Protein AF-A0A9D1AQ22-F1 (afdb_monomer)

InterPro domains:
  IPR000719 Protein kinase domain [PF00069] (16-286)
  IPR000719 Protein kinase domain [PS50011] (14-298)
  IPR000719 Protein kinase domain [SM00220] (14-298)
  IPR003961 Fibronectin type III [PF00041] (685-756)
  IPR003961 Fibronectin type III [PS50853] (679-773)
  IPR003961 Fibronectin type III [SM00060] (599-675)
  IPR003961 Fibronectin type III [SM00060] (682-760)
  IPR003961 Fibronectin type III [cd00063] (519-579)
  IPR003961 Fibronectin type III [cd00063] (680-751)
  IPR008271 Serine/threonine-protein kinase, active site [PS00108] (158-170)
  IPR011009 Protein kinase-like domain superfamily [SSF56112] (13-304)
  IPR013783 Immunoglobulin-like fold [G3DSA:2.60.40.10] (507-587)
  IPR013783 Immunoglobulin-like fold [G3DSA:2.60.40.10] (678-772)
  IPR036116 Fibronectin type III superfamily [SSF49265] (611-751)

Organism: NCBI:txid2840706

Radius of gyration: 54.69 Å; Cα contacts (8 Å, |Δi|>4): 1671; chains: 1; bounding box: 129×77×183 Å

Secondary structure (DSSP, 8-state):
--------GGGTTEEEEEEEEEETTEEEEEEEETTT--EEEEEEEEESSSHHHHHHHHHTTSSSSHHHHHHHHHHHHHHHHHHHHHHHHTTT-TTEE--SEEEEEE-SSSSSEEEEEEEE--EEHHHHHTTSPPBHHHHHHHHHHHHHHHHHHHHTTEE-S---GGGEEE-TTS-EEEESS--EEGGGGGGPPPPGGG--TTS-GGGG-TTPPP-TTHHHHHHHHHHHHHTTTTPPTT-BTTB-HHHHHHHHTTTPPPPPPTT--HHHHHHHHHHT-SSGGGS-SSHHHHHHHHHHHHHHS---SSBSSPP---------TTSS---PPP-PPPPTT-S-GGGSSS----TTHHHHHHHHHTTSSSS-------------------------------S-HHHHHHHHHHHHHHHHHHIIIII---EEEEEEEEEEEE-SS-EEEEEEESS-GGGEEEEEE-TT--EEEEE--SS-EEE-SPPTT-EEEEEEEETTSPEEEE--EEEEEPPEEEEEEEEEEEEE-SSEEEEEEEEEEPPPSSEEEEEEETTSPPEEEEESSSEEEEESPPTT-EEEEEEEPPTTEEEEE--EEEEEPPPPBEEEEEEEE--TT-EEEEEEEESSPPS-EEEEEEETTS-EEEEEESSSEEEE-SPPTT--EEEEEE-TTBSS-EEEEE---S-EEEEEEEEE-TTS-EEEEEEESS--TT--EEEEEEETT-S-EEEEEESSSEEEE-SPPTT-EEEEEEEETT----EE--EEEEEPPPPPBP-GGG---EEEEEEEPPSSTT--GGG--S--SEE-TT--EEEEEEESS-PPP---EEEEEEEEE-TTS-EEEEEEEEEEHHHH-BTTEEEEE-SS--SSSEEEEEEEEETTEE--BSS-EEEEE--

Sequence (899 aa):
MAEFELNTALLTNMEVQECLGRRGGTSVYSVKSTRSEQLYVLKHISVPESQKQVEALIFTGAASDQEAAQAYYQQVVADYQAELEQMESLSNSPNLDCFRSYEIRPKEDGVGFDVFLLAEFRTTLEQYLLKTDITHTSAVNLAMDLCNALADLREAGLIHRDVKPSNIYLSPQGHFMLGDMGLAKIEDLKYCSMPEGMLSPFSAPELFELMANVNETIDLYAVGLILYRIYNGNHAPLEDEKTSAKSADKLRITGQALPAPMFADYEMAEIIGKACAFKPEDRYQTPAELKEAISSYMMRNQVGDDPITPPIVADDVSVDQEAAEEAVEPVQFANTEEMDETFKENFTPDNEMLNALIESVHRDIDQDYDAGRSLEPPEDDVPLEGSGEKPRKRKKFAKWAPTILAVLVVLGLAGAAVWFFFIRTDTLTIDSIEALERTVDSITVSITTQESPDKLEVVCTDAYGNVTRQPYTGEPNVFSDLAAGTQYTISVEGFERETIAGVSSFITSTKSTTNIVSFTVNRETVSEIELSFVVDGSEPEEWTVAYGPTGGETETKVFTGHTVTLTGLDPDTEYTVTLMDPDDLQLTGATTATGKTIPSVTITDIRAFIPGSTATLTWEFTGDKPESWTLNITGTDGYSDTQTVTESTATLENLKAGETYTILITSDSMARAVSTEITPDDLTITDLTATPNETGGLTVSWNCEVSSDDTQWLVVYGVKGQETNAVEQASETTVTLNGLIPNSTYTIEIQEATGKAVAGETTLDYTMPQAESFKDYGFTTAYVSTWLRPSNDDWTYRNLGTTRTSFGPGEILAFACETLGNIQSSDDTVTTLLVVRDSDGNVVDHYSGEAVWSDMWSNDMYVGELSRMPETAGSYTLEIYFNGKLVETGKAITFTVTG

Nearest PDB structures (foldseek):
  7uir-assembly2_B  TM=7.692E-01  e=2.579E-13  Homo sapiens
  4wbo-assembly1_A  TM=6.864E-01  e=5.847E-12  Bos taurus
  3c50-assembly1_B  TM=6.321E-01  e=1.226E-11  Bos taurus
  3c4w-assembly1_A  TM=6.533E-01  e=6.664E-11  Bos taurus
  8psr-assembly1_A  TM=5.979E-01  e=2.931E-10  Homo sapiens

Mean predicted aligned error: 23.1 Å

pLDDT: mean 78.33, std 16.43, range [26.62, 98.0]

Foldseek 3Di:
DDDPPPVDPVCVQKDWDDWPDDDQQKTKTWIARNVPRFIKIKIKGWVPSDVVVVVVCCVVVVAVDQVSLLVVQVVVVVVVVVLLVLLVVLVPQPQAFHFPDKDWAADPDGHHIMIMTMGGDFQFQVNCLVPDQAALVLLLQQLLSLLSQLQSQVVSQKAQQQDDRRQWGADPVGHIHGYDDRIDGQVCQQVDQDDPVSDDLLFALQNVDPPRGRHRLRSLLSSLQVSLCSLQVNAGFPDDPVADSVRSSVVLSVQPQTDFRPLDDPLSSVLSNQSNHNDSVSHDRGSVSSSVSSVVVVVVDVRDRDRSDPPPPPPPPVDPPPPPPPDDDDPPDDDPPDDDPVVPPDDDDPPPVVVVVVVVVVPPPDDDDDDDDDDDDDDDDDDDDDDDDYDDDDDDDDDDPPPVVVVVVVVVVVVVVCCVPPVPFAEFEWADKDFPDAAQFKTWIDTDGPDDQQFKKKWKAFPVGDIDIDRGPNGIDMDGRDHGFTKIKIAMDTPPRHHYDDDGIDIDHHFHEKEFADKDFPDAFQFKTKIFIDIDTDDDQKWKKWKDFDPDDIDIDIDGDGMDMGGRHHGQTKMKMFTDADPRYDYHYDRIDIDGHHAAKDWDDKDWDAFAFKIKIATDIDIDQAQKKKKWKAKPVGDTDIDIDRHRMDMDGRHHAQIKIKIWIDGRRHPDIDIDIDHHHQWEWADWDWDADPQQKIKIATDTPGDDLAWKKWKWKDFPPDPDIDIDIDSHRIDIGPPDAAQTKMKIFMATPVGGDHHYCRIDIDGHHHFAADCPQNADAWAKFKAWDAPDPPDDPVRGDDTAQEEEPPTWIKMKIATPDDGHADQDKKKKKKFKAFPVRGTPDMDIDIDGPNVQDDPRIGMDIDPDDRPDWGKMFIWMDISSHTRHYPDTRIHTYDD

Solvent-accessible surface area (backbone atoms only — not comparable to full-atom values): 51869 Å² total; per-residue (Å²): 136,83,81,75,77,78,85,51,81,88,45,70,65,44,43,81,74,49,76,78,46,74,58,90,36,34,38,32,30,37,29,33,30,76,84,76,69,48,56,25,32,39,39,37,39,36,42,60,63,44,72,64,59,57,52,47,38,40,73,74,60,81,14,91,43,70,66,50,43,30,54,51,41,50,51,56,49,49,52,53,47,55,53,50,54,53,48,59,72,46,52,82,43,89,19,41,51,52,67,78,49,72,50,78,44,70,41,94,79,68,72,29,33,38,37,38,38,35,29,75,60,62,54,28,42,48,62,44,63,76,73,40,82,59,20,47,42,55,54,52,49,41,52,46,27,50,25,50,32,49,40,57,32,46,75,72,45,31,43,52,81,56,54,46,46,81,32,25,30,47,44,100,86,75,46,40,20,48,32,79,93,39,72,41,50,60,89,49,28,82,76,52,78,75,58,76,88,69,62,53,91,41,54,37,49,55,69,77,40,96,86,49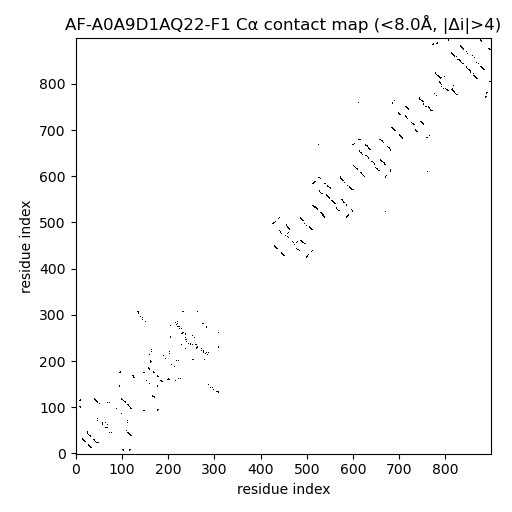,74,53,63,86,36,43,49,46,22,13,52,18,47,52,49,36,19,59,30,31,76,70,37,46,64,71,43,52,100,89,30,53,53,76,53,11,50,57,46,54,55,70,62,55,83,71,72,74,34,79,57,41,55,74,69,57,29,50,55,31,46,33,26,51,36,76,52,68,86,65,25,50,81,44,41,66,56,49,37,50,53,54,50,50,48,56,72,75,40,89,68,44,84,50,52,52,61,76,78,84,75,77,72,86,71,80,71,73,85,80,79,79,81,74,89,71,76,81,83,70,76,76,71,94,82,79,74,64,77,84,73,74,71,82,83,69,84,69,74,60,63,61,52,52,53,57,58,56,69,72,62,80,83,82,88,88,86,84,83,87,82,89,82,86,88,87,84,91,82,86,91,84,89,89,82,89,81,90,86,88,86,90,85,83,90,82,91,68,70,74,64,56,52,54,52,50,50,52,51,50,49,50,49,48,46,47,42,63,76,75,61,61,57,59,68,50,59,35,76,45,76,48,77,78,47,64,38,47,35,31,44,29,38,39,74,46,59,91,63,70,38,94,45,39,30,40,35,44,28,46,86,87,69,53,74,50,76,45,76,38,77,79,61,66,49,73,48,70,88,46,61,54,55,38,59,35,42,40,32,60,46,42,76,83,77,37,45,78,47,69,68,50,63,52,76,51,59,29,19,31,60,24,35,26,77,39,45,46,74,78,45,66,27,24,33,35,42,31,35,37,48,43,77,52,69,72,82,71,87,63,46,42,36,39,37,24,46,77,92,59,74,68,48,76,50,77,47,59,82,54,59,49,75,47,72,84,48,64,55,63,37,50,32,39,35,35,62,55,67,53,98,63,36,44,72,40,76,42,48,59,38,74,51,55,26,35,60,54,32,45,76,77,47,79,47,77,47,58,66,43,39,32,34,41,37,39,48,45,70,50,66,73,86,59,82,47,37,39,36,42,35,39,34,79,85,72,48,72,51,77,48,80,36,66,57,65,50,51,77,48,72,84,48,56,50,76,41,48,32,42,34,37,43,40,38,81,34,37,81,65,72,48,74,50,75,48,62,26,50,54,37,34,33,79,45,68,48,75,45,78,44,100,86,62,25,38,37,37,38,49,41,59,83,48,72,63,94,84,54,45,33,32,42,36,36,24,50,68,92,53,92,65,65,49,77,47,81,28,74,55,64,51,47,76,48,70,89,59,64,61,57,37,47,30,39,36,36,60,43,43,66,90,67,60,79,69,42,68,60,42,64,47,81,48,68,41,63,76,52,55,70,40,54,66,58,59,41,69,51,28,50,67,51,38,26,66,52,57,93,50,93,87,64,53,82,88,60,60,76,71,77,44,50,68,44,53,84,92,51,41,50,21,40,38,39,34,51,84,58,76,68,56,82,43,87,51,76,36,43,37,38,40,38,34,21,42,84,86,60,48,80,76,48,74,49,78,50,78,44,41,51,48,77,51,50,56,94,60,26,36,68,50,66,50,96,68,61,78,88,64,59,45,52,32,36,56,45,49,25,48,71,77,16,31,58,44,48,91,59,85,43,61,36,31,36,48,118

Structure (mmCIF, N/CA/C/O backbone):
data_AF-A0A9D1AQ22-F1
#
_entry.id   AF-A0A9D1AQ22-F1
#
loop_
_atom_site.group_PDB
_atom_site.id
_atom_site.type_symbol
_atom_site.label_atom_id
_atom_site.label_alt_id
_atom_site.label_comp_id
_atom_site.label_asym_id
_atom_site.label_entity_id
_atom_site.label_seq_id
_atom_site.pdbx_PDB_ins_code
_atom_site.Cartn_x
_atom_site.Cartn_y
_atom_site.Cartn_z
_atom_site.occupancy
_atom_site.B_iso_or_equiv
_atom_site.auth_seq_id
_atom_site.auth_comp_id
_atom_site.auth_asym_id
_atom_site.auth_atom_id
_atom_site.pdbx_PDB_model_num
ATOM 1 N N . MET A 1 1 ? 53.917 11.923 -5.245 1.00 32.16 1 MET A N 1
ATOM 2 C CA . MET A 1 1 ? 52.619 12.612 -5.337 1.00 32.16 1 MET A CA 1
ATOM 3 C C . MET A 1 1 ? 52.908 13.978 -5.919 1.00 32.16 1 MET A C 1
ATOM 5 O O . MET A 1 1 ? 53.530 14.769 -5.229 1.00 32.16 1 MET A O 1
ATOM 9 N N . ALA A 1 2 ? 52.642 14.186 -7.208 1.00 29.44 2 ALA A N 1
ATOM 10 C CA . ALA A 1 2 ? 52.745 15.518 -7.794 1.00 29.44 2 ALA A CA 1
ATOM 11 C C . ALA A 1 2 ? 51.481 16.279 -7.378 1.00 29.44 2 ALA A C 1
ATOM 13 O O . ALA A 1 2 ? 50.379 15.826 -7.687 1.00 29.44 2 ALA A O 1
ATOM 14 N N . GLU A 1 3 ? 51.655 17.348 -6.603 1.00 38.06 3 GLU A N 1
ATOM 15 C CA . GLU A 1 3 ? 50.612 18.326 -6.304 1.00 38.06 3 GLU A CA 1
ATOM 16 C C . GLU A 1 3 ? 50.085 18.866 -7.636 1.00 38.06 3 GLU A C 1
ATOM 18 O O . GLU A 1 3 ? 50.788 19.570 -8.356 1.00 38.06 3 GLU A O 1
ATOM 23 N N . PHE A 1 4 ? 48.857 18.499 -7.998 1.00 48.47 4 PHE A N 1
ATOM 24 C CA . PHE A 1 4 ? 48.077 19.353 -8.881 1.00 48.47 4 PHE A CA 1
ATOM 25 C C . PHE A 1 4 ? 47.773 20.597 -8.045 1.00 48.47 4 PHE A C 1
ATOM 27 O O . PHE A 1 4 ? 46.946 20.532 -7.135 1.00 48.47 4 PHE A O 1
ATOM 34 N N . GLU A 1 5 ? 48.475 21.703 -8.292 1.00 56.34 5 GLU A N 1
ATOM 35 C CA . GLU A 1 5 ? 48.033 23.004 -7.800 1.00 56.34 5 GLU A CA 1
ATOM 36 C C . GLU A 1 5 ? 46.687 23.289 -8.479 1.00 56.34 5 GLU A C 1
ATOM 38 O O . GLU A 1 5 ? 46.622 23.727 -9.626 1.00 56.34 5 GLU A O 1
ATOM 43 N N . LEU A 1 6 ? 45.587 22.965 -7.793 1.00 66.19 6 LEU A N 1
ATOM 44 C CA . LEU A 1 6 ? 44.240 23.410 -8.144 1.00 66.19 6 LEU A CA 1
ATOM 45 C C . LEU A 1 6 ? 44.224 24.940 -8.007 1.00 66.19 6 LEU A C 1
ATOM 47 O O . LEU A 1 6 ? 43.841 25.489 -6.981 1.00 66.19 6 LEU A O 1
ATOM 51 N N . ASN A 1 7 ? 44.732 25.637 -9.020 1.00 67.25 7 ASN A N 1
ATOM 52 C CA . ASN A 1 7 ? 44.944 27.080 -9.005 1.00 67.25 7 ASN A CA 1
ATOM 53 C C . ASN A 1 7 ? 43.637 27.828 -9.318 1.00 67.25 7 ASN A C 1
ATOM 55 O O . ASN A 1 7 ? 43.548 28.508 -10.331 1.00 67.25 7 ASN A O 1
ATOM 59 N N . THR A 1 8 ? 42.590 27.637 -8.512 1.00 72.12 8 THR A N 1
ATOM 60 C CA . THR A 1 8 ? 41.263 28.270 -8.673 1.00 72.12 8 THR A CA 1
ATOM 61 C C . THR A 1 8 ? 41.070 29.400 -7.662 1.00 72.12 8 THR A C 1
ATOM 63 O O . THR A 1 8 ? 41.479 29.298 -6.501 1.00 72.12 8 THR A O 1
ATOM 66 N N . ALA A 1 9 ? 40.393 30.474 -8.079 1.00 75.19 9 ALA A N 1
ATOM 67 C CA . ALA A 1 9 ? 40.060 31.593 -7.199 1.00 75.19 9 ALA A CA 1
ATOM 68 C C . ALA A 1 9 ? 39.111 31.174 -6.058 1.00 75.19 9 ALA A C 1
ATOM 70 O O . ALA A 1 9 ? 39.114 31.799 -4.991 1.00 75.19 9 ALA A O 1
ATOM 71 N N . LEU A 1 10 ? 38.352 30.086 -6.242 1.00 79.44 10 LEU A N 1
ATOM 72 C CA . LEU A 1 10 ? 37.444 29.525 -5.237 1.00 79.44 10 LEU A CA 1
ATOM 73 C C . LEU A 1 10 ? 38.171 29.022 -3.982 1.00 79.44 10 LEU A C 1
ATOM 75 O O . LEU A 1 10 ? 37.600 29.037 -2.894 1.00 79.44 10 LEU A O 1
ATOM 79 N N . LEU A 1 11 ? 39.442 28.629 -4.106 1.00 80.25 11 LEU A N 1
ATOM 80 C CA . LEU A 1 11 ? 40.250 28.112 -2.996 1.00 80.25 11 LEU A CA 1
ATOM 81 C C . LEU A 1 11 ? 40.974 29.209 -2.200 1.00 80.25 11 LEU A C 1
ATOM 83 O O . LEU A 1 11 ? 41.831 28.924 -1.361 1.00 80.25 11 LEU A O 1
ATOM 87 N N . THR A 1 12 ? 40.628 30.482 -2.406 1.00 78.94 12 THR A N 1
ATOM 88 C CA . THR A 1 12 ? 41.238 31.589 -1.660 1.00 78.94 12 THR A CA 1
ATOM 89 C C . THR A 1 12 ? 40.962 31.448 -0.153 1.00 78.94 12 THR A C 1
ATOM 91 O O . THR A 1 12 ? 39.832 31.609 0.308 1.00 78.94 12 THR A O 1
ATOM 94 N N . ASN A 1 13 ? 42.011 31.227 0.650 1.00 80.94 13 ASN A N 1
ATOM 95 C CA . ASN A 1 13 ? 41.934 30.874 2.082 1.00 80.94 13 ASN A CA 1
ATOM 96 C C . ASN A 1 13 ? 41.316 29.489 2.367 1.00 80.94 13 ASN A C 1
ATOM 98 O O . ASN A 1 13 ? 40.640 29.301 3.386 1.00 80.94 13 ASN A O 1
ATOM 102 N N . MET A 1 14 ? 41.539 28.522 1.483 1.00 85.19 14 MET A N 1
ATOM 103 C CA . MET A 1 14 ? 41.167 27.128 1.692 1.00 85.19 14 MET A CA 1
ATOM 104 C C . MET A 1 14 ? 42.353 26.199 1.412 1.00 85.19 14 MET A C 1
ATOM 106 O O . MET A 1 14 ? 43.228 26.520 0.614 1.00 85.19 14 MET A O 1
ATOM 110 N N . GLU A 1 15 ? 42.391 25.062 2.097 1.00 85.50 15 GLU A N 1
ATOM 111 C CA . GLU A 1 15 ? 43.426 24.037 1.974 1.00 85.50 15 GLU A CA 1
ATOM 112 C C . GLU A 1 15 ? 42.777 22.729 1.516 1.00 85.50 15 GLU A C 1
ATOM 114 O O . GLU A 1 15 ? 41.840 22.239 2.151 1.00 85.50 15 GLU A O 1
ATOM 119 N N . VAL A 1 16 ? 43.252 22.172 0.401 1.00 85.50 16 VAL A N 1
ATOM 120 C CA . VAL A 1 16 ? 42.785 20.873 -0.103 1.00 85.50 16 VAL A CA 1
ATOM 121 C C . VAL A 1 16 ? 43.332 19.778 0.809 1.00 85.50 16 VAL A C 1
ATOM 123 O O . VAL A 1 16 ? 44.540 19.691 1.004 1.00 85.50 16 VAL A O 1
ATOM 126 N N . GLN A 1 17 ? 42.451 18.951 1.372 1.00 85.50 17 GLN A N 1
ATOM 127 C CA . GLN A 1 17 ? 42.834 17.886 2.298 1.00 85.50 17 GLN A CA 1
ATOM 128 C C . GLN A 1 17 ? 43.073 16.561 1.577 1.00 85.50 17 GLN A C 1
ATOM 130 O O . GLN A 1 17 ? 44.187 16.045 1.565 1.00 85.50 17 GLN A O 1
ATOM 135 N N . GLU A 1 18 ? 42.026 16.007 0.969 1.00 85.38 18 GLU A N 1
ATOM 136 C CA . GLU A 1 18 ? 42.070 14.690 0.334 1.00 85.38 18 GLU A CA 1
ATOM 137 C C . GLU A 1 18 ? 41.176 14.627 -0.906 1.00 85.38 18 GLU A C 1
ATOM 139 O O . GLU A 1 18 ? 40.231 15.403 -1.059 1.00 85.38 18 GLU A O 1
ATOM 144 N N . CYS A 1 19 ? 41.477 13.693 -1.810 1.00 84.75 19 CYS A N 1
ATOM 145 C CA . CYS A 1 19 ? 40.621 13.388 -2.951 1.00 84.75 19 CYS A CA 1
ATOM 146 C C . CYS A 1 19 ? 39.620 12.304 -2.538 1.00 84.75 19 CYS A C 1
ATOM 148 O O . CYS A 1 19 ? 40.023 11.180 -2.248 1.00 84.75 19 CYS A O 1
ATOM 150 N N . LEU A 1 20 ? 38.332 12.653 -2.519 1.00 80.25 20 LEU A N 1
ATOM 151 C CA . LEU A 1 20 ? 37.240 11.756 -2.131 1.00 80.25 20 LEU A CA 1
ATOM 152 C C . LEU A 1 20 ? 36.911 10.747 -3.241 1.00 80.25 20 LEU A C 1
ATOM 154 O O . LEU A 1 20 ? 36.477 9.635 -2.959 1.00 80.25 20 LEU A O 1
ATOM 158 N N . GLY A 1 21 ? 37.140 11.114 -4.507 1.00 77.81 21 GLY A N 1
ATOM 159 C CA . GLY A 1 21 ? 36.925 10.217 -5.638 1.00 77.81 21 GLY A CA 1
ATOM 160 C C . GLY A 1 21 ? 37.287 10.828 -6.990 1.00 77.81 21 GLY A C 1
ATOM 161 O O . GLY A 1 21 ? 37.277 12.048 -7.165 1.00 77.81 21 GLY A O 1
ATOM 162 N N . ARG A 1 22 ? 37.597 9.961 -7.962 1.00 79.69 22 ARG A N 1
ATOM 163 C CA . ARG A 1 22 ? 37.779 10.313 -9.380 1.00 79.69 22 ARG A CA 1
ATOM 164 C C . ARG A 1 22 ? 37.000 9.342 -10.255 1.00 79.69 22 ARG A C 1
ATOM 166 O O . ARG A 1 22 ? 37.183 8.132 -10.130 1.00 79.69 22 ARG A O 1
ATOM 173 N N . ARG A 1 23 ? 36.167 9.864 -11.153 1.00 72.19 23 ARG A N 1
ATOM 174 C CA . ARG A 1 23 ? 35.416 9.072 -12.134 1.00 72.19 23 ARG A CA 1
ATOM 175 C C . ARG A 1 23 ? 35.297 9.866 -13.433 1.00 72.19 23 ARG A C 1
ATOM 177 O O . ARG A 1 23 ? 34.777 10.979 -13.426 1.00 72.19 23 ARG A O 1
ATOM 184 N N . GLY A 1 24 ? 35.792 9.297 -14.533 1.00 74.38 24 GLY A N 1
ATOM 185 C CA . GLY A 1 24 ? 35.837 9.982 -15.832 1.00 74.38 24 GLY A CA 1
ATOM 186 C C . GLY A 1 24 ? 36.612 11.302 -15.760 1.00 74.38 24 GLY A C 1
ATOM 187 O O . GLY A 1 24 ? 37.660 11.373 -15.114 1.00 74.38 24 GLY A O 1
ATOM 188 N N . GLY A 1 25 ? 36.068 12.351 -16.376 1.00 76.81 25 GLY A N 1
ATOM 189 C CA . GLY A 1 25 ? 36.593 13.719 -16.299 1.00 76.81 25 GLY A CA 1
ATOM 190 C C . GLY A 1 25 ? 36.327 14.450 -14.977 1.00 76.81 25 GLY A C 1
ATOM 191 O O . GLY A 1 25 ? 36.673 15.623 -14.870 1.00 76.81 25 GLY A O 1
ATOM 192 N N . THR A 1 26 ? 35.720 13.801 -13.974 1.00 83.19 26 THR A N 1
ATOM 193 C CA . THR A 1 26 ? 35.314 14.434 -12.708 1.00 83.19 26 THR A CA 1
ATOM 194 C C . THR A 1 26 ? 36.170 13.973 -11.526 1.00 83.19 26 THR A C 1
ATOM 196 O O . THR A 1 26 ? 36.372 12.777 -11.302 1.00 83.19 26 THR A O 1
ATOM 199 N N . SER A 1 27 ? 36.644 14.925 -10.724 1.00 86.31 27 SER A N 1
ATOM 200 C CA . SER A 1 27 ? 37.396 14.708 -9.485 1.00 86.31 27 SER A CA 1
ATOM 201 C C . SER A 1 27 ? 36.765 15.479 -8.329 1.00 86.31 27 SER A C 1
ATOM 203 O O . SER A 1 27 ? 36.463 16.658 -8.467 1.00 86.31 27 SER A O 1
ATOM 205 N N . VAL A 1 28 ? 36.600 14.837 -7.175 1.00 86.81 28 VAL A N 1
ATOM 206 C CA . VAL A 1 28 ? 36.006 15.448 -5.978 1.00 86.81 28 VAL A CA 1
ATOM 207 C C . VAL A 1 28 ? 37.048 15.515 -4.867 1.00 86.81 28 VAL A C 1
ATOM 209 O O . VAL A 1 28 ? 37.730 14.528 -4.578 1.00 86.81 28 VAL A O 1
ATOM 212 N N . TYR A 1 29 ? 37.173 16.681 -4.241 1.00 88.19 29 TYR A N 1
ATOM 213 C CA . TYR A 1 29 ? 38.156 16.973 -3.203 1.00 88.19 29 TYR A CA 1
ATOM 214 C C . TYR A 1 29 ? 37.475 17.496 -1.939 1.00 88.19 29 TYR A C 1
ATOM 216 O O . TYR A 1 29 ? 36.564 18.315 -2.013 1.00 88.19 29 TYR A O 1
ATOM 224 N N . SER A 1 30 ? 37.949 17.056 -0.776 1.00 88.25 30 SER A N 1
ATOM 225 C CA . SER A 1 30 ? 37.631 17.677 0.509 1.00 88.25 30 SER A CA 1
ATOM 226 C C . SER A 1 30 ? 38.548 18.875 0.721 1.00 88.25 30 SER A C 1
ATOM 228 O O . SER A 1 30 ? 39.762 18.787 0.513 1.00 88.25 30 SER A O 1
ATOM 230 N N . VAL A 1 31 ? 37.977 20.004 1.124 1.00 90.00 31 VAL A N 1
ATOM 231 C CA . VAL A 1 31 ? 38.691 21.267 1.287 1.00 90.00 31 VAL A CA 1
ATOM 232 C C . VAL A 1 31 ? 38.324 21.888 2.629 1.00 90.00 31 VAL A C 1
ATOM 234 O O . VAL A 1 31 ? 37.155 21.983 2.983 1.00 90.00 31 VAL A O 1
ATOM 237 N N . LYS A 1 32 ? 39.314 22.349 3.391 1.00 89.00 32 LYS A N 1
ATOM 238 C CA . LYS A 1 32 ? 39.107 23.000 4.686 1.00 89.00 32 LYS A CA 1
ATOM 239 C C . LYS A 1 32 ? 39.366 24.498 4.579 1.00 89.00 32 LYS A C 1
ATOM 241 O O . LYS A 1 32 ? 40.407 24.927 4.091 1.00 89.00 32 LYS A O 1
ATOM 246 N N . SER A 1 33 ? 38.448 25.322 5.078 1.00 87.12 33 SER A N 1
ATOM 247 C CA . SER A 1 33 ? 38.681 26.765 5.184 1.00 87.12 33 SER A CA 1
ATOM 248 C C . SER A 1 33 ? 39.746 27.059 6.241 1.00 87.12 33 SER A C 1
ATOM 250 O O . SER A 1 33 ? 39.582 26.703 7.408 1.00 87.12 33 SER A O 1
ATOM 252 N N . THR A 1 34 ? 40.795 27.799 5.880 1.00 85.88 34 THR A N 1
ATOM 253 C CA . THR A 1 34 ? 41.871 28.172 6.817 1.00 85.88 34 THR A CA 1
ATOM 254 C C . THR A 1 34 ? 41.441 29.240 7.828 1.00 85.88 34 THR A C 1
ATOM 256 O O . THR A 1 34 ? 42.131 29.475 8.817 1.00 85.88 34 THR A O 1
ATOM 259 N N . ARG A 1 35 ? 40.289 29.894 7.604 1.00 84.06 35 ARG A N 1
ATOM 260 C CA . ARG A 1 35 ? 39.731 30.924 8.500 1.00 84.06 35 ARG A CA 1
ATOM 261 C C . ARG A 1 35 ? 38.696 30.393 9.483 1.00 84.06 35 ARG A C 1
ATOM 263 O O . ARG A 1 35 ? 38.656 30.864 10.613 1.00 84.06 35 ARG A O 1
ATOM 270 N N . SER A 1 36 ? 37.815 29.508 9.023 1.00 83.81 36 SER A N 1
ATOM 271 C CA . SER A 1 36 ? 36.663 29.027 9.802 1.00 83.81 36 SER A CA 1
ATOM 272 C C . SER A 1 36 ? 36.804 27.581 10.263 1.00 83.81 36 SER A C 1
ATOM 274 O O . SER A 1 36 ? 35.981 27.121 11.043 1.00 83.81 36 SER A O 1
ATOM 276 N N . GLU A 1 37 ? 37.811 26.862 9.761 1.00 85.25 37 GLU A N 1
ATOM 277 C CA . GLU A 1 37 ? 37.966 25.413 9.909 1.00 85.25 37 GLU A CA 1
ATOM 278 C C . GLU A 1 37 ? 36.804 24.562 9.368 1.00 85.25 37 GLU A C 1
ATOM 280 O O . GLU A 1 37 ? 36.845 23.339 9.478 1.00 85.25 37 GLU A O 1
ATOM 285 N N . GLN A 1 38 ? 35.805 25.177 8.730 1.00 85.44 38 GLN A N 1
ATOM 286 C CA . GLN A 1 38 ? 34.691 24.474 8.106 1.00 85.44 38 GLN A CA 1
ATOM 287 C C . GLN A 1 38 ? 35.161 23.688 6.874 1.00 85.44 38 GLN A C 1
ATOM 289 O O . GLN A 1 38 ? 36.020 24.155 6.116 1.00 85.44 38 GLN A O 1
ATOM 294 N N . LEU A 1 39 ? 34.579 22.503 6.695 1.00 88.06 39 LEU A N 1
ATOM 295 C CA . LEU A 1 39 ? 34.826 21.616 5.563 1.00 88.06 39 LEU A CA 1
ATOM 296 C C . LEU A 1 39 ? 33.880 21.933 4.398 1.00 88.06 39 LEU A C 1
ATOM 298 O O . LEU A 1 39 ? 32.697 22.215 4.587 1.00 88.06 39 LEU A O 1
ATOM 302 N N . TYR A 1 40 ? 34.429 21.850 3.195 1.00 88.81 40 TYR A N 1
ATOM 303 C CA . TYR A 1 40 ? 33.784 22.065 1.908 1.00 88.81 40 TYR A CA 1
ATOM 304 C C . TYR A 1 40 ? 34.158 20.926 0.961 1.00 88.81 40 TYR A C 1
ATOM 306 O O . TYR A 1 40 ? 35.158 20.232 1.158 1.00 88.81 40 TYR A O 1
ATOM 314 N N . VAL A 1 41 ? 33.367 20.759 -0.089 1.00 88.56 41 VAL A N 1
ATOM 315 C CA . VAL A 1 41 ? 33.645 19.848 -1.195 1.00 88.56 41 VAL A CA 1
ATOM 316 C C . VAL A 1 41 ? 33.910 20.676 -2.443 1.00 88.56 41 VAL A C 1
ATOM 318 O O . VAL A 1 41 ? 33.117 21.547 -2.792 1.00 88.56 41 VAL A O 1
ATOM 321 N N . LEU A 1 42 ? 35.025 20.405 -3.117 1.00 89.00 42 LEU A N 1
ATOM 322 C CA . LEU A 1 42 ? 35.344 20.959 -4.426 1.00 89.00 42 LEU A CA 1
ATOM 323 C C . LEU A 1 42 ? 35.218 19.859 -5.480 1.00 89.00 42 LEU A C 1
ATOM 325 O O . LEU A 1 42 ? 36.016 18.920 -5.502 1.00 89.00 42 LEU A O 1
ATOM 329 N N . LYS A 1 43 ? 34.239 19.991 -6.370 1.00 88.00 43 LYS A N 1
ATOM 330 C CA . LYS A 1 43 ? 34.073 19.135 -7.547 1.00 88.00 43 LYS A CA 1
ATOM 331 C C . LYS A 1 43 ? 34.715 19.826 -8.750 1.00 88.00 43 LYS A C 1
ATOM 333 O O . LYS A 1 43 ? 34.382 20.959 -9.076 1.00 88.00 43 LYS A O 1
ATOM 338 N N . HIS A 1 44 ? 35.669 19.154 -9.379 1.00 89.06 44 HIS A N 1
ATOM 339 C CA . HIS A 1 44 ? 36.370 19.581 -10.589 1.00 89.06 44 HIS A CA 1
ATOM 340 C C . HIS A 1 44 ? 35.923 18.697 -11.748 1.00 89.06 44 HIS A C 1
ATOM 342 O O . HIS A 1 44 ? 36.056 17.479 -11.671 1.00 89.06 44 HIS A O 1
ATOM 348 N N . ILE A 1 45 ? 35.398 19.304 -12.805 1.00 88.50 45 ILE A N 1
ATOM 349 C CA . ILE A 1 45 ? 34.953 18.635 -14.024 1.00 88.50 45 ILE A CA 1
ATOM 350 C C . ILE A 1 45 ? 35.804 19.158 -15.177 1.00 88.50 45 ILE A C 1
ATOM 352 O O . ILE A 1 45 ? 35.899 20.365 -15.393 1.00 88.50 45 ILE A O 1
ATOM 356 N N . SER A 1 46 ? 36.432 18.252 -15.917 1.00 88.94 46 SER A N 1
ATOM 357 C CA . SER A 1 46 ? 37.263 18.580 -17.071 1.00 88.94 46 SER A CA 1
ATOM 358 C C . SER A 1 46 ? 36.508 18.263 -18.363 1.00 88.94 46 SER A C 1
ATOM 360 O O . SER A 1 46 ? 36.114 17.119 -18.584 1.00 88.94 46 SER A O 1
ATOM 362 N N . VAL A 1 47 ? 36.319 19.269 -19.220 1.00 88.81 47 VAL A N 1
ATOM 363 C CA . VAL A 1 47 ? 35.559 19.171 -20.477 1.00 88.81 47 VAL A CA 1
ATOM 364 C C . VAL A 1 47 ? 36.477 19.550 -21.640 1.00 88.81 47 VAL A C 1
ATOM 366 O O . VAL A 1 47 ? 36.909 20.696 -21.693 1.00 88.81 47 VAL A O 1
ATOM 369 N N . PRO A 1 48 ? 36.826 18.655 -22.579 1.00 86.25 48 PRO A N 1
ATOM 370 C CA . PRO A 1 48 ? 36.559 17.216 -22.597 1.00 86.25 48 PRO A CA 1
ATOM 371 C C . PRO A 1 48 ? 37.321 16.457 -21.510 1.00 86.25 48 PRO A C 1
ATOM 373 O O . PRO A 1 48 ? 38.309 16.951 -20.966 1.00 86.25 48 PRO A O 1
ATOM 376 N N . GLU A 1 49 ? 36.913 15.218 -21.250 1.00 83.75 49 GLU A N 1
ATOM 377 C CA . GLU A 1 49 ? 37.503 14.386 -20.195 1.00 83.75 49 GLU A CA 1
ATOM 378 C C . GLU A 1 49 ? 38.952 13.988 -20.495 1.00 83.75 49 GLU A C 1
ATOM 380 O O . GLU A 1 49 ? 39.750 13.750 -19.589 1.00 83.75 49 GLU A O 1
ATOM 385 N N . SER A 1 50 ? 39.304 13.879 -21.779 1.00 84.50 50 SER A N 1
ATOM 386 C CA . SER A 1 50 ? 40.642 13.473 -22.198 1.00 84.50 50 SER A CA 1
ATOM 387 C C . SER A 1 50 ? 41.036 14.058 -23.548 1.00 84.50 50 SER A C 1
ATOM 389 O O . SER A 1 50 ? 40.196 14.327 -24.406 1.00 84.50 50 SER A O 1
ATOM 391 N N . GLN A 1 51 ? 42.346 14.162 -23.777 1.00 84.12 51 GLN A N 1
ATOM 392 C CA . GLN A 1 51 ? 42.898 14.605 -25.059 1.00 84.12 51 GLN A CA 1
ATOM 393 C C . GLN A 1 51 ? 42.466 13.708 -26.233 1.00 84.12 51 GLN A C 1
ATOM 395 O O . GLN A 1 51 ? 42.300 14.191 -27.348 1.00 84.12 51 GLN A O 1
ATOM 400 N N . LYS A 1 52 ? 42.185 12.423 -25.976 1.00 84.62 52 LYS A N 1
ATOM 401 C CA . LYS A 1 52 ? 41.674 11.488 -26.988 1.00 84.62 52 LYS A CA 1
ATOM 402 C C . LYS A 1 52 ? 40.330 11.926 -27.572 1.00 84.62 52 LYS A C 1
ATOM 404 O O . LYS A 1 52 ? 40.087 11.689 -28.748 1.00 84.62 52 LYS A O 1
ATOM 409 N N . GLN A 1 53 ? 39.466 12.571 -26.782 1.00 84.44 53 GLN A N 1
ATOM 410 C CA . GLN A 1 53 ? 38.188 13.098 -27.279 1.00 84.44 53 GLN A CA 1
ATOM 411 C C . GLN A 1 53 ? 38.408 14.287 -28.222 1.00 84.44 53 GLN A C 1
ATOM 413 O O . GLN A 1 53 ? 37.710 14.407 -29.223 1.00 84.44 53 GLN A O 1
ATOM 418 N N . VAL A 1 54 ? 39.413 15.126 -27.954 1.00 84.62 54 VAL A N 1
ATOM 419 C CA . VAL A 1 54 ? 39.821 16.211 -28.863 1.00 84.62 54 VAL A CA 1
ATOM 420 C C . VAL A 1 54 ? 40.355 15.632 -30.174 1.00 84.62 54 VAL A C 1
ATOM 422 O O . VAL A 1 54 ? 39.933 16.045 -31.250 1.00 84.62 54 VAL A O 1
ATOM 425 N N . GLU A 1 55 ? 41.252 14.647 -30.091 1.00 85.25 55 GLU A N 1
ATOM 426 C CA . GLU A 1 55 ? 41.834 13.982 -31.263 1.00 85.25 55 GLU A CA 1
ATOM 427 C C . GLU A 1 55 ? 40.772 13.262 -32.100 1.00 85.25 55 GLU A C 1
ATOM 429 O O . GLU A 1 55 ? 40.795 13.362 -33.323 1.00 85.25 55 GLU A O 1
ATOM 434 N N . ALA A 1 56 ? 39.802 12.601 -31.463 1.00 85.19 56 ALA A N 1
ATOM 435 C CA . ALA A 1 56 ? 38.684 11.953 -32.143 1.00 85.19 56 ALA A CA 1
ATOM 436 C C . ALA A 1 56 ? 37.761 12.959 -32.852 1.00 85.19 56 ALA A C 1
ATOM 438 O O . ALA A 1 56 ? 37.338 12.710 -33.982 1.00 85.19 56 ALA A O 1
ATOM 439 N N . LEU A 1 57 ? 37.478 14.109 -32.227 1.00 84.12 57 LEU A N 1
ATOM 440 C CA . LEU A 1 57 ? 36.663 15.174 -32.825 1.00 84.12 57 LEU A CA 1
ATOM 441 C C . LEU A 1 57 ? 37.306 15.718 -34.112 1.00 84.12 57 LEU A C 1
ATOM 443 O O . LEU A 1 57 ? 36.623 15.966 -35.103 1.00 84.12 57 LEU A O 1
ATOM 447 N N . ILE A 1 58 ? 38.635 15.852 -34.104 1.00 85.31 58 ILE A N 1
ATOM 448 C CA . ILE A 1 58 ? 39.408 16.296 -35.268 1.00 85.31 58 ILE A CA 1
ATOM 449 C C . ILE A 1 58 ? 39.500 15.176 -36.318 1.00 85.31 58 ILE A C 1
ATOM 451 O O . ILE A 1 58 ? 39.284 15.411 -37.503 1.00 85.31 58 ILE A O 1
ATOM 455 N N . PHE A 1 59 ? 39.769 13.938 -35.897 1.00 84.38 59 PHE A N 1
ATOM 456 C CA . PHE A 1 59 ? 39.920 12.784 -36.790 1.00 84.38 59 PHE A CA 1
ATOM 457 C C . PHE A 1 59 ? 38.634 12.445 -37.557 1.00 84.38 59 PHE A C 1
ATOM 459 O O . PHE A 1 59 ? 38.685 12.104 -38.735 1.00 84.38 59 PHE A O 1
ATOM 466 N N . THR A 1 60 ? 37.478 12.563 -36.903 1.00 84.12 60 THR A N 1
ATOM 467 C CA . THR A 1 60 ? 36.155 12.322 -37.510 1.00 84.12 60 THR A CA 1
ATOM 468 C C . THR A 1 60 ? 35.718 13.435 -38.468 1.00 84.12 60 THR A C 1
ATOM 470 O O . THR A 1 60 ? 34.716 13.281 -39.161 1.00 84.12 60 THR A O 1
ATOM 473 N N . GLY A 1 61 ? 36.454 14.552 -38.522 1.00 79.75 61 GLY A N 1
ATOM 474 C CA . GLY A 1 61 ? 36.119 15.722 -39.333 1.00 79.75 61 GLY A CA 1
ATOM 475 C C . GLY A 1 61 ? 35.019 16.609 -38.739 1.00 79.75 61 GLY A C 1
ATOM 476 O O . GLY A 1 61 ? 34.614 17.570 -39.390 1.00 79.75 61 GLY A O 1
ATOM 477 N N . ALA A 1 62 ? 34.548 16.326 -37.517 1.00 79.38 62 ALA A N 1
ATOM 478 C CA . ALA A 1 62 ? 33.582 17.166 -36.804 1.00 79.38 62 ALA A CA 1
ATOM 479 C C . ALA A 1 62 ? 34.178 18.530 -36.398 1.00 79.38 62 ALA A C 1
ATOM 481 O O . ALA A 1 62 ? 33.454 19.519 -36.311 1.00 79.38 62 ALA A O 1
ATOM 482 N N . ALA A 1 63 ? 35.500 18.598 -36.207 1.00 83.94 63 ALA A N 1
ATOM 483 C CA . ALA A 1 63 ? 36.265 19.837 -36.098 1.00 83.94 63 ALA A CA 1
ATOM 484 C C . ALA A 1 63 ? 37.440 19.832 -37.088 1.00 83.94 63 ALA A C 1
ATOM 486 O O . ALA A 1 63 ? 38.130 18.828 -37.238 1.00 83.94 63 ALA A O 1
ATOM 487 N N . SER A 1 64 ? 37.689 20.960 -37.756 1.00 80.88 64 SER A N 1
ATOM 488 C CA . SER A 1 64 ? 38.766 21.087 -38.749 1.00 80.88 64 SER A CA 1
ATOM 489 C C . SER A 1 64 ? 40.164 21.166 -38.132 1.00 80.88 64 SER A C 1
ATOM 491 O O . SER A 1 64 ? 41.138 20.727 -38.739 1.00 80.88 64 SER A O 1
ATOM 493 N N . ASP A 1 65 ? 40.275 21.748 -36.941 1.00 87.50 65 ASP A N 1
ATOM 494 C CA . ASP A 1 65 ? 41.523 22.010 -36.229 1.00 87.50 65 ASP A CA 1
ATOM 495 C C . ASP A 1 65 ? 41.272 22.173 -34.715 1.00 87.50 65 ASP A C 1
ATOM 497 O O . ASP A 1 65 ? 40.147 22.044 -34.223 1.00 87.50 65 ASP A O 1
ATOM 501 N N . GLN A 1 66 ? 42.339 22.434 -33.951 1.00 84.94 66 GLN A N 1
ATOM 502 C CA . GLN A 1 66 ? 42.243 22.654 -32.503 1.00 84.94 66 GLN A CA 1
ATOM 503 C C . GLN A 1 66 ? 41.425 23.904 -32.139 1.00 84.94 66 GLN A C 1
ATOM 505 O O . GLN A 1 66 ? 40.804 23.919 -31.079 1.00 84.94 66 GLN A O 1
ATOM 510 N N . GLU A 1 67 ? 41.385 24.926 -33.000 1.00 86.81 67 GLU A N 1
ATOM 511 C CA . GLU A 1 67 ? 40.594 26.143 -32.773 1.00 86.81 67 GLU A CA 1
ATOM 512 C C . GLU A 1 67 ? 39.092 25.859 -32.918 1.00 86.81 67 GLU A C 1
ATOM 514 O O . GLU A 1 67 ? 38.302 26.239 -32.053 1.00 86.81 67 GLU A O 1
ATOM 519 N N . ALA A 1 68 ? 38.697 25.106 -33.948 1.00 86.12 68 ALA A N 1
ATOM 520 C CA . ALA A 1 68 ? 37.331 24.626 -34.125 1.00 86.12 68 ALA A CA 1
ATOM 521 C C . ALA A 1 68 ? 36.905 23.686 -32.986 1.00 86.12 68 ALA A C 1
ATOM 523 O O . ALA A 1 68 ? 35.782 23.786 -32.492 1.00 86.12 68 ALA A O 1
ATOM 524 N N . ALA A 1 69 ? 37.806 22.818 -32.511 1.00 86.25 69 ALA A N 1
ATOM 525 C CA . ALA A 1 69 ? 37.541 21.972 -31.350 1.00 86.25 69 ALA A CA 1
ATOM 526 C C . ALA A 1 69 ? 37.358 22.803 -30.063 1.00 86.25 69 ALA A C 1
ATOM 528 O O . ALA A 1 69 ? 36.456 22.519 -29.276 1.00 86.25 69 ALA A O 1
ATOM 529 N N . GLN A 1 70 ? 38.146 23.866 -29.859 1.00 89.75 70 GLN A N 1
ATOM 530 C CA . GLN A 1 70 ? 37.969 24.788 -28.729 1.00 89.75 70 GLN A CA 1
ATOM 531 C C . GLN A 1 70 ? 36.612 25.498 -28.789 1.00 89.75 70 GLN A C 1
ATOM 533 O O . GLN A 1 70 ? 35.935 25.592 -27.766 1.00 89.75 70 GLN A O 1
ATOM 538 N N . ALA A 1 71 ? 36.195 25.959 -29.972 1.00 87.12 71 ALA A N 1
ATOM 539 C CA . ALA A 1 71 ? 34.892 26.591 -30.172 1.00 87.12 71 ALA A CA 1
ATOM 540 C C . ALA A 1 71 ? 33.727 25.621 -29.905 1.00 87.12 71 ALA A C 1
ATOM 542 O O . ALA A 1 71 ? 32.735 26.007 -29.290 1.00 87.12 71 ALA A O 1
ATOM 543 N N . TYR A 1 72 ? 33.868 24.350 -30.296 1.00 87.56 72 TYR A N 1
ATOM 544 C CA . TYR A 1 72 ? 32.897 23.304 -29.969 1.00 87.56 72 TYR A CA 1
ATOM 545 C C . TYR A 1 72 ? 32.738 23.136 -28.452 1.00 87.56 72 TYR A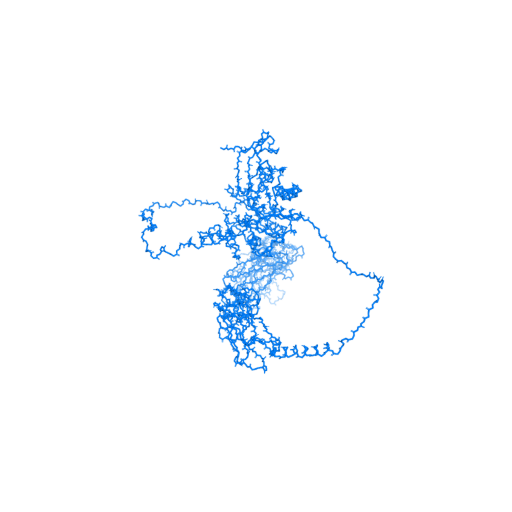 C 1
ATOM 547 O O . TYR A 1 72 ? 31.631 23.241 -27.928 1.00 87.56 72 TYR A O 1
ATOM 555 N N . TYR A 1 73 ? 33.840 22.954 -27.715 1.00 89.19 73 TYR A N 1
ATOM 556 C CA . TYR A 1 73 ? 33.770 22.802 -26.257 1.00 89.19 73 TYR A CA 1
ATOM 557 C C . TYR A 1 73 ? 33.364 24.089 -25.533 1.00 89.19 73 TYR A C 1
ATOM 559 O O . TYR A 1 73 ? 32.826 24.014 -24.433 1.00 89.19 73 TYR A O 1
ATOM 567 N N . GLN A 1 74 ? 33.562 25.259 -26.145 1.00 89.69 74 GLN A N 1
ATOM 568 C CA . GLN A 1 74 ? 33.025 26.516 -25.629 1.00 89.69 74 GLN A CA 1
ATOM 569 C C . GLN A 1 74 ? 31.495 26.521 -25.652 1.00 89.69 74 GLN A C 1
ATOM 571 O O . GLN A 1 74 ? 30.889 26.997 -24.696 1.00 89.69 74 GLN A O 1
ATOM 576 N N . GLN A 1 75 ? 30.875 25.960 -26.695 1.00 84.94 75 GLN A N 1
ATOM 577 C CA . GLN A 1 75 ? 29.423 25.795 -26.740 1.00 84.94 75 GLN A CA 1
ATOM 578 C C . GLN A 1 75 ? 28.946 24.791 -25.683 1.00 84.94 75 GLN A C 1
ATOM 580 O O . GLN A 1 75 ? 28.045 25.110 -24.918 1.00 84.94 75 GLN A O 1
ATOM 585 N N . VAL A 1 76 ? 29.613 23.636 -25.567 1.00 86.06 76 VAL A N 1
ATOM 586 C CA . VAL A 1 76 ? 29.289 22.617 -24.547 1.00 86.06 76 VAL A CA 1
ATOM 587 C C . VAL A 1 76 ? 29.321 23.215 -23.138 1.00 86.06 76 VAL A C 1
ATOM 589 O O . VAL A 1 76 ? 28.441 22.975 -22.320 1.00 86.06 76 VAL A O 1
ATOM 592 N N . VAL A 1 77 ? 30.336 24.022 -22.840 1.00 88.06 77 VAL A N 1
ATOM 593 C CA . VAL A 1 77 ? 30.507 24.637 -21.520 1.00 88.06 77 VAL A CA 1
ATOM 594 C C . VAL A 1 77 ? 29.532 25.791 -21.288 1.00 88.06 77 VAL A C 1
ATOM 596 O O . VAL A 1 77 ? 29.156 26.035 -20.145 1.00 88.06 77 VAL A O 1
ATOM 599 N N . ALA A 1 78 ? 29.082 26.471 -22.345 1.00 86.44 78 ALA A N 1
ATOM 600 C CA . ALA A 1 78 ? 27.993 27.437 -22.244 1.00 86.44 78 ALA A CA 1
ATOM 601 C C . ALA A 1 78 ? 26.674 26.755 -21.845 1.00 86.44 78 ALA A C 1
ATOM 603 O O . ALA A 1 78 ? 25.941 27.298 -21.020 1.00 86.44 78 ALA A O 1
ATOM 604 N N . ASP A 1 79 ? 26.412 25.549 -22.357 1.00 81.56 79 ASP A N 1
ATOM 605 C CA . ASP A 1 79 ? 25.249 24.754 -21.956 1.00 81.56 79 ASP A CA 1
ATOM 606 C C . ASP A 1 79 ? 25.367 24.328 -20.476 1.00 81.56 79 ASP A C 1
ATOM 608 O O . ASP A 1 79 ? 24.438 24.548 -19.699 1.00 81.56 79 ASP A O 1
ATOM 612 N N . TYR A 1 80 ? 26.549 23.865 -20.039 1.00 82.38 80 TYR A N 1
ATOM 613 C CA . TYR A 1 80 ? 26.834 23.612 -18.613 1.00 82.38 80 TYR A CA 1
ATOM 614 C C . TYR A 1 80 ? 26.634 24.856 -17.735 1.00 82.38 80 TYR A C 1
ATOM 616 O O . TYR A 1 80 ? 26.103 24.761 -16.629 1.00 82.38 80 TYR A O 1
ATOM 624 N N . GLN A 1 81 ? 27.065 26.032 -18.197 1.00 86.56 81 GLN A N 1
ATOM 625 C CA . GLN A 1 81 ? 26.874 27.278 -17.459 1.00 86.56 81 GLN A CA 1
ATOM 626 C C . GLN A 1 81 ? 25.384 27.614 -17.315 1.00 86.56 81 GLN A C 1
ATOM 628 O O . GLN A 1 81 ? 24.952 27.998 -16.230 1.00 86.56 81 GLN A O 1
ATOM 633 N N . ALA A 1 82 ? 24.590 27.428 -18.372 1.00 82.56 82 ALA A N 1
ATOM 634 C CA . ALA A 1 82 ? 23.149 27.657 -18.326 1.00 82.56 82 ALA A CA 1
ATOM 635 C C . ALA A 1 82 ? 22.436 26.715 -17.335 1.00 82.56 82 ALA A C 1
ATOM 637 O O . ALA A 1 82 ? 21.477 27.130 -16.682 1.00 82.56 82 ALA A O 1
ATOM 638 N N . GLU A 1 83 ? 22.902 25.471 -17.190 1.00 79.25 83 GLU A N 1
ATOM 639 C CA . GLU A 1 83 ? 22.415 24.542 -16.160 1.00 79.25 83 GLU A CA 1
ATOM 640 C C . GLU A 1 83 ? 22.794 25.001 -14.743 1.00 79.25 83 GLU A C 1
ATOM 642 O O . GLU A 1 83 ? 21.955 24.983 -13.840 1.00 79.25 83 GLU A O 1
ATOM 647 N N . LEU A 1 84 ? 24.031 25.470 -14.541 1.00 83.44 84 LEU A N 1
ATOM 648 C CA . LEU A 1 84 ? 24.482 26.006 -13.251 1.00 83.44 84 LEU A CA 1
ATOM 649 C C . LEU A 1 84 ? 23.682 27.246 -12.833 1.00 83.44 84 LEU A C 1
ATOM 651 O O . LEU A 1 84 ? 23.273 27.348 -11.680 1.00 83.44 84 LEU A O 1
ATOM 655 N N . GLU A 1 85 ? 23.412 28.164 -13.760 1.00 84.88 85 GLU A N 1
ATOM 656 C CA . GLU A 1 85 ? 22.600 29.361 -13.502 1.00 84.88 85 GLU A CA 1
ATOM 657 C C . GLU A 1 85 ? 21.150 29.004 -13.122 1.00 84.88 85 GLU A C 1
ATOM 659 O O . GLU A 1 85 ? 20.564 29.622 -12.228 1.00 84.88 85 GLU A O 1
ATOM 664 N N . GLN A 1 86 ? 20.571 27.968 -13.739 1.00 80.88 86 GLN A N 1
ATOM 665 C CA . GLN A 1 86 ? 19.254 27.455 -13.342 1.00 80.88 86 GLN A CA 1
ATOM 666 C C . GLN A 1 86 ? 19.281 26.868 -11.930 1.00 80.88 86 GLN A C 1
ATOM 668 O O . GLN A 1 86 ? 18.404 27.162 -11.120 1.00 80.88 86 GLN A O 1
ATOM 673 N N . MET A 1 87 ? 20.311 26.096 -11.601 1.00 78.50 87 MET A N 1
ATOM 674 C CA . MET A 1 87 ? 20.487 25.526 -10.268 1.00 78.50 87 MET A CA 1
ATOM 675 C C . MET A 1 87 ? 20.701 26.613 -9.197 1.00 78.50 87 MET A C 1
ATOM 677 O O . MET A 1 87 ? 20.194 26.502 -8.081 1.00 78.50 87 MET A O 1
ATOM 681 N N . GLU A 1 88 ? 21.374 27.715 -9.540 1.00 82.88 88 GLU A N 1
ATOM 682 C CA . GLU A 1 88 ? 21.495 28.890 -8.669 1.00 82.88 88 GLU A CA 1
ATOM 683 C C . GLU A 1 88 ? 20.132 29.559 -8.423 1.00 82.88 88 GLU A C 1
ATOM 685 O O . GLU A 1 88 ? 19.840 29.961 -7.295 1.00 82.88 88 GLU A O 1
ATOM 690 N N . SER A 1 89 ? 19.249 29.613 -9.427 1.00 83.12 89 SER A N 1
ATOM 691 C CA . SER A 1 89 ? 17.884 30.139 -9.254 1.00 83.12 89 SER A CA 1
ATOM 692 C C . SER A 1 89 ? 17.039 29.319 -8.266 1.00 83.12 89 SER A C 1
ATOM 694 O O . SER A 1 89 ? 16.173 29.869 -7.582 1.00 83.12 89 SER A O 1
ATOM 696 N N . LEU A 1 90 ? 17.355 28.028 -8.130 1.00 84.06 90 LEU A N 1
ATOM 697 C CA . LEU A 1 90 ? 16.713 27.077 -7.223 1.00 84.06 90 LEU A CA 1
ATOM 698 C C . LEU A 1 90 ? 17.323 27.050 -5.815 1.00 84.06 90 LEU A C 1
ATOM 700 O O . LEU A 1 90 ? 16.804 26.366 -4.938 1.00 84.06 90 LEU A O 1
ATOM 704 N N . SER A 1 91 ? 18.374 27.836 -5.559 1.00 81.00 91 SER A N 1
ATOM 705 C CA . SER A 1 91 ? 19.085 27.874 -4.267 1.00 81.00 91 SER A CA 1
ATOM 706 C C . SER A 1 91 ? 18.231 28.288 -3.061 1.00 81.00 91 SER A C 1
ATOM 708 O O . SER A 1 91 ? 18.654 28.105 -1.921 1.00 81.00 91 SER A O 1
ATOM 710 N N . ASN A 1 92 ? 17.035 28.844 -3.288 1.00 81.06 92 ASN A N 1
ATOM 711 C CA . ASN A 1 92 ? 16.080 29.165 -2.225 1.00 81.06 92 ASN A CA 1
ATOM 712 C C . ASN A 1 92 ? 15.275 27.947 -1.738 1.00 81.06 92 ASN A C 1
ATOM 714 O O . ASN A 1 92 ? 14.605 28.056 -0.709 1.00 81.06 92 ASN A O 1
ATOM 718 N N . SER A 1 93 ? 15.301 26.821 -2.461 1.00 85.12 93 SER A N 1
ATOM 719 C CA . SER A 1 93 ? 14.615 25.601 -2.034 1.00 85.12 93 SER A CA 1
ATOM 720 C C . SER A 1 93 ? 15.311 25.003 -0.804 1.00 85.12 93 SER A C 1
ATOM 722 O O . SER A 1 93 ? 16.527 24.807 -0.821 1.00 85.12 93 SER A O 1
ATOM 724 N N . PRO A 1 94 ? 14.571 24.677 0.271 1.00 84.75 94 PRO A N 1
ATOM 725 C CA . PRO A 1 94 ? 15.145 24.053 1.461 1.00 84.75 94 PRO A CA 1
ATOM 726 C C . PRO A 1 94 ? 15.550 22.587 1.243 1.00 84.75 94 PRO A C 1
ATOM 728 O O . PRO A 1 94 ? 16.311 22.052 2.047 1.00 84.75 94 PRO A O 1
ATOM 731 N N . ASN A 1 95 ? 15.047 21.938 0.187 1.00 88.88 95 ASN A N 1
ATOM 732 C CA . ASN A 1 95 ? 15.254 20.515 -0.087 1.00 88.88 95 ASN A CA 1
ATOM 733 C C . ASN A 1 95 ? 16.207 20.256 -1.269 1.00 88.88 95 ASN A C 1
ATOM 735 O O . ASN A 1 95 ? 16.406 19.099 -1.634 1.00 88.88 95 ASN A O 1
ATOM 739 N N . LEU A 1 96 ? 16.829 21.293 -1.842 1.00 89.19 96 LEU A N 1
ATOM 740 C CA . LEU A 1 96 ? 17.859 21.165 -2.876 1.00 89.19 96 LEU A CA 1
ATOM 741 C C . LEU A 1 96 ? 19.229 21.598 -2.335 1.00 89.19 96 LEU A C 1
ATOM 743 O O . LEU A 1 96 ? 19.370 22.681 -1.769 1.00 89.19 96 LEU A O 1
ATOM 747 N N . ASP A 1 97 ? 20.252 20.756 -2.506 1.00 84.44 97 ASP A N 1
ATOM 748 C CA . ASP A 1 97 ? 21.636 21.091 -2.151 1.00 84.44 97 ASP A CA 1
ATOM 749 C C . ASP A 1 97 ? 22.345 21.726 -3.349 1.00 84.44 97 ASP A C 1
ATOM 751 O O . ASP A 1 97 ? 22.807 21.050 -4.274 1.00 84.44 97 ASP A O 1
ATOM 755 N N . CYS A 1 98 ? 22.413 23.057 -3.339 1.00 79.19 98 CYS A N 1
ATOM 756 C CA . CYS A 1 98 ? 23.085 23.828 -4.377 1.00 79.19 98 CYS A CA 1
ATOM 757 C C . CYS A 1 98 ? 24.558 24.095 -4.035 1.00 79.19 98 CYS A C 1
ATOM 759 O O . CYS A 1 98 ? 24.953 24.225 -2.872 1.00 79.19 98 CYS A O 1
ATOM 761 N N . PHE A 1 99 ? 25.390 24.245 -5.070 1.00 83.31 99 PHE A N 1
ATOM 762 C CA . PHE A 1 99 ? 26.753 24.738 -4.890 1.00 83.31 99 PHE A CA 1
ATOM 763 C C . PHE A 1 99 ? 26.722 26.164 -4.323 1.00 83.31 99 PHE A C 1
ATOM 765 O O . PHE A 1 99 ? 25.815 26.955 -4.572 1.00 83.31 99 PHE A O 1
ATOM 772 N N . ARG A 1 100 ? 27.764 26.520 -3.577 1.00 82.19 100 ARG A N 1
ATOM 773 C CA . ARG A 1 100 ? 27.951 27.866 -3.034 1.00 82.19 100 ARG A CA 1
ATOM 774 C C . ARG A 1 100 ? 28.482 28.837 -4.080 1.00 82.19 100 ARG A C 1
ATOM 776 O O . ARG A 1 100 ? 28.144 30.015 -4.073 1.00 82.19 100 ARG A O 1
ATOM 783 N N . SER A 1 101 ? 29.403 28.360 -4.905 1.00 84.81 101 SER A N 1
ATOM 784 C CA . SER A 1 101 ? 30.044 29.146 -5.954 1.00 84.81 101 SER A CA 1
ATOM 785 C C . SER A 1 101 ? 30.663 28.219 -6.983 1.00 84.81 101 SER A C 1
ATOM 787 O O . SER A 1 101 ? 31.125 27.131 -6.627 1.00 84.81 101 SER A O 1
ATOM 789 N N . TYR A 1 102 ? 30.744 28.681 -8.224 1.00 89.44 102 TYR A N 1
ATOM 790 C CA . TYR A 1 102 ? 31.403 27.961 -9.301 1.00 89.44 102 TYR A CA 1
ATOM 791 C C . TYR A 1 102 ? 32.386 28.853 -10.061 1.00 89.44 102 TYR A C 1
ATOM 793 O O . TYR A 1 102 ? 32.311 30.080 -10.007 1.00 89.44 102 TYR A O 1
ATOM 801 N N . GLU A 1 103 ? 33.328 28.225 -10.756 1.00 89.56 103 GLU A N 1
ATOM 802 C CA . GLU A 1 103 ? 34.283 28.880 -11.645 1.00 89.56 103 GLU A CA 1
ATOM 803 C C . GLU A 1 103 ? 34.440 28.022 -12.898 1.00 89.56 103 GLU A C 1
ATOM 805 O O . GLU A 1 103 ? 34.739 26.834 -12.811 1.00 89.56 103 GLU A O 1
ATOM 810 N N . ILE A 1 104 ? 34.257 28.634 -14.065 1.00 89.88 104 ILE A N 1
ATOM 811 C CA . ILE A 1 104 ? 34.518 28.014 -15.362 1.00 89.88 104 ILE A CA 1
ATOM 812 C C . ILE A 1 104 ? 35.700 28.739 -15.982 1.00 89.88 104 ILE A C 1
ATOM 814 O O . ILE A 1 104 ? 35.694 29.968 -16.083 1.00 89.88 104 ILE A O 1
ATOM 818 N N . ARG A 1 105 ? 36.704 27.991 -16.436 1.00 89.19 105 ARG A N 1
ATOM 819 C CA . ARG A 1 105 ? 37.875 28.568 -17.100 1.00 89.19 105 ARG A CA 1
ATOM 820 C C . ARG A 1 105 ? 38.389 27.692 -18.239 1.00 89.19 105 ARG A C 1
ATOM 822 O O . ARG A 1 105 ? 38.223 26.478 -18.179 1.00 89.19 105 ARG A O 1
ATOM 829 N N . PRO A 1 106 ? 39.043 28.265 -19.260 1.00 89.25 106 PRO A N 1
ATOM 830 C CA . PRO A 1 106 ? 39.769 27.481 -20.254 1.00 89.25 106 PRO A CA 1
ATOM 831 C C . PRO A 1 106 ? 40.886 26.667 -19.592 1.00 89.25 106 PRO A C 1
ATOM 833 O O . PRO A 1 106 ? 41.482 27.122 -18.612 1.00 89.25 106 PRO A O 1
ATOM 836 N N . LYS A 1 107 ? 41.195 25.487 -20.137 1.00 87.69 107 LYS A N 1
ATOM 837 C CA . LYS A 1 107 ? 42.347 24.700 -19.678 1.00 87.69 107 LYS A CA 1
ATOM 838 C C . LYS A 1 107 ? 43.647 25.450 -19.967 1.00 87.69 107 LYS A C 1
ATOM 840 O O . LYS A 1 107 ? 43.791 26.054 -21.028 1.00 87.69 107 LYS A O 1
ATOM 845 N N . GLU A 1 108 ? 44.592 25.400 -19.029 1.00 79.38 108 GLU A N 1
ATOM 846 C CA . GLU A 1 108 ? 45.924 25.994 -19.228 1.00 79.38 108 GLU A CA 1
ATOM 847 C C . GLU A 1 108 ? 46.719 25.223 -20.293 1.00 79.38 108 GLU A C 1
ATOM 849 O O . GLU A 1 108 ? 47.370 25.838 -21.136 1.00 79.38 108 GLU A O 1
ATOM 854 N N . ASP A 1 109 ? 46.585 23.892 -20.299 1.00 76.38 109 ASP A N 1
ATOM 855 C CA . ASP A 1 109 ? 47.231 22.987 -21.247 1.00 76.38 109 ASP A CA 1
ATOM 856 C C . ASP A 1 109 ? 46.180 22.165 -22.019 1.00 76.38 109 ASP A C 1
ATOM 858 O O . ASP A 1 109 ? 45.568 21.239 -21.481 1.00 76.38 109 ASP A O 1
ATOM 862 N N . GLY A 1 110 ? 45.997 22.475 -23.306 1.00 81.56 110 GLY A N 1
ATOM 863 C CA . GLY A 1 110 ? 45.144 21.716 -24.229 1.00 81.56 110 GLY A CA 1
ATOM 864 C C . GLY A 1 110 ? 43.816 22.392 -24.585 1.00 81.56 110 GLY A C 1
ATOM 865 O O . GLY A 1 110 ? 43.570 23.545 -24.249 1.00 81.56 110 GLY A O 1
ATOM 866 N N . VAL A 1 111 ? 42.972 21.665 -25.320 1.00 85.19 111 VAL A N 1
ATOM 867 C CA . VAL A 1 111 ? 41.656 22.140 -25.777 1.00 85.19 111 VAL A CA 1
ATOM 868 C C . VAL A 1 111 ? 40.599 21.801 -24.724 1.00 85.19 111 VAL A C 1
ATOM 870 O O . VAL A 1 111 ? 40.554 20.669 -24.239 1.00 85.19 111 VAL A O 1
ATOM 873 N N . GLY A 1 112 ? 39.739 22.764 -24.392 1.00 89.12 112 GLY A N 1
ATOM 874 C CA . GLY A 1 112 ? 38.616 22.606 -23.471 1.00 89.12 112 GLY A CA 1
ATOM 875 C C . GLY A 1 112 ? 38.577 23.613 -22.321 1.00 89.12 112 GLY A C 1
ATOM 876 O O . GLY A 1 112 ? 39.226 24.662 -22.350 1.00 89.12 112 GLY A O 1
ATOM 877 N N . PHE A 1 113 ? 37.799 23.266 -21.299 1.00 90.75 113 PHE A N 1
ATOM 878 C CA . PHE A 1 113 ? 37.548 24.039 -20.088 1.00 90.75 113 PHE A CA 1
ATOM 879 C C . PHE A 1 113 ? 37.600 23.146 -18.840 1.00 90.75 113 PHE A C 1
ATOM 881 O O . PHE A 1 113 ? 37.341 21.942 -18.898 1.00 90.75 113 PHE A O 1
ATOM 888 N N . ASP A 1 114 ? 37.920 23.758 -17.707 1.00 89.56 114 ASP A N 1
ATOM 889 C CA . ASP A 1 114 ? 37.756 23.192 -16.376 1.00 89.56 114 ASP A CA 1
ATOM 890 C C . ASP A 1 114 ? 36.636 23.938 -15.645 1.00 89.56 114 ASP A C 1
ATOM 892 O O . ASP A 1 114 ? 36.611 25.171 -15.602 1.00 89.56 114 ASP A O 1
ATOM 896 N N . VAL A 1 115 ? 35.725 23.169 -15.056 1.00 89.06 115 VAL A N 1
ATOM 897 C CA . VAL A 1 115 ? 34.611 23.649 -14.239 1.00 89.06 115 VAL A CA 1
ATOM 898 C C . VAL A 1 115 ? 34.869 23.245 -12.793 1.00 89.06 115 VAL A C 1
ATOM 900 O O . VAL A 1 115 ? 35.099 22.073 -12.495 1.00 89.06 115 VAL A O 1
ATOM 903 N N . PHE A 1 116 ? 34.833 24.209 -11.883 1.00 89.38 116 PHE A N 1
ATOM 904 C CA . PHE A 1 116 ? 35.003 24.011 -10.449 1.00 89.38 116 PHE A CA 1
ATOM 905 C C . PHE A 1 116 ? 33.721 24.394 -9.722 1.00 89.38 116 PHE A C 1
ATOM 907 O O . PHE A 1 116 ? 33.196 25.483 -9.931 1.00 89.38 116 PHE A O 1
ATOM 914 N N . LEU A 1 117 ? 33.245 23.516 -8.846 1.00 88.75 117 LEU A N 1
ATOM 915 C CA . LEU A 1 117 ? 32.041 23.692 -8.040 1.00 88.75 117 LEU A CA 1
ATOM 916 C C . LEU A 1 117 ? 32.418 23.541 -6.572 1.00 88.75 117 LEU A C 1
ATOM 918 O O . LEU A 1 117 ? 32.957 22.508 -6.175 1.00 88.75 117 LEU A O 1
ATOM 922 N N . LEU A 1 118 ? 32.143 24.562 -5.768 1.00 88.00 118 LEU A N 1
ATOM 923 C CA . LEU A 1 118 ? 32.393 24.551 -4.332 1.00 88.00 118 LEU A CA 1
ATOM 924 C C . LEU A 1 118 ? 31.064 24.414 -3.586 1.00 88.00 118 LEU A C 1
ATOM 926 O O . LEU A 1 118 ? 30.211 25.290 -3.703 1.00 88.00 118 LEU A O 1
ATOM 930 N N . ALA A 1 119 ? 30.907 23.361 -2.791 1.00 86.69 119 ALA A N 1
ATOM 931 C CA . ALA A 1 119 ? 29.725 23.085 -1.973 1.00 86.69 119 ALA A CA 1
ATOM 932 C C . ALA A 1 119 ? 30.105 22.857 -0.501 1.00 86.69 119 ALA A C 1
ATOM 934 O O . ALA A 1 119 ? 31.278 22.661 -0.170 1.00 86.69 119 ALA A O 1
ATOM 935 N N . GLU A 1 120 ? 29.132 22.917 0.408 1.00 86.06 120 GLU A N 1
ATOM 936 C CA . GLU A 1 120 ? 29.366 22.567 1.814 1.00 86.06 120 GLU A CA 1
ATOM 937 C C . GLU A 1 120 ? 29.585 21.056 1.964 1.00 86.06 120 GLU A C 1
ATOM 939 O O . GLU A 1 120 ? 28.982 20.256 1.256 1.00 86.06 120 GLU A O 1
ATOM 944 N N . PHE A 1 121 ? 30.454 20.643 2.889 1.00 86.06 121 PHE A N 1
ATOM 945 C CA . PHE A 1 121 ? 30.633 19.219 3.165 1.00 86.06 121 PHE A CA 1
ATOM 946 C C . PHE A 1 121 ? 29.445 18.680 3.973 1.00 86.06 121 PHE A C 1
ATOM 948 O O . PHE A 1 121 ? 29.239 19.086 5.120 1.00 86.06 121 PHE A O 1
ATOM 955 N N . ARG A 1 122 ? 28.687 17.745 3.387 1.00 87.44 122 ARG A N 1
ATOM 956 C CA . ARG A 1 122 ? 27.531 17.078 4.007 1.00 87.44 122 ARG A CA 1
ATOM 957 C C . ARG A 1 122 ? 27.686 15.557 3.965 1.00 87.44 122 ARG A C 1
ATOM 959 O O . ARG A 1 122 ? 28.386 15.018 3.112 1.00 87.44 122 ARG A O 1
ATOM 966 N N . THR A 1 123 ? 27.026 14.868 4.896 1.00 88.88 123 THR A N 1
ATOM 967 C CA . THR A 1 123 ? 26.967 13.395 4.901 1.00 88.88 123 THR A CA 1
ATOM 968 C C . THR A 1 123 ? 25.908 12.941 3.902 1.00 88.88 123 THR A C 1
ATOM 970 O O . THR A 1 123 ? 24.800 13.477 3.921 1.00 88.88 123 THR A O 1
ATOM 973 N N . THR A 1 124 ? 26.237 11.979 3.038 1.00 91.88 124 THR A N 1
ATOM 974 C CA . THR A 1 124 ? 25.267 11.410 2.087 1.00 91.88 124 THR A CA 1
ATOM 975 C C . THR A 1 124 ? 24.319 10.430 2.780 1.00 91.88 124 THR A C 1
ATOM 977 O O . THR A 1 124 ? 24.673 9.845 3.807 1.00 91.88 124 THR A O 1
ATOM 980 N N . LEU A 1 125 ? 23.136 10.191 2.209 1.00 94.38 125 LEU A N 1
ATOM 981 C CA . LEU A 1 125 ? 22.201 9.168 2.684 1.00 94.38 125 LEU A CA 1
ATOM 982 C C . LEU A 1 125 ? 22.867 7.787 2.673 1.00 94.38 125 LEU A C 1
ATOM 984 O O . LEU A 1 125 ? 22.734 7.038 3.632 1.00 94.38 125 LEU A O 1
ATOM 988 N N . GLU A 1 126 ? 23.661 7.483 1.645 1.00 92.31 126 GLU A N 1
ATOM 989 C CA . GLU A 1 126 ? 24.468 6.257 1.583 1.00 92.31 126 GLU A CA 1
ATOM 990 C C . GLU A 1 126 ? 25.386 6.099 2.812 1.00 92.31 126 GLU A C 1
ATOM 992 O O . GLU A 1 126 ? 25.400 5.054 3.459 1.00 92.31 126 GLU A O 1
ATOM 997 N N . GLN A 1 127 ? 26.121 7.149 3.189 1.00 90.81 127 GLN A N 1
ATOM 998 C CA . GLN A 1 127 ? 26.989 7.127 4.372 1.00 90.81 127 GLN A CA 1
ATOM 999 C C . GLN A 1 127 ? 26.205 7.081 5.687 1.00 90.81 127 GLN A C 1
ATOM 1001 O O . GLN A 1 127 ? 26.707 6.539 6.674 1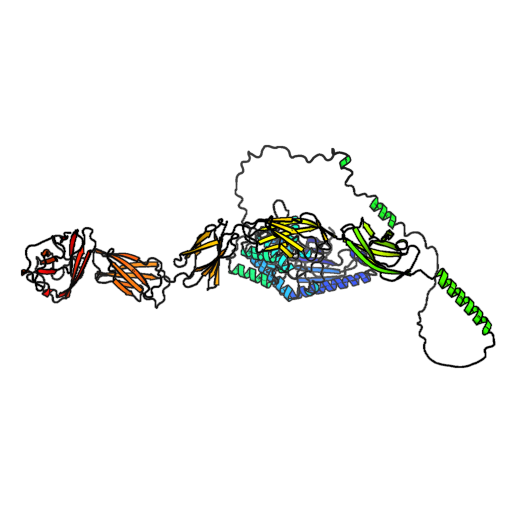.00 90.81 127 GLN A O 1
ATOM 1006 N N . TYR A 1 128 ? 25.015 7.681 5.713 1.00 91.38 128 TYR A N 1
ATOM 1007 C CA . TYR A 1 128 ? 24.128 7.687 6.869 1.00 91.38 128 TYR A CA 1
ATOM 1008 C C . TYR A 1 128 ? 23.562 6.288 7.144 1.00 91.38 128 TYR A C 1
ATOM 1010 O O . TYR A 1 128 ? 23.720 5.797 8.262 1.00 91.38 128 TYR A O 1
ATOM 1018 N N . LEU A 1 129 ? 23.026 5.618 6.117 1.00 91.50 129 LEU A N 1
ATOM 1019 C CA . LEU A 1 129 ? 22.467 4.261 6.196 1.00 91.50 129 LEU A CA 1
ATOM 1020 C C . LEU A 1 129 ? 23.517 3.198 6.564 1.00 91.50 129 LEU A C 1
ATOM 1022 O O . LEU A 1 129 ? 23.182 2.178 7.149 1.00 91.50 129 LEU A O 1
ATOM 1026 N N . LEU A 1 130 ? 24.801 3.435 6.268 1.00 88.81 130 LEU A N 1
ATOM 1027 C CA . LEU A 1 130 ? 25.894 2.546 6.689 1.00 88.81 130 LEU A CA 1
ATOM 1028 C C . LEU A 1 130 ? 26.240 2.642 8.183 1.00 88.81 130 LEU A C 1
ATOM 1030 O O . LEU A 1 130 ? 26.928 1.768 8.707 1.00 88.81 130 LEU A O 1
ATOM 1034 N N . LYS A 1 131 ? 25.866 3.738 8.850 1.00 86.75 131 LYS A N 1
ATOM 1035 C CA . LYS A 1 131 ? 26.293 4.047 10.227 1.00 86.75 131 LYS A CA 1
ATOM 1036 C C . LYS A 1 131 ? 25.145 4.098 11.225 1.00 86.75 131 LYS A C 1
ATOM 1038 O O . LYS A 1 131 ? 25.408 4.044 12.424 1.00 86.75 131 LYS A O 1
ATOM 1043 N N . THR A 1 132 ? 23.922 4.275 10.741 1.00 85.75 132 THR A N 1
ATOM 1044 C CA . THR A 1 132 ? 22.742 4.540 11.558 1.00 85.75 132 THR A CA 1
ATOM 1045 C C . THR A 1 132 ? 21.592 3.685 11.061 1.00 85.75 132 THR A C 1
ATOM 1047 O O . THR A 1 132 ? 21.301 3.695 9.866 1.00 85.75 132 THR A O 1
ATOM 1050 N N . ASP A 1 133 ? 20.912 3.013 11.985 1.00 87.19 133 ASP A N 1
ATOM 1051 C CA . ASP A 1 133 ? 19.642 2.362 11.690 1.00 87.19 133 ASP A CA 1
ATOM 1052 C C . ASP A 1 133 ? 18.571 3.442 11.524 1.00 87.19 133 ASP A C 1
ATOM 1054 O O . ASP A 1 133 ? 18.295 4.220 12.441 1.00 87.19 133 ASP A O 1
ATOM 1058 N N . ILE A 1 134 ? 18.011 3.532 10.322 1.00 91.88 134 ILE A N 1
ATOM 1059 C CA . ILE A 1 134 ? 16.997 4.530 9.998 1.00 91.88 134 ILE A CA 1
ATOM 1060 C C . ILE A 1 134 ? 15.652 4.154 10.636 1.00 91.88 134 ILE A C 1
ATOM 1062 O O . ILE A 1 134 ? 15.242 2.991 10.629 1.00 91.88 134 ILE A O 1
ATOM 1066 N N . THR A 1 135 ? 14.971 5.147 11.208 1.00 92.75 135 THR A N 1
ATOM 1067 C CA . THR A 1 135 ? 13.664 4.979 11.857 1.00 92.75 135 THR A CA 1
ATOM 1068 C C . THR A 1 135 ? 12.523 5.173 10.866 1.00 92.75 135 THR A C 1
ATOM 1070 O O . THR A 1 135 ? 12.700 5.817 9.825 1.00 92.75 135 THR A O 1
ATOM 1073 N N . HIS A 1 136 ? 11.331 4.667 11.195 1.00 92.12 136 HIS A N 1
ATOM 1074 C CA . HIS A 1 136 ? 10.138 4.875 10.366 1.00 92.12 136 HIS A CA 1
ATOM 1075 C C . HIS A 1 136 ? 9.869 6.369 10.124 1.00 92.12 136 HIS A C 1
ATOM 1077 O O . HIS A 1 136 ? 9.672 6.795 8.984 1.00 92.12 136 HIS A O 1
ATOM 1083 N N . THR A 1 137 ? 9.958 7.186 11.179 1.00 93.00 137 THR A N 1
ATOM 1084 C CA . THR A 1 137 ? 9.815 8.648 11.085 1.00 93.00 137 THR A CA 1
ATOM 1085 C C . THR A 1 137 ? 10.854 9.267 10.146 1.00 93.00 137 THR A C 1
ATOM 1087 O O . THR A 1 137 ? 10.517 10.110 9.312 1.00 93.00 137 THR A O 1
ATOM 1090 N N . SER A 1 138 ? 12.120 8.847 10.237 1.00 93.38 138 SER A N 1
ATOM 1091 C CA . SER A 1 138 ? 13.185 9.367 9.373 1.00 93.38 138 SER A CA 1
ATOM 1092 C C . SER A 1 138 ? 12.979 8.990 7.901 1.00 93.38 138 SER A C 1
ATOM 1094 O O . SER A 1 138 ? 13.149 9.843 7.032 1.00 93.38 138 SER A O 1
ATOM 1096 N N . ALA A 1 139 ? 12.536 7.762 7.610 1.00 95.00 139 ALA A N 1
ATOM 1097 C CA . ALA A 1 139 ? 12.243 7.318 6.246 1.00 95.00 139 ALA A CA 1
ATOM 1098 C C . ALA A 1 139 ? 11.040 8.052 5.624 1.00 95.00 139 ALA A C 1
ATOM 1100 O O . ALA A 1 139 ? 11.085 8.434 4.454 1.00 95.00 139 ALA A O 1
ATOM 1101 N N . VAL A 1 140 ? 9.986 8.308 6.407 1.00 94.94 140 VAL A N 1
ATOM 1102 C CA . VAL A 1 140 ? 8.838 9.119 5.966 1.00 94.94 140 VAL A CA 1
ATOM 1103 C C . VAL A 1 140 ? 9.271 10.560 5.683 1.00 94.94 140 VAL A C 1
ATOM 1105 O O . VAL A 1 140 ? 8.943 11.104 4.628 1.00 94.94 140 VAL A O 1
ATOM 1108 N N . ASN A 1 141 ? 10.065 11.166 6.571 1.00 94.00 141 ASN A N 1
ATOM 1109 C CA . ASN A 1 141 ? 10.594 12.518 6.367 1.00 94.00 141 ASN A CA 1
ATOM 1110 C C . ASN A 1 141 ? 11.509 12.604 5.138 1.00 94.00 141 ASN A C 1
ATOM 1112 O O . ASN A 1 141 ? 11.376 13.543 4.358 1.00 94.00 141 ASN A O 1
ATOM 1116 N N . LEU A 1 142 ? 12.371 11.603 4.918 1.00 96.12 142 LEU A N 1
ATOM 1117 C CA . LEU A 1 142 ? 13.169 11.470 3.698 1.00 96.12 142 LEU A CA 1
ATOM 1118 C C . LEU A 1 142 ? 12.277 11.520 2.459 1.00 96.12 142 LEU A C 1
ATOM 1120 O O . LEU A 1 142 ? 12.530 12.308 1.553 1.00 96.12 142 LEU A O 1
ATOM 1124 N N . ALA A 1 143 ? 11.218 10.714 2.420 1.00 96.88 143 ALA A N 1
ATOM 1125 C CA . ALA A 1 143 ? 10.330 10.684 1.268 1.00 96.88 143 ALA A CA 1
ATOM 1126 C C . ALA A 1 143 ? 9.620 12.026 1.033 1.00 96.88 143 ALA A C 1
ATOM 1128 O O . ALA A 1 143 ? 9.539 12.490 -0.105 1.00 96.88 143 ALA A O 1
ATOM 1129 N N . MET A 1 144 ? 9.144 12.667 2.104 1.00 95.94 144 MET A N 1
ATOM 1130 C CA . MET A 1 144 ? 8.494 13.979 2.048 1.00 95.94 144 MET A CA 1
ATOM 1131 C C . MET A 1 144 ? 9.446 15.063 1.526 1.00 95.94 144 MET A C 1
ATOM 1133 O O . MET A 1 144 ? 9.061 15.849 0.659 1.00 95.94 144 MET A O 1
ATOM 1137 N N . ASP A 1 145 ? 10.685 15.079 2.018 1.00 96.06 145 ASP A N 1
ATOM 1138 C CA . ASP A 1 145 ? 11.730 16.015 1.605 1.00 96.06 145 ASP A CA 1
ATOM 1139 C C . ASP A 1 145 ? 12.115 15.822 0.130 1.00 96.06 145 ASP A C 1
ATOM 1141 O O . ASP A 1 145 ? 12.195 16.795 -0.622 1.00 96.06 145 ASP A O 1
ATOM 1145 N N . LEU A 1 146 ? 12.272 14.572 -0.321 1.00 96.94 146 LEU A N 1
ATOM 1146 C CA . LEU A 1 146 ? 12.538 14.272 -1.731 1.00 96.94 146 LEU A CA 1
ATOM 1147 C C . LEU A 1 146 ? 11.360 14.662 -2.629 1.00 96.94 146 LEU A C 1
ATOM 1149 O O . LEU A 1 146 ? 11.574 15.234 -3.695 1.00 96.94 146 LEU A O 1
ATOM 1153 N N . CYS A 1 147 ? 10.116 14.423 -2.205 1.00 97.12 147 CYS A N 1
ATOM 1154 C CA . CYS A 1 147 ? 8.946 14.851 -2.973 1.00 97.12 147 CYS A CA 1
ATOM 1155 C C . CYS A 1 147 ? 8.868 16.379 -3.104 1.00 97.12 147 CYS A C 1
ATOM 1157 O O . CYS A 1 147 ? 8.482 16.868 -4.164 1.00 97.12 147 CYS A O 1
ATOM 1159 N N . ASN A 1 148 ? 9.254 17.136 -2.068 1.00 95.25 148 ASN A N 1
ATOM 1160 C CA . ASN A 1 148 ? 9.350 18.597 -2.150 1.00 95.25 148 ASN A CA 1
ATOM 1161 C C . ASN A 1 148 ? 10.435 19.031 -3.141 1.00 95.25 148 ASN A C 1
ATOM 1163 O O . ASN A 1 148 ? 10.158 19.843 -4.017 1.00 95.25 148 ASN A O 1
ATOM 1167 N N . ALA A 1 149 ? 11.632 18.440 -3.060 1.00 94.06 149 ALA A N 1
ATOM 1168 C CA . ALA A 1 149 ? 12.719 18.733 -3.992 1.00 94.06 149 ALA A CA 1
ATOM 1169 C C . ALA A 1 149 ? 12.303 18.482 -5.451 1.00 94.06 149 ALA A C 1
ATOM 1171 O O . ALA A 1 149 ? 12.508 19.326 -6.319 1.00 94.06 149 ALA A O 1
ATOM 1172 N N . LEU A 1 150 ? 11.670 17.336 -5.721 1.00 95.06 150 LEU A N 1
ATOM 1173 C CA . LEU A 1 150 ? 11.193 16.990 -7.060 1.00 95.06 150 LEU A CA 1
ATOM 1174 C C . LEU A 1 150 ? 10.033 17.882 -7.524 1.00 95.06 150 LEU A C 1
ATOM 1176 O O . LEU A 1 150 ? 9.920 18.151 -8.719 1.00 95.06 150 LEU A O 1
ATOM 1180 N N . ALA A 1 151 ? 9.177 18.351 -6.611 1.00 94.94 151 ALA A N 1
ATOM 1181 C CA . ALA A 1 151 ? 8.126 19.315 -6.931 1.00 94.94 151 ALA A CA 1
ATOM 1182 C C . ALA A 1 151 ? 8.715 20.673 -7.345 1.00 94.94 151 ALA A C 1
ATOM 1184 O O . ALA A 1 151 ? 8.301 21.212 -8.370 1.00 94.94 151 ALA A O 1
ATOM 1185 N N . ASP A 1 152 ? 9.719 21.169 -6.615 1.00 92.12 152 ASP A N 1
ATOM 1186 C CA . ASP A 1 152 ? 10.417 22.419 -6.939 1.00 92.12 152 ASP A CA 1
ATOM 1187 C C . ASP A 1 152 ? 11.122 22.327 -8.305 1.00 92.12 152 ASP A C 1
ATOM 1189 O O . ASP A 1 152 ? 11.060 23.258 -9.112 1.00 92.12 152 ASP A O 1
ATOM 1193 N N . LEU A 1 153 ? 11.740 21.177 -8.613 1.00 91.69 153 LEU A N 1
ATOM 1194 C CA . LEU A 1 153 ? 12.322 20.920 -9.934 1.00 91.69 153 LEU A CA 1
ATOM 1195 C C . LEU A 1 153 ? 11.256 20.915 -11.035 1.00 91.69 153 LEU A C 1
ATOM 1197 O O . LEU A 1 153 ? 11.427 21.592 -12.050 1.00 91.69 153 LEU A O 1
ATOM 1201 N N . ARG A 1 154 ? 10.135 20.210 -10.827 1.00 92.06 154 ARG A N 1
ATOM 1202 C CA . ARG A 1 154 ? 9.024 20.161 -11.792 1.00 92.06 154 ARG A CA 1
ATOM 1203 C C . ARG A 1 154 ? 8.430 21.547 -12.049 1.00 92.06 154 ARG A C 1
ATOM 1205 O O . ARG A 1 154 ? 8.143 21.862 -13.201 1.00 92.06 154 ARG A O 1
ATOM 1212 N N . GLU A 1 155 ? 8.283 22.388 -11.022 1.00 91.38 155 GLU A N 1
ATOM 1213 C CA . GLU A 1 155 ? 7.799 23.772 -11.168 1.00 91.38 155 GLU A CA 1
ATOM 1214 C C . GLU A 1 155 ? 8.755 24.628 -12.015 1.00 91.38 155 GLU A C 1
ATOM 1216 O O . GLU A 1 155 ? 8.312 25.446 -12.823 1.00 91.38 155 GLU A O 1
ATOM 1221 N N . ALA A 1 156 ? 10.062 24.379 -11.910 1.00 88.19 156 ALA A N 1
ATOM 1222 C CA . ALA A 1 156 ? 11.076 24.999 -12.758 1.00 88.19 156 ALA A CA 1
ATOM 1223 C C . ALA A 1 156 ? 11.193 24.375 -14.166 1.00 88.19 156 ALA A C 1
ATOM 1225 O O . ALA A 1 156 ? 12.020 24.820 -14.963 1.00 88.19 156 ALA A O 1
ATOM 1226 N N . GLY A 1 157 ? 10.370 23.374 -14.501 1.00 89.56 157 GLY A N 1
ATOM 1227 C CA . GLY A 1 157 ? 10.409 22.674 -15.788 1.00 89.56 157 GLY A CA 1
ATOM 1228 C C . GLY A 1 157 ? 11.558 21.670 -15.911 1.00 89.56 157 GLY A C 1
ATOM 1229 O O . GLY A 1 157 ? 11.972 21.351 -17.030 1.00 89.56 157 GLY A O 1
ATOM 1230 N N . LEU A 1 158 ? 12.081 21.191 -14.779 1.00 88.62 158 LEU A N 1
ATOM 1231 C CA . LEU A 1 158 ? 13.260 20.339 -14.676 1.00 88.62 158 LEU A CA 1
ATOM 1232 C C . LEU A 1 158 ? 12.956 18.965 -14.065 1.00 88.62 158 LEU A C 1
ATOM 1234 O O . LEU A 1 158 ? 11.986 18.774 -13.334 1.00 88.62 158 LEU A O 1
ATOM 1238 N N . ILE A 1 159 ? 13.837 18.009 -14.350 1.00 90.50 159 ILE A N 1
ATOM 1239 C CA . ILE A 1 159 ? 13.862 16.655 -13.788 1.00 90.50 159 ILE A CA 1
ATOM 1240 C C . ILE A 1 159 ? 15.297 16.267 -13.423 1.00 90.50 159 ILE A C 1
ATOM 1242 O O . ILE A 1 159 ? 16.231 16.695 -14.098 1.00 90.50 159 ILE A O 1
ATOM 1246 N N . HIS A 1 160 ? 15.492 15.470 -12.373 1.00 89.44 160 HIS A N 1
ATOM 1247 C CA . HIS A 1 160 ? 16.813 15.169 -11.823 1.00 89.44 160 HIS A CA 1
ATOM 1248 C C . HIS A 1 160 ? 17.533 14.011 -12.527 1.00 89.44 160 HIS A C 1
ATOM 1250 O O . HIS A 1 160 ? 18.751 14.057 -12.651 1.00 89.44 160 HIS A O 1
ATOM 1256 N N . ARG A 1 161 ? 16.837 12.950 -12.961 1.00 87.69 161 ARG A N 1
ATOM 1257 C CA . ARG A 1 161 ? 17.356 11.764 -13.695 1.00 87.69 161 ARG A CA 1
ATOM 1258 C C . ARG A 1 161 ? 18.383 10.872 -12.980 1.00 87.69 161 ARG A C 1
ATOM 1260 O O . ARG A 1 161 ? 18.610 9.747 -13.414 1.00 87.69 161 ARG A O 1
ATOM 1267 N N . ASP A 1 162 ? 19.016 11.360 -11.919 1.00 88.12 162 ASP A N 1
ATOM 1268 C CA . ASP A 1 162 ? 20.056 10.658 -11.149 1.00 88.12 162 ASP A CA 1
ATOM 1269 C C . ASP A 1 162 ? 19.771 10.679 -9.635 1.00 88.12 162 ASP A C 1
ATOM 1271 O O . ASP A 1 162 ? 20.64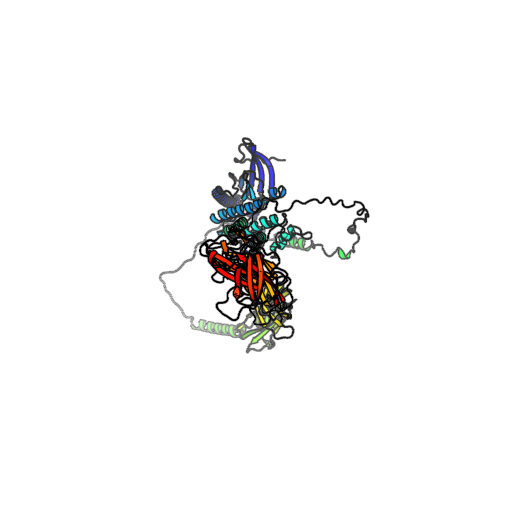3 10.972 -8.814 1.00 88.12 162 ASP A O 1
ATOM 1275 N N . VAL A 1 163 ? 18.515 10.437 -9.252 1.00 93.38 163 VAL A N 1
ATOM 1276 C CA . VAL A 1 163 ? 18.117 10.321 -7.840 1.00 93.38 163 VAL A CA 1
ATOM 1277 C C . VAL A 1 163 ? 18.656 9.004 -7.272 1.00 93.38 163 VAL A C 1
ATOM 1279 O O . VAL A 1 163 ? 18.295 7.921 -7.727 1.00 93.38 163 VAL A O 1
ATOM 1282 N N . LYS A 1 164 ? 19.544 9.090 -6.277 1.00 92.75 164 LYS A N 1
ATOM 1283 C CA . LYS A 1 164 ? 20.154 7.933 -5.598 1.00 92.75 164 LYS A CA 1
ATOM 1284 C C . LYS A 1 164 ? 20.737 8.325 -4.234 1.00 92.75 164 LYS A C 1
ATOM 1286 O O . LYS A 1 164 ? 21.043 9.500 -4.030 1.00 92.75 164 LYS A O 1
ATOM 1291 N N . PRO A 1 165 ? 20.994 7.371 -3.318 1.00 93.81 165 PRO A N 1
ATOM 1292 C CA . PRO A 1 165 ? 21.489 7.676 -1.971 1.00 93.81 165 PRO A CA 1
ATOM 1293 C C . PRO A 1 165 ? 22.817 8.448 -1.897 1.00 93.81 165 PRO A C 1
ATOM 1295 O O . PRO A 1 165 ? 23.049 9.158 -0.921 1.00 93.81 165 PRO A O 1
ATOM 1298 N N . SER A 1 166 ? 23.692 8.353 -2.903 1.00 89.94 166 SER A N 1
ATOM 1299 C CA . SER A 1 166 ? 24.947 9.126 -2.938 1.00 89.94 166 SER A CA 1
ATOM 1300 C C . SER A 1 166 ? 24.744 10.613 -3.261 1.00 89.94 166 SER A C 1
ATOM 1302 O O . SER A 1 166 ? 25.645 11.408 -3.013 1.00 89.94 166 SER A O 1
ATOM 1304 N N . ASN A 1 167 ? 23.579 10.966 -3.814 1.00 91.50 167 ASN A N 1
ATOM 1305 C CA . ASN A 1 167 ? 23.200 12.314 -4.250 1.00 91.50 167 ASN A CA 1
ATOM 1306 C C . ASN A 1 167 ? 22.179 12.962 -3.295 1.00 91.50 167 ASN A C 1
ATOM 1308 O O . ASN A 1 167 ? 21.673 14.047 -3.556 1.00 91.50 167 ASN A O 1
ATOM 1312 N N . ILE A 1 168 ? 21.848 12.292 -2.190 1.00 94.75 168 ILE A N 1
ATOM 1313 C CA . ILE A 1 168 ? 20.961 12.811 -1.150 1.00 94.75 168 ILE A CA 1
ATOM 1314 C C . ILE A 1 168 ? 21.821 13.118 0.066 1.00 94.75 168 ILE A C 1
ATOM 1316 O O . ILE A 1 168 ? 22.606 12.273 0.494 1.00 94.75 168 ILE A O 1
ATOM 1320 N N . TYR A 1 169 ? 21.672 14.307 0.631 1.00 92.25 169 TYR A N 1
ATOM 1321 C CA . TYR A 1 169 ? 22.501 14.819 1.712 1.00 92.25 169 TYR A CA 1
ATOM 1322 C C . TYR A 1 169 ? 21.668 15.125 2.948 1.00 92.25 169 TYR A C 1
ATOM 1324 O O . TYR A 1 169 ? 20.539 15.597 2.851 1.00 92.25 169 TYR A O 1
ATOM 1332 N N . LEU A 1 170 ? 22.249 14.893 4.122 1.00 91.06 170 LEU A N 1
ATOM 1333 C CA . LEU A 1 170 ? 21.640 15.263 5.392 1.00 91.06 170 LEU A CA 1
ATOM 1334 C C . LEU A 1 170 ? 22.084 16.674 5.797 1.00 91.06 170 LEU A C 1
ATOM 1336 O O . LEU A 1 170 ? 23.282 16.969 5.897 1.00 91.06 170 LEU A O 1
ATOM 1340 N N . SER A 1 171 ? 21.118 17.553 6.047 1.00 86.62 171 SER A N 1
ATOM 1341 C CA . SER A 1 171 ? 21.368 18.886 6.584 1.00 86.62 171 SER A CA 1
ATOM 1342 C C . SER A 1 171 ? 21.702 18.823 8.083 1.00 86.62 171 SER A C 1
ATOM 1344 O O . SER A 1 171 ? 21.285 17.895 8.781 1.00 86.62 171 SER A O 1
ATOM 1346 N N . PRO A 1 172 ? 22.412 19.824 8.639 1.00 79.25 172 PRO A N 1
ATOM 1347 C CA . PRO A 1 172 ? 22.650 19.918 10.081 1.00 79.25 172 PRO A CA 1
ATOM 1348 C C . PRO A 1 172 ? 21.370 19.947 10.930 1.00 79.25 172 PRO A C 1
ATOM 1350 O O . PRO A 1 172 ? 21.424 19.678 12.126 1.00 79.25 172 PRO A O 1
ATOM 1353 N N . GLN A 1 173 ? 20.237 20.311 10.326 1.00 81.06 173 GLN A N 1
ATOM 1354 C CA . GLN A 1 173 ? 18.920 20.377 10.955 1.00 81.06 173 GLN A CA 1
ATOM 1355 C C . GLN A 1 173 ? 18.161 19.041 10.891 1.00 81.06 173 GLN A C 1
ATOM 1357 O O . GLN A 1 173 ? 17.079 18.949 11.460 1.00 81.06 173 GLN A O 1
ATOM 1362 N N . GLY A 1 174 ? 18.720 18.015 10.238 1.00 83.50 174 GLY A N 1
ATOM 1363 C CA . GLY A 1 174 ? 18.105 16.691 10.111 1.00 83.50 174 GLY A CA 1
ATOM 1364 C C . GLY A 1 174 ? 17.151 16.536 8.923 1.00 83.50 174 GLY A C 1
ATOM 1365 O O . GLY A 1 174 ? 16.432 15.546 8.871 1.00 83.50 174 GLY A O 1
ATOM 1366 N N . HIS A 1 175 ? 17.147 17.484 7.981 1.00 90.25 175 HIS A N 1
ATOM 1367 C CA . HIS A 1 175 ? 16.382 17.393 6.728 1.00 90.25 175 HIS A CA 1
ATOM 1368 C C . HIS A 1 175 ? 17.206 16.762 5.614 1.00 90.25 175 HIS A C 1
ATOM 1370 O O . HIS A 1 175 ? 18.427 16.943 5.571 1.00 90.25 175 HIS A O 1
ATOM 1376 N N . PHE A 1 176 ? 16.537 16.097 4.682 1.00 94.19 176 PHE A N 1
ATOM 1377 C CA . PHE A 1 176 ? 17.174 15.553 3.494 1.00 94.19 176 PHE A CA 1
ATOM 1378 C C . PHE A 1 176 ? 17.120 16.554 2.338 1.00 94.19 176 PHE A C 1
ATOM 1380 O O . PHE A 1 176 ? 16.119 17.235 2.106 1.00 94.19 176 PHE A O 1
ATOM 1387 N N . MET A 1 177 ? 18.235 16.659 1.624 1.00 92.50 177 MET A N 1
ATOM 1388 C CA . MET A 1 177 ? 18.419 17.572 0.503 1.00 92.50 177 MET A CA 1
ATOM 1389 C C . MET A 1 177 ? 18.897 16.780 -0.710 1.00 92.50 177 MET A C 1
ATOM 1391 O O . MET A 1 177 ? 19.862 16.024 -0.613 1.00 92.50 177 MET A O 1
ATOM 1395 N N . LEU A 1 178 ? 18.231 16.941 -1.847 1.00 92.88 178 LEU A N 1
ATOM 1396 C CA . LEU A 1 178 ? 18.633 16.335 -3.111 1.00 92.88 178 LEU A CA 1
ATOM 1397 C C . LEU A 1 178 ? 19.671 17.231 -3.794 1.00 92.88 178 LEU A C 1
ATOM 1399 O O . LEU A 1 178 ? 19.450 18.431 -3.935 1.00 92.88 178 LEU A O 1
ATOM 1403 N N . GLY A 1 179 ? 20.804 16.668 -4.199 1.00 86.88 179 GLY A N 1
ATOM 1404 C CA . GLY A 1 179 ? 21.883 17.412 -4.839 1.00 86.88 179 GLY A CA 1
ATOM 1405 C C . GLY A 1 179 ? 22.538 16.664 -5.997 1.00 86.88 179 GLY A C 1
ATOM 1406 O O . GLY A 1 179 ? 22.164 15.553 -6.352 1.00 86.88 179 GLY A O 1
ATOM 1407 N N . ASP A 1 180 ? 23.590 17.285 -6.523 1.00 76.12 180 ASP A N 1
ATOM 1408 C CA . ASP A 1 180 ? 24.343 16.890 -7.720 1.00 76.12 180 ASP A CA 1
ATOM 1409 C C . ASP A 1 180 ? 23.628 17.112 -9.076 1.00 76.12 180 ASP A C 1
ATOM 1411 O O . ASP A 1 180 ? 22.421 17.301 -9.180 1.00 76.12 180 ASP A O 1
ATOM 1415 N N . MET A 1 181 ? 24.424 17.184 -10.145 1.00 62.88 181 MET A N 1
ATOM 1416 C CA . MET A 1 181 ? 24.014 17.622 -11.477 1.00 62.88 181 MET A CA 1
ATOM 1417 C C . MET A 1 181 ? 23.524 16.444 -12.325 1.00 62.88 181 MET A C 1
ATOM 1419 O O . MET A 1 181 ? 24.315 15.752 -12.966 1.00 62.88 181 MET A O 1
ATOM 1423 N N . GLY A 1 182 ? 22.208 16.235 -12.337 1.00 68.44 182 GLY A N 1
ATOM 1424 C CA . GLY A 1 182 ? 21.514 15.387 -13.316 1.00 68.44 182 GLY A CA 1
ATOM 1425 C C . GLY A 1 182 ? 20.384 16.105 -14.062 1.00 68.44 182 GLY A C 1
ATOM 1426 O O . GLY A 1 182 ? 19.671 15.486 -14.856 1.00 68.44 182 GLY A O 1
ATOM 1427 N N . LEU A 1 183 ? 20.238 17.414 -13.837 1.00 79.69 183 LEU A N 1
ATOM 1428 C CA . LEU A 1 183 ? 19.110 18.211 -14.308 1.00 79.69 183 LEU A CA 1
ATOM 1429 C C . LEU A 1 183 ? 18.925 18.101 -15.828 1.00 79.69 183 LEU A C 1
ATOM 1431 O O . LEU A 1 183 ? 19.881 18.131 -16.597 1.00 79.69 183 LEU A O 1
ATOM 1435 N N . ALA A 1 184 ? 17.683 17.942 -16.261 1.00 81.25 184 ALA A N 1
ATOM 1436 C CA . ALA A 1 184 ? 17.265 18.115 -17.646 1.00 81.25 184 ALA A CA 1
ATOM 1437 C C . ALA A 1 184 ? 15.960 18.880 -17.693 1.00 81.25 184 ALA A C 1
ATOM 1439 O O . ALA A 1 184 ? 15.156 18.807 -16.767 1.00 81.25 184 ALA A O 1
ATOM 1440 N N . LYS A 1 185 ? 15.720 19.546 -18.818 1.00 83.88 185 LYS A N 1
ATOM 1441 C CA . LYS A 1 185 ? 14.418 20.128 -19.099 1.00 83.88 185 LYS A CA 1
ATOM 1442 C C . LYS A 1 185 ? 13.427 19.050 -19.499 1.00 83.88 185 LYS A C 1
ATOM 1444 O O . LYS A 1 185 ? 13.732 18.172 -20.305 1.00 83.88 185 LYS A O 1
ATOM 1449 N N . ILE A 1 186 ? 12.210 19.175 -18.987 1.00 85.06 186 ILE A N 1
ATOM 1450 C CA . ILE A 1 186 ? 11.107 18.259 -19.292 1.00 85.06 186 ILE A CA 1
ATOM 1451 C C . ILE A 1 186 ? 10.799 18.249 -20.801 1.00 85.06 186 ILE A C 1
ATOM 1453 O O . ILE A 1 186 ? 10.550 17.195 -21.381 1.00 85.06 186 ILE A O 1
ATOM 1457 N N . GLU A 1 187 ? 10.887 19.402 -21.472 1.00 83.62 187 GLU A N 1
ATOM 1458 C CA . GLU A 1 187 ? 10.629 19.526 -22.917 1.00 83.62 187 GLU A CA 1
ATOM 1459 C C . GLU A 1 187 ? 11.614 18.744 -23.805 1.00 83.62 187 GLU A C 1
ATOM 1461 O O . GLU A 1 187 ? 11.255 18.346 -24.922 1.00 83.62 187 GLU A O 1
ATOM 1466 N N . ASP A 1 188 ? 12.815 18.478 -23.286 1.00 80.38 188 ASP A N 1
ATOM 1467 C CA . ASP A 1 188 ? 13.903 17.804 -23.993 1.00 80.38 188 ASP A CA 1
ATOM 1468 C C . ASP A 1 188 ? 13.911 16.285 -23.753 1.00 80.38 188 ASP A C 1
ATOM 1470 O O . ASP A 1 188 ? 14.630 15.559 -24.441 1.00 80.38 188 ASP A O 1
ATOM 1474 N N . LEU A 1 189 ? 13.075 15.771 -22.838 1.00 77.50 189 LEU A N 1
ATOM 1475 C CA . LEU A 1 189 ? 13.030 14.350 -22.463 1.00 77.50 189 LEU A CA 1
ATOM 1476 C C . LEU A 1 189 ? 12.784 13.414 -23.654 1.00 77.50 189 LEU A C 1
ATOM 1478 O O . LEU A 1 189 ? 13.446 12.389 -23.783 1.00 77.50 189 LEU A O 1
ATOM 1482 N N . LYS A 1 190 ? 11.902 13.810 -24.577 1.00 69.81 190 LYS A N 1
ATOM 1483 C CA . LYS A 1 190 ? 11.582 13.070 -25.816 1.00 69.81 190 LYS A CA 1
ATOM 1484 C C . LYS A 1 190 ? 12.748 12.933 -26.802 1.00 69.81 190 LYS A C 1
ATOM 1486 O O . LYS A 1 190 ? 12.650 12.167 -27.754 1.00 69.81 190 LYS A O 1
ATOM 1491 N N . TYR A 1 191 ? 13.812 13.713 -26.623 1.00 67.88 191 TYR A N 1
ATOM 1492 C CA . TYR A 1 191 ? 15.008 13.682 -27.466 1.00 67.88 191 TYR A CA 1
ATOM 1493 C C . TYR A 1 191 ? 16.251 13.244 -26.682 1.00 67.88 191 TYR A C 1
ATOM 1495 O O . TYR A 1 191 ? 17.350 13.214 -27.235 1.00 67.88 191 TYR A O 1
ATOM 1503 N N . CYS A 1 192 ? 16.089 12.915 -25.400 1.00 64.62 192 CYS A N 1
ATOM 1504 C CA . CYS A 1 192 ? 17.169 12.504 -24.522 1.00 64.62 192 CYS A CA 1
ATOM 1505 C C . CYS A 1 192 ? 17.321 10.979 -24.535 1.00 64.62 192 CYS A C 1
ATOM 1507 O O . CYS A 1 192 ? 16.418 10.255 -24.132 1.00 64.62 192 CYS A O 1
ATOM 1509 N N . SER A 1 193 ? 18.501 10.495 -24.917 1.00 65.06 193 SER A N 1
ATOM 1510 C CA . SER A 1 193 ? 18.954 9.126 -24.644 1.00 65.06 193 SER A CA 1
ATOM 1511 C C . SER A 1 193 ? 19.872 9.134 -23.423 1.00 65.06 193 SER A C 1
ATOM 1513 O O . SER A 1 193 ? 20.782 9.968 -23.368 1.00 65.06 193 SER A O 1
ATOM 1515 N N . MET A 1 194 ? 19.686 8.216 -22.468 1.00 69.38 194 MET A N 1
ATOM 1516 C CA . MET A 1 194 ? 20.589 8.121 -21.317 1.00 69.38 194 MET A CA 1
ATOM 1517 C C . MET A 1 194 ? 21.855 7.323 -21.654 1.00 69.38 194 MET A C 1
ATOM 1519 O O . MET A 1 194 ? 21.748 6.166 -22.059 1.00 69.38 194 MET A O 1
ATOM 1523 N N . PRO A 1 195 ? 23.066 7.881 -21.465 1.00 66.62 195 PRO A N 1
ATOM 1524 C CA . PRO A 1 195 ? 24.291 7.101 -21.575 1.00 66.62 195 PRO A CA 1
ATOM 1525 C C . PRO A 1 195 ? 24.343 6.016 -20.494 1.00 66.62 195 PRO A C 1
ATOM 1527 O O . PRO A 1 195 ? 24.076 6.289 -19.324 1.00 66.62 195 PRO A O 1
ATOM 1530 N N . GLU A 1 196 ? 24.798 4.814 -20.853 1.00 69.25 196 GLU A N 1
ATOM 1531 C CA . GLU A 1 196 ? 24.897 3.662 -19.938 1.00 69.25 196 GLU A CA 1
ATOM 1532 C C . GLU A 1 196 ? 25.696 3.980 -18.655 1.00 69.25 196 GLU A C 1
ATOM 1534 O O . GLU A 1 196 ? 25.403 3.472 -17.576 1.00 69.25 196 GLU A O 1
ATOM 1539 N N . GLY A 1 197 ? 26.672 4.894 -18.736 1.00 65.31 197 GLY A N 1
ATOM 1540 C CA . GLY A 1 197 ? 27.479 5.334 -17.593 1.00 65.31 197 GLY A CA 1
ATOM 1541 C C . GLY A 1 197 ? 26.735 6.155 -16.528 1.00 65.31 197 GLY A C 1
ATOM 1542 O O . GLY A 1 197 ? 27.247 6.268 -15.408 1.00 65.31 197 GLY A O 1
ATOM 1543 N N . MET A 1 198 ? 25.564 6.711 -16.862 1.00 69.12 198 MET A N 1
ATOM 1544 C CA . MET A 1 198 ? 24.706 7.492 -15.960 1.00 69.12 198 MET A CA 1
ATOM 1545 C C . MET A 1 198 ? 23.603 6.638 -15.316 1.00 69.12 198 MET A C 1
ATOM 1547 O O . MET A 1 198 ? 22.982 7.066 -14.347 1.00 69.12 198 MET A O 1
ATOM 1551 N N . LEU A 1 199 ? 23.407 5.406 -15.795 1.00 84.56 199 LEU A N 1
ATOM 1552 C CA . LEU A 1 199 ? 22.484 4.455 -15.189 1.00 84.56 199 LEU A CA 1
ATOM 1553 C C . LEU A 1 199 ? 23.030 3.962 -13.847 1.00 84.56 199 LEU A C 1
ATOM 1555 O O . LEU A 1 199 ? 24.223 3.692 -13.675 1.00 84.56 199 LEU A O 1
ATOM 1559 N N . SER A 1 200 ? 22.132 3.839 -12.878 1.00 87.44 200 SER A N 1
ATOM 1560 C CA . SER A 1 200 ? 22.433 3.369 -11.532 1.00 87.44 200 SER A CA 1
ATOM 1561 C C . SER A 1 200 ? 21.503 2.216 -11.145 1.00 87.44 200 SER A C 1
ATOM 1563 O O . SER A 1 200 ? 20.472 2.006 -11.788 1.00 87.44 200 SER A O 1
ATOM 1565 N N . PRO A 1 201 ? 21.804 1.490 -10.055 1.00 91.25 201 PRO A N 1
ATOM 1566 C CA . PRO A 1 201 ? 20.877 0.521 -9.469 1.00 91.25 201 PRO A CA 1
ATOM 1567 C C . PRO A 1 201 ? 19.479 1.076 -9.162 1.00 91.25 201 PRO A C 1
ATOM 1569 O O . PRO A 1 201 ? 18.527 0.304 -9.083 1.00 91.25 201 PRO A O 1
ATOM 1572 N N . PHE A 1 202 ? 19.353 2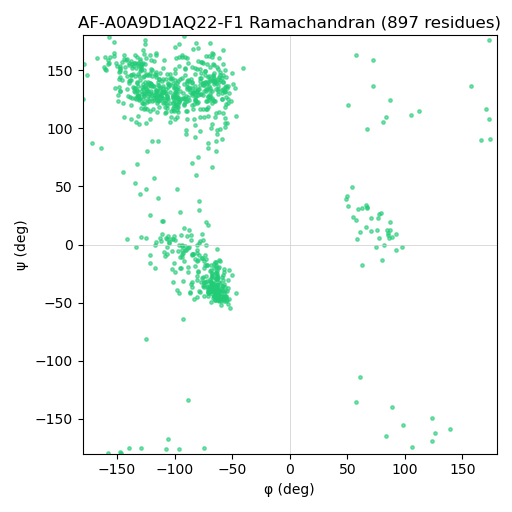.399 -9.017 1.00 93.81 202 PHE A N 1
ATOM 1573 C CA . PHE A 1 202 ? 18.107 3.096 -8.699 1.00 93.81 202 PHE A CA 1
ATOM 1574 C C . PHE A 1 202 ? 17.337 3.580 -9.937 1.00 93.81 202 PHE A C 1
ATOM 1576 O O . PHE A 1 202 ? 16.211 4.051 -9.815 1.00 93.81 202 PHE A O 1
ATOM 1583 N N . SER A 1 203 ? 17.926 3.452 -11.131 1.00 92.69 203 SER A N 1
ATOM 1584 C CA . SER A 1 203 ? 17.327 3.913 -12.383 1.00 92.69 203 SER A CA 1
ATOM 1585 C C . SER A 1 203 ? 16.086 3.095 -12.760 1.00 92.69 203 SER A C 1
ATOM 1587 O O . SER A 1 203 ? 16.040 1.869 -12.576 1.00 92.69 203 SER A O 1
ATOM 1589 N N . ALA A 1 204 ? 15.087 3.793 -13.303 1.00 93.25 204 ALA A N 1
ATOM 1590 C CA . ALA A 1 204 ? 13.835 3.207 -13.768 1.00 93.25 204 ALA A CA 1
ATOM 1591 C C . ALA A 1 204 ? 14.056 2.265 -14.974 1.00 93.25 204 ALA A C 1
ATOM 1593 O O . ALA A 1 204 ? 14.987 2.509 -15.749 1.00 93.25 204 ALA A O 1
ATOM 1594 N N . PRO A 1 205 ? 13.256 1.191 -15.135 1.00 91.94 205 PRO A N 1
ATOM 1595 C CA . PRO A 1 205 ? 13.450 0.184 -16.184 1.00 91.94 205 PRO A CA 1
ATOM 1596 C C . PRO A 1 205 ? 13.519 0.752 -17.606 1.00 91.94 205 PRO A C 1
ATOM 1598 O O . PRO A 1 205 ? 14.397 0.368 -18.374 1.00 91.94 205 PRO A O 1
ATOM 1601 N N . GLU A 1 206 ? 12.680 1.736 -17.925 1.00 90.00 206 GLU A N 1
ATOM 1602 C CA . GLU A 1 206 ? 12.627 2.370 -19.245 1.00 90.00 206 GLU A CA 1
ATOM 1603 C C . GLU A 1 206 ? 13.931 3.085 -19.634 1.00 90.00 206 GLU A C 1
ATOM 1605 O O . GLU A 1 206 ? 14.190 3.299 -20.811 1.00 90.00 206 GLU A O 1
ATOM 1610 N N . LEU A 1 207 ? 14.796 3.432 -18.674 1.00 88.56 207 LEU A N 1
ATOM 1611 C CA . LEU A 1 207 ? 16.093 4.048 -18.973 1.00 88.56 207 LEU A CA 1
ATOM 1612 C C . LEU A 1 207 ? 17.113 3.046 -19.539 1.00 88.56 207 LEU A C 1
ATOM 1614 O O . LEU A 1 207 ? 18.147 3.463 -20.057 1.00 88.56 207 LEU A O 1
ATOM 1618 N N . PHE A 1 208 ? 16.842 1.742 -19.428 1.00 87.00 208 PHE A N 1
ATOM 1619 C CA . PHE A 1 208 ? 17.684 0.670 -19.965 1.00 87.00 208 PHE A CA 1
ATOM 1620 C C . PHE A 1 208 ? 17.250 0.227 -21.371 1.00 87.00 208 PHE A C 1
ATOM 1622 O O . PHE A 1 208 ? 17.981 -0.508 -22.036 1.00 87.00 208 PHE A O 1
ATOM 1629 N N . GLU A 1 209 ? 16.087 0.680 -21.843 1.00 82.44 209 GLU A N 1
ATOM 1630 C CA . GLU A 1 209 ? 15.556 0.353 -23.162 1.00 82.44 209 GLU A CA 1
ATOM 1631 C C . GLU A 1 209 ? 15.958 1.409 -24.202 1.00 82.44 209 GLU A C 1
ATOM 1633 O O . GLU A 1 209 ? 15.676 2.596 -24.062 1.00 82.44 209 GLU A O 1
ATOM 1638 N N . LEU A 1 210 ? 16.576 0.970 -25.303 1.00 70.19 210 LEU A N 1
ATOM 1639 C CA . LEU A 1 210 ? 17.060 1.854 -26.377 1.00 70.19 210 LEU A CA 1
ATOM 1640 C C . LEU A 1 210 ? 15.953 2.656 -27.080 1.00 70.19 210 LEU A C 1
ATOM 1642 O O . LEU A 1 210 ? 16.236 3.721 -27.625 1.00 70.19 210 LEU A O 1
ATOM 1646 N N . MET A 1 211 ? 14.725 2.129 -27.122 1.00 68.38 211 MET A N 1
ATOM 1647 C CA . MET A 1 211 ? 13.586 2.744 -27.821 1.00 68.38 211 MET A CA 1
ATOM 1648 C C . MET A 1 211 ? 12.544 3.361 -26.880 1.00 68.38 211 MET A C 1
ATOM 1650 O O . MET A 1 211 ? 11.560 3.922 -27.364 1.00 68.38 211 MET A O 1
ATOM 1654 N N . ALA A 1 212 ? 12.723 3.261 -25.561 1.00 71.88 212 ALA A N 1
ATOM 1655 C CA . ALA A 1 212 ? 11.748 3.790 -24.620 1.00 71.88 212 ALA A CA 1
ATOM 1656 C C . ALA A 1 212 ? 11.866 5.312 -24.488 1.00 71.88 212 ALA A C 1
ATOM 1658 O O . ALA A 1 212 ? 12.953 5.893 -24.501 1.00 71.88 212 ALA A O 1
ATOM 1659 N N . ASN A 1 213 ? 10.717 5.970 -24.332 1.00 76.94 213 ASN A N 1
ATOM 1660 C CA . ASN A 1 213 ? 10.675 7.406 -24.097 1.00 76.94 213 ASN A CA 1
ATOM 1661 C C . ASN A 1 213 ? 10.944 7.696 -22.619 1.00 76.94 213 ASN A C 1
ATOM 1663 O O . ASN A 1 213 ? 10.203 7.243 -21.741 1.00 76.94 213 ASN A O 1
ATOM 1667 N N . VAL A 1 214 ? 11.966 8.509 -22.350 1.00 81.94 214 VAL A N 1
ATOM 1668 C CA . VAL A 1 214 ? 12.205 9.037 -21.006 1.00 81.94 214 VAL A CA 1
ATOM 1669 C C . VAL A 1 214 ? 11.010 9.897 -20.597 1.00 81.94 214 VAL A C 1
ATOM 1671 O O . VAL A 1 214 ? 10.566 10.765 -21.349 1.00 81.94 214 VAL A O 1
ATOM 1674 N N . ASN A 1 215 ? 10.474 9.643 -19.407 1.00 88.56 215 ASN A N 1
ATOM 1675 C CA . ASN A 1 215 ? 9.278 10.300 -18.894 1.00 88.56 215 ASN A CA 1
ATOM 1676 C C . ASN A 1 215 ? 9.541 10.932 -17.520 1.00 88.56 215 ASN A C 1
ATOM 1678 O O . ASN A 1 215 ? 10.590 10.738 -16.910 1.00 88.56 215 ASN A O 1
ATOM 1682 N N . GLU A 1 216 ? 8.572 11.694 -17.020 1.00 90.81 216 GLU A N 1
ATOM 1683 C CA . GLU A 1 216 ? 8.743 12.460 -15.788 1.00 90.81 216 GLU A CA 1
ATOM 1684 C C . GLU A 1 216 ? 8.662 11.619 -14.496 1.00 90.81 216 GLU A C 1
ATOM 1686 O O . GLU A 1 216 ? 8.990 12.113 -13.414 1.00 90.81 216 GLU A O 1
ATOM 1691 N N . THR A 1 217 ? 8.213 10.361 -14.573 1.00 95.25 217 THR A N 1
ATOM 1692 C CA . THR A 1 217 ? 8.020 9.470 -13.411 1.00 95.25 217 THR A CA 1
ATOM 1693 C C . THR A 1 217 ? 9.298 8.744 -12.980 1.00 95.25 217 THR A C 1
ATOM 1695 O O . THR A 1 217 ? 9.311 8.128 -11.915 1.00 95.25 217 THR A O 1
ATOM 1698 N N . ILE A 1 218 ? 10.392 8.841 -13.748 1.00 94.06 218 ILE A N 1
ATOM 1699 C CA . ILE A 1 218 ? 11.659 8.144 -13.454 1.00 94.06 218 ILE A CA 1
ATOM 1700 C C . ILE A 1 218 ? 12.251 8.520 -12.087 1.00 94.06 218 ILE A C 1
ATOM 1702 O O . ILE A 1 218 ? 12.800 7.664 -11.396 1.00 94.06 218 ILE A O 1
ATOM 1706 N N . ASP A 1 219 ? 12.102 9.780 -11.666 1.00 94.94 219 ASP A N 1
ATOM 1707 C CA . ASP A 1 219 ? 12.595 10.241 -10.365 1.00 94.94 219 ASP A CA 1
ATOM 1708 C C . ASP A 1 219 ? 11.726 9.697 -9.223 1.00 94.94 219 ASP A C 1
ATOM 1710 O O . ASP A 1 219 ? 12.235 9.385 -8.149 1.00 94.94 219 ASP A O 1
ATOM 1714 N N . LEU A 1 220 ? 10.421 9.519 -9.462 1.00 97.69 220 LEU A N 1
ATOM 1715 C CA . LEU A 1 220 ? 9.487 8.940 -8.491 1.00 97.69 220 LEU A CA 1
ATOM 1716 C C . LEU A 1 220 ? 9.748 7.446 -8.303 1.00 97.69 220 LEU A C 1
ATOM 1718 O O . LEU A 1 220 ? 9.725 6.959 -7.174 1.00 97.69 220 LEU A O 1
ATOM 1722 N N . TYR A 1 221 ? 10.081 6.746 -9.390 1.00 97.31 221 TYR A N 1
ATOM 1723 C CA . TYR A 1 221 ? 10.556 5.368 -9.328 1.00 97.31 221 TYR A CA 1
ATOM 1724 C C . TYR A 1 221 ? 11.809 5.251 -8.454 1.00 97.31 221 TYR A C 1
ATOM 1726 O O . TYR A 1 221 ? 11.884 4.393 -7.575 1.00 97.31 221 TYR A O 1
ATOM 1734 N N . ALA A 1 222 ? 12.785 6.140 -8.653 1.00 96.62 222 ALA A N 1
ATOM 1735 C CA . ALA A 1 222 ? 14.013 6.139 -7.869 1.00 96.62 222 ALA A CA 1
ATOM 1736 C C . ALA A 1 222 ? 13.755 6.411 -6.374 1.00 96.62 222 ALA A C 1
ATOM 1738 O O . ALA A 1 222 ? 14.324 5.719 -5.529 1.00 96.62 222 ALA A O 1
ATOM 1739 N N . VAL A 1 223 ? 12.857 7.348 -6.035 1.00 97.88 223 VAL A N 1
ATOM 1740 C CA . VAL A 1 223 ? 12.406 7.569 -4.645 1.00 97.88 223 VAL A CA 1
ATOM 1741 C C . VAL A 1 223 ? 11.758 6.308 -4.073 1.00 97.88 223 VAL A C 1
ATOM 1743 O O . VAL A 1 223 ? 12.134 5.871 -2.985 1.00 97.88 223 VAL A O 1
ATOM 1746 N N . GLY A 1 224 ? 10.836 5.687 -4.814 1.00 97.81 224 GLY A N 1
ATOM 1747 C CA . GLY A 1 224 ? 10.190 4.437 -4.416 1.00 97.81 224 GLY A CA 1
ATOM 1748 C C . GLY A 1 224 ? 11.202 3.332 -4.130 1.00 97.81 224 GLY A C 1
ATOM 1749 O O . GLY A 1 224 ? 11.118 2.666 -3.104 1.00 97.81 224 GLY A O 1
ATOM 1750 N N . LEU A 1 225 ? 12.215 3.184 -4.983 1.00 97.38 225 LEU A N 1
ATOM 1751 C CA . LEU A 1 225 ? 13.228 2.144 -4.843 1.00 97.38 225 LEU A CA 1
ATOM 1752 C C . LEU A 1 225 ? 14.193 2.408 -3.676 1.00 97.38 225 LEU A C 1
ATOM 1754 O O . LEU A 1 225 ? 14.659 1.463 -3.039 1.00 97.38 225 LEU A O 1
ATOM 1758 N N . ILE A 1 226 ? 14.477 3.674 -3.355 1.00 97.50 226 ILE A N 1
ATOM 1759 C CA . ILE A 1 226 ? 15.211 4.045 -2.135 1.00 97.50 226 ILE A CA 1
ATOM 1760 C C . ILE A 1 226 ? 14.414 3.626 -0.897 1.00 97.50 226 ILE A C 1
ATOM 1762 O O . ILE A 1 226 ? 14.972 2.984 -0.007 1.00 97.50 226 ILE A O 1
ATOM 1766 N N . LEU A 1 227 ? 13.113 3.931 -0.862 1.00 97.75 227 LEU A N 1
ATOM 1767 C CA . LEU A 1 227 ? 12.233 3.518 0.233 1.00 97.75 227 LEU A CA 1
ATOM 1768 C C . LEU A 1 227 ? 12.119 2.001 0.320 1.00 97.75 227 LEU A C 1
ATOM 1770 O O . LEU A 1 227 ? 12.250 1.457 1.410 1.00 97.75 227 LEU A O 1
ATOM 1774 N N . TYR A 1 228 ? 11.973 1.314 -0.814 1.00 97.25 228 TYR A N 1
ATOM 1775 C CA . TYR A 1 228 ? 11.968 -0.142 -0.867 1.00 97.25 228 TYR A CA 1
ATOM 1776 C C . TYR A 1 228 ? 13.189 -0.706 -0.150 1.00 97.25 228 TYR A C 1
ATOM 1778 O O . TYR A 1 228 ? 13.046 -1.521 0.754 1.00 97.25 228 TYR A O 1
ATOM 1786 N N . ARG A 1 229 ? 14.397 -0.267 -0.531 1.00 95.25 229 ARG A N 1
ATOM 1787 C CA . ARG A 1 229 ? 15.629 -0.792 0.068 1.00 95.25 229 ARG A CA 1
ATOM 1788 C C . ARG A 1 229 ? 15.690 -0.487 1.559 1.00 95.25 229 ARG A C 1
ATOM 1790 O O . ARG A 1 229 ? 16.035 -1.378 2.323 1.00 95.25 229 ARG A O 1
ATOM 1797 N N . ILE A 1 230 ? 15.300 0.713 1.990 1.00 95.62 230 ILE A N 1
ATOM 1798 C CA . ILE A 1 230 ? 15.217 1.068 3.416 1.00 95.62 230 ILE A CA 1
ATOM 1799 C C . ILE A 1 230 ? 14.293 0.100 4.176 1.00 95.62 230 ILE A C 1
ATOM 1801 O O . ILE A 1 230 ? 14.707 -0.478 5.178 1.00 95.62 230 ILE A O 1
ATOM 1805 N N . TYR A 1 231 ? 13.091 -0.152 3.655 1.00 95.94 231 TYR A N 1
ATOM 1806 C CA . TYR A 1 231 ? 12.108 -1.079 4.228 1.00 95.94 231 TYR A CA 1
ATOM 1807 C C . TYR A 1 231 ? 12.401 -2.563 3.960 1.00 95.94 231 TYR A C 1
ATOM 1809 O O . TYR A 1 231 ? 11.638 -3.436 4.366 1.00 95.94 231 TYR A O 1
ATOM 1817 N N . ASN A 1 232 ? 13.518 -2.871 3.306 1.00 93.88 232 ASN A N 1
ATOM 1818 C CA . ASN A 1 232 ? 13.967 -4.227 3.015 1.00 93.88 232 ASN A CA 1
ATOM 1819 C C . ASN A 1 232 ? 15.359 -4.503 3.610 1.00 93.88 232 ASN A C 1
ATOM 1821 O O . ASN A 1 232 ? 16.114 -5.316 3.084 1.00 93.88 232 ASN A O 1
ATOM 1825 N N . GLY A 1 233 ? 15.743 -3.786 4.674 1.00 90.56 233 GLY A N 1
ATOM 1826 C CA . GLY A 1 233 ? 17.029 -3.987 5.353 1.00 90.56 233 GLY A CA 1
ATOM 1827 C C . GLY A 1 233 ? 18.245 -3.608 4.500 1.00 90.56 233 GLY A C 1
ATOM 1828 O O . GLY A 1 233 ? 19.298 -4.224 4.607 1.00 90.56 233 GLY A O 1
ATOM 1829 N N . ASN A 1 234 ? 18.095 -2.608 3.629 1.00 90.44 234 ASN A N 1
ATOM 1830 C CA . ASN A 1 234 ? 19.069 -2.150 2.635 1.00 90.44 234 ASN A CA 1
ATOM 1831 C C . ASN A 1 234 ? 19.386 -3.158 1.504 1.00 90.44 234 ASN A C 1
ATOM 1833 O O . ASN A 1 234 ? 20.345 -2.956 0.755 1.00 90.44 234 ASN A O 1
ATOM 1837 N N . HIS A 1 235 ? 18.562 -4.198 1.331 1.00 91.06 235 HIS A N 1
ATOM 1838 C CA . HIS A 1 235 ? 18.664 -5.162 0.230 1.00 91.06 235 HIS A CA 1
ATOM 1839 C C . HIS A 1 235 ? 17.821 -4.753 -0.985 1.00 91.06 235 HIS A C 1
ATOM 1841 O O . HIS A 1 235 ? 16.736 -4.176 -0.849 1.00 91.06 235 HIS A O 1
ATOM 1847 N N . ALA A 1 236 ? 18.305 -5.066 -2.190 1.00 91.81 236 ALA A N 1
ATOM 1848 C CA . ALA A 1 236 ? 17.586 -4.811 -3.436 1.00 91.81 236 ALA A CA 1
ATOM 1849 C C . ALA A 1 236 ? 16.295 -5.656 -3.534 1.00 91.81 236 ALA A C 1
ATOM 1851 O O . ALA A 1 236 ? 16.216 -6.739 -2.947 1.00 91.81 236 ALA A O 1
ATOM 1852 N N . PRO A 1 237 ? 15.277 -5.208 -4.296 1.00 90.00 237 PRO A N 1
ATOM 1853 C CA . PRO A 1 237 ? 14.151 -6.075 -4.634 1.00 90.00 237 PRO A CA 1
ATOM 1854 C C . PRO A 1 237 ? 14.660 -7.339 -5.328 1.00 90.00 237 PRO A C 1
ATOM 1856 O O . PRO A 1 237 ? 15.487 -7.220 -6.227 1.00 90.00 237 PRO A O 1
ATOM 1859 N N . LEU A 1 238 ? 14.141 -8.514 -4.950 1.00 91.62 238 LEU A N 1
ATOM 1860 C CA . LEU A 1 238 ? 14.548 -9.832 -5.477 1.00 91.62 238 LEU A CA 1
ATOM 1861 C C . LEU A 1 238 ? 15.952 -10.308 -5.051 1.00 91.62 238 LEU A C 1
ATOM 1863 O O . LEU A 1 238 ? 16.471 -11.270 -5.615 1.00 91.62 238 LEU A O 1
ATOM 1867 N N . GLU A 1 239 ? 16.583 -9.651 -4.077 1.00 90.94 239 GLU A N 1
ATOM 1868 C CA . GLU A 1 239 ? 17.823 -10.140 -3.470 1.00 90.94 239 GLU A CA 1
ATOM 1869 C C . GLU A 1 239 ? 17.526 -11.270 -2.472 1.00 90.94 239 GLU A C 1
ATOM 1871 O O . GLU A 1 239 ? 16.670 -11.130 -1.599 1.00 90.94 239 GLU A O 1
ATOM 1876 N N . ASP A 1 240 ? 18.236 -12.392 -2.603 1.00 88.44 240 ASP A N 1
ATOM 1877 C CA . ASP A 1 240 ? 18.143 -13.548 -1.707 1.00 88.44 240 ASP A CA 1
ATOM 1878 C C . ASP A 1 240 ? 19.507 -14.259 -1.586 1.00 88.44 240 ASP A C 1
ATOM 1880 O O . ASP A 1 240 ? 20.499 -13.842 -2.187 1.00 88.44 240 ASP A O 1
ATOM 1884 N N . GLU A 1 241 ? 19.588 -15.356 -0.824 1.00 85.50 241 GLU A N 1
ATOM 1885 C CA . GLU A 1 241 ? 20.844 -16.108 -0.640 1.00 85.50 241 GLU A CA 1
ATOM 1886 C C . GLU A 1 241 ? 21.473 -16.609 -1.955 1.00 85.50 241 GLU A C 1
ATOM 1888 O O . GLU A 1 241 ? 22.679 -16.863 -2.014 1.00 85.50 241 GLU A O 1
ATOM 1893 N N . LYS A 1 242 ? 20.673 -16.776 -3.015 1.00 83.94 242 LYS A N 1
ATOM 1894 C CA . LYS A 1 242 ? 21.104 -17.295 -4.322 1.00 83.94 242 LYS A CA 1
ATOM 1895 C C . LYS A 1 242 ? 21.314 -16.182 -5.351 1.00 83.94 242 LYS A C 1
ATOM 1897 O O . LYS A 1 242 ? 21.974 -16.414 -6.366 1.00 83.94 242 LYS A O 1
ATOM 1902 N N . THR A 1 243 ? 20.803 -14.985 -5.083 1.00 87.56 243 THR A N 1
ATOM 1903 C CA . THR A 1 243 ? 20.715 -13.869 -6.020 1.00 87.56 243 THR A CA 1
ATOM 1904 C C . THR A 1 243 ? 21.398 -12.649 -5.425 1.00 87.56 243 THR A C 1
ATOM 1906 O O . THR A 1 243 ? 20.862 -11.963 -4.563 1.00 87.56 243 THR A O 1
ATOM 1909 N N . SER A 1 244 ? 22.598 -12.338 -5.922 1.00 91.00 244 SER A N 1
ATOM 1910 C CA . SER A 1 244 ? 23.327 -11.140 -5.491 1.00 91.00 244 SER A CA 1
ATOM 1911 C C . SER A 1 244 ? 22.572 -9.853 -5.840 1.00 91.00 244 SER A C 1
ATOM 1913 O O . SER A 1 244 ? 21.904 -9.803 -6.872 1.00 91.00 244 SER A O 1
ATOM 1915 N N . ALA A 1 245 ? 22.784 -8.777 -5.072 1.00 85.81 245 ALA A N 1
ATOM 1916 C CA . ALA A 1 245 ? 22.187 -7.456 -5.318 1.00 85.81 245 ALA A CA 1
ATOM 1917 C C . ALA A 1 245 ? 22.290 -6.996 -6.788 1.00 85.81 245 ALA A C 1
ATOM 1919 O O . ALA A 1 245 ? 21.326 -6.525 -7.381 1.00 85.81 245 ALA A O 1
ATOM 1920 N N . LYS A 1 246 ? 23.446 -7.218 -7.433 1.00 87.88 246 LYS A N 1
ATOM 1921 C CA . LYS A 1 246 ? 23.659 -6.867 -8.850 1.00 87.88 246 LYS A CA 1
ATOM 1922 C C . LYS A 1 246 ? 22.797 -7.693 -9.813 1.00 87.88 246 LYS A C 1
ATOM 1924 O O . LYS A 1 246 ? 22.454 -7.211 -10.889 1.00 87.88 246 LYS A O 1
ATOM 1929 N N . SER A 1 247 ? 22.518 -8.948 -9.474 1.00 89.00 247 SER A N 1
ATOM 1930 C CA . SER A 1 247 ? 21.653 -9.825 -10.273 1.00 89.00 247 SER A CA 1
ATOM 1931 C C . SER A 1 247 ? 20.186 -9.476 -10.041 1.00 89.00 247 SER A C 1
ATOM 1933 O O . SER A 1 247 ? 19.438 -9.369 -11.004 1.00 89.00 247 SER A O 1
ATOM 1935 N N . ALA A 1 248 ? 19.816 -9.196 -8.793 1.00 88.94 248 ALA A N 1
ATOM 1936 C CA . ALA A 1 248 ? 18.497 -8.717 -8.406 1.00 88.94 248 ALA A CA 1
ATOM 1937 C C . ALA A 1 248 ? 18.130 -7.407 -9.135 1.00 88.94 248 ALA A C 1
ATOM 1939 O O . ALA A 1 248 ? 17.076 -7.310 -9.759 1.00 88.94 248 ALA A O 1
ATOM 1940 N N . ASP A 1 249 ? 19.065 -6.452 -9.205 1.00 89.00 249 ASP A N 1
ATOM 1941 C CA . ASP A 1 249 ? 18.893 -5.206 -9.964 1.00 89.00 249 ASP A CA 1
ATOM 1942 C C . ASP A 1 249 ? 18.681 -5.432 -11.470 1.00 89.00 249 ASP A C 1
ATOM 1944 O O . ASP A 1 249 ? 17.951 -4.678 -12.110 1.00 89.00 249 ASP A O 1
ATOM 1948 N N . LYS A 1 250 ? 19.280 -6.486 -12.041 1.00 88.75 250 LYS A N 1
ATOM 1949 C CA . LYS A 1 250 ? 19.034 -6.882 -13.435 1.00 88.75 250 LYS A CA 1
ATOM 1950 C C . LYS A 1 250 ? 17.688 -7.573 -13.620 1.00 88.75 250 LYS A C 1
ATOM 1952 O O . LYS A 1 250 ? 17.072 -7.393 -14.658 1.00 88.75 250 LYS A O 1
ATOM 1957 N N . LEU A 1 251 ? 17.235 -8.367 -12.653 1.00 90.31 251 LEU A N 1
ATOM 1958 C CA . LEU A 1 251 ? 15.927 -9.021 -12.719 1.00 90.31 251 LEU A CA 1
ATOM 1959 C C . LEU A 1 251 ? 14.796 -7.997 -12.620 1.00 90.31 251 LEU A C 1
ATOM 1961 O O . LEU A 1 251 ? 13.835 -8.065 -13.381 1.00 90.31 251 LEU A O 1
ATOM 1965 N N . ARG A 1 252 ? 14.955 -6.983 -11.768 1.00 92.06 252 ARG A N 1
ATOM 1966 C CA . ARG A 1 252 ? 14.003 -5.877 -11.610 1.00 92.06 252 ARG A CA 1
ATOM 1967 C C . ARG A 1 252 ? 13.660 -5.176 -12.929 1.00 92.06 252 ARG A C 1
ATOM 1969 O O . ARG A 1 252 ? 12.517 -4.782 -13.132 1.00 92.06 252 ARG A O 1
ATOM 1976 N N . ILE A 1 253 ? 14.630 -5.022 -13.832 1.00 90.25 253 ILE A N 1
ATOM 1977 C CA . ILE A 1 253 ? 14.413 -4.362 -15.131 1.00 90.25 253 ILE A CA 1
ATOM 1978 C C . ILE A 1 253 ? 13.773 -5.279 -16.189 1.00 90.25 253 ILE A C 1
ATOM 1980 O O . ILE A 1 253 ? 13.514 -4.819 -17.291 1.00 90.25 253 ILE A O 1
ATOM 1984 N N . THR A 1 254 ? 13.490 -6.549 -15.875 1.00 88.62 254 THR A N 1
ATOM 1985 C CA . THR A 1 254 ? 12.827 -7.495 -16.802 1.00 88.62 254 THR A CA 1
ATOM 1986 C C . THR A 1 254 ? 11.299 -7.494 -16.713 1.00 88.62 254 THR A C 1
ATOM 1988 O O . THR A 1 254 ? 10.646 -8.205 -17.469 1.00 88.62 254 THR A O 1
ATOM 1991 N N . GLY A 1 255 ? 10.719 -6.736 -15.776 1.00 85.88 255 GLY A N 1
ATOM 1992 C CA . GLY A 1 255 ? 9.276 -6.753 -15.510 1.00 85.88 255 GLY A CA 1
ATOM 1993 C C . GLY A 1 255 ? 8.827 -7.837 -14.531 1.00 85.88 255 GLY A C 1
ATOM 1994 O O . GLY A 1 255 ? 7.630 -7.981 -14.292 1.00 85.88 255 GLY A O 1
ATOM 1995 N N . GLN A 1 256 ? 9.762 -8.575 -13.924 1.00 89.75 256 GLN A N 1
ATOM 1996 C CA . GLN A 1 256 ? 9.454 -9.480 -12.820 1.00 89.75 256 GLN A CA 1
ATOM 1997 C C . GLN A 1 256 ? 8.790 -8.712 -11.664 1.00 89.75 256 GLN A C 1
ATOM 1999 O O . GLN A 1 256 ? 9.280 -7.662 -11.242 1.00 89.75 256 GLN A O 1
ATOM 2004 N N . ALA A 1 257 ? 7.686 -9.253 -11.141 1.00 88.62 257 ALA A N 1
ATOM 2005 C CA . ALA A 1 257 ? 6.957 -8.649 -10.031 1.00 88.62 257 ALA A CA 1
ATOM 2006 C C . ALA A 1 257 ? 7.857 -8.503 -8.794 1.00 88.62 257 ALA A C 1
ATOM 2008 O O . ALA A 1 257 ? 8.525 -9.455 -8.381 1.00 88.62 257 ALA A O 1
ATOM 2009 N N . LEU A 1 258 ? 7.869 -7.304 -8.208 1.00 92.56 258 LEU A N 1
ATOM 2010 C CA . LEU A 1 258 ? 8.658 -7.019 -7.013 1.00 92.56 258 LEU A CA 1
ATOM 2011 C C . LEU A 1 258 ? 7.909 -7.533 -5.775 1.00 92.56 258 LEU A C 1
ATOM 2013 O O . LEU A 1 258 ? 6.717 -7.251 -5.641 1.00 92.56 258 LEU A O 1
ATOM 2017 N N . PRO A 1 259 ? 8.569 -8.281 -4.874 1.00 93.94 259 PRO A N 1
ATOM 2018 C CA . PRO A 1 259 ? 7.948 -8.703 -3.626 1.00 93.94 259 PRO A CA 1
ATOM 2019 C C . PRO A 1 259 ? 7.682 -7.493 -2.720 1.00 93.94 259 PRO A C 1
ATOM 2021 O O . PRO A 1 259 ? 8.232 -6.415 -2.927 1.00 93.94 259 PRO A O 1
ATOM 2024 N N . ALA A 1 260 ? 6.837 -7.655 -1.703 1.00 94.00 260 ALA A N 1
ATOM 2025 C CA . ALA A 1 260 ? 6.671 -6.610 -0.695 1.00 94.00 260 ALA A CA 1
ATOM 2026 C C . ALA A 1 260 ? 7.980 -6.435 0.111 1.00 94.00 260 ALA A C 1
ATOM 2028 O O . ALA A 1 260 ? 8.628 -7.442 0.422 1.00 94.00 260 ALA A O 1
ATOM 2029 N N . PRO A 1 261 ? 8.385 -5.199 0.468 1.00 95.06 261 PRO A N 1
ATOM 2030 C CA . PRO A 1 261 ? 9.524 -4.977 1.357 1.00 95.06 261 PRO A CA 1
ATOM 2031 C C . PRO A 1 261 ? 9.310 -5.672 2.707 1.00 95.06 261 PRO A C 1
ATOM 2033 O O . PRO A 1 261 ? 8.242 -5.549 3.301 1.00 95.06 261 PRO A O 1
ATOM 2036 N N . MET A 1 262 ? 10.328 -6.377 3.205 1.00 94.38 262 MET A N 1
ATOM 2037 C CA . MET A 1 262 ? 10.207 -7.260 4.376 1.00 94.38 262 MET A CA 1
ATOM 2038 C C . MET A 1 262 ? 9.705 -6.568 5.655 1.00 94.38 262 MET A C 1
ATOM 2040 O O . MET A 1 262 ? 9.020 -7.199 6.457 1.00 94.38 262 MET A O 1
ATOM 2044 N N . PHE A 1 263 ? 10.058 -5.298 5.858 1.00 93.88 263 PHE A N 1
ATOM 2045 C CA . PHE A 1 263 ? 9.764 -4.533 7.075 1.00 93.88 263 PHE A CA 1
ATOM 2046 C C . PHE A 1 263 ? 8.738 -3.413 6.848 1.00 93.88 263 PHE A C 1
ATOM 2048 O O . PHE A 1 263 ? 8.546 -2.569 7.723 1.00 93.88 263 PHE A O 1
ATOM 2055 N N . ALA A 1 264 ? 8.102 -3.360 5.674 1.00 92.81 264 ALA A N 1
ATOM 2056 C CA . ALA A 1 264 ? 6.997 -2.439 5.427 1.00 92.81 264 ALA A CA 1
ATOM 2057 C C . ALA A 1 264 ? 5.680 -3.048 5.921 1.00 92.81 264 ALA A C 1
ATOM 2059 O O . ALA A 1 264 ? 5.413 -4.230 5.701 1.00 92.81 264 ALA A O 1
ATOM 2060 N N . ASP A 1 265 ? 4.833 -2.230 6.548 1.00 91.31 265 ASP A N 1
ATOM 2061 C CA . ASP A 1 265 ? 3.427 -2.593 6.707 1.00 91.31 265 ASP A CA 1
ATOM 2062 C C . ASP A 1 265 ? 2.700 -2.571 5.351 1.00 91.31 265 ASP A C 1
ATOM 2064 O O . ASP A 1 265 ? 3.259 -2.178 4.323 1.00 91.31 265 ASP A O 1
ATOM 2068 N N . TYR A 1 266 ? 1.446 -3.022 5.339 1.00 90.88 266 TYR A N 1
ATOM 2069 C CA . TYR A 1 266 ? 0.681 -3.169 4.104 1.00 90.88 266 TYR A CA 1
ATOM 2070 C C . TYR A 1 266 ? 0.518 -1.843 3.334 1.00 90.88 266 TYR A C 1
ATOM 2072 O O . TYR A 1 266 ? 0.726 -1.817 2.122 1.00 90.88 266 TYR A O 1
ATOM 2080 N N . GLU A 1 267 ? 0.198 -0.738 4.018 1.00 93.12 267 GLU A N 1
ATOM 2081 C CA . GLU A 1 267 ? -0.050 0.559 3.368 1.00 93.12 267 GLU A CA 1
ATOM 2082 C C . GLU A 1 267 ? 1.258 1.166 2.830 1.00 93.12 267 GLU A C 1
ATOM 2084 O O . GLU A 1 267 ? 1.304 1.640 1.694 1.00 93.12 267 GLU A O 1
ATOM 2089 N N . MET A 1 268 ? 2.362 1.086 3.584 1.00 94.94 268 MET A N 1
ATOM 2090 C CA . MET A 1 268 ? 3.684 1.502 3.108 1.00 94.94 268 MET A CA 1
ATOM 2091 C C . MET A 1 268 ? 4.165 0.631 1.939 1.00 94.94 268 MET A C 1
ATOM 2093 O O . MET A 1 268 ? 4.722 1.156 0.972 1.00 94.94 268 MET A O 1
ATOM 2097 N N . ALA A 1 269 ? 3.933 -0.684 1.985 1.00 96.25 269 ALA A N 1
ATOM 2098 C CA . ALA A 1 269 ? 4.273 -1.596 0.896 1.00 96.25 269 ALA A CA 1
ATOM 2099 C C . ALA A 1 269 ? 3.483 -1.279 -0.384 1.00 96.25 269 ALA A C 1
ATOM 2101 O O . ALA A 1 269 ? 4.061 -1.312 -1.469 1.00 96.25 269 ALA A O 1
ATOM 2102 N N . GLU A 1 270 ? 2.204 -0.909 -0.274 1.00 96.62 270 GLU A N 1
ATOM 2103 C CA . GLU A 1 270 ? 1.382 -0.473 -1.408 1.00 96.62 270 GLU A CA 1
ATOM 2104 C C . GLU A 1 270 ? 1.901 0.843 -2.009 1.00 96.62 270 GLU A C 1
ATOM 2106 O O . GLU A 1 270 ? 2.052 0.957 -3.229 1.00 96.62 270 GLU A O 1
ATOM 2111 N N . ILE A 1 271 ? 2.261 1.820 -1.166 1.00 97.50 271 ILE A N 1
ATOM 2112 C CA . ILE A 1 271 ? 2.844 3.091 -1.619 1.00 97.50 271 ILE A CA 1
ATOM 2113 C C . ILE A 1 271 ? 4.169 2.848 -2.351 1.00 97.50 271 ILE A C 1
ATOM 2115 O O . ILE A 1 271 ? 4.367 3.356 -3.458 1.00 97.50 271 ILE A O 1
ATOM 2119 N N . ILE A 1 272 ? 5.068 2.055 -1.763 1.00 98.00 272 ILE A N 1
ATOM 2120 C CA . ILE A 1 272 ? 6.357 1.702 -2.369 1.00 98.00 272 ILE A CA 1
ATOM 2121 C C . ILE A 1 272 ? 6.140 0.921 -3.671 1.00 98.00 272 ILE A C 1
ATOM 2123 O O . ILE A 1 272 ? 6.783 1.223 -4.678 1.00 98.00 272 ILE A O 1
ATOM 2127 N N . GLY A 1 273 ? 5.222 -0.047 -3.668 1.00 97.06 273 GLY A N 1
ATOM 2128 C CA . GLY A 1 273 ? 4.882 -0.878 -4.819 1.00 97.06 273 GLY A CA 1
ATOM 2129 C C . GLY A 1 273 ? 4.365 -0.053 -5.994 1.00 97.06 273 GLY A C 1
ATOM 2130 O O . GLY A 1 273 ? 4.874 -0.196 -7.104 1.00 97.06 273 GLY A O 1
ATOM 2131 N N . LYS A 1 274 ? 3.440 0.885 -5.744 1.00 97.75 274 LYS A N 1
ATOM 2132 C CA . LYS A 1 274 ? 2.939 1.813 -6.768 1.00 97.75 274 LYS A CA 1
ATOM 2133 C C . LYS A 1 274 ? 4.046 2.730 -7.294 1.00 97.75 274 LYS A C 1
ATOM 2135 O O . LYS A 1 274 ? 4.150 2.931 -8.499 1.00 97.75 274 LYS A O 1
ATOM 2140 N N . ALA A 1 275 ? 4.923 3.259 -6.437 1.00 97.56 275 ALA A N 1
ATOM 2141 C CA . ALA A 1 275 ? 6.060 4.066 -6.892 1.00 97.56 275 ALA A CA 1
ATOM 2142 C C . ALA A 1 275 ? 7.049 3.261 -7.762 1.00 97.56 275 ALA A C 1
ATOM 2144 O O . ALA A 1 275 ? 7.582 3.793 -8.736 1.00 97.56 275 ALA A O 1
ATOM 2145 N N . CYS A 1 276 ? 7.251 1.978 -7.447 1.00 96.88 276 CYS A N 1
ATOM 2146 C CA . CYS A 1 276 ? 8.154 1.066 -8.156 1.00 96.88 276 CYS A CA 1
ATOM 2147 C C . CYS A 1 276 ? 7.481 0.259 -9.279 1.00 96.88 276 CYS A C 1
ATOM 2149 O O . CYS A 1 276 ? 8.066 -0.725 -9.741 1.00 96.88 276 CYS A O 1
ATOM 2151 N N . ALA A 1 277 ? 6.271 0.622 -9.719 1.00 96.69 277 ALA A N 1
ATOM 2152 C CA . ALA A 1 277 ? 5.582 -0.119 -10.771 1.00 96.69 277 ALA A CA 1
ATOM 2153 C C . ALA A 1 277 ? 6.431 -0.163 -12.055 1.00 96.69 277 ALA A C 1
ATOM 2155 O O . ALA A 1 277 ? 7.087 0.817 -12.417 1.00 96.69 277 ALA A O 1
ATOM 2156 N N . PHE A 1 278 ? 6.447 -1.307 -12.747 1.00 94.00 278 PHE A N 1
ATOM 2157 C CA . PHE A 1 278 ? 7.290 -1.481 -13.934 1.00 94.00 278 PHE A CA 1
ATOM 2158 C C . PHE A 1 278 ? 6.905 -0.489 -15.039 1.00 94.00 278 PHE A C 1
ATOM 2160 O O . PHE A 1 278 ? 7.769 0.221 -15.554 1.00 94.00 278 PHE A O 1
ATOM 2167 N N . LYS A 1 279 ? 5.604 -0.376 -15.331 1.00 92.94 279 LYS A N 1
ATOM 2168 C CA . LYS A 1 279 ? 5.067 0.557 -16.323 1.00 92.94 279 LYS A CA 1
ATOM 2169 C C . LYS A 1 279 ? 4.956 1.980 -15.756 1.00 92.94 279 LYS A C 1
ATOM 2171 O O . LYS A 1 279 ? 4.443 2.135 -14.646 1.00 92.94 279 LYS A O 1
ATOM 2176 N N . PRO A 1 280 ? 5.387 3.024 -16.488 1.00 94.00 280 PRO A N 1
ATOM 2177 C CA . PRO A 1 280 ? 5.299 4.413 -16.028 1.00 94.00 280 PRO A CA 1
ATOM 2178 C C . PRO A 1 280 ? 3.877 4.886 -15.688 1.00 94.00 280 PRO A C 1
ATOM 2180 O O . PRO A 1 280 ? 3.693 5.660 -14.750 1.00 94.00 280 PRO A O 1
ATOM 2183 N N . GLU A 1 281 ? 2.866 4.425 -16.426 1.00 94.88 281 GLU A N 1
ATOM 2184 C CA . GLU A 1 281 ? 1.456 4.787 -16.233 1.00 94.88 281 GLU A CA 1
ATOM 2185 C C . GLU A 1 281 ? 0.849 4.263 -14.923 1.00 94.88 281 GLU A C 1
ATOM 2187 O O . GLU A 1 281 ? -0.070 4.883 -14.390 1.00 94.88 281 GLU A O 1
ATOM 2192 N N . ASP A 1 282 ? 1.397 3.178 -14.372 1.00 95.62 282 ASP A N 1
ATOM 2193 C CA . ASP A 1 282 ? 0.927 2.574 -13.120 1.00 95.62 282 ASP A CA 1
ATOM 2194 C C . ASP A 1 282 ? 1.531 3.265 -11.881 1.00 95.62 282 ASP A C 1
ATOM 2196 O O . ASP A 1 282 ? 1.130 2.998 -10.746 1.00 95.62 282 ASP A O 1
ATOM 2200 N N . ARG A 1 283 ? 2.494 4.178 -12.082 1.00 97.00 283 ARG A N 1
ATOM 2201 C CA . ARG A 1 283 ? 3.160 4.927 -11.009 1.00 97.00 283 ARG A CA 1
ATOM 2202 C C . ARG A 1 283 ? 2.367 6.161 -10.592 1.00 97.00 283 ARG A C 1
ATOM 2204 O O . ARG A 1 283 ? 1.461 6.627 -11.283 1.00 97.00 283 ARG A O 1
ATOM 2211 N N . TYR A 1 284 ? 2.775 6.754 -9.472 1.00 97.69 284 TYR A N 1
ATOM 2212 C CA . TYR A 1 284 ? 2.431 8.143 -9.170 1.00 97.69 284 TYR A CA 1
ATOM 2213 C C . TYR A 1 284 ? 2.908 9.050 -10.309 1.00 97.69 284 TYR A C 1
ATOM 2215 O O . TYR A 1 284 ? 4.061 8.964 -10.733 1.00 97.69 284 TYR A O 1
ATOM 2223 N N . GLN A 1 285 ? 2.037 9.928 -10.799 1.00 96.06 285 GLN A N 1
ATOM 2224 C CA . GLN A 1 285 ? 2.340 10.758 -11.971 1.00 96.06 285 GLN A CA 1
ATOM 2225 C C . GLN A 1 285 ? 3.033 12.071 -11.592 1.00 96.06 285 GLN A C 1
ATOM 2227 O O . GLN A 1 285 ? 3.765 12.670 -12.392 1.00 96.06 285 GLN A O 1
ATOM 2232 N N . THR A 1 286 ? 2.842 12.518 -10.348 1.00 97.31 286 THR A N 1
ATOM 2233 C CA . THR A 1 286 ? 3.425 13.758 -9.827 1.00 97.31 286 THR A CA 1
ATOM 2234 C C . THR A 1 286 ? 4.046 13.556 -8.441 1.00 97.31 286 THR A C 1
ATOM 2236 O O . THR A 1 286 ? 3.558 12.727 -7.670 1.00 97.31 286 THR A O 1
ATOM 2239 N N . PRO A 1 287 ? 5.075 14.347 -8.071 1.00 96.88 287 PRO A N 1
ATOM 2240 C CA . PRO A 1 287 ? 5.618 14.331 -6.710 1.00 96.88 287 PRO A CA 1
ATOM 2241 C C . PRO A 1 287 ? 4.568 14.655 -5.639 1.00 96.88 287 PRO A C 1
ATOM 2243 O O . PRO A 1 287 ? 4.640 14.138 -4.529 1.00 96.88 287 PRO A O 1
ATOM 2246 N N . ALA A 1 288 ? 3.569 15.480 -5.974 1.00 97.06 288 ALA A N 1
ATOM 2247 C CA . ALA A 1 288 ? 2.476 15.825 -5.070 1.00 97.06 288 ALA A CA 1
ATOM 2248 C C . ALA A 1 288 ? 1.585 14.617 -4.737 1.00 97.06 288 ALA A C 1
ATOM 2250 O O . ALA A 1 288 ? 1.208 14.457 -3.581 1.00 97.06 288 ALA A O 1
ATOM 2251 N N . GLU A 1 289 ? 1.303 13.752 -5.717 1.00 97.62 289 GLU A N 1
ATOM 2252 C CA . GLU A 1 289 ? 0.493 12.539 -5.524 1.00 97.62 289 GLU A CA 1
ATOM 2253 C C . GLU A 1 289 ? 1.194 11.546 -4.581 1.00 97.62 289 GLU A C 1
ATOM 2255 O O . GLU A 1 289 ? 0.585 11.049 -3.635 1.00 97.62 289 GLU A O 1
ATOM 2260 N N . LEU A 1 290 ? 2.500 11.316 -4.784 1.00 98.00 290 LEU A N 1
ATOM 2261 C CA . LEU A 1 290 ? 3.300 10.472 -3.890 1.00 98.00 290 LEU A CA 1
ATOM 2262 C C . LEU A 1 290 ? 3.374 11.075 -2.478 1.00 98.00 290 LEU A C 1
ATOM 2264 O O . LEU A 1 290 ? 3.193 10.373 -1.485 1.00 98.00 290 LEU A O 1
ATOM 2268 N N . LYS A 1 291 ? 3.583 12.392 -2.378 1.00 97.31 291 LYS A N 1
ATOM 2269 C CA . LYS A 1 291 ? 3.608 13.109 -1.099 1.00 97.31 291 LYS A CA 1
ATOM 2270 C C . LYS A 1 291 ? 2.285 12.996 -0.341 1.00 97.31 291 LYS A C 1
ATOM 2272 O O . LYS A 1 291 ? 2.294 12.828 0.874 1.00 97.31 291 LYS A O 1
ATOM 2277 N N . GLU A 1 292 ? 1.151 13.103 -1.029 1.00 97.12 292 GLU A N 1
ATOM 2278 C CA . GLU A 1 292 ? -0.177 12.987 -0.420 1.00 97.12 292 GLU A CA 1
ATOM 2279 C C . GLU A 1 292 ? -0.430 11.579 0.127 1.00 97.12 292 GLU A C 1
ATOM 2281 O O . GLU A 1 292 ? -0.938 11.443 1.243 1.00 97.12 292 GLU A O 1
ATOM 2286 N N . ALA A 1 293 ? -0.009 10.540 -0.601 1.00 96.94 293 ALA A N 1
ATOM 2287 C CA . ALA A 1 293 ? -0.090 9.159 -0.133 1.00 96.94 293 ALA A CA 1
ATOM 2288 C C . ALA A 1 293 ? 0.730 8.951 1.154 1.00 96.94 293 ALA A C 1
ATOM 2290 O O . ALA A 1 293 ? 0.215 8.447 2.151 1.00 96.94 293 ALA A O 1
ATOM 2291 N N . ILE A 1 294 ? 1.972 9.443 1.178 1.00 95.38 294 ILE A N 1
ATOM 2292 C CA . ILE A 1 294 ? 2.865 9.348 2.344 1.00 95.38 294 ILE A CA 1
ATOM 2293 C C . ILE A 1 294 ? 2.351 10.184 3.523 1.00 95.38 294 ILE A C 1
ATOM 2295 O O . ILE A 1 294 ? 2.401 9.749 4.674 1.00 95.38 294 ILE A O 1
ATOM 2299 N N . SER A 1 295 ? 1.809 11.373 3.258 1.00 93.62 295 SER A N 1
ATOM 2300 C CA . SER A 1 295 ? 1.199 12.212 4.290 1.00 93.62 295 SER A CA 1
ATOM 2301 C C . SER A 1 295 ? -0.055 11.563 4.880 1.00 93.62 295 SER A C 1
ATOM 2303 O O . SER A 1 295 ? -0.274 11.662 6.085 1.00 93.62 295 SER A O 1
ATOM 2305 N N . SER A 1 296 ? -0.873 10.904 4.056 1.00 93.12 296 SER A N 1
ATOM 2306 C CA . SER A 1 296 ? -2.070 10.184 4.508 1.00 93.12 296 SER A CA 1
ATOM 2307 C C . SER A 1 296 ? -1.695 8.999 5.394 1.00 93.12 296 SER A C 1
ATOM 2309 O O . SER A 1 296 ? -2.266 8.848 6.474 1.00 93.12 296 SER A O 1
ATOM 2311 N N . TYR A 1 297 ? -0.675 8.238 4.988 1.00 92.88 297 TYR A N 1
ATOM 2312 C CA . TYR A 1 297 ? -0.075 7.177 5.794 1.00 92.88 297 TYR A CA 1
ATOM 2313 C C . TYR A 1 297 ? 0.384 7.701 7.165 1.00 92.88 297 TYR A C 1
ATOM 2315 O O . TYR A 1 297 ? 0.003 7.159 8.200 1.00 92.88 297 TYR A O 1
ATOM 2323 N N . MET A 1 298 ? 1.117 8.822 7.199 1.00 89.56 298 MET A N 1
ATOM 2324 C CA . MET A 1 298 ? 1.609 9.425 8.447 1.00 89.56 298 MET A CA 1
ATOM 2325 C C . MET A 1 298 ? 0.485 9.914 9.380 1.00 89.56 298 MET A C 1
ATOM 2327 O O . MET A 1 298 ? 0.667 9.963 10.592 1.00 89.56 298 MET A O 1
ATOM 2331 N N . MET A 1 299 ? -0.670 10.318 8.838 1.00 86.75 299 MET A N 1
ATOM 2332 C CA . MET A 1 299 ? -1.809 10.778 9.644 1.00 86.75 299 MET A CA 1
ATOM 2333 C C . MET A 1 299 ? -2.635 9.628 10.229 1.00 86.75 299 MET A C 1
ATOM 2335 O O . MET A 1 299 ? -3.236 9.802 11.290 1.00 86.75 299 MET A O 1
ATOM 2339 N N . ARG A 1 300 ? -2.702 8.486 9.536 1.00 84.81 300 ARG A N 1
ATOM 2340 C CA . ARG A 1 300 ? -3.476 7.308 9.960 1.00 84.81 300 ARG A CA 1
ATOM 2341 C C . ARG A 1 300 ? -2.682 6.406 10.895 1.00 84.81 300 ARG A C 1
ATOM 2343 O O . ARG A 1 300 ? -3.228 5.934 11.890 1.00 84.81 300 ARG A O 1
ATOM 2350 N N . ASN A 1 301 ? -1.399 6.219 10.602 1.00 81.88 301 ASN A N 1
ATOM 2351 C CA . ASN A 1 301 ? -0.517 5.343 11.356 1.00 81.88 301 ASN A CA 1
ATOM 2352 C C . ASN A 1 301 ? 0.315 6.181 12.330 1.00 81.88 301 ASN A C 1
ATOM 2354 O O . ASN A 1 301 ? 0.893 7.200 11.956 1.00 81.88 301 ASN A O 1
ATOM 2358 N N . GLN A 1 302 ? 0.384 5.775 13.602 1.00 72.88 302 GLN A N 1
ATOM 2359 C CA . GLN A 1 302 ? 1.295 6.398 14.568 1.00 72.88 302 GLN A CA 1
ATOM 2360 C C . GLN A 1 302 ? 2.733 5.997 14.215 1.00 72.88 302 GLN A C 1
ATOM 2362 O O . GLN A 1 302 ? 3.260 5.033 14.762 1.00 72.88 302 GLN A O 1
ATOM 2367 N N . VAL A 1 303 ? 3.351 6.713 13.272 1.00 77.19 303 VAL A N 1
ATOM 2368 C CA . VAL A 1 303 ? 4.730 6.464 12.837 1.00 77.19 303 VAL A CA 1
ATOM 2369 C C . VAL A 1 303 ? 5.672 6.751 14.007 1.00 77.19 303 VAL A C 1
ATOM 2371 O O . VAL A 1 303 ? 5.825 7.899 14.427 1.00 77.19 303 VAL A O 1
ATOM 2374 N N . GLY A 1 304 ? 6.260 5.696 14.568 1.00 75.44 304 GLY A N 1
ATOM 2375 C CA . GLY A 1 304 ? 7.196 5.788 15.680 1.00 75.44 304 GLY A CA 1
ATOM 2376 C C . GLY A 1 304 ? 8.605 6.192 15.240 1.00 75.44 304 GLY A C 1
ATOM 2377 O O . GLY A 1 304 ? 8.942 6.245 14.051 1.00 75.44 304 GLY A O 1
ATOM 2378 N N . ASP A 1 305 ? 9.443 6.519 16.223 1.00 86.31 305 ASP A N 1
ATOM 2379 C CA . ASP A 1 305 ? 10.881 6.755 16.028 1.00 86.31 305 ASP A CA 1
ATOM 2380 C C . ASP A 1 305 ? 11.700 5.488 16.334 1.00 86.31 305 ASP A C 1
ATOM 2382 O O . ASP A 1 305 ? 12.842 5.538 16.786 1.00 86.31 305 ASP A O 1
ATOM 2386 N N . ASP A 1 306 ? 11.081 4.326 16.147 1.00 87.56 306 ASP A N 1
ATOM 2387 C CA . ASP A 1 306 ? 11.708 3.020 16.244 1.00 87.56 306 ASP A CA 1
ATOM 2388 C C . ASP A 1 306 ? 12.440 2.650 14.936 1.00 87.56 306 ASP A C 1
ATOM 2390 O O . ASP A 1 306 ? 12.024 3.066 13.845 1.00 87.56 306 ASP A O 1
ATOM 2394 N N . PRO A 1 307 ? 13.568 1.914 15.024 1.00 89.38 307 PRO A N 1
ATOM 2395 C CA . PRO A 1 307 ? 14.308 1.450 13.853 1.00 89.38 307 PRO A CA 1
ATOM 2396 C C . PRO A 1 307 ? 13.461 0.511 12.990 1.00 89.38 307 PRO A C 1
ATOM 2398 O O . PRO A 1 307 ? 12.841 -0.407 13.520 1.00 89.38 307 PRO A O 1
ATOM 2401 N N . ILE A 1 308 ? 13.503 0.698 11.668 1.00 89.12 308 ILE A N 1
ATOM 2402 C CA . ILE A 1 308 ? 12.743 -0.128 10.709 1.00 89.12 308 ILE A CA 1
ATOM 2403 C C . ILE A 1 308 ? 13.205 -1.587 10.749 1.00 89.12 308 ILE A C 1
ATOM 2405 O O . ILE A 1 308 ? 12.406 -2.520 10.737 1.00 89.12 308 ILE A O 1
ATOM 2409 N N . THR A 1 309 ? 14.518 -1.794 10.807 1.00 85.31 309 THR A N 1
ATOM 2410 C CA . THR A 1 309 ? 15.102 -3.121 10.985 1.00 85.31 309 THR A CA 1
ATOM 2411 C C . THR A 1 309 ? 15.249 -3.404 12.478 1.00 85.31 309 THR A C 1
ATOM 2413 O O . THR A 1 309 ? 15.937 -2.639 13.163 1.00 85.31 309 THR A O 1
ATOM 2416 N N . PRO A 1 310 ? 14.665 -4.494 13.010 1.00 71.19 310 PRO A N 1
ATOM 2417 C CA . PRO A 1 310 ? 14.866 -4.851 14.404 1.00 71.19 310 PRO A CA 1
ATOM 2418 C C . PRO A 1 310 ? 16.358 -5.119 14.657 1.00 71.19 310 PRO A C 1
ATOM 2420 O O . PRO A 1 310 ? 17.022 -5.745 13.823 1.00 71.19 310 PRO A O 1
ATOM 2423 N N . PRO A 1 311 ? 16.910 -4.675 15.800 1.00 61.06 311 PRO A N 1
ATOM 2424 C CA . PRO A 1 311 ? 18.292 -4.967 16.143 1.00 61.06 311 PRO A CA 1
ATOM 2425 C C . PRO A 1 311 ? 18.476 -6.482 16.194 1.00 61.06 311 PRO A C 1
ATOM 2427 O O . PRO A 1 311 ? 17.673 -7.186 16.809 1.00 61.06 311 PRO A O 1
ATOM 2430 N N . ILE A 1 312 ? 19.538 -6.983 15.559 1.00 53.22 312 ILE A N 1
ATOM 2431 C CA . ILE A 1 312 ? 19.906 -8.399 15.623 1.00 53.22 312 ILE A CA 1
ATOM 2432 C C . ILE A 1 312 ? 20.178 -8.723 17.096 1.00 53.22 312 ILE A C 1
ATOM 2434 O O . ILE A 1 312 ? 21.245 -8.414 17.631 1.00 53.22 312 ILE A O 1
ATOM 2438 N N . VAL A 1 313 ? 19.194 -9.320 17.771 1.00 39.59 313 VAL A N 1
ATOM 2439 C CA . VAL A 1 313 ? 19.394 -9.936 19.077 1.00 39.59 313 VAL A CA 1
ATOM 2440 C C . VAL A 1 313 ? 20.270 -11.143 18.798 1.00 39.59 313 VAL A C 1
ATOM 2442 O O . VAL A 1 313 ? 19.814 -12.156 18.276 1.00 39.59 313 VAL A O 1
ATOM 2445 N N . ALA A 1 314 ? 21.565 -11.001 19.067 1.00 38.12 314 ALA A N 1
ATOM 2446 C CA . ALA A 1 314 ? 22.445 -12.145 19.166 1.00 38.12 314 ALA A CA 1
ATOM 2447 C C . ALA A 1 314 ? 21.958 -12.967 20.362 1.00 38.12 314 ALA A C 1
ATOM 2449 O O . ALA A 1 314 ? 22.372 -12.729 21.497 1.00 38.12 314 ALA A O 1
ATOM 2450 N N . ASP A 1 315 ? 21.028 -13.888 20.120 1.00 35.28 315 ASP A N 1
ATOM 2451 C CA . ASP A 1 315 ? 20.782 -14.970 21.053 1.00 35.28 315 ASP A CA 1
ATOM 2452 C C . ASP A 1 315 ? 22.112 -15.705 21.204 1.00 35.28 315 ASP A C 1
ATOM 2454 O O . ASP A 1 315 ? 22.645 -16.288 20.256 1.00 35.28 315 ASP A O 1
ATOM 2458 N N . ASP A 1 316 ? 22.673 -15.615 22.407 1.00 38.84 316 ASP A N 1
ATOM 2459 C CA . ASP A 1 316 ? 23.826 -16.375 22.871 1.00 38.84 316 ASP A CA 1
ATOM 2460 C C . ASP A 1 316 ? 23.401 -17.848 22.985 1.00 38.84 316 ASP A C 1
ATOM 2462 O O . ASP A 1 316 ? 23.234 -18.413 24.066 1.00 38.84 316 ASP A O 1
ATOM 2466 N N . VAL A 1 317 ? 23.111 -18.470 21.842 1.00 35.81 317 VAL A N 1
ATOM 2467 C CA . VAL A 1 317 ? 22.980 -19.912 21.738 1.00 35.81 317 VAL A CA 1
ATOM 2468 C C . VAL A 1 317 ? 24.410 -20.410 21.713 1.00 35.81 317 VAL A C 1
ATOM 2470 O O . VAL A 1 317 ? 25.079 -20.392 20.680 1.00 35.81 317 VAL A O 1
ATOM 2473 N N . SER A 1 318 ? 24.896 -20.829 22.878 1.00 40.53 318 SER A N 1
ATOM 2474 C CA . SER A 1 318 ? 26.126 -21.598 22.996 1.00 40.53 318 SER A CA 1
ATOM 2475 C C . SER A 1 318 ? 25.962 -22.881 22.180 1.00 40.53 318 SER A C 1
ATOM 2477 O O . SER A 1 318 ? 25.437 -23.883 22.669 1.00 40.53 318 SER A O 1
ATOM 2479 N N . VAL A 1 319 ? 26.348 -22.833 20.908 1.00 37.25 319 VAL A N 1
ATOM 2480 C CA . VAL A 1 319 ? 26.490 -24.015 20.067 1.00 37.25 319 VAL A CA 1
ATOM 2481 C C . VAL A 1 319 ? 27.613 -24.845 20.680 1.00 37.25 319 VAL A C 1
ATOM 2483 O O . VAL A 1 319 ? 28.765 -24.409 20.713 1.00 37.25 319 VAL A O 1
ATOM 2486 N N . ASP A 1 320 ? 27.252 -26.016 21.207 1.00 36.56 320 ASP A N 1
ATOM 2487 C CA . ASP A 1 320 ? 28.178 -27.034 21.700 1.00 36.56 320 ASP A CA 1
ATOM 2488 C C . ASP A 1 320 ? 29.299 -27.256 20.672 1.00 36.56 320 ASP A C 1
ATOM 2490 O O . ASP A 1 320 ? 29.094 -27.796 19.582 1.00 36.56 320 ASP A O 1
ATOM 2494 N N . GLN A 1 321 ? 30.509 -26.829 21.038 1.00 39.59 321 GLN A N 1
ATOM 2495 C CA . GLN A 1 321 ? 31.734 -26.883 20.234 1.00 39.59 321 GLN A CA 1
ATOM 2496 C C . GLN A 1 321 ? 32.293 -28.308 20.039 1.00 39.59 321 GLN A C 1
ATOM 2498 O O . GLN A 1 321 ? 33.439 -28.463 19.633 1.00 39.59 321 GLN A O 1
ATOM 2503 N N . GLU A 1 322 ? 31.506 -29.358 20.281 1.00 37.41 322 GLU A N 1
ATOM 2504 C CA . GLU A 1 322 ? 31.958 -30.757 20.206 1.00 37.41 322 GLU A CA 1
ATOM 2505 C C . GLU A 1 322 ? 31.337 -31.572 19.054 1.00 37.41 322 GLU A C 1
ATOM 2507 O O . GLU A 1 322 ? 31.662 -32.746 18.899 1.00 37.41 322 GLU A O 1
ATOM 2512 N N . ALA A 1 323 ? 30.510 -30.973 18.186 1.00 38.72 323 ALA A N 1
ATOM 2513 C CA . ALA A 1 323 ? 29.994 -31.644 16.978 1.00 38.72 323 ALA A CA 1
ATOM 2514 C C . ALA A 1 323 ? 30.653 -31.184 15.657 1.00 38.72 323 ALA A C 1
ATOM 2516 O O . ALA A 1 323 ? 30.289 -31.673 14.590 1.00 38.72 323 ALA A O 1
ATOM 2517 N N . ALA A 1 324 ? 31.624 -30.263 15.713 1.00 36.78 324 ALA A N 1
ATOM 2518 C CA . ALA A 1 324 ? 32.278 -29.667 14.539 1.00 36.78 324 ALA A CA 1
ATOM 2519 C C . ALA A 1 324 ? 33.749 -30.100 14.343 1.00 36.78 324 ALA A C 1
ATOM 2521 O O . ALA A 1 324 ? 34.499 -29.437 13.630 1.00 36.78 324 ALA A O 1
ATOM 2522 N N . GLU A 1 325 ? 34.163 -31.221 14.938 1.00 35.53 325 GLU A N 1
ATOM 2523 C CA . GLU A 1 325 ? 35.479 -31.838 14.710 1.00 35.53 325 GLU A CA 1
ATOM 2524 C C . GLU A 1 325 ? 35.349 -33.251 14.114 1.00 35.53 325 GLU A C 1
ATOM 2526 O O . GLU A 1 325 ? 35.889 -34.225 14.626 1.00 35.53 325 GLU A O 1
ATOM 2531 N N . GLU A 1 326 ? 34.679 -33.369 12.967 1.00 34.97 326 GLU A N 1
ATOM 2532 C CA . GLU A 1 326 ? 35.096 -34.346 11.954 1.00 34.97 326 GLU A CA 1
ATOM 2533 C C . GLU A 1 326 ? 35.564 -33.577 10.719 1.00 34.97 326 GLU A C 1
ATOM 2535 O O . GLU A 1 326 ? 34.809 -33.245 9.808 1.00 34.97 326 GLU A O 1
ATOM 2540 N N . ALA A 1 327 ? 36.857 -33.252 10.727 1.00 34.22 327 ALA A N 1
ATOM 2541 C CA . ALA A 1 327 ? 37.571 -32.744 9.572 1.00 34.22 327 ALA A CA 1
ATOM 2542 C C . ALA A 1 327 ? 37.589 -33.819 8.472 1.00 34.22 327 ALA A C 1
ATOM 2544 O O . ALA A 1 327 ? 38.423 -34.725 8.484 1.00 34.22 327 ALA A O 1
ATOM 2545 N N . VAL A 1 328 ? 36.675 -33.700 7.509 1.00 33.75 328 VAL A N 1
ATOM 2546 C CA . VAL A 1 328 ? 36.825 -34.291 6.178 1.00 33.75 328 VAL A CA 1
ATOM 2547 C C . VAL A 1 328 ? 37.272 -33.175 5.240 1.00 33.75 328 VAL A C 1
ATOM 2549 O O . VAL A 1 328 ? 36.667 -32.107 5.175 1.00 33.75 328 VAL A O 1
ATOM 2552 N N . GLU A 1 329 ? 38.405 -33.423 4.596 1.00 31.20 329 GLU A N 1
ATOM 2553 C CA . GLU A 1 329 ? 39.187 -32.495 3.787 1.00 31.20 329 GLU A CA 1
ATOM 2554 C C . GLU A 1 329 ? 38.367 -31.732 2.727 1.00 31.20 329 GLU A C 1
ATOM 2556 O O . GLU A 1 329 ? 37.432 -32.289 2.145 1.00 31.20 329 GLU A O 1
ATOM 2561 N N . PRO A 1 330 ? 38.740 -30.474 2.414 1.00 32.81 330 PRO A N 1
ATOM 2562 C CA . PRO A 1 330 ? 38.138 -29.738 1.313 1.00 32.81 330 PRO A CA 1
ATOM 2563 C C . PRO A 1 330 ? 38.353 -30.505 0.007 1.00 32.81 330 PRO A C 1
ATOM 2565 O O . PRO A 1 330 ? 39.486 -30.820 -0.362 1.00 32.81 330 PRO A O 1
ATOM 2568 N N . VAL A 1 331 ? 37.256 -30.776 -0.702 1.00 31.36 331 VAL A N 1
ATOM 2569 C CA . VAL A 1 331 ? 37.282 -31.293 -2.070 1.00 31.36 331 VAL A CA 1
ATOM 2570 C C . VAL A 1 331 ? 38.096 -30.315 -2.912 1.00 31.36 331 VAL A C 1
ATOM 2572 O O . VAL A 1 331 ? 37.656 -29.212 -3.232 1.00 31.36 331 VAL A O 1
ATOM 2575 N N . GLN A 1 332 ? 39.323 -30.724 -3.222 1.00 32.41 332 GLN A N 1
ATOM 2576 C CA . GLN A 1 332 ? 40.165 -30.099 -4.223 1.00 32.41 332 GLN A CA 1
ATOM 2577 C C . GLN A 1 332 ? 39.385 -30.080 -5.537 1.00 32.41 332 GLN A C 1
ATOM 2579 O O . GLN A 1 332 ? 39.002 -31.132 -6.054 1.00 32.41 332 GLN A O 1
ATOM 2584 N N . PHE A 1 333 ? 39.161 -28.888 -6.088 1.00 32.16 333 PHE A N 1
ATOM 2585 C CA . PHE A 1 333 ? 38.849 -28.767 -7.505 1.00 32.16 333 PHE A CA 1
ATOM 2586 C C . PHE A 1 333 ? 39.940 -29.500 -8.285 1.00 32.16 333 PHE A C 1
ATOM 2588 O O . PHE A 1 333 ? 41.130 -29.339 -8.006 1.00 32.16 333 PHE A O 1
ATOM 2595 N N . ALA A 1 334 ? 39.502 -30.362 -9.199 1.00 32.47 334 ALA A N 1
ATOM 2596 C CA . ALA A 1 334 ? 40.358 -31.222 -9.986 1.00 32.47 334 ALA A CA 1
ATOM 2597 C C . ALA A 1 334 ? 41.537 -30.446 -10.594 1.00 32.47 334 ALA A C 1
ATOM 2599 O O . ALA A 1 334 ? 41.390 -29.356 -11.144 1.00 32.47 334 ALA A O 1
ATOM 2600 N N . ASN A 1 335 ? 42.706 -31.061 -10.469 1.00 34.28 335 ASN A N 1
ATOM 2601 C CA . ASN A 1 335 ? 43.970 -30.657 -11.055 1.00 34.28 335 ASN A CA 1
ATOM 2602 C C . ASN A 1 335 ? 43.811 -30.476 -12.580 1.00 34.28 335 ASN A C 1
ATOM 2604 O O . ASN A 1 335 ? 43.441 -31.416 -13.282 1.00 34.28 335 ASN A O 1
ATOM 2608 N N . THR A 1 336 ? 44.100 -29.284 -13.103 1.00 42.12 336 THR A N 1
ATOM 2609 C CA . THR A 1 336 ? 43.866 -28.874 -14.505 1.00 42.12 336 THR A CA 1
ATOM 2610 C C . THR A 1 336 ? 44.826 -29.513 -15.531 1.00 42.12 336 THR A C 1
ATOM 2612 O O . THR A 1 336 ? 44.979 -29.010 -16.646 1.00 42.12 336 THR A O 1
ATOM 2615 N N . GLU A 1 337 ? 45.487 -30.623 -15.192 1.00 45.69 337 GLU A N 1
ATOM 2616 C CA . GLU A 1 337 ? 46.520 -31.251 -16.033 1.00 45.69 337 GLU A CA 1
ATOM 2617 C C . GLU A 1 337 ? 46.196 -32.673 -16.526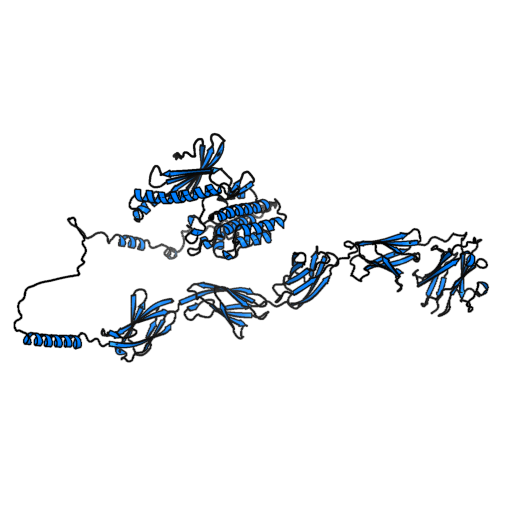 1.00 45.69 337 GLU A C 1
ATOM 2619 O O . GLU A 1 337 ? 46.953 -33.202 -17.333 1.00 45.69 337 GLU A O 1
ATOM 2624 N N . GLU A 1 338 ? 45.042 -33.260 -16.186 1.00 53.22 338 GLU A N 1
ATOM 2625 C CA . GLU A 1 338 ? 44.611 -34.562 -16.738 1.00 53.22 338 GLU A CA 1
ATOM 2626 C C . GLU A 1 338 ? 43.145 -34.542 -17.215 1.00 53.22 338 GLU A C 1
ATOM 2628 O O . GLU A 1 338 ? 42.262 -35.175 -16.641 1.00 53.22 338 GLU A O 1
ATOM 2633 N N . MET A 1 339 ? 42.880 -33.816 -18.304 1.00 43.06 339 MET A N 1
ATOM 2634 C CA . MET A 1 339 ? 41.668 -33.978 -19.121 1.00 43.06 339 MET A CA 1
ATOM 2635 C C . MET A 1 339 ? 42.053 -34.171 -20.592 1.00 43.06 339 MET A C 1
ATOM 2637 O O . MET A 1 339 ? 43.031 -33.586 -21.060 1.00 43.06 339 MET A O 1
ATOM 2641 N N . ASP A 1 340 ? 41.271 -35.018 -21.264 1.00 52.94 340 ASP A N 1
ATOM 2642 C CA . ASP A 1 340 ? 41.461 -35.575 -22.610 1.00 52.94 340 ASP A CA 1
ATOM 2643 C C . ASP A 1 340 ? 41.793 -34.520 -23.683 1.00 52.94 340 ASP A C 1
ATOM 2645 O O . ASP A 1 340 ? 41.186 -33.444 -23.718 1.00 52.94 340 ASP A O 1
ATOM 2649 N N . GLU A 1 341 ? 42.739 -34.827 -24.579 1.00 48.25 341 GLU A N 1
ATOM 2650 C CA . GLU A 1 341 ? 43.237 -33.871 -25.586 1.00 48.25 341 GLU A CA 1
ATOM 2651 C C . GLU A 1 341 ? 42.152 -33.437 -26.585 1.00 48.25 341 GLU A C 1
ATOM 2653 O O . GLU A 1 341 ? 42.238 -32.348 -27.144 1.00 48.25 341 GLU A O 1
ATOM 2658 N N . THR A 1 342 ? 41.061 -34.194 -26.726 1.00 45.06 342 THR A N 1
ATOM 2659 C CA . THR A 1 342 ? 39.903 -33.815 -27.555 1.00 45.06 342 THR A CA 1
ATOM 2660 C C . THR A 1 342 ? 38.985 -32.752 -26.943 1.00 45.06 342 THR A C 1
ATOM 2662 O O . THR A 1 342 ? 38.136 -32.215 -27.647 1.00 45.06 342 THR A O 1
ATOM 2665 N N . PHE A 1 343 ? 39.127 -32.409 -25.657 1.00 40.12 343 PHE A N 1
ATOM 2666 C CA . PHE A 1 343 ? 38.324 -31.352 -25.019 1.00 40.12 343 PHE A CA 1
ATOM 2667 C C . PHE A 1 343 ? 39.046 -29.989 -24.969 1.00 40.12 343 PHE A C 1
ATOM 2669 O O . PHE A 1 343 ? 38.444 -28.982 -24.603 1.00 40.12 343 PHE A O 1
ATOM 2676 N N . LYS A 1 344 ? 40.323 -29.925 -25.378 1.00 42.22 344 LYS A N 1
ATOM 2677 C CA . LYS A 1 344 ? 41.124 -28.686 -25.429 1.00 42.22 344 LYS A CA 1
ATOM 2678 C C . LYS A 1 344 ? 41.121 -27.970 -26.793 1.00 42.22 344 LYS A C 1
ATOM 2680 O O . LYS A 1 344 ? 41.707 -26.898 -26.883 1.00 42.22 344 LYS A O 1
ATOM 2685 N N . GLU A 1 345 ? 40.435 -28.491 -27.815 1.00 43.25 345 GLU A N 1
ATOM 2686 C CA . GLU A 1 345 ? 40.413 -27.899 -29.172 1.00 43.25 345 GLU A CA 1
ATOM 2687 C C . GLU A 1 345 ? 39.145 -27.101 -29.545 1.00 43.25 345 GLU A C 1
ATOM 2689 O O . GLU A 1 345 ? 39.138 -26.457 -30.586 1.00 43.25 345 GLU A O 1
ATOM 2694 N N . ASN A 1 346 ? 38.090 -27.048 -28.718 1.00 40.88 346 ASN A N 1
ATOM 2695 C CA . ASN A 1 346 ? 36.809 -26.445 -29.146 1.00 40.88 346 ASN A CA 1
ATOM 2696 C C . ASN A 1 346 ? 36.503 -25.021 -28.648 1.00 40.88 346 ASN A C 1
ATOM 2698 O O . ASN A 1 346 ? 35.421 -24.516 -28.930 1.00 40.88 346 ASN A O 1
ATOM 2702 N N . PHE A 1 347 ? 37.418 -24.344 -27.949 1.00 39.06 347 PHE A N 1
ATOM 2703 C CA . PHE A 1 347 ? 37.219 -22.938 -27.552 1.00 39.06 347 PHE A CA 1
ATOM 2704 C C . PHE A 1 347 ? 38.521 -22.129 -27.577 1.00 39.06 347 PHE A C 1
ATOM 2706 O O . PHE A 1 347 ? 38.968 -21.572 -26.575 1.00 39.06 347 PHE A O 1
ATOM 2713 N N . THR A 1 348 ? 39.112 -22.016 -28.762 1.00 35.59 348 THR A N 1
ATOM 2714 C CA . THR A 1 348 ? 40.036 -20.928 -29.104 1.00 35.59 348 THR A CA 1
ATOM 2715 C C . THR A 1 348 ? 39.400 -20.089 -30.210 1.00 35.59 348 THR A C 1
ATOM 2717 O O . THR A 1 348 ? 39.013 -20.660 -31.226 1.00 35.59 348 THR A O 1
ATOM 2720 N N . PRO A 1 349 ? 39.272 -18.757 -30.069 1.00 40.06 349 PRO A N 1
ATOM 2721 C CA . PRO A 1 349 ? 38.926 -17.913 -31.202 1.00 40.06 349 PRO A CA 1
ATOM 2722 C C . PRO A 1 349 ? 40.091 -17.949 -32.197 1.00 40.06 349 PRO A C 1
ATOM 2724 O O . PRO A 1 349 ? 41.230 -17.654 -31.825 1.00 40.06 349 PRO A O 1
ATOM 2727 N N . ASP A 1 350 ? 39.806 -18.317 -33.444 1.00 41.50 350 ASP A N 1
ATOM 2728 C CA . ASP A 1 350 ? 40.754 -18.300 -34.556 1.00 41.50 350 ASP A CA 1
ATOM 2729 C C . ASP A 1 350 ? 41.360 -16.902 -34.745 1.00 41.50 350 ASP A C 1
ATOM 2731 O O . ASP A 1 350 ? 40.784 -16.004 -35.363 1.00 41.50 350 ASP A O 1
ATOM 2735 N N . ASN A 1 351 ? 42.584 -16.732 -34.251 1.00 50.75 351 ASN A N 1
ATOM 2736 C CA . ASN A 1 351 ? 43.392 -15.526 -34.434 1.00 50.75 351 ASN A CA 1
ATOM 2737 C C . ASN A 1 351 ? 44.023 -15.427 -35.843 1.00 50.75 351 ASN A C 1
ATOM 2739 O O . ASN A 1 351 ? 44.847 -14.545 -36.090 1.00 50.75 351 ASN A O 1
ATOM 2743 N N . GLU A 1 352 ? 43.648 -16.298 -36.786 1.00 45.16 352 GLU A N 1
ATOM 2744 C CA . GLU A 1 352 ? 44.056 -16.202 -38.197 1.00 45.16 352 GLU A CA 1
ATOM 2745 C C . GLU A 1 352 ? 43.042 -15.435 -39.057 1.00 45.16 352 GLU A C 1
ATOM 2747 O O . GLU A 1 352 ? 43.450 -14.705 -39.960 1.00 45.16 352 GLU A O 1
ATOM 2752 N N . MET A 1 353 ? 41.739 -15.485 -38.749 1.00 43.84 353 MET A N 1
ATOM 2753 C CA . MET A 1 353 ? 40.724 -14.782 -39.550 1.00 43.84 353 MET A CA 1
ATOM 2754 C C . MET A 1 353 ? 40.749 -13.263 -39.309 1.00 43.84 353 MET A C 1
ATOM 2756 O O . MET A 1 353 ? 40.585 -12.478 -40.242 1.00 43.84 353 MET A O 1
ATOM 2760 N N . LEU A 1 354 ? 41.046 -12.842 -38.074 1.00 41.31 354 LEU A N 1
ATOM 2761 C CA . LEU A 1 354 ? 41.177 -11.428 -37.709 1.00 41.31 354 LEU A CA 1
ATOM 2762 C C . LEU A 1 354 ? 42.463 -10.800 -38.280 1.00 41.31 354 LEU A C 1
ATOM 2764 O O . LEU A 1 354 ? 42.443 -9.663 -38.745 1.00 41.31 354 LEU A O 1
ATOM 2768 N N . ASN A 1 355 ? 43.565 -11.557 -38.327 1.00 45.91 355 ASN A N 1
ATOM 2769 C CA . ASN A 1 355 ? 44.814 -11.100 -38.944 1.00 45.91 355 ASN A CA 1
ATOM 2770 C C . ASN A 1 355 ? 44.735 -11.093 -40.483 1.00 45.91 355 ASN A C 1
ATOM 2772 O O . ASN A 1 355 ? 45.284 -10.188 -41.108 1.00 45.91 355 ASN A O 1
ATOM 2776 N N . ALA A 1 356 ? 43.978 -12.010 -41.100 1.00 47.47 356 ALA A N 1
ATOM 2777 C CA . ALA A 1 356 ? 43.706 -11.993 -42.541 1.00 47.47 356 ALA A CA 1
ATOM 2778 C C . ALA A 1 356 ? 42.815 -10.809 -42.969 1.00 47.47 356 ALA A C 1
ATOM 2780 O O . ALA A 1 356 ? 43.011 -10.248 -44.049 1.00 47.47 356 ALA A O 1
ATOM 2781 N N . LEU A 1 357 ? 41.878 -10.377 -42.114 1.00 46.28 357 LEU A N 1
ATOM 2782 C CA . LEU A 1 357 ? 41.034 -9.208 -42.384 1.00 46.28 357 LEU A CA 1
ATOM 2783 C C . LEU A 1 357 ? 41.837 -7.897 -42.291 1.00 46.28 357 LEU A C 1
ATOM 2785 O O . LEU A 1 357 ? 41.706 -7.034 -43.160 1.00 46.28 357 LEU A O 1
ATOM 2789 N N . ILE A 1 358 ? 42.743 -7.785 -41.312 1.00 46.94 358 ILE A N 1
ATOM 2790 C CA . ILE A 1 358 ? 43.636 -6.624 -41.137 1.00 46.94 358 ILE A CA 1
ATOM 2791 C C . ILE A 1 358 ? 44.649 -6.510 -42.293 1.00 46.94 358 ILE A C 1
ATOM 2793 O O . ILE A 1 358 ? 44.924 -5.404 -42.765 1.00 46.94 358 ILE A O 1
ATOM 2797 N N . GLU A 1 359 ? 45.142 -7.636 -42.817 1.00 42.16 359 GLU A N 1
ATOM 2798 C CA . GLU A 1 359 ? 46.099 -7.677 -43.935 1.00 42.16 359 GLU A CA 1
ATOM 2799 C C . GLU A 1 359 ? 45.439 -7.513 -45.325 1.00 42.16 359 GLU A C 1
ATOM 2801 O O . GLU A 1 359 ? 46.132 -7.242 -46.311 1.00 42.16 359 GLU A O 1
ATOM 2806 N N . SER A 1 360 ? 44.106 -7.644 -45.414 1.00 45.25 360 SER A N 1
ATOM 2807 C CA . SER A 1 360 ? 43.323 -7.394 -46.638 1.00 45.25 360 SER A CA 1
ATOM 2808 C C . SER A 1 360 ? 42.946 -5.920 -46.824 1.00 45.25 360 SER A C 1
ATOM 2810 O O . SER A 1 360 ? 42.948 -5.429 -47.947 1.00 45.25 360 SER A O 1
ATOM 2812 N N . VAL A 1 361 ? 42.737 -5.177 -45.731 1.00 44.06 361 VAL A N 1
ATOM 2813 C CA . VAL A 1 361 ? 42.466 -3.727 -45.775 1.00 44.06 361 VAL A CA 1
ATOM 2814 C C . VAL A 1 361 ? 43.757 -2.913 -45.961 1.00 44.06 361 VAL A C 1
ATOM 2816 O O . VAL A 1 361 ? 43.730 -1.816 -46.509 1.00 44.06 361 VAL A O 1
ATOM 2819 N N . HIS A 1 362 ? 44.915 -3.472 -45.594 1.00 44.50 362 HIS A N 1
ATOM 2820 C CA . HIS A 1 362 ? 46.230 -2.848 -45.801 1.00 44.50 362 HIS A CA 1
ATOM 2821 C C . HIS A 1 362 ? 46.856 -3.125 -47.183 1.00 44.50 362 HIS A C 1
ATOM 2823 O O . HIS A 1 362 ? 48.018 -2.783 -47.396 1.00 44.50 362 HIS A O 1
ATOM 2829 N N . ARG A 1 363 ? 46.124 -3.734 -48.131 1.00 39.12 363 ARG A N 1
ATOM 2830 C CA . ARG A 1 363 ? 46.652 -4.072 -49.469 1.00 39.12 363 ARG A CA 1
ATOM 2831 C C . ARG A 1 363 ? 46.099 -3.232 -50.627 1.00 39.12 363 ARG A C 1
ATOM 2833 O O . ARG A 1 363 ? 46.653 -3.325 -51.716 1.00 39.12 363 ARG A O 1
ATOM 2840 N N . ASP A 1 364 ? 45.115 -2.364 -50.383 1.00 41.72 364 ASP A N 1
ATOM 2841 C CA . ASP A 1 364 ? 44.464 -1.550 -51.429 1.00 41.72 364 ASP A CA 1
ATOM 2842 C C . ASP A 1 364 ? 44.766 -0.037 -51.355 1.00 41.72 364 ASP A C 1
ATOM 2844 O O . ASP A 1 364 ? 44.054 0.773 -51.946 1.00 41.72 364 ASP A O 1
ATOM 2848 N N . ILE A 1 365 ? 45.851 0.380 -50.688 1.00 41.38 365 ILE A N 1
ATOM 2849 C CA . ILE A 1 365 ? 46.348 1.772 -50.762 1.00 41.38 365 ILE A CA 1
ATOM 2850 C C . ILE A 1 365 ? 47.869 1.804 -50.961 1.00 41.38 365 ILE A C 1
ATOM 2852 O O . ILE A 1 365 ? 48.579 2.450 -50.208 1.00 41.38 365 ILE A O 1
ATOM 2856 N N . ASP A 1 366 ? 48.382 1.098 -51.972 1.00 37.88 366 ASP A N 1
ATOM 2857 C CA . ASP A 1 366 ? 49.707 1.393 -52.543 1.00 37.88 366 ASP A CA 1
ATOM 2858 C C . ASP A 1 366 ? 49.877 0.724 -53.922 1.00 37.88 366 ASP A C 1
ATOM 2860 O O . ASP A 1 366 ? 50.433 -0.366 -54.027 1.00 37.88 366 ASP A O 1
ATOM 2864 N N . GLN A 1 367 ? 49.377 1.374 -54.985 1.00 31.36 367 GLN A N 1
ATOM 2865 C CA . GLN A 1 367 ? 50.029 1.529 -56.307 1.00 31.36 367 GLN A CA 1
ATOM 2866 C C . GLN A 1 367 ? 49.035 2.026 -57.366 1.00 31.36 367 GLN A C 1
ATOM 2868 O O . GLN A 1 367 ? 48.377 1.250 -58.046 1.00 31.36 367 GLN A O 1
ATOM 2873 N N . ASP A 1 368 ? 48.932 3.345 -57.493 1.00 33.19 368 ASP A N 1
ATOM 2874 C CA . ASP A 1 368 ? 49.261 4.063 -58.732 1.00 33.19 368 ASP A CA 1
ATOM 2875 C C . ASP A 1 368 ? 48.856 5.522 -58.539 1.00 33.19 368 ASP A C 1
ATOM 2877 O O . ASP A 1 368 ? 47.675 5.822 -58.496 1.00 33.19 368 ASP A O 1
ATOM 2881 N N . TYR A 1 369 ? 49.833 6.419 -58.391 1.00 31.00 369 TYR A N 1
ATOM 2882 C CA . TYR A 1 369 ? 49.854 7.737 -59.040 1.00 31.00 369 TYR A CA 1
ATOM 2883 C C . TYR A 1 369 ? 51.222 8.378 -58.782 1.00 31.00 369 TYR A C 1
ATOM 2885 O O . TYR A 1 369 ? 51.433 9.129 -57.831 1.00 31.00 369 TYR A O 1
ATOM 2893 N N . ASP A 1 370 ? 52.168 8.059 -59.666 1.00 29.83 370 ASP A N 1
ATOM 2894 C CA . ASP A 1 370 ? 53.361 8.870 -59.882 1.00 29.83 370 ASP A CA 1
ATOM 2895 C C . ASP A 1 370 ? 53.057 9.979 -60.910 1.00 29.83 370 ASP A C 1
ATOM 2897 O O . ASP A 1 370 ? 52.368 9.772 -61.908 1.00 29.83 370 ASP A O 1
ATOM 2901 N N . ALA A 1 371 ? 53.650 11.141 -60.643 1.00 31.41 371 ALA A N 1
ATOM 2902 C CA . ALA A 1 371 ? 53.949 12.250 -61.542 1.00 31.41 371 ALA A CA 1
ATOM 2903 C C . ALA A 1 371 ? 52.805 13.089 -62.169 1.00 31.41 371 ALA A C 1
ATOM 2905 O O . ALA A 1 371 ? 52.391 12.896 -63.306 1.00 31.41 371 ALA A O 1
ATOM 2906 N N . GLY A 1 372 ? 52.568 14.256 -61.554 1.00 28.66 372 GLY A N 1
ATOM 2907 C CA . GLY A 1 372 ? 53.189 15.470 -62.104 1.00 28.66 372 GLY A CA 1
ATOM 2908 C C . GLY A 1 372 ? 52.302 16.556 -62.738 1.00 28.66 372 GLY A C 1
ATOM 2909 O O . GLY A 1 372 ? 51.866 16.443 -63.875 1.00 28.66 372 GLY A O 1
ATOM 2910 N N . ARG A 1 373 ? 52.324 17.714 -62.057 1.00 28.91 373 ARG A N 1
ATOM 2911 C CA . ARG A 1 373 ? 52.275 19.112 -62.554 1.00 28.91 373 ARG A CA 1
ATOM 2912 C C . ARG A 1 373 ? 50.930 19.751 -62.942 1.00 28.91 373 ARG A C 1
ATOM 2914 O O . ARG A 1 373 ? 50.451 19.615 -64.055 1.00 28.91 373 ARG A O 1
ATOM 2921 N N . SER A 1 374 ? 50.511 20.636 -62.030 1.00 30.83 374 SER A N 1
ATOM 2922 C CA . SER A 1 374 ? 50.286 22.085 -62.217 1.00 30.83 374 SER A CA 1
ATOM 2923 C C . SER A 1 374 ? 49.422 22.555 -63.394 1.00 30.83 374 SER A C 1
ATOM 2925 O O . SER A 1 374 ? 49.858 22.479 -64.538 1.00 30.83 374 SER A O 1
ATOM 2927 N N . LEU A 1 375 ? 48.323 23.257 -63.088 1.00 29.39 375 LEU A N 1
ATOM 2928 C CA . LEU A 1 375 ? 48.178 24.712 -63.288 1.00 29.39 375 LEU A CA 1
ATOM 2929 C C . LEU A 1 375 ? 46.819 25.208 -62.749 1.00 29.39 375 LEU A C 1
ATOM 2931 O O . LEU A 1 375 ? 45.826 24.491 -62.766 1.00 29.39 375 LEU A O 1
ATOM 2935 N N . GLU A 1 376 ? 46.854 26.436 -62.237 1.00 29.34 376 GLU A N 1
ATOM 2936 C CA . GLU A 1 376 ? 45.784 27.260 -61.656 1.00 29.34 376 GLU A CA 1
ATOM 2937 C C . GLU A 1 376 ? 44.582 27.549 -62.595 1.00 29.34 376 GLU A C 1
ATOM 2939 O O . GLU A 1 376 ? 44.680 27.313 -63.802 1.00 29.34 376 GLU A O 1
ATOM 2944 N N . PRO A 1 377 ? 43.455 28.068 -62.050 1.00 43.66 377 PRO A N 1
ATOM 2945 C CA . PRO A 1 377 ? 42.142 28.150 -62.705 1.00 43.66 377 PRO A CA 1
ATOM 2946 C C . PRO A 1 377 ? 41.978 29.514 -63.439 1.00 43.66 377 PRO A C 1
ATOM 2948 O O . PRO A 1 377 ? 42.932 30.301 -63.403 1.00 43.66 377 PRO A O 1
ATOM 2951 N N . PRO A 1 378 ? 40.855 29.846 -64.130 1.00 42.62 378 PRO A N 1
ATOM 2952 C CA . PRO A 1 378 ? 39.605 30.215 -63.436 1.00 42.62 378 PRO A CA 1
ATOM 2953 C C . PRO A 1 378 ? 38.270 30.049 -64.221 1.00 42.62 378 PRO A C 1
ATOM 2955 O O . PRO A 1 378 ? 38.243 29.741 -65.410 1.00 42.62 378 PRO A O 1
ATOM 2958 N N . GLU A 1 379 ? 37.194 30.373 -63.491 1.00 31.31 379 GLU A N 1
ATOM 2959 C CA . GLU A 1 379 ? 35.945 31.047 -63.906 1.00 31.31 379 GLU A CA 1
ATOM 2960 C C . GLU A 1 379 ? 34.787 30.255 -64.550 1.00 31.31 379 GLU A C 1
ATOM 2962 O O . GLU A 1 379 ? 34.806 29.858 -65.715 1.00 31.31 379 GLU A O 1
ATOM 2967 N N . ASP A 1 380 ? 33.718 30.154 -63.749 1.00 32.03 380 ASP A N 1
ATOM 2968 C CA . ASP A 1 380 ? 32.326 29.954 -64.144 1.00 32.03 380 ASP A CA 1
ATOM 2969 C C . ASP A 1 380 ? 31.767 31.209 -64.828 1.00 32.03 380 ASP A C 1
ATOM 2971 O O . ASP A 1 380 ? 31.901 32.311 -64.299 1.00 32.03 380 ASP A O 1
ATOM 2975 N N . ASP A 1 381 ? 31.040 31.029 -65.935 1.00 31.77 381 ASP A N 1
ATOM 2976 C CA . ASP A 1 381 ? 29.880 31.875 -66.212 1.00 31.77 381 ASP A CA 1
ATOM 2977 C C . ASP A 1 381 ? 28.812 31.164 -67.070 1.00 31.77 381 ASP A C 1
ATOM 2979 O O . ASP A 1 381 ? 29.066 30.482 -68.065 1.00 31.77 381 ASP A O 1
ATOM 2983 N N . VAL A 1 382 ? 27.591 31.365 -66.590 1.00 34.66 382 VAL A N 1
ATOM 2984 C CA . VAL A 1 382 ? 26.231 30.962 -66.982 1.00 34.66 382 VAL A CA 1
ATOM 2985 C C . VAL A 1 382 ? 25.913 30.997 -68.493 1.00 34.66 382 VAL A C 1
ATOM 2987 O O . VAL A 1 382 ? 26.356 31.913 -69.184 1.00 34.66 382 VAL A O 1
ATOM 2990 N N . PRO A 1 383 ? 24.983 30.159 -69.008 1.00 37.22 383 PRO A N 1
ATOM 2991 C CA . PRO A 1 383 ? 24.306 30.447 -70.267 1.00 37.22 383 PRO A CA 1
ATOM 2992 C C . PRO A 1 383 ? 22.822 30.795 -70.065 1.00 37.22 383 PRO A C 1
ATOM 2994 O O . PRO A 1 383 ? 22.015 29.987 -69.607 1.00 37.22 383 PRO A O 1
ATOM 2997 N N . LEU A 1 384 ? 22.441 31.987 -70.519 1.00 33.41 384 LEU A N 1
ATOM 2998 C CA . LEU A 1 384 ? 21.074 32.336 -70.899 1.00 33.41 384 LEU A CA 1
ATOM 2999 C C . LEU A 1 384 ? 21.118 32.897 -72.318 1.00 33.41 384 LEU A C 1
ATOM 3001 O O . LEU A 1 384 ? 21.872 33.829 -72.584 1.00 33.41 384 LEU A O 1
ATOM 3005 N N . GLU A 1 385 ? 20.259 32.407 -73.212 1.00 29.48 385 GLU A N 1
ATOM 3006 C CA . GLU A 1 385 ? 19.903 33.177 -74.404 1.00 29.48 385 GLU A CA 1
ATOM 3007 C C . GLU A 1 385 ? 18.424 33.033 -74.768 1.00 29.48 385 GLU A C 1
ATOM 3009 O O . GLU A 1 385 ? 17.867 31.937 -74.832 1.00 29.48 385 GLU A O 1
ATOM 3014 N N . GLY A 1 386 ? 17.810 34.183 -75.064 1.00 27.23 386 GLY A N 1
ATOM 3015 C CA . GLY A 1 386 ? 16.496 34.286 -75.683 1.00 27.23 386 GLY A CA 1
ATOM 3016 C C . GLY A 1 386 ? 15.976 35.725 -75.770 1.00 27.23 386 GLY A C 1
ATOM 3017 O O . GLY A 1 386 ? 15.277 36.174 -74.870 1.00 27.23 386 GLY A O 1
ATOM 3018 N N . SER A 1 387 ? 16.260 36.438 -76.872 1.00 27.88 387 SER A N 1
ATOM 3019 C CA . SER A 1 387 ? 15.247 37.064 -77.761 1.00 27.88 387 SER A CA 1
ATOM 3020 C C . SER A 1 387 ? 15.765 38.248 -78.607 1.00 27.88 387 SER A C 1
ATOM 3022 O O . SER A 1 387 ? 16.420 39.150 -78.104 1.00 27.88 387 SER A O 1
ATOM 3024 N N . GLY A 1 388 ? 15.357 38.242 -79.891 1.00 28.88 388 GLY A N 1
ATOM 3025 C CA . GLY A 1 388 ? 15.222 39.388 -80.818 1.00 28.88 388 GLY A CA 1
ATOM 3026 C C . GLY A 1 388 ? 16.511 40.036 -81.352 1.00 28.88 388 GLY A C 1
ATOM 3027 O O . GLY A 1 388 ? 17.409 40.345 -80.598 1.00 28.88 388 GLY A O 1
ATOM 3028 N N . GLU A 1 389 ? 16.716 40.400 -82.620 1.00 28.58 389 GLU A N 1
ATOM 3029 C CA . GLU A 1 389 ? 15.976 40.352 -83.886 1.00 28.58 389 GLU A CA 1
ATOM 3030 C C . GLU A 1 389 ? 16.909 40.982 -84.973 1.00 28.58 389 GLU A C 1
ATOM 3032 O O . GLU A 1 389 ? 17.278 42.137 -84.827 1.00 28.58 389 GLU A O 1
ATOM 3037 N N . LYS A 1 390 ? 17.205 40.274 -86.091 1.00 28.09 390 LYS A N 1
ATOM 3038 C CA . LYS A 1 390 ? 17.281 40.748 -87.519 1.00 28.09 390 LYS A CA 1
ATOM 3039 C C . LYS A 1 390 ? 18.234 41.909 -87.978 1.00 28.09 390 LYS A C 1
ATOM 3041 O O . LYS A 1 390 ? 18.547 42.802 -87.211 1.00 28.09 390 LYS A O 1
ATOM 3046 N N . PRO A 1 391 ? 18.525 42.080 -89.308 1.00 41.28 391 PRO A N 1
ATOM 3047 C CA . PRO A 1 391 ? 18.455 41.135 -90.449 1.00 41.28 391 PRO A CA 1
ATOM 3048 C C . PRO A 1 391 ? 19.523 41.291 -91.597 1.00 41.28 391 PRO A C 1
ATOM 3050 O O . PRO A 1 391 ? 20.267 42.261 -91.680 1.00 41.28 391 PRO A O 1
ATOM 3053 N N . ARG A 1 392 ? 19.382 40.405 -92.616 1.00 26.62 392 ARG A N 1
ATOM 3054 C CA . ARG A 1 392 ? 19.776 40.468 -94.066 1.00 26.62 392 ARG A CA 1
ATOM 3055 C C . ARG A 1 392 ? 21.207 40.004 -94.428 1.00 26.62 392 ARG A C 1
ATOM 3057 O O . ARG A 1 392 ? 22.178 40.598 -94.002 1.00 26.62 392 ARG A O 1
ATOM 3064 N N . LYS A 1 393 ? 21.411 39.035 -95.345 1.00 28.98 393 LYS A N 1
ATOM 3065 C CA . LYS A 1 393 ? 21.059 39.067 -96.791 1.00 28.98 393 LYS A CA 1
ATOM 3066 C C . LYS A 1 393 ? 20.990 37.669 -97.467 1.00 28.98 393 LYS A C 1
ATOM 3068 O O . LYS A 1 393 ? 21.697 36.740 -97.115 1.00 28.98 393 LYS A O 1
ATOM 3073 N N . ARG A 1 394 ? 20.155 37.613 -98.519 1.00 29.47 394 ARG A N 1
ATOM 3074 C CA . ARG A 1 394 ? 19.846 36.542 -99.506 1.00 29.47 394 ARG A CA 1
ATOM 3075 C C . ARG A 1 394 ? 21.036 35.962 -100.306 1.00 29.47 394 ARG A C 1
ATOM 3077 O O . ARG A 1 394 ? 21.829 36.755 -100.807 1.00 29.47 394 ARG A O 1
ATOM 3084 N N . LYS A 1 395 ? 20.941 34.674 -100.707 1.00 33.56 395 LYS A N 1
ATOM 3085 C CA . LYS A 1 395 ? 20.665 34.140 -102.089 1.00 33.56 395 LYS A CA 1
ATOM 3086 C C . LYS A 1 395 ? 20.883 32.601 -102.123 1.00 33.56 395 LYS A C 1
ATOM 3088 O O . LYS A 1 395 ? 21.946 32.151 -101.747 1.00 33.56 395 LYS A O 1
ATOM 3093 N N . LYS A 1 396 ? 19.855 31.778 -102.393 1.00 31.77 396 LYS A N 1
ATOM 3094 C CA . LYS A 1 396 ? 19.378 31.180 -103.677 1.00 31.77 396 LYS A CA 1
ATOM 3095 C C . LYS A 1 396 ? 19.725 29.679 -103.801 1.00 31.77 396 LYS A C 1
ATOM 3097 O O . LYS A 1 396 ? 20.874 29.320 -104.007 1.00 31.77 396 LYS A O 1
ATOM 3102 N N . PHE A 1 397 ? 18.682 28.849 -103.755 1.00 30.73 397 PHE A N 1
ATOM 3103 C CA . PHE A 1 397 ? 18.670 27.418 -104.075 1.00 30.73 397 PHE A CA 1
ATOM 3104 C C . PHE A 1 397 ? 18.932 27.140 -105.564 1.00 30.73 397 PHE A C 1
ATOM 3106 O O . PHE A 1 397 ? 18.425 27.862 -106.428 1.00 30.73 397 PHE A O 1
ATOM 3113 N N . ALA A 1 398 ? 19.607 26.022 -105.857 1.00 38.84 398 ALA A N 1
ATOM 3114 C CA . ALA A 1 398 ? 19.550 25.362 -107.158 1.00 38.84 398 ALA A CA 1
ATOM 3115 C C . ALA A 1 398 ? 19.597 23.819 -107.041 1.00 38.84 398 ALA A C 1
ATOM 3117 O O . ALA A 1 398 ? 20.636 23.232 -106.785 1.00 38.84 398 ALA A O 1
ATOM 3118 N N . LYS A 1 399 ? 18.448 23.200 -107.349 1.00 47.88 399 LYS A N 1
ATOM 3119 C CA . LYS A 1 399 ? 18.277 22.125 -108.349 1.00 47.88 399 LYS A CA 1
ATOM 3120 C C . LYS A 1 399 ? 18.683 20.653 -108.094 1.00 47.88 399 LYS A C 1
ATOM 3122 O O . LYS A 1 399 ? 18.815 19.971 -109.096 1.00 47.88 399 LYS A O 1
ATOM 3127 N N . TRP A 1 400 ? 18.743 20.070 -106.890 1.00 47.78 400 TRP A N 1
ATOM 3128 C CA . TRP A 1 400 ? 18.899 18.588 -106.754 1.00 47.78 400 TRP A CA 1
ATOM 3129 C C . TRP A 1 400 ? 17.805 17.914 -105.895 1.00 47.78 400 TRP A C 1
ATOM 3131 O O . TRP A 1 400 ? 18.093 17.147 -104.985 1.00 47.78 400 TRP A O 1
ATOM 3141 N N . ALA A 1 401 ? 16.528 18.220 -106.145 1.00 48.69 401 ALA A N 1
ATOM 3142 C CA . ALA A 1 401 ? 15.415 17.717 -105.324 1.00 48.69 401 ALA A CA 1
ATOM 3143 C C . ALA A 1 401 ? 14.918 16.272 -105.610 1.00 48.69 401 ALA A C 1
ATOM 3145 O O . ALA A 1 401 ? 14.423 15.657 -104.672 1.00 48.69 401 ALA A O 1
ATOM 3146 N N . PRO A 1 402 ? 15.029 15.673 -106.816 1.00 54.09 402 PRO A N 1
ATOM 3147 C CA . PRO A 1 402 ? 14.467 14.330 -107.029 1.00 54.09 402 PRO A CA 1
ATOM 3148 C C . PRO A 1 402 ? 15.417 13.167 -106.682 1.00 54.09 402 PRO A C 1
ATOM 3150 O O . PRO A 1 402 ? 14.948 12.059 -106.448 1.00 54.09 402 PRO A O 1
ATOM 3153 N N . THR A 1 403 ? 16.736 13.382 -106.604 1.00 56.88 403 THR A N 1
ATOM 3154 C CA . THR A 1 403 ? 17.713 12.314 -106.298 1.00 56.88 403 THR A CA 1
ATOM 3155 C C . THR A 1 403 ? 17.909 12.085 -104.800 1.00 56.88 403 THR A C 1
ATOM 3157 O O . THR A 1 403 ? 18.072 10.945 -104.376 1.00 56.88 403 THR A O 1
ATOM 3160 N N . ILE A 1 404 ? 17.820 13.137 -103.982 1.00 58.09 404 ILE A N 1
ATOM 3161 C CA . ILE A 1 404 ? 17.919 13.031 -102.517 1.00 58.09 404 ILE A CA 1
ATOM 3162 C C . ILE A 1 404 ? 16.672 12.346 -101.937 1.00 58.09 404 ILE A C 1
ATOM 3164 O O . ILE A 1 404 ? 16.787 11.536 -101.022 1.00 58.09 404 ILE A O 1
ATOM 3168 N N . LEU A 1 405 ? 15.491 12.589 -102.516 1.00 59.53 405 LEU A N 1
ATOM 3169 C CA . LEU A 1 405 ? 14.248 11.960 -102.065 1.00 59.53 405 LEU A CA 1
ATOM 3170 C C . LEU A 1 405 ? 14.229 10.446 -102.336 1.00 59.53 405 LEU A C 1
ATOM 3172 O O . LEU A 1 405 ? 13.776 9.684 -101.491 1.00 59.53 405 LEU A O 1
ATOM 3176 N N . ALA A 1 406 ? 14.777 9.990 -103.468 1.00 62.56 406 ALA A N 1
ATOM 3177 C CA . ALA A 1 406 ? 14.864 8.562 -103.776 1.00 62.56 406 ALA A CA 1
ATOM 3178 C C . ALA A 1 406 ? 15.836 7.820 -102.839 1.00 62.56 406 ALA A C 1
ATOM 3180 O O . ALA A 1 406 ? 15.527 6.725 -102.377 1.00 62.56 406 ALA A O 1
ATOM 3181 N N . VAL A 1 407 ? 16.976 8.434 -102.501 1.00 69.69 407 VAL A N 1
ATOM 3182 C CA . VAL A 1 407 ? 17.936 7.861 -101.541 1.00 69.69 407 VAL A CA 1
ATOM 3183 C C . VAL A 1 407 ? 17.370 7.860 -100.118 1.00 69.69 407 VAL A C 1
ATOM 3185 O O . VAL A 1 407 ? 17.551 6.878 -99.408 1.00 69.69 407 VAL A O 1
ATOM 3188 N N . LEU A 1 408 ? 16.620 8.893 -99.714 1.00 68.69 408 LEU A N 1
ATOM 3189 C CA . LEU A 1 408 ? 15.939 8.922 -98.414 1.00 68.69 408 LEU A CA 1
ATOM 3190 C C . LEU A 1 408 ? 14.807 7.895 -98.310 1.00 68.69 408 LEU A C 1
ATOM 3192 O O . LEU A 1 408 ? 14.620 7.324 -97.244 1.00 68.69 408 LEU A O 1
ATOM 3196 N N . VAL A 1 409 ? 14.085 7.610 -99.396 1.00 74.56 409 VAL A N 1
ATOM 3197 C CA . VAL A 1 409 ? 13.070 6.543 -99.406 1.00 74.56 409 VAL A CA 1
ATOM 3198 C C . VAL A 1 409 ? 13.727 5.166 -99.330 1.00 74.56 409 VAL A C 1
ATOM 3200 O O . VAL A 1 409 ? 13.253 4.317 -98.587 1.00 74.56 409 VAL A O 1
ATOM 3203 N N . VAL A 1 410 ? 14.847 4.941 -100.022 1.00 76.56 410 VAL A N 1
ATOM 3204 C CA . VAL A 1 410 ? 15.587 3.670 -99.927 1.00 76.56 410 VAL A CA 1
ATOM 3205 C C . VAL A 1 410 ? 16.234 3.496 -98.550 1.00 76.56 410 VAL A C 1
ATOM 3207 O O . VAL A 1 410 ? 16.157 2.407 -97.994 1.00 76.56 410 VAL A O 1
ATOM 3210 N N . LEU A 1 411 ? 16.800 4.550 -97.955 1.00 75.12 411 LEU A N 1
ATOM 3211 C CA . LEU A 1 411 ? 17.306 4.523 -96.576 1.00 75.12 411 LEU A CA 1
ATOM 3212 C C . LEU A 1 411 ? 16.181 4.383 -95.546 1.00 75.12 411 LEU A C 1
ATOM 3214 O O . LEU A 1 411 ? 16.362 3.692 -94.554 1.00 75.12 411 LEU A O 1
ATOM 3218 N N . GLY A 1 412 ? 15.015 4.981 -95.790 1.00 74.69 412 GLY A N 1
ATOM 3219 C CA . GLY A 1 412 ? 13.827 4.817 -94.956 1.00 74.69 412 GLY A CA 1
ATOM 3220 C C . GLY A 1 412 ? 13.254 3.402 -95.031 1.00 74.69 412 GLY A C 1
ATOM 3221 O O . GLY A 1 412 ? 12.873 2.852 -94.008 1.00 74.69 412 GLY A O 1
ATOM 3222 N N . LEU A 1 413 ? 13.257 2.774 -96.211 1.00 74.38 413 LEU A N 1
ATOM 3223 C CA . LEU A 1 413 ? 12.833 1.382 -96.395 1.00 74.38 413 LEU A CA 1
ATOM 3224 C C . LEU A 1 413 ? 13.868 0.384 -95.867 1.00 74.38 413 LEU A C 1
ATOM 3226 O O . LEU A 1 413 ? 13.482 -0.625 -95.290 1.00 74.38 413 LEU A O 1
ATOM 3230 N N . ALA A 1 414 ? 15.165 0.664 -96.010 1.00 72.00 414 ALA A N 1
ATOM 3231 C CA . ALA A 1 414 ? 16.229 -0.130 -95.399 1.00 72.00 414 ALA A CA 1
ATOM 3232 C C . ALA A 1 414 ? 16.222 0.016 -93.871 1.00 72.00 414 ALA A C 1
ATOM 3234 O O . ALA A 1 414 ? 16.360 -0.976 -93.169 1.00 72.00 414 ALA A O 1
ATOM 3235 N N . GLY A 1 415 ? 15.982 1.223 -93.355 1.00 68.25 415 GLY A N 1
ATOM 3236 C CA . GLY A 1 415 ? 15.777 1.483 -91.933 1.00 68.25 415 GLY A CA 1
ATOM 3237 C C . GLY A 1 415 ? 14.520 0.799 -91.399 1.00 68.25 415 GLY A C 1
ATOM 3238 O O . GLY A 1 415 ? 14.575 0.186 -90.343 1.00 68.25 415 GLY A O 1
ATOM 3239 N N . ALA A 1 416 ? 13.420 0.807 -92.156 1.00 66.38 416 ALA A N 1
ATOM 3240 C CA . ALA A 1 416 ? 12.206 0.067 -91.818 1.00 66.38 416 ALA A CA 1
ATOM 3241 C C . ALA A 1 416 ? 12.413 -1.452 -91.894 1.00 66.38 416 ALA A C 1
ATOM 3243 O O . ALA A 1 416 ? 11.857 -2.169 -91.077 1.00 66.38 416 ALA A O 1
ATOM 3244 N N . ALA A 1 417 ? 13.229 -1.951 -92.826 1.00 63.38 417 ALA A N 1
ATOM 3245 C CA . ALA A 1 417 ? 13.573 -3.366 -92.922 1.00 63.38 417 ALA A CA 1
ATOM 3246 C C . ALA A 1 417 ? 14.502 -3.804 -91.782 1.00 63.38 417 ALA A C 1
ATOM 3248 O O . ALA A 1 417 ? 14.276 -4.859 -91.211 1.00 63.38 417 ALA A O 1
ATOM 3249 N N . VAL A 1 418 ? 15.491 -2.990 -91.396 1.00 67.19 418 VAL A N 1
ATOM 3250 C CA . VAL A 1 418 ? 16.314 -3.224 -90.197 1.00 67.19 418 VAL A CA 1
ATOM 3251 C C . VAL A 1 418 ? 15.450 -3.148 -88.938 1.00 67.19 418 VAL A C 1
ATOM 3253 O O . VAL A 1 418 ? 15.559 -4.007 -88.075 1.00 67.19 418 VAL A O 1
ATOM 3256 N N . TRP A 1 419 ? 14.520 -2.199 -88.851 1.00 59.81 419 TRP A N 1
ATOM 3257 C CA . TRP A 1 419 ? 13.578 -2.128 -87.737 1.00 59.81 419 TRP A CA 1
ATOM 3258 C C . TRP A 1 419 ? 12.649 -3.354 -87.686 1.00 59.81 419 TRP A C 1
ATOM 3260 O O . TRP A 1 419 ? 12.458 -3.936 -86.628 1.00 59.81 419 TRP A O 1
ATOM 3270 N N . PHE A 1 420 ? 12.144 -3.812 -88.834 1.00 60.31 420 PHE A N 1
ATOM 3271 C CA . PHE A 1 420 ? 11.217 -4.943 -88.937 1.00 60.31 420 PHE A CA 1
ATOM 3272 C C . PHE A 1 420 ? 11.887 -6.320 -88.784 1.00 60.31 420 PHE A C 1
ATOM 3274 O O . PHE A 1 420 ? 11.240 -7.228 -88.278 1.00 60.31 420 PHE A O 1
ATOM 3281 N N . PHE A 1 421 ? 13.145 -6.491 -89.217 1.00 55.44 421 PHE A N 1
ATOM 3282 C CA . PHE A 1 421 ? 13.875 -7.771 -89.160 1.00 55.44 421 PHE A CA 1
ATOM 3283 C C . PHE A 1 421 ? 14.902 -7.876 -88.023 1.00 55.44 421 PHE A C 1
ATOM 3285 O O . PHE A 1 421 ? 15.275 -8.992 -87.686 1.00 55.44 421 PHE A O 1
ATOM 3292 N N . PHE A 1 422 ? 15.380 -6.762 -87.453 1.00 54.19 422 PHE A N 1
ATOM 3293 C CA . PHE A 1 422 ? 16.397 -6.769 -86.387 1.00 54.19 422 PHE A CA 1
ATOM 3294 C C . PHE A 1 422 ? 15.961 -6.092 -85.074 1.00 54.19 422 PHE A C 1
ATOM 3296 O O . PHE A 1 422 ? 16.627 -6.309 -84.068 1.00 54.19 422 PHE A O 1
ATOM 3303 N N . ILE A 1 423 ? 14.892 -5.279 -85.049 1.00 54.97 423 ILE A N 1
ATOM 3304 C CA . ILE A 1 423 ? 14.439 -4.549 -83.835 1.00 54.97 423 ILE A CA 1
ATOM 3305 C C . ILE A 1 423 ? 12.995 -4.903 -83.439 1.00 54.97 423 ILE A C 1
ATOM 3307 O O . ILE A 1 423 ? 12.543 -4.532 -82.360 1.00 54.97 423 ILE A O 1
ATOM 3311 N N . ARG A 1 424 ? 12.254 -5.644 -84.270 1.00 45.34 424 ARG A N 1
ATOM 3312 C CA . ARG A 1 424 ? 10.933 -6.156 -83.906 1.00 45.34 424 ARG A CA 1
ATOM 3313 C C . ARG A 1 424 ? 11.115 -7.266 -82.871 1.00 45.34 424 ARG A C 1
ATOM 3315 O O . ARG A 1 424 ? 11.260 -8.425 -83.235 1.00 45.34 424 ARG A O 1
ATOM 3322 N N . THR A 1 425 ? 11.163 -6.888 -81.601 1.00 54.41 425 THR A N 1
ATOM 3323 C CA . THR A 1 425 ? 11.037 -7.818 -80.486 1.00 54.41 425 THR A CA 1
ATOM 3324 C C . THR A 1 425 ? 9.608 -8.342 -80.494 1.00 54.41 425 THR A C 1
ATOM 3326 O O . THR A 1 425 ? 8.647 -7.564 -80.469 1.00 54.41 425 THR A O 1
ATOM 3329 N N . ASP A 1 426 ? 9.457 -9.661 -80.599 1.00 57.09 426 ASP A N 1
ATOM 3330 C CA . ASP A 1 426 ? 8.178 -10.291 -80.301 1.00 57.09 426 ASP A CA 1
ATOM 3331 C C . ASP A 1 426 ? 7.799 -9.872 -78.874 1.00 57.09 426 ASP A C 1
ATOM 3333 O O . ASP A 1 426 ? 8.629 -9.856 -77.961 1.00 57.09 426 ASP A O 1
ATOM 3337 N N . THR A 1 427 ? 6.587 -9.340 -78.731 1.00 58.09 427 THR A N 1
ATOM 3338 C CA . THR A 1 427 ? 6.113 -8.781 -77.468 1.00 58.09 427 THR A CA 1
ATOM 3339 C C . THR A 1 427 ? 5.172 -9.793 -76.842 1.00 58.09 427 THR A C 1
ATOM 3341 O O . THR A 1 427 ? 4.090 -10.007 -77.382 1.00 58.09 427 THR A O 1
ATOM 3344 N N . LEU A 1 428 ? 5.594 -10.422 -75.746 1.00 66.06 428 LEU A N 1
ATOM 3345 C CA . LEU A 1 428 ? 4.788 -11.404 -75.020 1.00 66.06 428 LEU A CA 1
ATOM 3346 C C . LEU A 1 428 ? 3.851 -10.681 -74.049 1.00 66.06 428 LEU A C 1
ATOM 3348 O O . LEU A 1 428 ? 4.294 -9.808 -73.297 1.00 66.06 428 LEU A O 1
ATOM 3352 N N . THR A 1 429 ? 2.566 -11.038 -74.054 1.00 68.94 429 THR A N 1
ATOM 3353 C CA . THR A 1 429 ? 1.571 -10.460 -73.138 1.00 68.94 429 THR A CA 1
ATOM 3354 C C . THR A 1 429 ? 1.304 -11.371 -71.942 1.00 68.94 429 THR A C 1
ATOM 3356 O O . THR A 1 429 ? 0.959 -12.543 -72.113 1.00 68.94 429 THR A O 1
ATOM 3359 N N . ILE A 1 430 ? 1.430 -10.820 -70.732 1.00 75.75 430 ILE A N 1
ATOM 3360 C CA . ILE A 1 430 ? 1.110 -11.501 -69.466 1.00 75.75 430 ILE A CA 1
ATOM 3361 C C . ILE A 1 430 ? -0.099 -10.809 -68.834 1.00 75.75 430 ILE A C 1
ATOM 3363 O O . ILE A 1 430 ? -0.063 -9.595 -68.614 1.00 75.75 430 ILE A O 1
ATOM 3367 N N . ASP A 1 431 ? -1.151 -11.582 -68.547 1.00 73.94 431 ASP A N 1
ATOM 3368 C CA . ASP A 1 431 ? -2.418 -11.062 -68.022 1.00 73.94 431 ASP A CA 1
ATOM 3369 C C . ASP A 1 431 ? -2.353 -10.873 -66.493 1.00 73.94 431 ASP A C 1
ATOM 3371 O O . ASP A 1 431 ? -2.720 -9.809 -65.992 1.00 73.94 431 ASP A O 1
ATOM 3375 N N . SER A 1 432 ? -1.844 -11.863 -65.746 1.00 74.56 432 SER A N 1
ATOM 3376 C CA . SER A 1 432 ? -1.595 -11.751 -64.298 1.00 74.56 432 SER A CA 1
ATOM 3377 C C . SER A 1 432 ? -0.532 -12.734 -63.795 1.00 74.56 432 SER A C 1
ATOM 3379 O O . SER A 1 432 ? -0.293 -13.781 -64.403 1.00 74.56 432 SER A O 1
ATOM 3381 N N . ILE A 1 433 ? 0.094 -12.385 -62.668 1.00 79.25 433 ILE A N 1
ATOM 3382 C CA . ILE A 1 433 ? 1.007 -13.241 -61.904 1.00 79.25 433 ILE A CA 1
ATOM 3383 C C . ILE A 1 433 ? 0.554 -13.183 -60.439 1.00 79.25 433 ILE A C 1
ATOM 3385 O O . ILE A 1 433 ? 0.433 -12.086 -59.894 1.00 79.25 433 ILE A O 1
ATOM 3389 N N . GLU A 1 434 ? 0.291 -14.334 -59.815 1.00 80.12 434 GLU A N 1
ATOM 3390 C CA . GLU A 1 434 ? -0.206 -14.429 -58.433 1.00 80.12 434 GLU A CA 1
ATOM 3391 C C . GLU A 1 434 ? 0.502 -15.556 -57.662 1.00 80.12 434 GLU A C 1
ATOM 3393 O O . GLU A 1 434 ? 0.844 -16.596 -58.230 1.00 80.12 434 GLU A O 1
ATOM 3398 N N . ALA A 1 435 ? 0.713 -15.365 -56.357 1.00 79.38 435 ALA A N 1
ATOM 3399 C CA . ALA A 1 435 ? 1.173 -16.428 -55.463 1.00 79.38 435 ALA A CA 1
ATOM 3400 C C . ALA A 1 435 ? -0.034 -17.254 -54.986 1.00 79.38 435 ALA A C 1
ATOM 3402 O O . ALA A 1 435 ? -0.915 -16.724 -54.313 1.00 79.38 435 ALA A O 1
ATOM 3403 N N . LEU A 1 436 ? -0.074 -18.540 -55.344 1.00 78.62 436 LEU A N 1
ATOM 3404 C CA . LEU A 1 436 ? -1.179 -19.455 -55.037 1.00 78.62 436 LEU A CA 1
ATOM 3405 C C . LEU A 1 436 ? -1.089 -19.997 -53.603 1.00 78.62 436 LEU A C 1
ATOM 3407 O O . LEU A 1 436 ? -2.079 -20.014 -52.880 1.00 78.62 436 LEU A O 1
ATOM 3411 N N . GLU A 1 437 ? 0.110 -20.415 -53.193 1.00 75.12 437 GLU A N 1
ATOM 3412 C CA . GLU A 1 437 ? 0.404 -20.930 -51.854 1.00 75.12 437 GLU A CA 1
ATOM 3413 C C . GLU A 1 437 ? 1.757 -20.392 -51.378 1.00 75.12 437 GLU A C 1
ATOM 3415 O O . GLU A 1 437 ? 2.718 -20.312 -52.151 1.00 75.12 437 GLU A O 1
ATOM 3420 N N . ARG A 1 438 ? 1.816 -20.010 -50.099 1.00 80.31 438 ARG A N 1
ATOM 3421 C CA . ARG A 1 438 ? 3.005 -19.480 -49.421 1.00 80.31 438 ARG A CA 1
ATOM 3422 C C . ARG A 1 438 ? 3.247 -20.314 -48.165 1.00 80.31 438 ARG A C 1
ATOM 3424 O O . ARG A 1 438 ? 2.399 -20.321 -47.272 1.00 80.31 438 ARG A O 1
ATOM 3431 N N . THR A 1 439 ? 4.373 -21.016 -48.100 1.00 76.19 439 THR A N 1
ATOM 3432 C CA . THR A 1 439 ? 4.829 -21.729 -46.896 1.00 76.19 439 THR A CA 1
ATOM 3433 C C . THR A 1 439 ? 6.020 -20.988 -46.285 1.00 76.19 439 THR A C 1
ATOM 3435 O O . THR A 1 439 ? 6.391 -19.896 -46.727 1.00 76.19 439 THR A O 1
ATOM 3438 N N . VAL A 1 440 ? 6.598 -21.553 -45.227 1.00 75.69 440 VAL A N 1
ATOM 3439 C CA . VAL A 1 440 ? 7.812 -21.034 -44.575 1.00 75.69 440 VAL A CA 1
ATOM 3440 C C . VAL A 1 440 ? 9.063 -21.164 -45.450 1.00 75.69 440 VAL A C 1
ATOM 3442 O O . VAL A 1 440 ? 10.022 -20.430 -45.254 1.00 75.69 440 VAL A O 1
ATOM 3445 N N . ASP A 1 441 ? 9.044 -22.070 -46.426 1.00 82.38 441 ASP A N 1
ATOM 3446 C CA . ASP A 1 441 ? 10.198 -22.484 -47.230 1.00 82.38 441 ASP A CA 1
ATOM 3447 C C . ASP A 1 441 ? 9.920 -22.543 -48.742 1.00 82.38 441 ASP A C 1
ATOM 3449 O O . ASP A 1 441 ? 10.823 -22.840 -49.530 1.00 82.38 441 ASP A O 1
ATOM 3453 N N . SER A 1 442 ? 8.683 -22.271 -49.172 1.00 82.12 442 SER A N 1
ATOM 3454 C CA . SER A 1 442 ? 8.302 -22.338 -50.578 1.00 82.12 442 SER A CA 1
ATOM 3455 C C . SER A 1 442 ? 7.238 -21.321 -50.984 1.00 82.12 442 SER A C 1
ATOM 3457 O O . SER A 1 442 ? 6.370 -20.926 -50.200 1.00 82.12 442 SER A O 1
ATOM 3459 N N . ILE A 1 443 ? 7.307 -20.894 -52.245 1.00 83.44 443 ILE A N 1
ATOM 3460 C CA . ILE A 1 443 ? 6.306 -20.039 -52.887 1.00 83.44 443 ILE A CA 1
ATOM 3461 C C . ILE A 1 443 ? 5.868 -20.711 -54.187 1.00 83.44 443 ILE A C 1
ATOM 3463 O O . ILE A 1 443 ? 6.690 -21.002 -55.059 1.00 83.44 443 ILE A O 1
ATOM 3467 N N . THR A 1 444 ? 4.559 -20.915 -54.328 1.00 84.62 444 THR A N 1
ATOM 3468 C CA . THR A 1 444 ? 3.939 -21.428 -55.555 1.00 84.62 444 THR A CA 1
ATOM 3469 C C . THR A 1 444 ? 3.367 -20.271 -56.362 1.00 84.62 444 THR A C 1
ATOM 3471 O O . THR A 1 444 ? 2.484 -19.556 -55.890 1.00 84.62 444 THR A O 1
ATOM 3474 N N . VAL A 1 445 ? 3.850 -20.086 -57.589 1.00 84.56 445 VAL A N 1
ATOM 3475 C CA . VAL A 1 445 ? 3.489 -18.969 -58.469 1.00 84.56 445 VAL A CA 1
ATOM 3476 C C . VAL A 1 445 ? 2.644 -19.471 -59.633 1.00 84.56 445 VAL A C 1
ATOM 3478 O O . VAL A 1 445 ? 3.062 -20.358 -60.374 1.00 84.56 445 VAL A O 1
ATOM 3481 N N . SER A 1 446 ? 1.478 -18.861 -59.830 1.00 81.62 446 SER A N 1
ATOM 3482 C CA . SER A 1 446 ? 0.603 -19.099 -60.977 1.00 81.62 446 SER A CA 1
ATOM 3483 C C . SER A 1 446 ? 0.669 -17.925 -61.955 1.00 81.62 446 SER A C 1
ATOM 3485 O O . SER A 1 446 ? 0.664 -16.761 -61.548 1.00 81.62 446 SER A O 1
ATOM 3487 N N . ILE A 1 447 ? 0.717 -18.226 -63.255 1.00 81.12 447 ILE A N 1
ATOM 3488 C CA . ILE A 1 447 ? 0.805 -17.234 -64.333 1.00 81.12 447 ILE A CA 1
ATOM 3489 C C . ILE A 1 447 ? -0.371 -17.424 -65.288 1.00 81.12 447 ILE A C 1
ATOM 3491 O O . ILE A 1 447 ? -0.585 -18.513 -65.818 1.00 81.12 447 ILE A O 1
ATOM 3495 N N . THR A 1 448 ? -1.100 -16.344 -65.569 1.00 77.62 448 THR A N 1
ATOM 3496 C CA . THR A 1 448 ? -2.157 -16.336 -66.588 1.00 77.62 448 THR A CA 1
ATOM 3497 C C . THR A 1 448 ? -1.629 -15.671 -67.857 1.00 77.62 448 THR A C 1
ATOM 3499 O O . THR A 1 448 ? -1.295 -14.485 -67.859 1.00 77.62 448 THR A O 1
ATOM 3502 N N . THR A 1 449 ? -1.534 -16.428 -68.951 1.00 75.94 449 THR A N 1
ATOM 3503 C CA . THR A 1 449 ? -1.086 -15.920 -70.257 1.00 75.94 449 THR A CA 1
ATOM 3504 C C . THR A 1 449 ? -1.776 -16.651 -71.412 1.00 75.94 449 THR A C 1
ATOM 3506 O O . THR A 1 449 ? -2.175 -17.809 -71.284 1.00 75.94 449 THR A O 1
ATOM 3509 N N . GLN A 1 450 ? -1.923 -15.960 -72.545 1.00 65.88 450 GLN A N 1
ATOM 3510 C CA . GLN A 1 450 ? -2.430 -16.508 -73.811 1.00 65.88 450 GLN A CA 1
ATOM 3511 C C . GLN A 1 450 ? -1.298 -16.992 -74.742 1.00 65.88 450 GLN A C 1
ATOM 3513 O O . GLN A 1 450 ? -1.575 -17.492 -75.834 1.00 65.88 450 GLN A O 1
ATOM 3518 N N . GLU A 1 451 ? -0.039 -16.844 -74.319 1.00 68.38 451 GLU A N 1
ATOM 3519 C CA . GLU A 1 451 ? 1.165 -17.188 -75.082 1.00 68.38 451 GLU A CA 1
ATOM 3520 C C . GLU A 1 451 ? 1.637 -18.632 -74.825 1.00 68.38 451 GLU A C 1
ATOM 3522 O O . GLU A 1 451 ? 1.255 -19.281 -73.850 1.00 68.38 451 GLU A O 1
ATOM 3527 N N . SER A 1 452 ? 2.470 -19.173 -75.721 1.00 66.94 452 SER A N 1
ATOM 3528 C CA . SER A 1 452 ? 2.978 -20.550 -75.608 1.00 66.94 452 SER A CA 1
ATOM 3529 C C . SER A 1 452 ? 3.935 -20.722 -74.410 1.00 66.94 452 SER A C 1
ATOM 3531 O O . SER A 1 452 ? 4.892 -19.945 -74.331 1.00 66.94 452 SER A O 1
ATOM 3533 N N . PRO A 1 453 ? 3.773 -21.758 -73.553 1.00 66.62 453 PRO A N 1
ATOM 3534 C CA . PRO A 1 453 ? 4.586 -21.957 -72.343 1.00 66.62 453 PRO A CA 1
ATOM 3535 C C . PRO A 1 453 ? 6.096 -22.017 -72.601 1.00 66.62 453 PRO A C 1
ATOM 3537 O O . PRO A 1 453 ? 6.873 -21.433 -71.856 1.00 66.62 453 PRO A O 1
ATOM 3540 N N . ASP A 1 454 ? 6.497 -22.615 -73.728 1.00 66.19 454 ASP A N 1
ATOM 3541 C CA . ASP A 1 454 ? 7.897 -22.857 -74.113 1.00 66.19 454 ASP A CA 1
ATOM 3542 C C . ASP A 1 454 ? 8.749 -21.584 -74.323 1.00 66.19 454 ASP A C 1
ATOM 3544 O O . ASP A 1 454 ? 9.939 -21.681 -74.622 1.00 66.19 454 ASP A O 1
ATOM 3548 N N . LYS A 1 455 ? 8.154 -20.387 -74.216 1.00 68.56 455 LYS A N 1
ATOM 3549 C CA . LYS A 1 455 ? 8.825 -19.092 -74.422 1.00 68.56 455 LYS A CA 1
ATOM 3550 C C . LYS A 1 455 ? 9.088 -18.298 -73.140 1.00 68.56 455 LYS A C 1
ATOM 3552 O O . LYS A 1 455 ? 9.762 -17.268 -73.207 1.00 68.56 455 LYS A O 1
ATOM 3557 N N . LEU A 1 456 ? 8.564 -18.746 -71.998 1.00 77.50 456 LEU A N 1
ATOM 3558 C CA . LEU A 1 456 ? 8.566 -18.000 -70.739 1.00 77.50 456 LEU A CA 1
ATOM 3559 C C . LEU A 1 456 ? 9.433 -18.690 -69.677 1.00 77.50 456 LEU A C 1
ATOM 3561 O O . LEU A 1 456 ? 9.411 -19.910 -69.520 1.00 77.50 456 LEU A O 1
ATOM 3565 N N . GLU A 1 457 ? 10.169 -17.891 -68.912 1.00 82.81 457 GLU A N 1
ATOM 3566 C CA . GLU A 1 457 ? 10.925 -18.319 -67.736 1.00 82.81 457 GLU A CA 1
ATOM 3567 C C . GLU A 1 457 ? 10.479 -17.501 -66.520 1.00 82.81 457 GLU A C 1
ATOM 3569 O O . GLU A 1 457 ? 10.300 -16.286 -66.606 1.00 82.81 457 GLU A O 1
ATOM 3574 N N . VAL A 1 458 ? 10.283 -18.167 -65.383 1.00 84.00 458 VAL A N 1
ATOM 3575 C CA . VAL A 1 458 ? 9.930 -17.538 -64.108 1.00 84.00 458 VAL A CA 1
ATOM 3576 C C . VAL A 1 458 ? 11.188 -17.415 -63.267 1.00 84.00 458 VAL A C 1
ATOM 3578 O O . VAL A 1 458 ? 11.952 -18.368 -63.099 1.00 84.00 458 VAL A O 1
ATOM 3581 N N . VAL A 1 459 ? 11.406 -16.223 -62.738 1.00 84.44 459 VAL A N 1
ATOM 3582 C CA . VAL A 1 459 ? 12.638 -15.814 -62.085 1.00 84.44 459 VAL A CA 1
ATOM 3583 C C . VAL A 1 459 ? 12.303 -15.345 -60.674 1.00 84.44 459 VAL A C 1
ATOM 3585 O O . VAL A 1 459 ? 11.589 -14.364 -60.495 1.00 84.44 459 VAL A O 1
ATOM 3588 N N . CYS A 1 460 ? 12.818 -16.047 -59.669 1.00 83.69 460 CYS A N 1
ATOM 3589 C CA . CYS A 1 460 ? 12.713 -15.672 -58.264 1.00 83.69 460 CYS A CA 1
ATOM 3590 C C . CYS A 1 460 ? 14.026 -15.028 -57.818 1.00 83.69 460 CYS A C 1
ATOM 3592 O O . CYS A 1 460 ? 15.079 -15.664 -57.881 1.00 83.69 460 CYS A O 1
ATOM 3594 N N . THR A 1 461 ? 13.963 -13.774 -57.378 1.00 83.25 461 THR A N 1
ATOM 3595 C CA . THR A 1 461 ? 15.125 -12.998 -56.929 1.00 83.25 461 THR A CA 1
ATOM 3596 C C . THR A 1 461 ? 15.010 -12.708 -55.437 1.00 83.25 461 THR A C 1
ATOM 3598 O O . THR A 1 461 ? 13.971 -12.216 -54.988 1.00 83.25 461 THR A O 1
ATOM 3601 N N . ASP A 1 462 ? 16.057 -13.022 -54.675 1.00 80.50 462 ASP A N 1
ATOM 3602 C CA . ASP A 1 462 ? 16.146 -12.698 -53.247 1.00 80.50 462 ASP A CA 1
ATOM 3603 C C . ASP A 1 462 ? 16.584 -11.236 -53.005 1.00 80.50 462 ASP A C 1
ATOM 3605 O O . ASP A 1 462 ? 16.945 -10.507 -53.933 1.00 80.50 462 ASP A O 1
ATOM 3609 N N . ALA A 1 463 ? 16.570 -10.790 -51.745 1.00 69.38 463 ALA A N 1
ATOM 3610 C CA . ALA A 1 463 ? 16.969 -9.430 -51.363 1.00 69.38 463 ALA A CA 1
ATOM 3611 C C . ALA A 1 463 ? 18.466 -9.115 -51.596 1.00 69.38 463 ALA A C 1
ATOM 3613 O O . ALA A 1 463 ? 18.849 -7.945 -51.633 1.00 69.38 463 ALA A O 1
ATOM 3614 N N . TYR A 1 464 ? 19.308 -10.138 -51.769 1.00 70.75 464 TYR A N 1
ATOM 3615 C CA . TYR A 1 464 ? 20.750 -10.018 -52.006 1.00 70.75 464 TYR A CA 1
ATOM 3616 C C . TYR A 1 464 ? 21.112 -10.078 -53.500 1.00 70.75 464 TYR A C 1
ATOM 3618 O O . TYR A 1 464 ? 22.282 -9.937 -53.859 1.00 70.75 464 TYR A O 1
ATOM 3626 N N . GLY A 1 465 ? 20.116 -10.243 -54.376 1.00 67.69 465 GLY A N 1
ATOM 3627 C CA . GLY A 1 465 ? 20.283 -10.308 -55.824 1.00 67.69 465 GLY A CA 1
ATOM 3628 C C . GLY A 1 465 ? 20.639 -11.696 -56.361 1.00 67.69 465 GLY A C 1
ATOM 3629 O O . GLY A 1 465 ? 21.012 -11.799 -57.531 1.00 67.69 465 GLY A O 1
ATOM 3630 N N . ASN A 1 466 ? 20.526 -12.762 -55.561 1.00 77.88 466 ASN A N 1
ATOM 3631 C CA . ASN A 1 466 ? 20.630 -14.127 -56.070 1.00 77.88 466 ASN A CA 1
ATOM 3632 C C . ASN A 1 466 ? 19.346 -14.498 -56.805 1.00 77.88 466 ASN A C 1
ATOM 3634 O O . ASN A 1 466 ? 18.234 -14.213 -56.358 1.00 77.88 466 ASN A O 1
ATOM 3638 N N . VAL A 1 467 ? 19.515 -15.157 -57.947 1.00 83.00 467 VAL A N 1
ATOM 3639 C CA . VAL A 1 467 ? 18.435 -15.406 -58.894 1.00 83.00 467 VAL A CA 1
ATOM 3640 C C . VAL A 1 467 ? 18.281 -16.902 -59.127 1.00 83.00 467 VAL A C 1
ATOM 3642 O O . VAL A 1 467 ? 19.215 -17.559 -59.588 1.00 83.00 467 VAL A O 1
ATOM 3645 N N . THR A 1 468 ? 17.080 -17.422 -58.883 1.00 82.00 468 THR A N 1
ATOM 3646 C CA . THR A 1 468 ? 16.685 -18.795 -59.218 1.00 82.00 468 THR A CA 1
ATOM 3647 C C . THR A 1 468 ? 15.715 -18.768 -60.392 1.00 82.00 468 THR A C 1
ATOM 3649 O O . THR A 1 468 ? 14.687 -18.095 -60.341 1.00 82.00 468 THR A O 1
ATOM 3652 N N . ARG A 1 469 ? 16.043 -19.492 -61.464 1.00 83.88 469 ARG A N 1
ATOM 3653 C CA . ARG A 1 469 ? 15.285 -19.500 -62.722 1.00 83.88 469 ARG A CA 1
ATOM 3654 C C . ARG A 1 469 ? 14.626 -20.857 -62.952 1.00 83.88 469 ARG A C 1
ATOM 3656 O O . ARG A 1 469 ? 15.284 -21.884 -62.786 1.00 83.88 469 ARG A O 1
ATOM 3663 N N . GLN A 1 470 ? 13.356 -20.869 -63.351 1.00 83.25 470 GLN A N 1
ATOM 3664 C CA . GLN A 1 470 ? 12.634 -22.080 -63.741 1.00 83.25 470 GLN A CA 1
ATOM 3665 C C . GLN A 1 470 ? 11.836 -21.854 -65.036 1.00 83.25 470 GLN A C 1
ATOM 3667 O O . GLN A 1 470 ? 11.131 -20.850 -65.145 1.00 83.25 470 GLN A O 1
ATOM 3672 N N . PRO A 1 471 ? 11.883 -22.779 -66.013 1.00 80.69 471 PRO A N 1
ATOM 3673 C CA . PRO A 1 471 ? 11.066 -22.672 -67.220 1.00 80.69 471 PRO A CA 1
ATOM 3674 C C . PRO A 1 471 ? 9.573 -22.798 -66.880 1.00 80.69 471 PRO A C 1
ATOM 3676 O O . PRO A 1 471 ? 9.187 -23.621 -66.042 1.00 80.69 471 PRO A O 1
ATOM 3679 N N . TYR A 1 472 ? 8.725 -22.006 -67.541 1.00 80.94 472 TYR A N 1
ATOM 3680 C CA . TYR A 1 472 ? 7.276 -22.112 -67.387 1.00 80.94 472 TYR A CA 1
ATOM 3681 C C . TYR A 1 472 ? 6.748 -23.270 -68.238 1.00 80.94 472 TYR A C 1
ATOM 3683 O O . TYR A 1 472 ? 6.924 -23.303 -69.452 1.00 80.94 472 TYR A O 1
ATOM 3691 N N . THR A 1 473 ? 6.091 -24.240 -67.606 1.00 75.00 473 THR A N 1
ATOM 3692 C CA . THR A 1 473 ? 5.592 -25.449 -68.293 1.00 75.00 473 THR A CA 1
ATOM 3693 C C . THR A 1 473 ? 4.077 -25.436 -68.516 1.00 75.00 473 THR A C 1
ATOM 3695 O O . THR A 1 473 ? 3.532 -26.380 -69.085 1.00 75.00 473 THR A O 1
ATOM 3698 N N . GLY A 1 474 ? 3.392 -24.356 -68.118 1.00 68.88 474 GLY A N 1
ATOM 3699 C CA . GLY A 1 474 ? 1.928 -24.248 -68.138 1.00 68.88 474 GLY A CA 1
ATOM 3700 C C . GLY A 1 474 ? 1.247 -24.670 -66.829 1.00 68.88 474 GLY A C 1
ATOM 3701 O O . GLY A 1 474 ? 0.036 -24.508 -66.707 1.00 68.88 474 GLY A O 1
ATOM 3702 N N . GLU A 1 475 ? 2.010 -25.181 -65.858 1.00 77.69 475 GLU A N 1
ATOM 3703 C CA . GLU A 1 475 ? 1.584 -25.429 -64.475 1.00 77.69 475 GLU A CA 1
ATOM 3704 C C . GLU A 1 475 ? 2.267 -24.430 -63.517 1.00 77.69 475 GLU A C 1
ATOM 3706 O O . GLU A 1 475 ? 3.300 -23.860 -63.886 1.00 77.69 475 GLU A O 1
ATOM 3711 N N . PRO A 1 476 ? 1.716 -24.187 -62.308 1.00 81.75 476 PRO A N 1
ATOM 3712 C CA . PRO A 1 476 ? 2.328 -23.289 -61.331 1.00 81.75 476 PRO A CA 1
ATOM 3713 C C . PRO A 1 476 ? 3.772 -23.689 -60.991 1.00 81.75 476 PRO A C 1
ATOM 3715 O O . PRO A 1 476 ? 4.054 -24.851 -60.701 1.00 81.75 476 PRO A O 1
ATOM 3718 N N . ASN A 1 477 ? 4.688 -22.721 -61.003 1.00 84.06 477 ASN A N 1
ATOM 3719 C CA . ASN A 1 477 ? 6.084 -22.941 -60.632 1.00 84.06 477 ASN A CA 1
ATOM 3720 C C . ASN A 1 477 ? 6.233 -22.921 -59.110 1.00 84.06 477 ASN A C 1
ATOM 3722 O O . ASN A 1 477 ? 5.763 -21.991 -58.454 1.00 84.06 477 ASN A O 1
ATOM 3726 N N . VAL A 1 478 ? 6.919 -23.923 -58.559 1.00 85.44 478 VAL A N 1
ATOM 3727 C CA . VAL A 1 478 ? 7.202 -24.026 -57.123 1.00 85.44 478 VAL A CA 1
ATOM 3728 C C . VAL A 1 478 ? 8.672 -23.702 -56.887 1.00 85.44 478 VAL A C 1
ATOM 3730 O O . VAL A 1 478 ? 9.562 -24.409 -57.368 1.00 85.44 478 VAL A O 1
ATOM 3733 N N . PHE A 1 479 ? 8.926 -22.638 -56.133 1.00 83.31 479 PHE A N 1
ATOM 3734 C CA . PHE A 1 479 ? 10.259 -22.290 -55.652 1.00 83.31 479 PHE A CA 1
ATOM 3735 C C . PHE A 1 479 ? 10.398 -22.802 -54.220 1.00 83.31 479 PHE A C 1
ATOM 3737 O O . PHE A 1 479 ? 9.717 -22.290 -53.338 1.00 83.31 479 PHE A O 1
ATOM 3744 N N . SER A 1 480 ? 11.225 -23.829 -54.014 1.00 78.69 480 SER A N 1
ATOM 3745 C CA . SER A 1 480 ? 11.566 -24.420 -52.710 1.00 78.69 480 SER A CA 1
ATOM 3746 C C . SER A 1 480 ? 12.918 -23.906 -52.197 1.00 78.69 480 SER A C 1
ATOM 3748 O O . SER A 1 480 ? 13.659 -23.282 -52.956 1.00 78.69 480 SER A O 1
ATOM 3750 N N . ASP A 1 481 ? 13.249 -24.203 -50.936 1.00 75.69 481 ASP A N 1
ATOM 3751 C CA . ASP A 1 481 ? 14.499 -23.804 -50.259 1.00 75.69 481 ASP A CA 1
ATOM 3752 C C . ASP A 1 481 ? 14.628 -22.285 -50.023 1.00 75.69 481 ASP A C 1
ATOM 3754 O O . ASP A 1 481 ? 15.723 -21.718 -50.026 1.00 75.69 481 ASP A O 1
ATOM 3758 N N . LEU A 1 482 ? 13.493 -21.612 -49.819 1.00 81.88 482 LEU A N 1
ATOM 3759 C CA . LEU A 1 482 ? 13.432 -20.190 -49.486 1.00 81.88 482 LEU A CA 1
ATOM 3760 C C . LEU A 1 482 ? 13.589 -19.970 -47.971 1.00 81.88 482 LEU A C 1
ATOM 3762 O O . LEU A 1 482 ? 13.268 -20.836 -47.160 1.00 81.88 482 LEU A O 1
ATOM 3766 N N . ALA A 1 483 ? 14.093 -18.802 -47.580 1.00 75.31 483 ALA A N 1
ATOM 3767 C CA . ALA A 1 483 ? 14.273 -18.419 -46.185 1.00 75.31 483 ALA A CA 1
ATOM 3768 C C . ALA A 1 483 ? 12.971 -17.843 -45.610 1.00 75.31 483 ALA A C 1
ATOM 3770 O O . ALA A 1 483 ? 12.398 -16.923 -46.194 1.00 75.31 483 ALA A O 1
ATOM 3771 N N . ALA A 1 484 ? 12.541 -18.339 -44.445 1.00 74.94 484 ALA A N 1
ATOM 3772 C CA . ALA A 1 484 ? 11.317 -17.902 -43.771 1.00 74.94 484 ALA A CA 1
ATOM 3773 C C . ALA A 1 484 ? 11.290 -16.383 -43.523 1.00 74.94 484 ALA A C 1
ATOM 3775 O O . ALA A 1 484 ? 12.320 -15.759 -43.266 1.00 74.94 484 ALA A O 1
ATOM 3776 N N . GLY A 1 485 ? 10.101 -15.780 -43.626 1.00 73.25 485 GLY A N 1
ATOM 3777 C CA . GLY A 1 485 ? 9.901 -14.332 -43.464 1.00 73.25 485 GLY A CA 1
ATOM 3778 C C . GLY A 1 485 ? 10.647 -13.427 -44.463 1.00 73.25 485 GLY A C 1
ATOM 3779 O O . GLY A 1 485 ? 10.685 -12.215 -44.258 1.00 73.25 485 GLY A O 1
ATOM 3780 N N . THR A 1 486 ? 11.242 -13.968 -45.534 1.00 79.06 486 THR A N 1
ATOM 3781 C CA . THR A 1 486 ? 12.038 -13.185 -46.492 1.00 79.06 486 THR A CA 1
ATOM 3782 C C . THR A 1 486 ? 11.192 -12.722 -47.679 1.00 79.06 486 THR A C 1
ATOM 3784 O O . THR A 1 486 ? 10.303 -13.428 -48.160 1.00 79.06 486 THR A O 1
ATOM 3787 N N . GLN A 1 487 ? 11.463 -11.505 -48.158 1.00 81.69 487 GLN A N 1
ATOM 3788 C CA . GLN A 1 487 ? 10.810 -10.929 -49.331 1.00 81.69 487 GLN A CA 1
ATOM 3789 C C . GLN A 1 487 ? 11.515 -11.369 -50.621 1.00 81.69 487 GLN A C 1
ATOM 3791 O O . GLN A 1 487 ? 12.730 -11.231 -50.759 1.00 81.69 487 GLN A O 1
ATOM 3796 N N . TYR A 1 488 ? 10.730 -11.844 -51.585 1.00 84.38 488 TYR A N 1
ATOM 3797 C CA . TYR A 1 488 ? 11.179 -12.298 -52.895 1.00 84.38 488 TYR A CA 1
ATOM 3798 C C . TYR A 1 488 ? 10.494 -11.505 -54.007 1.00 84.38 488 TYR A C 1
ATOM 3800 O O . TYR A 1 488 ? 9.292 -11.227 -53.963 1.00 84.38 488 TYR A O 1
ATOM 3808 N N . THR A 1 489 ? 11.266 -11.152 -55.033 1.00 84.38 489 THR A N 1
ATOM 3809 C CA . THR A 1 489 ? 10.734 -10.561 -56.264 1.00 84.38 489 THR A CA 1
ATOM 3810 C C . THR A 1 489 ? 10.588 -11.657 -57.304 1.00 84.38 489 THR A C 1
ATOM 3812 O O . THR A 1 489 ? 11.582 -12.242 -57.735 1.00 84.38 489 THR A O 1
ATOM 3815 N N . ILE A 1 490 ? 9.353 -11.926 -57.717 1.00 85.88 490 ILE A N 1
ATOM 3816 C CA . ILE A 1 490 ? 9.061 -12.867 -58.792 1.00 85.88 490 ILE A CA 1
ATOM 3817 C C . ILE A 1 490 ? 8.870 -12.070 -60.075 1.00 85.88 490 ILE A C 1
ATOM 3819 O O . ILE A 1 490 ? 7.953 -11.254 -60.174 1.00 85.88 490 ILE A O 1
ATOM 3823 N N . SER A 1 491 ? 9.722 -12.312 -61.062 1.00 81.69 491 SER A N 1
ATOM 3824 C CA . SER A 1 491 ? 9.624 -11.737 -62.401 1.00 81.69 491 SER A CA 1
ATOM 3825 C C . SER A 1 491 ? 9.475 -12.824 -63.452 1.00 81.69 491 SER A C 1
ATOM 3827 O O . SER A 1 491 ? 9.974 -13.933 -63.292 1.00 81.69 491 SER A O 1
ATOM 3829 N N . VAL A 1 492 ? 8.803 -12.507 -64.549 1.00 82.56 492 VAL A N 1
ATOM 3830 C CA . VAL A 1 492 ? 8.751 -13.380 -65.725 1.00 82.56 492 VAL A CA 1
ATOM 3831 C C . VAL A 1 492 ? 9.660 -12.775 -66.789 1.00 82.56 492 VAL A C 1
ATOM 3833 O O . VAL A 1 492 ? 9.667 -11.559 -66.962 1.00 82.56 492 VAL A O 1
ATOM 3836 N N . GLU A 1 493 ? 10.446 -13.601 -67.475 1.00 78.69 493 GLU A N 1
ATOM 3837 C CA . GLU A 1 493 ? 11.359 -13.215 -68.557 1.00 78.69 493 GLU A CA 1
ATOM 3838 C C . GLU A 1 493 ? 11.082 -14.053 -69.821 1.00 78.69 493 GLU A C 1
ATOM 3840 O O . GLU A 1 493 ? 10.634 -15.197 -69.746 1.00 78.69 493 GLU A O 1
ATOM 3845 N N . GLY A 1 494 ? 11.341 -13.485 -71.006 1.00 72.44 494 GLY A N 1
ATOM 3846 C CA . GLY A 1 494 ? 11.263 -14.205 -72.283 1.00 72.44 494 GLY A CA 1
ATOM 3847 C C . GLY A 1 494 ? 12.594 -14.876 -72.644 1.00 72.44 494 GLY A C 1
ATOM 3848 O O . GLY A 1 494 ? 13.649 -14.244 -72.560 1.00 72.44 494 GLY A O 1
ATOM 3849 N N . PHE A 1 495 ? 12.552 -16.129 -73.104 1.00 64.50 495 PHE A N 1
ATOM 3850 C CA . PHE A 1 495 ? 13.745 -16.970 -73.308 1.00 64.50 495 PHE A CA 1
ATOM 3851 C C . PHE A 1 495 ? 14.734 -16.425 -74.370 1.00 64.50 495 PHE A C 1
ATOM 3853 O O . PHE A 1 495 ? 15.944 -16.609 -74.250 1.00 64.50 495 PHE A O 1
ATOM 3860 N N . GLU A 1 496 ? 14.253 -15.700 -75.394 1.00 58.78 496 GLU A N 1
ATOM 3861 C CA . GLU A 1 496 ? 15.070 -15.157 -76.502 1.00 58.78 496 GLU A CA 1
ATOM 3862 C C . GLU A 1 496 ? 15.130 -13.610 -76.546 1.00 58.78 496 GLU A C 1
ATOM 3864 O O . GLU A 1 496 ? 15.121 -13.007 -77.619 1.00 58.78 496 GLU A O 1
ATOM 3869 N N . ARG A 1 497 ? 15.235 -12.932 -75.387 1.00 54.91 497 ARG A N 1
ATOM 3870 C CA . ARG A 1 497 ? 15.274 -11.445 -75.283 1.00 54.91 497 ARG A CA 1
ATOM 3871 C C . ARG A 1 497 ? 14.027 -10.748 -75.854 1.00 54.91 497 ARG A C 1
ATOM 3873 O O . ARG A 1 497 ? 14.099 -9.618 -76.347 1.00 54.91 497 ARG A O 1
ATOM 3880 N N . GLU A 1 498 ? 12.889 -11.425 -75.782 1.00 64.69 498 GLU A N 1
ATOM 3881 C CA . GLU A 1 498 ? 11.576 -10.878 -76.119 1.00 64.69 498 GLU A CA 1
ATOM 3882 C C . GLU A 1 498 ? 11.138 -9.857 -75.046 1.00 64.69 498 GLU A C 1
ATOM 3884 O O . GLU A 1 498 ? 11.464 -9.988 -73.865 1.00 64.69 498 GLU A O 1
ATOM 3889 N N . THR A 1 499 ? 10.442 -8.790 -75.448 1.00 59.41 499 THR A N 1
ATOM 3890 C CA . THR A 1 499 ? 10.015 -7.712 -74.535 1.00 59.41 499 THR A CA 1
ATOM 3891 C C . THR A 1 499 ? 8.640 -8.026 -73.953 1.00 59.41 499 THR A C 1
ATOM 3893 O O . THR A 1 499 ? 7.709 -8.260 -74.715 1.00 59.41 499 THR A O 1
ATOM 3896 N N . ILE A 1 500 ? 8.473 -7.992 -72.630 1.00 69.38 500 ILE A N 1
ATOM 3897 C CA . ILE A 1 500 ? 7.183 -8.288 -71.984 1.00 69.38 500 ILE A CA 1
ATOM 3898 C C . ILE A 1 500 ? 6.300 -7.038 -71.942 1.00 69.38 500 ILE A C 1
ATOM 3900 O O . ILE A 1 500 ? 6.759 -5.956 -71.574 1.00 69.38 500 ILE A O 1
ATOM 3904 N N . ALA A 1 501 ? 5.024 -7.191 -72.296 1.00 54.78 501 ALA A N 1
ATOM 3905 C CA . ALA A 1 501 ? 3.990 -6.178 -72.109 1.00 54.78 501 ALA A CA 1
ATOM 3906 C C . ALA A 1 501 ? 2.943 -6.672 -71.098 1.00 54.78 501 ALA A C 1
ATOM 3908 O O . ALA A 1 501 ? 2.335 -7.720 -71.299 1.00 54.78 501 ALA A O 1
ATOM 3909 N N . GLY A 1 502 ? 2.714 -5.912 -70.023 1.00 64.38 502 GLY A N 1
ATOM 3910 C CA . GLY A 1 502 ? 1.794 -6.282 -68.938 1.00 64.38 502 GLY A CA 1
ATOM 3911 C C . GLY A 1 502 ? 2.485 -6.295 -67.575 1.00 64.38 502 GLY A C 1
ATOM 3912 O O . GLY A 1 502 ? 3.414 -5.519 -67.348 1.00 64.38 502 GLY A O 1
ATOM 3913 N N . VAL A 1 503 ? 2.028 -7.161 -66.666 1.00 67.06 503 VAL A N 1
ATOM 3914 C CA . VAL A 1 503 ? 2.654 -7.348 -65.346 1.00 67.06 503 VAL A CA 1
ATOM 3915 C C . VAL A 1 503 ? 3.910 -8.203 -65.518 1.00 67.06 503 VAL A C 1
ATOM 3917 O O . VAL A 1 503 ? 3.816 -9.385 -65.827 1.00 67.06 503 VAL A O 1
ATOM 3920 N N . SER A 1 504 ? 5.090 -7.600 -65.356 1.00 72.62 504 SER A N 1
ATOM 3921 C CA . SER A 1 504 ? 6.382 -8.287 -65.523 1.00 72.62 504 SER A CA 1
ATOM 3922 C C . SER A 1 504 ? 6.967 -8.826 -64.217 1.00 72.62 504 SER A C 1
ATOM 3924 O O . SER A 1 504 ? 7.835 -9.694 -64.253 1.00 72.62 504 SER A O 1
ATOM 3926 N N . SER A 1 505 ? 6.526 -8.305 -63.068 1.00 80.12 505 SER A N 1
ATOM 3927 C CA . SER A 1 505 ? 7.021 -8.709 -61.752 1.00 80.12 505 SER A CA 1
ATOM 3928 C C . SER A 1 505 ? 6.048 -8.357 -60.630 1.00 80.12 505 SER A C 1
ATOM 3930 O O . SER A 1 505 ? 5.377 -7.327 -60.706 1.00 80.12 505 SER A O 1
ATOM 3932 N N . PHE A 1 506 ? 6.042 -9.152 -59.563 1.00 82.62 506 PHE A N 1
ATOM 3933 C CA . PHE A 1 506 ? 5.384 -8.833 -58.297 1.00 82.62 506 PHE A CA 1
ATOM 3934 C C . PHE A 1 506 ? 6.273 -9.242 -57.117 1.00 82.62 506 PHE A C 1
ATOM 3936 O O . PHE A 1 506 ? 7.178 -10.066 -57.258 1.00 82.62 506 PHE A O 1
ATOM 3943 N N . ILE A 1 507 ? 6.035 -8.631 -55.960 1.00 81.69 507 ILE A N 1
ATOM 3944 C CA . ILE A 1 507 ? 6.800 -8.890 -54.741 1.00 81.69 507 ILE A CA 1
ATOM 3945 C C . ILE A 1 507 ? 5.917 -9.686 -53.782 1.00 81.69 507 ILE A C 1
ATOM 3947 O O . ILE A 1 507 ? 4.754 -9.339 -53.583 1.00 81.69 507 ILE A O 1
ATOM 3951 N N . THR A 1 508 ? 6.465 -10.743 -53.193 1.00 79.06 508 THR A N 1
ATOM 3952 C CA . THR A 1 508 ? 5.776 -11.605 -52.224 1.00 79.06 508 THR A CA 1
ATOM 3953 C C . THR A 1 508 ? 6.752 -12.071 -51.148 1.00 79.06 508 THR A C 1
ATOM 3955 O O . THR A 1 508 ? 7.961 -12.032 -51.350 1.00 79.06 508 THR A O 1
ATOM 3958 N N . SER A 1 509 ? 6.251 -12.503 -49.997 1.00 81.44 509 SER A N 1
ATOM 3959 C CA . SER A 1 509 ? 7.055 -13.039 -48.893 1.00 81.44 509 SER A CA 1
ATOM 3960 C C . SER A 1 509 ? 6.649 -14.472 -48.551 1.00 81.44 509 SER A C 1
ATOM 3962 O O . SER A 1 509 ? 5.496 -14.865 -48.748 1.00 81.44 509 SER A O 1
ATOM 3964 N N . THR A 1 510 ? 7.600 -15.259 -48.051 1.00 81.62 510 THR A N 1
ATOM 3965 C CA . THR A 1 510 ? 7.332 -16.528 -47.349 1.00 81.62 510 THR A CA 1
ATOM 3966 C C . THR A 1 510 ? 6.735 -16.248 -45.971 1.00 81.62 510 THR A C 1
ATOM 3968 O O . THR A 1 510 ? 7.015 -15.193 -45.395 1.00 81.62 510 THR A O 1
ATOM 3971 N N . LYS A 1 511 ? 5.977 -17.195 -45.401 1.00 79.38 511 LYS A N 1
ATOM 3972 C CA . LYS A 1 511 ? 5.478 -17.053 -44.022 1.00 79.38 511 L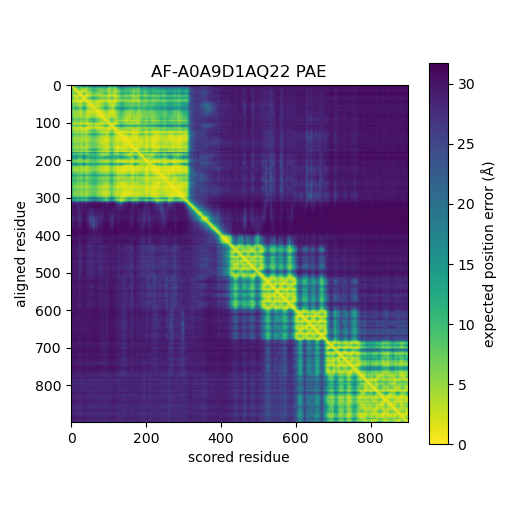YS A CA 1
ATOM 3973 C C . LYS A 1 511 ? 6.647 -16.951 -43.040 1.00 79.38 511 LYS A C 1
ATOM 3975 O O . LYS A 1 511 ? 7.668 -17.620 -43.220 1.00 79.38 511 LYS A O 1
ATOM 3980 N N . SER A 1 512 ? 6.526 -16.107 -42.022 1.00 77.44 512 SER A N 1
ATOM 3981 C CA . SER A 1 512 ? 7.461 -16.103 -40.892 1.00 77.44 512 SER A CA 1
ATOM 3982 C C . SER A 1 512 ? 7.110 -17.229 -39.915 1.00 77.44 512 SER A C 1
ATOM 3984 O O . SER A 1 512 ? 5.992 -17.749 -39.906 1.00 77.44 512 SER A O 1
ATOM 3986 N N . THR A 1 513 ? 8.082 -17.639 -39.107 1.00 79.69 513 THR A N 1
ATOM 3987 C CA . THR A 1 513 ? 7.900 -18.645 -38.054 1.00 79.69 513 THR A CA 1
ATOM 3988 C C . THR A 1 513 ? 8.068 -18.002 -36.693 1.00 79.69 513 THR A C 1
ATOM 3990 O O . THR A 1 513 ? 9.043 -17.274 -36.490 1.00 79.69 513 THR A O 1
ATOM 3993 N N . THR A 1 514 ? 7.184 -18.343 -35.759 1.00 83.25 514 THR A N 1
ATOM 3994 C CA . THR A 1 514 ? 7.295 -17.910 -34.361 1.00 83.25 514 THR A CA 1
ATOM 3995 C C . THR A 1 514 ? 7.196 -19.097 -33.433 1.00 83.25 514 THR A C 1
ATOM 3997 O O . THR A 1 514 ? 6.309 -19.943 -33.557 1.00 83.25 514 THR A O 1
ATOM 4000 N N . ASN A 1 515 ? 8.153 -19.186 -32.519 1.00 85.75 515 ASN A N 1
ATOM 4001 C CA . ASN A 1 515 ? 8.241 -20.261 -31.552 1.00 85.75 515 ASN A CA 1
ATOM 4002 C C . ASN A 1 515 ? 7.616 -19.814 -30.228 1.00 85.75 515 ASN A C 1
ATOM 4004 O O . ASN A 1 515 ? 8.062 -18.846 -29.620 1.00 85.75 515 ASN A O 1
ATOM 4008 N N . ILE A 1 516 ? 6.591 -20.529 -29.773 1.00 88.00 516 ILE A N 1
ATOM 4009 C CA . ILE A 1 516 ? 6.004 -20.357 -28.447 1.00 88.00 516 ILE A CA 1
ATOM 4010 C C . ILE A 1 516 ? 6.867 -21.141 -27.458 1.00 88.00 516 ILE A C 1
ATOM 4012 O O . ILE A 1 516 ? 6.811 -22.373 -27.392 1.00 88.00 516 ILE A O 1
ATOM 4016 N N . VAL A 1 517 ? 7.695 -20.413 -26.712 1.00 86.19 517 VAL A N 1
ATOM 4017 C CA . VAL A 1 517 ? 8.670 -20.956 -25.757 1.00 86.19 517 VAL A CA 1
ATOM 4018 C C . VAL A 1 517 ? 7.964 -21.555 -24.543 1.00 86.19 517 VAL A C 1
ATOM 4020 O O . VAL A 1 517 ? 8.339 -22.627 -24.067 1.00 86.19 517 VAL A O 1
ATOM 4023 N N . SER A 1 518 ? 6.928 -20.882 -24.050 1.00 84.19 518 SER A N 1
ATOM 4024 C CA . SER A 1 518 ? 6.103 -21.351 -22.939 1.00 84.19 518 SER A CA 1
ATOM 4025 C C . SER A 1 518 ? 4.670 -20.870 -23.107 1.00 84.19 518 SER A C 1
ATOM 4027 O O . SER A 1 518 ? 4.441 -19.791 -23.643 1.00 84.19 518 SER A O 1
ATOM 4029 N N . PHE A 1 519 ? 3.712 -21.665 -22.631 1.00 89.00 519 PHE A N 1
ATOM 4030 C CA . PHE A 1 519 ? 2.307 -21.284 -22.534 1.00 89.00 519 PHE A CA 1
ATOM 4031 C C . PHE A 1 519 ? 1.780 -21.781 -21.189 1.00 89.00 519 PHE A C 1
ATOM 4033 O O . PHE A 1 519 ? 1.685 -22.986 -20.958 1.00 89.00 519 PHE A O 1
ATOM 4040 N N . THR A 1 520 ? 1.541 -20.846 -20.273 1.00 85.31 520 THR A N 1
ATOM 4041 C CA . THR A 1 520 ? 1.343 -21.120 -18.846 1.00 85.31 520 THR A CA 1
ATOM 4042 C C . THR A 1 520 ? 0.040 -20.501 -18.360 1.00 85.31 520 THR A C 1
ATOM 4044 O O . THR A 1 520 ? -0.350 -19.419 -18.794 1.00 85.31 520 THR A O 1
ATOM 4047 N N . VAL A 1 521 ? -0.626 -21.188 -17.435 1.00 87.19 521 VAL A N 1
ATOM 4048 C CA . VAL A 1 521 ? -1.773 -20.649 -16.702 1.00 87.19 521 VAL A CA 1
ATOM 4049 C C . VAL A 1 521 ? -1.248 -19.848 -15.511 1.00 87.19 521 VAL A C 1
ATOM 4051 O O . VAL A 1 521 ? -0.538 -20.389 -14.666 1.00 87.19 521 VAL A O 1
ATOM 4054 N N . ASN A 1 522 ? -1.576 -18.560 -15.462 1.00 83.44 522 ASN A N 1
ATOM 4055 C CA . ASN A 1 522 ? -1.149 -17.650 -14.398 1.00 83.44 522 ASN A CA 1
ATOM 4056 C C . ASN A 1 522 ? -2.110 -17.680 -13.213 1.00 83.44 522 ASN A C 1
ATOM 4058 O O . ASN A 1 522 ? -1.692 -17.618 -12.058 1.00 83.44 522 ASN A O 1
ATOM 4062 N N . ARG A 1 523 ? -3.412 -17.718 -13.514 1.00 78.88 523 ARG A N 1
ATOM 4063 C CA . ARG A 1 523 ? -4.478 -17.594 -12.525 1.00 78.88 523 ARG A CA 1
ATOM 4064 C C . ARG A 1 523 ? -5.684 -18.412 -12.947 1.00 78.88 523 ARG A C 1
ATOM 4066 O O . ARG A 1 523 ? -6.168 -18.285 -14.068 1.00 78.88 523 ARG A O 1
ATOM 4073 N N . GLU A 1 524 ? -6.198 -19.189 -12.010 1.00 81.50 524 GLU A N 1
ATOM 4074 C CA . GLU A 1 524 ? -7.440 -19.938 -12.146 1.00 81.50 524 GLU A CA 1
ATOM 4075 C C . GLU A 1 524 ? -8.429 -19.395 -11.120 1.00 81.50 524 GLU A C 1
ATOM 4077 O O . GLU A 1 524 ? -8.084 -19.169 -9.963 1.00 81.50 524 GLU A O 1
ATOM 4082 N N . THR A 1 525 ? -9.656 -19.135 -11.548 1.00 76.31 525 THR A N 1
ATOM 4083 C CA . THR A 1 525 ? -10.753 -18.733 -10.666 1.00 76.31 525 THR A CA 1
ATOM 4084 C C . THR A 1 525 ? -11.965 -19.620 -10.938 1.00 76.31 525 THR A C 1
ATOM 4086 O O . THR A 1 525 ? -11.908 -20.569 -11.722 1.00 76.31 525 THR A O 1
ATOM 4089 N N . VAL A 1 526 ? -13.088 -19.324 -10.291 1.00 72.44 526 VAL A N 1
ATOM 4090 C CA . VAL A 1 526 ? -14.345 -20.063 -10.468 1.00 72.44 526 VAL A CA 1
ATOM 4091 C C . VAL A 1 526 ? -14.901 -19.954 -11.896 1.00 72.44 526 VAL A C 1
ATOM 4093 O O . VAL A 1 526 ? -15.575 -20.870 -12.355 1.00 72.44 526 VAL A O 1
ATOM 4096 N N . SER A 1 527 ? -14.630 -18.855 -12.606 1.00 77.38 527 SER A N 1
ATOM 4097 C CA . SER A 1 527 ? -15.214 -18.578 -13.931 1.00 77.38 527 SER A CA 1
ATOM 4098 C C . SER A 1 527 ? -14.257 -17.923 -14.924 1.00 77.38 527 SER A C 1
ATOM 4100 O O . SER A 1 527 ? -14.670 -17.528 -16.017 1.00 77.38 527 SER A O 1
ATOM 4102 N N . GLU A 1 528 ? -12.994 -17.760 -14.545 1.00 84.81 528 GLU A N 1
ATOM 4103 C CA . GLU A 1 528 ? -11.975 -17.120 -15.367 1.00 84.81 528 GLU A CA 1
ATOM 4104 C C . GLU A 1 528 ? -10.655 -17.881 -15.285 1.00 84.81 528 GLU A C 1
ATOM 4106 O O . GLU A 1 528 ? -10.272 -18.352 -14.211 1.00 84.81 528 GLU A O 1
ATOM 4111 N N . ILE A 1 529 ? -9.955 -17.968 -16.412 1.00 86.50 529 ILE A N 1
ATOM 4112 C CA . ILE A 1 529 ? -8.598 -18.510 -16.499 1.00 86.50 529 ILE A CA 1
ATOM 4113 C C . ILE A 1 529 ? -7.742 -17.467 -17.210 1.00 86.50 529 ILE A C 1
ATOM 4115 O O . ILE A 1 529 ? -8.039 -17.077 -18.340 1.00 86.50 529 ILE A O 1
ATOM 4119 N N . GLU A 1 530 ? -6.679 -17.016 -16.556 1.00 89.38 530 GLU A N 1
ATOM 4120 C CA . GLU A 1 530 ? -5.668 -16.154 -17.156 1.00 89.38 530 GLU A CA 1
ATOM 4121 C C . GLU A 1 530 ? -4.475 -16.992 -17.606 1.00 89.38 530 GLU A C 1
ATOM 4123 O O . GLU A 1 530 ? -3.897 -17.744 -16.819 1.00 89.38 530 GLU A O 1
ATOM 4128 N N . LEU A 1 531 ? -4.092 -16.838 -18.870 1.00 90.56 531 LEU A N 1
ATOM 4129 C CA . LEU A 1 531 ? -2.938 -17.501 -19.456 1.00 90.56 531 LEU A CA 1
ATOM 4130 C C . LEU A 1 531 ? -1.959 -16.468 -20.002 1.00 90.56 531 LEU A C 1
ATOM 4132 O O . LEU A 1 531 ? -2.369 -15.442 -20.546 1.00 90.56 531 LEU A O 1
ATOM 4136 N N . SER A 1 532 ? -0.671 -16.778 -19.921 1.00 88.56 532 SER A N 1
ATOM 4137 C CA . SER A 1 532 ? 0.383 -16.034 -20.603 1.00 88.56 532 SER A CA 1
ATOM 4138 C C . SER A 1 532 ? 1.292 -16.963 -21.391 1.00 88.56 532 SER A C 1
ATOM 4140 O O . SER A 1 532 ? 1.445 -18.143 -21.063 1.00 88.56 532 SER A O 1
ATOM 4142 N N . PHE A 1 533 ? 1.892 -16.446 -22.454 1.00 88.75 533 PHE A N 1
ATOM 4143 C CA . PHE A 1 533 ? 2.842 -17.197 -23.264 1.00 88.75 533 PHE A CA 1
ATOM 4144 C C . PHE A 1 533 ? 4.044 -16.339 -23.634 1.00 88.75 533 PHE A C 1
ATOM 4146 O O . PHE A 1 533 ? 3.952 -15.122 -23.725 1.00 88.75 533 PHE A O 1
ATOM 4153 N N . VAL A 1 534 ? 5.190 -16.978 -23.838 1.00 86.25 534 VAL A N 1
ATOM 4154 C CA . VAL A 1 534 ? 6.427 -16.312 -24.260 1.00 86.25 534 VAL A CA 1
ATOM 4155 C C . VAL A 1 534 ? 6.731 -16.720 -25.688 1.00 86.25 534 VAL A C 1
ATOM 4157 O O . VAL A 1 534 ? 6.658 -17.903 -26.028 1.00 86.25 534 VAL A O 1
ATOM 4160 N N . VAL A 1 535 ? 7.086 -15.745 -26.517 1.00 88.50 535 VAL A N 1
ATOM 4161 C CA . VAL A 1 535 ? 7.358 -15.944 -27.941 1.00 88.50 535 VAL A CA 1
ATOM 4162 C C . VAL A 1 535 ? 8.811 -15.634 -28.277 1.00 88.50 535 VAL A C 1
ATOM 4164 O O . VAL A 1 535 ? 9.441 -14.780 -27.662 1.00 88.50 535 VAL A O 1
ATOM 4167 N N . ASP A 1 536 ? 9.331 -16.349 -29.266 1.00 78.06 536 ASP A N 1
ATOM 4168 C CA . ASP A 1 536 ? 10.642 -16.149 -29.873 1.00 78.06 536 ASP A CA 1
ATOM 4169 C C . ASP A 1 536 ? 10.453 -16.137 -31.398 1.00 78.06 536 ASP A C 1
ATOM 4171 O O . ASP A 1 536 ? 10.162 -17.171 -32.010 1.00 78.06 536 ASP A O 1
ATOM 4175 N N . GLY A 1 537 ? 10.498 -14.949 -32.007 1.00 78.19 537 GLY A N 1
ATOM 4176 C CA . GLY A 1 537 ? 10.241 -14.754 -33.437 1.00 78.19 537 GLY A CA 1
ATOM 4177 C C . GLY A 1 537 ? 9.407 -13.511 -33.758 1.00 78.19 537 GLY A C 1
ATOM 4178 O O . GLY A 1 537 ? 9.357 -12.558 -32.987 1.00 78.19 537 GLY A O 1
ATOM 4179 N N . SER A 1 538 ? 8.782 -13.498 -34.937 1.00 75.81 538 SER A N 1
ATOM 4180 C CA . SER A 1 538 ? 7.961 -12.375 -35.417 1.00 75.81 538 SER A CA 1
ATOM 4181 C C . SER A 1 538 ? 6.567 -12.364 -34.780 1.00 75.81 538 SER A C 1
ATOM 4183 O O . SER A 1 538 ? 5.876 -13.377 -34.766 1.00 75.81 538 SER A O 1
ATOM 4185 N N . GLU A 1 539 ? 6.098 -11.217 -34.305 1.00 80.69 539 GLU A N 1
ATOM 4186 C CA . GLU A 1 539 ? 4.796 -11.131 -33.633 1.00 80.69 539 GLU A CA 1
ATOM 4187 C C . GLU A 1 539 ? 3.701 -10.581 -34.565 1.00 80.69 539 GLU A C 1
ATOM 4189 O O . GLU A 1 539 ? 3.952 -9.611 -35.286 1.00 80.69 539 GLU A O 1
ATOM 4194 N N . PRO A 1 540 ? 2.494 -11.182 -34.582 1.00 81.50 540 PRO A N 1
ATOM 4195 C CA . PRO A 1 540 ? 1.327 -10.607 -35.240 1.00 81.50 540 PRO A CA 1
ATOM 4196 C C . PRO A 1 540 ? 0.735 -9.462 -34.394 1.00 81.50 540 PRO A C 1
ATOM 4198 O O . PRO A 1 540 ? 0.911 -9.426 -33.178 1.00 81.50 540 PRO A O 1
ATOM 4201 N N . GLU A 1 541 ? -0.010 -8.542 -35.020 1.00 79.06 541 GLU A N 1
ATOM 4202 C CA . GLU A 1 541 ? -0.701 -7.456 -34.293 1.00 79.06 541 GLU A CA 1
ATOM 4203 C C . GLU A 1 541 ? -1.790 -7.986 -33.342 1.00 79.06 541 GLU A C 1
ATOM 4205 O O . GLU A 1 541 ? -2.007 -7.430 -32.265 1.00 79.06 541 GLU A O 1
ATOM 4210 N N . GLU A 1 542 ? -2.450 -9.083 -33.724 1.00 86.31 542 GLU A N 1
ATOM 4211 C CA . GLU A 1 542 ? -3.507 -9.734 -32.952 1.00 86.31 542 GLU A CA 1
ATOM 4212 C C . GLU A 1 542 ? -3.269 -11.246 -32.875 1.00 86.31 542 GLU A C 1
ATOM 4214 O O . GLU A 1 542 ? -2.906 -11.900 -33.857 1.00 86.31 542 GLU A O 1
ATOM 4219 N N . TRP A 1 543 ? -3.527 -11.813 -31.699 1.00 88.56 543 TRP A N 1
ATOM 4220 C CA . TRP A 1 543 ? -3.488 -13.245 -31.436 1.00 88.56 543 TRP A CA 1
ATOM 4221 C C . TRP A 1 543 ? -4.907 -13.802 -31.379 1.00 88.56 543 TRP A C 1
ATOM 4223 O O . TRP A 1 543 ? -5.815 -13.174 -30.833 1.00 88.56 543 TRP A O 1
ATOM 4233 N N . THR A 1 544 ? -5.101 -15.011 -31.906 1.00 89.62 544 THR A N 1
ATOM 4234 C CA . THR A 1 544 ? -6.370 -15.738 -31.784 1.00 89.62 544 THR A CA 1
ATOM 4235 C C . THR A 1 544 ? -6.157 -17.008 -30.981 1.00 89.62 544 THR A C 1
ATOM 4237 O O . THR A 1 544 ? -5.294 -17.825 -31.299 1.00 89.62 544 THR A O 1
ATOM 4240 N N . VAL A 1 545 ? -6.968 -17.187 -29.944 1.00 91.56 545 VAL A N 1
ATOM 4241 C CA . VAL A 1 545 ? -6.978 -18.381 -29.103 1.00 91.56 545 VAL A CA 1
ATOM 4242 C C . VAL A 1 545 ? -8.316 -19.096 -29.225 1.00 91.56 545 VAL A C 1
ATOM 4244 O O . VAL A 1 545 ? -9.372 -18.478 -29.100 1.00 91.56 545 VAL A O 1
ATOM 4247 N N . ALA A 1 546 ? -8.267 -20.406 -29.447 1.00 89.81 546 ALA A N 1
ATOM 4248 C CA . ALA A 1 546 ? -9.410 -21.301 -29.361 1.00 89.81 54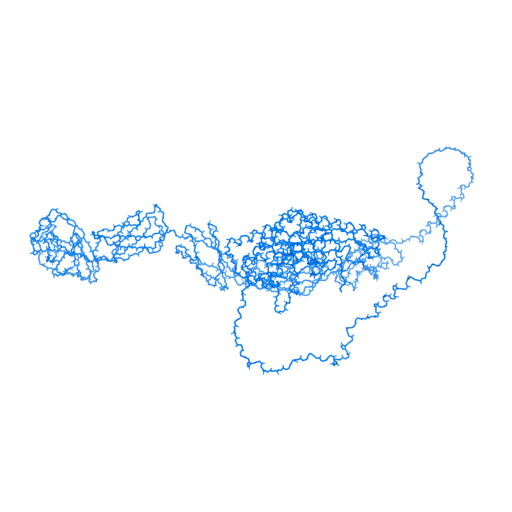6 ALA A CA 1
ATOM 4249 C C . ALA A 1 546 ? -9.418 -21.993 -27.992 1.00 89.81 546 ALA A C 1
ATOM 4251 O O . ALA A 1 546 ? -8.422 -22.603 -27.609 1.00 89.81 546 ALA A O 1
ATOM 4252 N N . TYR A 1 547 ? -10.521 -21.918 -27.253 1.00 89.88 547 TYR A N 1
ATOM 4253 C CA . TYR A 1 547 ? -10.661 -22.549 -25.941 1.00 89.88 547 TYR A CA 1
ATOM 4254 C C . TYR A 1 547 ? -11.996 -23.281 -25.817 1.00 89.88 547 TYR A C 1
ATOM 4256 O O . TYR A 1 547 ? -13.009 -22.854 -26.360 1.00 89.88 547 TYR A O 1
ATOM 4264 N N . GLY A 1 548 ? -12.011 -24.404 -25.108 1.00 87.31 548 GLY A N 1
ATOM 4265 C CA . GLY A 1 548 ? -13.233 -25.163 -24.852 1.00 87.31 548 GLY A CA 1
ATOM 4266 C C . GLY A 1 548 ? -13.027 -26.228 -23.779 1.00 87.31 548 GLY A C 1
ATOM 4267 O O . GLY A 1 548 ? -11.879 -26.593 -23.501 1.00 87.31 548 GLY A O 1
ATOM 4268 N N . PRO A 1 549 ? -14.107 -26.724 -23.152 1.00 85.88 549 PRO A N 1
ATOM 4269 C CA . PRO A 1 549 ? -14.005 -27.804 -22.181 1.00 85.88 549 PRO A CA 1
ATOM 4270 C C . PRO A 1 549 ? -13.430 -29.055 -22.858 1.00 85.88 549 PRO A C 1
ATOM 4272 O O . PRO A 1 549 ? -13.711 -29.308 -24.033 1.00 85.88 549 PRO A O 1
ATOM 4275 N N . THR A 1 550 ? -12.614 -29.838 -22.146 1.00 77.38 550 THR A N 1
ATOM 4276 C CA . THR A 1 550 ? -11.923 -31.011 -22.711 1.00 77.38 550 THR A CA 1
ATOM 4277 C C . THR A 1 550 ? -12.921 -31.982 -23.378 1.00 77.38 550 THR A C 1
ATOM 4279 O O . THR A 1 550 ? -13.642 -32.719 -22.707 1.00 77.38 550 THR A O 1
ATOM 4282 N N . GLY A 1 551 ? -12.972 -31.989 -24.720 1.00 71.44 551 GLY A N 1
ATOM 4283 C CA . GLY A 1 551 ? -13.890 -32.814 -25.525 1.00 71.44 551 GLY A CA 1
ATOM 4284 C C . GLY A 1 551 ? -15.233 -32.170 -25.923 1.00 71.44 551 GLY A C 1
ATOM 4285 O O . GLY A 1 551 ? -16.097 -32.883 -26.438 1.00 71.44 551 GLY A O 1
ATOM 4286 N N . GLY A 1 552 ? -15.423 -30.866 -25.692 1.00 74.75 552 GLY A N 1
ATOM 4287 C CA . GLY A 1 552 ? -16.624 -30.096 -26.050 1.00 74.75 552 GLY A CA 1
ATOM 4288 C C . GLY A 1 552 ? -16.455 -29.151 -27.250 1.00 74.75 552 GLY A C 1
ATOM 4289 O O . GLY A 1 552 ? -15.491 -29.248 -28.008 1.00 74.75 552 GLY A O 1
ATOM 4290 N N . GLU A 1 553 ? -17.426 -28.251 -27.443 1.00 79.62 553 GLU A N 1
ATOM 4291 C CA . GLU A 1 553 ? -17.363 -27.200 -28.470 1.00 79.62 553 GLU A CA 1
ATOM 4292 C C . GLU A 1 553 ? -16.331 -26.127 -28.083 1.00 79.62 553 GLU A C 1
ATOM 4294 O O . GLU A 1 553 ? -16.229 -25.742 -26.919 1.00 79.62 553 GLU A O 1
ATOM 4299 N N . THR A 1 554 ? -15.548 -25.665 -29.060 1.00 85.44 554 THR A N 1
ATOM 4300 C CA . THR A 1 554 ? -14.499 -24.656 -28.868 1.00 85.44 554 THR A CA 1
ATOM 4301 C C . THR A 1 554 ? -14.989 -23.276 -29.288 1.00 85.44 554 THR A C 1
ATOM 4303 O O . THR A 1 554 ? -15.479 -23.110 -30.407 1.00 85.44 554 THR A O 1
ATOM 4306 N N . GLU A 1 555 ? -14.786 -22.282 -28.433 1.00 86.75 555 GLU A N 1
ATOM 4307 C CA . GLU A 1 555 ? -14.963 -20.864 -28.731 1.00 86.75 555 GLU A CA 1
ATOM 4308 C C . GLU A 1 555 ? -13.628 -20.221 -29.121 1.00 86.75 555 GLU A C 1
ATOM 4310 O O . GLU A 1 555 ? -12.558 -20.759 -28.841 1.00 86.75 555 GLU A O 1
ATOM 4315 N N . THR A 1 556 ? -13.678 -19.059 -29.774 1.00 90.38 556 THR A N 1
ATOM 4316 C CA . THR A 1 556 ? -12.482 -18.306 -30.178 1.00 90.38 556 THR A CA 1
ATOM 4317 C C . THR A 1 556 ? -12.508 -16.899 -29.611 1.00 90.38 556 THR A C 1
ATOM 4319 O O . THR A 1 556 ? -13.535 -16.221 -29.690 1.00 90.38 556 THR A O 1
ATOM 4322 N N . LYS A 1 557 ? -11.364 -16.424 -29.120 1.00 87.50 557 LYS A N 1
ATOM 4323 C CA . LYS A 1 557 ? -11.175 -15.052 -28.647 1.00 87.50 557 LYS A CA 1
ATOM 4324 C C . LYS A 1 557 ? -9.944 -14.436 -29.300 1.00 87.50 557 LYS A C 1
ATOM 4326 O O . LYS A 1 557 ? -8.899 -15.075 -29.391 1.00 87.50 557 LYS A O 1
ATOM 4331 N N . VAL A 1 558 ? -10.094 -13.194 -29.747 1.00 89.38 558 VAL A N 1
ATOM 4332 C CA . VAL A 1 558 ? -9.009 -12.377 -30.301 1.00 89.38 558 VAL A CA 1
ATOM 4333 C C . VAL A 1 558 ? -8.525 -11.418 -29.217 1.00 89.38 558 VAL A C 1
ATOM 4335 O O . VAL A 1 558 ? -9.343 -10.871 -28.472 1.00 89.38 558 VAL A O 1
ATOM 4338 N N . PHE A 1 559 ? -7.213 -11.248 -29.091 1.00 88.62 559 PHE A N 1
ATOM 4339 C CA . PHE A 1 559 ? -6.591 -10.386 -28.088 1.00 88.62 559 PHE A CA 1
ATOM 4340 C C . PHE A 1 559 ? -5.232 -9.857 -28.572 1.00 88.62 559 PHE A C 1
ATOM 4342 O O . PHE A 1 559 ? -4.663 -10.358 -29.539 1.00 88.62 559 PHE A O 1
ATOM 4349 N N . THR A 1 560 ? -4.712 -8.836 -27.895 1.00 85.50 560 THR A N 1
ATOM 4350 C CA . THR A 1 560 ? -3.420 -8.197 -28.195 1.00 85.50 560 THR A CA 1
ATOM 4351 C C . THR A 1 560 ? -2.447 -8.385 -27.032 1.00 85.50 560 THR A C 1
ATOM 4353 O O . THR A 1 560 ? -2.867 -8.338 -25.875 1.00 85.50 560 THR A O 1
ATOM 4356 N N . GLY A 1 561 ? -1.151 -8.525 -27.321 1.00 85.94 561 GLY A N 1
ATOM 4357 C CA . GLY A 1 561 ? -0.117 -8.814 -26.318 1.00 85.94 561 GLY A CA 1
ATOM 4358 C C . GLY A 1 561 ? 0.000 -10.306 -25.985 1.00 85.94 561 GLY A C 1
ATOM 4359 O O . GLY A 1 561 ? -0.515 -11.151 -26.710 1.00 85.94 561 GLY A O 1
ATOM 4360 N N . HIS A 1 562 ? 0.682 -10.633 -24.885 1.00 88.56 562 HIS A N 1
ATOM 4361 C CA . HIS A 1 562 ? 1.061 -12.014 -24.531 1.00 88.56 562 HIS A CA 1
ATOM 4362 C C . HIS A 1 562 ? 0.251 -12.640 -23.387 1.00 88.56 562 HIS A C 1
ATOM 4364 O O . HIS A 1 562 ? 0.567 -13.740 -22.934 1.00 88.56 562 HIS A O 1
ATOM 4370 N N . THR A 1 563 ? -0.798 -11.957 -22.923 1.00 87.44 563 THR A N 1
ATOM 4371 C CA . THR A 1 563 ? -1.673 -12.419 -21.836 1.00 87.44 563 THR A CA 1
ATOM 4372 C C . THR A 1 563 ? -3.124 -12.401 -22.293 1.00 87.44 563 THR A C 1
ATOM 4374 O O . THR A 1 563 ? -3.583 -11.424 -22.886 1.00 87.44 563 THR A O 1
ATOM 4377 N N . VAL A 1 564 ? -3.866 -13.465 -21.985 1.00 89.94 564 VAL A N 1
ATOM 4378 C CA . VAL A 1 564 ? -5.298 -13.571 -22.269 1.00 89.94 564 VAL A CA 1
ATOM 4379 C C . VAL A 1 564 ? -6.064 -14.053 -21.043 1.00 89.94 564 VAL A C 1
ATOM 4381 O O . VAL A 1 564 ? -5.752 -15.086 -20.458 1.00 89.94 564 VAL A O 1
ATOM 4384 N N . THR A 1 565 ? -7.112 -13.317 -20.682 1.00 88.62 565 THR A N 1
ATOM 4385 C CA . THR A 1 565 ? -8.070 -13.727 -19.650 1.00 88.62 565 THR A CA 1
ATOM 4386 C C . THR A 1 565 ? -9.316 -14.285 -20.326 1.00 88.62 565 THR A C 1
ATOM 4388 O O . THR A 1 565 ? -10.028 -13.565 -21.034 1.00 88.62 565 THR A O 1
ATOM 4391 N N . LEU A 1 566 ? -9.581 -15.573 -20.144 1.00 87.44 566 LEU A N 1
ATOM 4392 C CA . LEU A 1 566 ? -10.821 -16.234 -20.543 1.00 87.44 566 LEU A CA 1
ATOM 4393 C C . LEU A 1 566 ? -11.850 -16.021 -19.434 1.00 87.44 566 LEU A C 1
ATOM 4395 O O . LEU A 1 566 ? -11.523 -16.243 -18.276 1.00 87.44 566 LEU A O 1
ATOM 4399 N N . THR A 1 567 ? -13.063 -15.580 -19.764 1.00 85.19 567 THR A N 1
ATOM 4400 C CA . THR A 1 567 ? -14.108 -15.245 -18.783 1.00 85.19 567 THR A CA 1
ATOM 4401 C C . THR A 1 567 ? -15.422 -15.934 -19.137 1.00 85.19 567 THR A C 1
ATOM 4403 O O . THR A 1 567 ? -15.658 -16.254 -20.300 1.00 85.19 567 THR A O 1
ATOM 4406 N N . GLY A 1 568 ? -16.285 -16.162 -18.143 1.00 77.88 568 GLY A N 1
ATOM 4407 C CA . GLY A 1 568 ? -17.573 -16.839 -18.344 1.00 77.88 568 GLY A CA 1
ATOM 4408 C C . GLY A 1 568 ? -17.468 -18.362 -18.450 1.00 77.88 568 GLY A C 1
ATOM 4409 O O . GLY A 1 568 ? -18.301 -18.985 -19.100 1.00 77.88 568 GLY A O 1
ATOM 4410 N N . LEU A 1 569 ? -16.441 -18.947 -17.836 1.00 85.06 569 LEU A N 1
ATOM 4411 C CA . LEU A 1 569 ? -16.209 -20.386 -17.798 1.00 85.06 569 LEU A CA 1
ATOM 4412 C C . LEU A 1 569 ? -17.081 -21.063 -16.728 1.00 85.06 569 LEU A C 1
ATOM 4414 O O . LEU A 1 569 ? -17.418 -20.457 -15.709 1.00 85.06 569 LEU A O 1
ATOM 4418 N N . ASP A 1 570 ? -17.422 -22.328 -16.954 1.00 79.69 570 ASP A N 1
ATOM 4419 C CA . ASP A 1 570 ? -18.150 -23.163 -16.004 1.00 79.69 570 ASP A CA 1
ATOM 4420 C C . ASP A 1 570 ? -17.230 -23.562 -14.833 1.00 79.69 570 ASP A C 1
ATOM 4422 O O . ASP A 1 570 ? -16.058 -23.880 -15.059 1.00 79.69 570 ASP A O 1
ATOM 4426 N N . PRO A 1 571 ? -17.729 -23.577 -13.584 1.00 78.06 571 PRO A N 1
ATOM 4427 C CA . PRO A 1 571 ? -16.940 -23.947 -12.409 1.00 78.06 571 PRO A CA 1
ATOM 4428 C C . PRO A 1 571 ? -16.575 -25.440 -12.391 1.00 78.06 571 PRO A C 1
ATOM 4430 O O . PRO A 1 571 ? -17.298 -26.272 -12.940 1.00 78.06 571 PRO A O 1
ATOM 4433 N N . ASP A 1 572 ? -15.458 -25.778 -11.736 1.00 79.62 572 ASP A N 1
ATOM 4434 C CA . ASP A 1 572 ? -14.891 -27.140 -11.635 1.00 79.62 572 ASP A CA 1
ATOM 4435 C C . ASP A 1 572 ? -14.734 -27.874 -12.987 1.00 79.62 572 ASP A C 1
ATOM 4437 O O . ASP A 1 572 ? -14.860 -29.096 -13.085 1.00 79.62 572 ASP A O 1
ATOM 4441 N N . THR A 1 573 ? -14.449 -27.130 -14.056 1.00 82.19 573 THR A N 1
ATOM 4442 C CA . THR A 1 573 ? -14.346 -27.649 -15.425 1.00 82.19 573 THR A CA 1
ATOM 4443 C C . THR A 1 573 ? -12.944 -27.417 -15.986 1.00 82.19 573 THR A C 1
ATOM 4445 O O . THR A 1 573 ? -12.343 -26.358 -15.811 1.00 82.19 573 THR A O 1
ATOM 4448 N N . GLU A 1 574 ? -12.395 -28.435 -16.649 1.00 87.31 574 GLU A N 1
ATOM 4449 C CA . GLU A 1 574 ? -11.091 -28.367 -17.312 1.00 87.31 574 GLU A CA 1
ATOM 4450 C C . GLU A 1 574 ? -11.251 -27.853 -18.749 1.00 87.31 574 GLU A C 1
ATOM 4452 O O . GLU A 1 574 ? -12.030 -28.402 -19.536 1.00 87.31 574 GLU A O 1
ATOM 4457 N N . TYR A 1 575 ? -10.499 -26.808 -19.085 1.00 87.88 575 TYR A N 1
ATOM 4458 C CA . TYR A 1 575 ? -10.490 -26.154 -20.387 1.00 87.88 575 TYR A CA 1
ATOM 4459 C C . TYR A 1 575 ? -9.156 -26.378 -21.095 1.00 87.88 575 TYR A C 1
ATOM 4461 O O . TYR A 1 575 ? -8.083 -26.178 -20.526 1.00 87.88 575 TYR A O 1
ATOM 4469 N N . THR A 1 576 ? -9.231 -26.754 -22.371 1.00 88.81 576 THR A N 1
ATOM 4470 C CA . THR A 1 576 ? -8.078 -26.808 -23.274 1.00 88.81 576 THR A CA 1
ATOM 4471 C C . THR A 1 576 ? -8.045 -25.540 -24.115 1.00 88.81 576 THR A C 1
ATOM 4473 O O . THR A 1 576 ? -9.047 -25.174 -24.729 1.00 88.81 576 THR A O 1
ATOM 4476 N N . VAL A 1 577 ? -6.889 -24.886 -24.156 1.00 90.88 577 VAL A N 1
ATOM 4477 C CA . VAL A 1 577 ? -6.655 -23.593 -24.800 1.00 90.88 577 VAL A CA 1
ATOM 4478 C C . VAL A 1 577 ? -5.558 -23.757 -25.854 1.00 90.88 577 VAL A C 1
ATOM 4480 O O . VAL A 1 577 ? -4.488 -24.273 -25.550 1.00 90.88 577 VAL A O 1
ATOM 4483 N N . THR A 1 578 ? -5.815 -23.352 -27.098 1.00 89.75 578 THR A N 1
ATOM 4484 C CA . THR A 1 578 ? -4.916 -23.522 -28.254 1.00 89.75 578 THR A CA 1
ATOM 4485 C C . THR A 1 578 ? -4.744 -22.206 -29.009 1.00 89.75 578 THR A C 1
ATOM 4487 O O . THR A 1 578 ? -5.733 -21.607 -29.429 1.00 89.75 578 THR A O 1
ATOM 4490 N N . LEU A 1 579 ? -3.504 -21.762 -29.220 1.00 90.81 579 LEU A N 1
ATOM 4491 C CA . LEU A 1 579 ? -3.186 -20.627 -30.094 1.00 90.81 579 LEU A CA 1
ATOM 4492 C C . LEU A 1 579 ? -3.351 -21.024 -31.568 1.00 90.81 579 LEU A C 1
ATOM 4494 O O . LEU A 1 579 ? -2.898 -22.092 -31.980 1.00 90.81 579 LEU A O 1
ATOM 4498 N N . MET A 1 580 ? -4.006 -20.171 -32.355 1.00 88.31 580 MET A N 1
ATOM 4499 C CA . MET A 1 580 ? -4.249 -20.396 -33.783 1.00 88.31 580 MET A CA 1
ATOM 4500 C C . MET A 1 580 ? -3.204 -19.681 -34.645 1.00 88.31 580 MET A C 1
ATOM 4502 O O . MET A 1 580 ? -2.837 -18.544 -34.352 1.00 88.31 580 MET A O 1
ATOM 4506 N N . ASP A 1 581 ? -2.772 -20.335 -35.726 1.00 84.75 581 ASP A N 1
ATOM 4507 C CA . ASP A 1 581 ? -1.836 -19.771 -36.707 1.00 84.75 581 ASP A CA 1
ATOM 4508 C C . ASP A 1 581 ? -2.454 -18.563 -37.445 1.00 84.75 581 ASP A C 1
ATOM 4510 O O . ASP A 1 581 ? -3.509 -18.718 -38.071 1.00 84.75 581 ASP A O 1
ATOM 4514 N N . PRO A 1 582 ? -1.815 -17.376 -37.426 1.00 82.62 582 PRO A N 1
ATOM 4515 C CA . PRO A 1 582 ? -2.203 -16.249 -38.276 1.00 82.62 582 PRO A CA 1
ATOM 4516 C C . PRO A 1 582 ? -1.939 -16.508 -39.773 1.00 82.62 582 PRO A C 1
ATOM 4518 O O . PRO A 1 582 ? -1.118 -17.341 -40.154 1.00 82.62 582 PRO A O 1
ATOM 4521 N N . ASP A 1 583 ? -2.585 -15.750 -40.666 1.00 73.50 583 ASP A N 1
ATOM 4522 C CA . ASP A 1 583 ? -2.513 -16.004 -42.117 1.00 73.50 583 ASP A CA 1
ATOM 4523 C C . ASP A 1 583 ? -1.081 -15.954 -42.696 1.00 73.50 583 ASP A C 1
ATOM 4525 O O . ASP A 1 583 ? -0.724 -16.797 -43.527 1.00 73.50 583 ASP A O 1
ATOM 4529 N N . ASP A 1 584 ? -0.238 -15.027 -42.230 1.00 72.44 584 ASP A N 1
ATOM 4530 C CA . ASP A 1 584 ? 1.143 -14.832 -42.706 1.00 72.44 584 ASP A CA 1
ATOM 4531 C C . ASP A 1 584 ? 2.222 -15.394 -41.747 1.00 72.44 584 ASP A C 1
ATOM 4533 O O . ASP A 1 584 ? 3.418 -15.246 -42.014 1.00 72.44 584 ASP A O 1
ATOM 4537 N N . LEU A 1 585 ? 1.823 -16.077 -40.663 1.00 80.31 585 LEU A N 1
ATOM 4538 C CA . LEU A 1 585 ? 2.715 -16.539 -39.592 1.00 80.31 585 LEU A CA 1
ATOM 4539 C C . LEU A 1 585 ? 2.410 -17.987 -39.187 1.00 80.31 585 LEU A C 1
ATOM 4541 O O . LEU A 1 585 ? 1.258 -18.341 -38.973 1.00 80.31 585 LEU A O 1
ATOM 4545 N N . GLN A 1 586 ? 3.433 -18.825 -39.034 1.00 82.06 586 GLN A N 1
ATOM 4546 C CA . GLN A 1 586 ? 3.267 -20.189 -38.523 1.00 82.06 586 GLN A CA 1
ATOM 4547 C C . GLN A 1 586 ? 3.782 -20.305 -37.086 1.00 82.06 586 GLN A C 1
ATOM 4549 O O . GLN A 1 586 ? 4.943 -19.975 -36.819 1.00 82.06 586 GLN A O 1
ATOM 4554 N N . LEU A 1 587 ? 2.942 -20.801 -36.172 1.00 85.19 587 LEU A N 1
ATOM 4555 C CA . LEU A 1 587 ? 3.314 -21.029 -34.780 1.00 85.19 587 LEU A CA 1
ATOM 4556 C C . LEU A 1 587 ? 3.933 -22.417 -34.601 1.00 85.19 587 LEU A C 1
ATOM 4558 O O . LEU A 1 587 ? 3.515 -23.416 -35.186 1.00 85.19 587 LEU A O 1
ATOM 4562 N N . THR A 1 588 ? 4.961 -22.482 -33.766 1.00 80.06 588 THR A N 1
ATOM 4563 C CA . THR A 1 588 ? 5.677 -23.712 -33.406 1.00 80.06 588 THR A CA 1
ATOM 4564 C C . THR A 1 588 ? 5.894 -23.756 -31.892 1.00 80.06 588 THR A C 1
ATOM 4566 O O . THR A 1 588 ? 5.741 -22.738 -31.225 1.00 80.06 588 THR A O 1
ATOM 4569 N N . GLY A 1 589 ? 6.203 -24.921 -31.317 1.00 84.00 589 GLY A N 1
ATOM 4570 C CA . GLY A 1 589 ? 6.442 -25.048 -29.872 1.00 84.00 589 GLY A CA 1
ATOM 4571 C C . GLY A 1 589 ? 5.178 -25.330 -29.051 1.00 84.00 589 GLY A C 1
ATOM 4572 O O . GLY A 1 589 ? 4.349 -26.154 -29.442 1.00 84.00 589 GLY A O 1
ATOM 4573 N N . ALA A 1 590 ? 5.058 -24.702 -27.880 1.00 84.56 590 ALA A N 1
ATOM 4574 C CA . ALA A 1 590 ? 3.999 -24.964 -26.902 1.00 84.56 590 ALA A CA 1
ATOM 4575 C C . ALA A 1 590 ? 2.712 -24.172 -27.203 1.00 84.56 590 ALA A C 1
ATOM 4577 O O . ALA A 1 590 ? 2.357 -23.245 -26.487 1.00 84.56 590 ALA A O 1
ATOM 4578 N N . THR A 1 591 ? 1.992 -24.529 -28.267 1.00 87.62 591 THR A N 1
ATOM 4579 C CA . THR A 1 591 ? 0.782 -23.800 -28.703 1.00 87.62 591 THR A CA 1
ATOM 4580 C C . THR A 1 591 ? -0.492 -24.157 -27.928 1.00 87.62 591 THR A C 1
ATOM 4582 O O . THR A 1 591 ? -1.528 -23.528 -28.141 1.00 87.62 591 THR A O 1
ATOM 4585 N N . THR A 1 592 ? -0.439 -25.137 -27.020 1.00 87.94 592 THR A N 1
ATOM 4586 C CA . THR A 1 592 ? -1.589 -25.605 -26.227 1.00 87.94 592 THR A CA 1
ATOM 4587 C C . THR A 1 592 ? -1.311 -25.566 -24.727 1.00 87.94 592 THR A C 1
ATOM 4589 O O . THR A 1 592 ? -0.268 -26.057 -24.295 1.00 87.94 592 THR A O 1
ATOM 4592 N N . ALA A 1 593 ? -2.273 -25.089 -23.939 1.00 88.12 593 ALA A N 1
ATOM 4593 C CA . ALA A 1 593 ? -2.266 -25.123 -22.479 1.00 88.12 593 ALA A CA 1
ATOM 4594 C C . ALA A 1 593 ? -3.611 -25.638 -21.941 1.00 88.12 593 ALA A C 1
ATOM 4596 O O . ALA A 1 593 ? -4.644 -25.537 -22.603 1.00 88.12 593 ALA A O 1
ATOM 4597 N N . THR A 1 594 ? -3.602 -26.198 -20.734 1.00 87.81 594 THR A N 1
ATOM 4598 C CA . THR A 1 594 ? -4.803 -26.683 -20.039 1.00 87.81 594 THR A CA 1
ATOM 4599 C C . THR A 1 594 ? -4.912 -26.000 -18.686 1.00 87.81 594 THR A C 1
ATOM 4601 O O . THR A 1 594 ? -3.929 -25.994 -17.946 1.00 87.81 594 THR A O 1
ATOM 4604 N N . GLY A 1 595 ? -6.087 -25.460 -18.365 1.00 84.12 595 GLY A N 1
ATOM 4605 C CA . GLY A 1 595 ? -6.392 -24.877 -17.056 1.00 84.12 595 GLY A CA 1
ATOM 4606 C C . GLY A 1 595 ? -7.714 -25.408 -16.512 1.00 84.12 595 GLY A C 1
ATOM 4607 O O . GLY A 1 595 ? -8.584 -25.818 -17.284 1.00 84.12 595 GLY A O 1
ATOM 4608 N N . LYS A 1 596 ? -7.875 -25.419 -15.190 1.00 84.12 596 LYS A N 1
ATOM 4609 C CA . LYS A 1 596 ? -9.076 -25.910 -14.508 1.00 84.12 596 LYS A CA 1
ATOM 4610 C C . LYS A 1 596 ? -9.685 -24.812 -13.638 1.00 84.12 596 LYS A C 1
ATOM 4612 O O . LYS A 1 596 ? -8.999 -24.207 -12.827 1.00 84.12 596 LYS A O 1
ATOM 4617 N N . THR A 1 597 ? -10.986 -24.568 -13.772 1.00 81.88 597 THR A N 1
ATOM 4618 C CA . THR A 1 597 ? -11.692 -23.616 -12.901 1.00 81.88 597 THR A CA 1
ATOM 4619 C C . THR A 1 597 ? -11.893 -24.180 -11.488 1.00 81.88 597 THR A C 1
ATOM 4621 O O . THR A 1 597 ? -12.024 -25.390 -11.286 1.00 81.88 597 THR A O 1
ATOM 4624 N N . ILE A 1 598 ? -11.916 -23.296 -10.488 1.00 75.50 598 ILE A N 1
ATOM 4625 C CA . ILE A 1 598 ? -12.048 -23.649 -9.062 1.00 75.50 598 ILE A CA 1
ATOM 4626 C C . ILE A 1 598 ? -13.518 -24.005 -8.731 1.00 75.50 598 ILE A C 1
ATOM 4628 O O . ILE A 1 598 ? -14.433 -23.425 -9.327 1.00 75.50 598 ILE A O 1
ATOM 4632 N N . PRO A 1 599 ? -13.794 -24.933 -7.788 1.00 65.31 599 PRO A N 1
ATOM 4633 C CA . PRO A 1 599 ? -15.148 -25.191 -7.295 1.00 65.31 599 PRO A CA 1
ATOM 4634 C C . PRO A 1 599 ? -15.804 -23.936 -6.702 1.00 65.31 599 PRO A C 1
ATOM 4636 O O . PRO A 1 599 ? -15.166 -23.165 -5.988 1.00 65.31 599 PRO A O 1
ATOM 4639 N N . SER A 1 600 ? -17.098 -23.738 -6.969 1.00 71.88 600 SER A N 1
ATOM 4640 C CA . SER A 1 600 ? -17.834 -22.564 -6.485 1.00 71.88 600 SER A CA 1
ATOM 4641 C C . SER A 1 600 ? -18.421 -22.771 -5.086 1.00 71.88 600 SER A C 1
ATOM 4643 O O . SER A 1 600 ? -19.100 -23.767 -4.826 1.00 71.88 600 SER A O 1
ATOM 4645 N N . VAL A 1 601 ? -18.235 -21.780 -4.215 1.00 77.00 601 VAL A N 1
ATOM 4646 C CA . VAL A 1 601 ? -18.893 -21.652 -2.912 1.00 77.00 601 VAL A CA 1
ATOM 4647 C C . VAL A 1 601 ? -19.949 -20.563 -2.978 1.00 77.00 601 VAL A C 1
ATOM 4649 O O . VAL A 1 601 ? -19.726 -19.477 -3.510 1.00 77.00 601 VAL A O 1
ATOM 4652 N N . THR A 1 602 ? -21.122 -20.846 -2.417 1.00 77.31 602 THR A N 1
ATOM 4653 C CA . THR A 1 602 ? -22.224 -19.882 -2.318 1.00 77.31 602 THR A CA 1
ATOM 4654 C C . THR A 1 602 ? -22.692 -19.780 -0.874 1.00 77.31 602 THR A C 1
ATOM 4656 O O . THR A 1 602 ? -23.000 -20.795 -0.251 1.00 77.31 602 THR A O 1
ATOM 4659 N N . ILE A 1 603 ? -22.767 -18.558 -0.345 1.00 83.06 603 ILE A N 1
ATOM 4660 C CA . ILE A 1 603 ? -23.363 -18.286 0.968 1.00 83.06 603 ILE A CA 1
ATOM 4661 C C . ILE A 1 603 ? -24.887 -18.365 0.834 1.00 83.06 603 ILE A C 1
ATOM 4663 O O . ILE A 1 603 ? -25.471 -17.738 -0.051 1.00 83.06 603 ILE A O 1
ATOM 4667 N N . THR A 1 604 ? -25.528 -19.145 1.700 1.00 83.81 604 THR A N 1
ATOM 4668 C CA . THR A 1 604 ? -26.976 -19.391 1.684 1.00 83.81 604 THR A CA 1
ATOM 4669 C C . THR A 1 604 ? -27.741 -18.578 2.717 1.00 83.81 604 THR A C 1
ATOM 4671 O O . THR A 1 604 ? -28.892 -18.231 2.467 1.00 83.81 604 THR A O 1
ATOM 4674 N N . ASP A 1 605 ? -27.130 -18.294 3.868 1.00 84.19 605 ASP A N 1
ATOM 4675 C CA . ASP A 1 605 ? -27.758 -17.559 4.971 1.00 84.19 605 ASP A CA 1
ATOM 4676 C C . ASP A 1 605 ? -26.705 -16.726 5.710 1.00 84.19 605 ASP A C 1
ATOM 4678 O O . ASP A 1 605 ? -25.564 -17.168 5.849 1.00 84.19 605 ASP A O 1
ATOM 4682 N N . ILE A 1 606 ? -27.080 -15.539 6.190 1.00 87.56 606 ILE A N 1
ATOM 4683 C CA . ILE A 1 606 ? -26.224 -14.669 7.009 1.00 87.56 606 ILE A CA 1
ATOM 4684 C C . ILE A 1 606 ? -27.029 -14.221 8.223 1.00 87.56 606 ILE A C 1
ATOM 4686 O O . ILE A 1 606 ? -28.135 -13.699 8.097 1.00 87.56 606 ILE A O 1
ATOM 4690 N N . ARG A 1 607 ? -26.457 -14.401 9.411 1.00 85.31 607 ARG A N 1
ATOM 4691 C CA . ARG A 1 607 ? -27.024 -13.977 10.689 1.00 85.31 607 ARG A CA 1
ATOM 4692 C C . ARG A 1 607 ? -26.071 -13.003 11.359 1.00 85.31 607 ARG A C 1
ATOM 4694 O O . ARG A 1 607 ? -24.866 -13.230 11.378 1.00 85.31 607 ARG A O 1
ATOM 4701 N N . ALA A 1 608 ? -26.622 -11.940 11.930 1.00 82.12 608 ALA A N 1
ATOM 4702 C CA . ALA A 1 608 ? -25.878 -10.966 12.714 1.00 82.12 608 ALA A CA 1
ATOM 4703 C C . ALA A 1 608 ? -26.450 -10.901 14.133 1.00 82.12 608 ALA A C 1
ATOM 4705 O O . ALA A 1 608 ? -27.667 -10.881 14.321 1.00 82.12 608 ALA A O 1
ATOM 4706 N N . PHE A 1 609 ? -25.569 -10.869 15.126 1.00 77.94 609 PHE A N 1
ATOM 4707 C CA . PHE A 1 609 ? -25.887 -10.645 16.530 1.00 77.94 609 PHE A CA 1
ATOM 4708 C C . PHE A 1 609 ? -25.176 -9.373 16.988 1.00 77.94 609 PHE A C 1
ATOM 4710 O O . PHE A 1 609 ? -23.950 -9.330 16.951 1.00 77.94 609 PHE A O 1
ATOM 4717 N N . ILE A 1 610 ? -25.924 -8.335 17.372 1.00 74.56 610 ILE A N 1
ATOM 4718 C CA . ILE A 1 610 ? -25.393 -6.969 17.519 1.00 74.56 610 ILE A CA 1
ATOM 4719 C C . ILE A 1 610 ? -25.648 -6.428 18.936 1.00 74.56 610 ILE A C 1
ATOM 4721 O O . ILE A 1 610 ? -26.625 -5.715 19.159 1.00 74.56 610 ILE A O 1
ATOM 4725 N N . PRO A 1 611 ? -24.826 -6.787 19.936 1.00 61.44 611 PRO A N 1
ATOM 4726 C CA . PRO A 1 611 ? -24.908 -6.173 21.255 1.00 61.44 611 PRO A CA 1
ATOM 4727 C C . PRO A 1 611 ? -24.141 -4.839 21.294 1.00 61.44 611 PRO A C 1
ATOM 4729 O O . PRO A 1 611 ? -22.906 -4.812 21.319 1.00 61.44 611 PRO A O 1
ATOM 4732 N N . GLY A 1 612 ? -24.875 -3.723 21.355 1.00 63.16 612 GLY A N 1
ATOM 4733 C CA . GLY A 1 612 ? -24.306 -2.387 21.563 1.00 63.16 612 GLY A CA 1
ATOM 4734 C C . GLY A 1 612 ? -23.334 -1.979 20.452 1.00 63.16 612 GLY A C 1
ATOM 4735 O O . GLY A 1 612 ? -23.745 -1.808 19.312 1.00 63.16 612 GLY A O 1
ATOM 4736 N N . SER A 1 613 ? -22.045 -1.828 20.775 1.00 67.88 613 SER A N 1
ATOM 4737 C CA . SER A 1 613 ? -20.981 -1.402 19.843 1.00 67.88 613 SER A CA 1
ATOM 4738 C C . SER A 1 613 ? -20.208 -2.549 19.175 1.00 67.88 613 SER A C 1
ATOM 4740 O O . SER A 1 613 ? -19.197 -2.317 18.506 1.00 67.88 613 SER A O 1
ATOM 4742 N N . THR A 1 614 ? -20.655 -3.794 19.351 1.00 74.88 614 THR A N 1
ATOM 4743 C CA . THR A 1 614 ? -20.032 -4.979 18.745 1.00 74.88 614 THR A CA 1
ATOM 4744 C C . THR A 1 614 ? -21.058 -5.764 17.937 1.00 74.88 614 THR A C 1
ATOM 4746 O O . THR A 1 614 ? -22.233 -5.799 18.296 1.00 74.88 614 THR A O 1
ATOM 4749 N N . ALA A 1 615 ? -20.637 -6.395 16.841 1.00 81.31 615 ALA A N 1
ATOM 4750 C CA . ALA A 1 615 ? -21.494 -7.271 16.048 1.00 81.31 615 ALA A CA 1
ATOM 4751 C C . ALA A 1 615 ? -20.773 -8.569 15.693 1.00 81.31 615 ALA A C 1
ATOM 4753 O O . ALA A 1 615 ? -19.699 -8.555 15.108 1.00 81.31 615 ALA A O 1
ATOM 4754 N N . THR A 1 616 ? -21.373 -9.711 16.007 1.00 84.94 616 THR A N 1
ATOM 4755 C CA . THR A 1 616 ? -20.911 -11.019 15.541 1.00 84.94 616 THR A CA 1
ATOM 4756 C C . THR A 1 616 ? -21.735 -11.442 14.333 1.00 84.94 616 THR A C 1
ATOM 4758 O O . THR A 1 616 ? -22.948 -11.616 14.437 1.00 84.94 616 THR A O 1
ATOM 4761 N N . LEU A 1 617 ? -21.087 -11.617 13.186 1.00 89.88 617 LEU A N 1
ATOM 4762 C CA . LEU A 1 617 ? -21.689 -12.184 11.988 1.00 89.88 617 LEU A CA 1
ATOM 4763 C C . LEU A 1 617 ? -21.348 -13.662 11.878 1.00 89.88 617 LEU A C 1
ATOM 4765 O O . LEU A 1 617 ? -20.209 -14.061 12.095 1.00 89.88 617 LEU A O 1
ATOM 4769 N N . THR A 1 618 ? -22.322 -14.467 11.477 1.00 89.00 618 THR A N 1
ATOM 4770 C CA . THR A 1 618 ? -22.154 -15.886 11.164 1.00 89.00 618 THR A CA 1
ATOM 4771 C C . THR A 1 618 ? -22.915 -16.192 9.884 1.00 89.00 618 THR A C 1
ATOM 4773 O O . THR A 1 618 ? -24.057 -15.764 9.731 1.00 89.00 618 THR A O 1
ATOM 4776 N N . TRP A 1 619 ? -22.316 -16.938 8.961 1.00 92.12 619 TRP A N 1
ATOM 4777 C CA . TRP A 1 619 ? -22.958 -17.298 7.698 1.00 92.12 619 TRP A CA 1
ATOM 4778 C C . TRP A 1 619 ? -22.873 -18.795 7.407 1.00 92.12 619 TRP A C 1
ATOM 4780 O O . TRP A 1 619 ? -21.935 -19.483 7.808 1.00 92.12 619 TRP A O 1
ATOM 4790 N N . GLU A 1 620 ? -23.885 -19.303 6.710 1.00 88.62 620 GLU A N 1
ATOM 4791 C CA . GLU A 1 620 ? -23.950 -20.675 6.211 1.00 88.62 620 GLU A CA 1
ATOM 4792 C C . GLU A 1 620 ? -23.631 -20.682 4.711 1.00 88.62 620 GLU A C 1
ATOM 4794 O O . GLU A 1 620 ? -24.018 -19.767 3.983 1.00 88.62 620 GLU A O 1
ATOM 4799 N N . PHE A 1 621 ? -22.926 -21.708 4.232 1.00 87.44 621 PHE A N 1
ATOM 4800 C CA . PHE A 1 621 ? -22.513 -21.817 2.834 1.00 87.44 621 PHE A CA 1
ATOM 4801 C C . PHE A 1 621 ? -22.653 -23.247 2.304 1.00 87.44 621 PHE A C 1
ATOM 4803 O O . PHE A 1 621 ? -22.621 -24.222 3.055 1.00 87.44 621 PHE A O 1
ATOM 4810 N N . THR A 1 622 ? -22.787 -23.367 0.985 1.00 77.88 622 THR A N 1
ATOM 4811 C CA . THR A 1 622 ? -22.777 -24.634 0.244 1.00 77.88 622 THR A CA 1
ATOM 4812 C C . THR A 1 622 ? -21.602 -24.660 -0.729 1.00 77.88 622 THR A C 1
ATOM 4814 O O . THR A 1 622 ? -21.378 -23.668 -1.424 1.00 77.88 622 THR A O 1
ATOM 4817 N N . GLY A 1 623 ? -20.892 -25.788 -0.800 1.00 75.38 623 GLY A N 1
ATOM 4818 C CA . GLY A 1 623 ? -19.665 -25.960 -1.588 1.00 75.38 623 GLY A CA 1
ATOM 4819 C C . GLY A 1 623 ? -18.497 -26.430 -0.715 1.00 75.38 623 GLY A C 1
ATOM 4820 O O . GLY A 1 623 ? -18.704 -26.806 0.442 1.00 75.38 623 GLY A O 1
ATOM 4821 N N . ASP A 1 624 ? -17.282 -26.402 -1.260 1.00 72.19 624 ASP A N 1
ATOM 4822 C CA . ASP A 1 624 ? -16.054 -26.735 -0.527 1.00 72.19 624 ASP A CA 1
ATOM 4823 C C . ASP A 1 624 ? -15.568 -25.536 0.298 1.00 72.19 624 ASP A C 1
ATOM 4825 O O . ASP A 1 624 ? -15.422 -24.446 -0.236 1.00 72.19 624 ASP A O 1
ATOM 4829 N N . LYS A 1 625 ? -15.315 -25.708 1.605 1.00 78.44 625 LYS A N 1
ATOM 4830 C CA . LYS A 1 625 ? -14.889 -24.602 2.490 1.00 78.44 625 LYS A CA 1
ATOM 4831 C C . LYS A 1 625 ? -13.644 -23.891 1.909 1.00 78.44 625 LYS A C 1
ATOM 4833 O O . LYS A 1 625 ? -12.637 -24.572 1.708 1.00 78.44 625 LYS A O 1
ATOM 4838 N N . PRO A 1 626 ? -13.672 -22.558 1.703 1.00 79.00 626 PRO A N 1
ATOM 4839 C CA . PRO A 1 626 ? -12.487 -21.813 1.281 1.00 79.00 626 PRO A CA 1
ATOM 4840 C C . PRO A 1 626 ? -11.433 -21.717 2.386 1.00 79.00 626 PRO A C 1
ATOM 4842 O O . PRO A 1 626 ? -11.746 -21.876 3.567 1.00 79.00 626 PRO A O 1
ATOM 4845 N N . GLU A 1 627 ? -10.193 -21.392 2.012 1.00 80.56 627 GLU A N 1
ATOM 4846 C CA . GLU A 1 627 ? -9.109 -21.153 2.978 1.00 80.56 627 GLU A CA 1
ATOM 4847 C C . GLU A 1 627 ? -9.384 -19.935 3.872 1.00 80.56 627 GLU A C 1
ATOM 4849 O O . GLU A 1 627 ? -9.106 -19.967 5.073 1.00 80.56 627 GLU A O 1
ATOM 4854 N N . SER A 1 628 ? -9.975 -18.881 3.305 1.00 84.88 628 SER A N 1
ATOM 4855 C CA . SER A 1 628 ? -10.344 -17.664 4.023 1.00 84.88 628 SER A CA 1
ATOM 4856 C C . SER A 1 628 ? -11.535 -16.939 3.381 1.00 84.88 628 SER A C 1
ATOM 4858 O O . SER A 1 628 ? -11.909 -17.165 2.223 1.00 84.88 628 SER A O 1
ATOM 4860 N N . TRP A 1 629 ? -12.141 -16.064 4.178 1.00 88.81 629 TRP A N 1
ATOM 4861 C CA . TRP A 1 629 ? -13.179 -15.115 3.802 1.00 88.81 629 TRP A CA 1
ATOM 4862 C C . TRP A 1 629 ? -12.694 -13.708 4.128 1.00 88.81 629 TRP A C 1
ATOM 4864 O O . TRP A 1 629 ? -12.135 -13.479 5.202 1.00 88.81 629 TRP A O 1
ATOM 4874 N N . THR A 1 630 ? -12.962 -12.764 3.239 1.00 89.62 630 THR A N 1
ATOM 4875 C CA . THR A 1 630 ? -12.673 -11.345 3.443 1.00 89.62 630 THR A CA 1
ATOM 4876 C C . THR A 1 630 ? -13.984 -10.591 3.618 1.00 89.62 630 THR A C 1
ATOM 4878 O O . THR A 1 630 ? -14.931 -10.779 2.856 1.00 89.62 630 THR A O 1
ATOM 4881 N N . LEU A 1 631 ? -14.059 -9.766 4.658 1.00 91.88 631 LEU A N 1
ATOM 4882 C CA . LEU A 1 631 ? -15.205 -8.937 4.995 1.00 91.88 631 LEU A CA 1
ATOM 4883 C C . LEU A 1 631 ? -14.787 -7.478 4.862 1.00 91.88 631 LEU A C 1
ATOM 4885 O O . LEU A 1 631 ? -13.973 -7.003 5.649 1.00 91.88 631 LEU A O 1
ATOM 4889 N N . ASN A 1 632 ? -15.375 -6.765 3.906 1.00 90.12 632 ASN A N 1
ATOM 4890 C CA . ASN A 1 632 ? -15.215 -5.320 3.782 1.00 90.12 632 ASN A CA 1
ATOM 4891 C C . ASN A 1 632 ? -16.415 -4.644 4.442 1.00 90.12 632 ASN A C 1
ATOM 4893 O O . ASN A 1 632 ? -17.544 -4.792 3.969 1.00 90.12 632 ASN A O 1
ATOM 4897 N N . ILE A 1 633 ? -16.181 -3.922 5.534 1.00 90.00 633 ILE A N 1
ATOM 4898 C CA . ILE A 1 633 ? -17.209 -3.209 6.291 1.00 90.00 633 ILE A CA 1
ATOM 4899 C C . ILE A 1 633 ? -17.143 -1.731 5.926 1.00 90.00 633 ILE A C 1
ATOM 4901 O O . ILE A 1 633 ? -16.086 -1.117 6.000 1.00 90.00 633 ILE A O 1
ATOM 4905 N N . THR A 1 634 ? -18.278 -1.146 5.559 1.00 87.31 634 THR A N 1
ATOM 4906 C CA . THR A 1 634 ? -18.397 0.276 5.213 1.00 87.31 634 THR A CA 1
ATOM 4907 C C . THR A 1 634 ? -19.575 0.896 5.954 1.00 87.31 634 THR A C 1
ATOM 4909 O O . THR A 1 634 ? -20.687 0.386 5.878 1.00 87.31 634 THR A O 1
ATOM 4912 N N . GLY A 1 635 ? -19.340 1.967 6.708 1.00 83.12 635 GLY A N 1
ATOM 4913 C CA . GLY A 1 635 ? -20.351 2.701 7.467 1.00 83.12 635 GLY A CA 1
ATOM 4914 C C . GLY A 1 635 ? -20.813 3.968 6.751 1.00 83.12 635 GLY A C 1
ATOM 4915 O O . GLY A 1 635 ? -20.055 4.604 6.013 1.00 83.12 635 GLY A O 1
ATOM 4916 N N . THR A 1 636 ? -22.058 4.374 6.997 1.00 75.62 636 THR A N 1
ATOM 4917 C CA . THR A 1 636 ? -22.626 5.648 6.517 1.00 75.62 636 THR A CA 1
ATOM 4918 C C . THR A 1 636 ? -21.905 6.890 7.051 1.00 75.62 636 THR A C 1
ATOM 4920 O O . THR A 1 636 ? -21.976 7.956 6.440 1.00 75.62 636 THR A O 1
ATOM 4923 N N . ASP A 1 637 ? -21.155 6.744 8.141 1.00 70.06 637 ASP A N 1
ATOM 4924 C CA . ASP A 1 637 ? -20.332 7.772 8.778 1.00 70.06 637 ASP A CA 1
ATOM 4925 C C . ASP A 1 637 ? -18.915 7.897 8.181 1.00 70.06 637 ASP A C 1
ATOM 4927 O O . ASP A 1 637 ? -18.100 8.678 8.678 1.00 70.06 637 ASP A O 1
ATOM 4931 N N . GLY A 1 638 ? -18.613 7.137 7.123 1.00 72.50 638 GLY A N 1
ATOM 4932 C CA . GLY A 1 638 ? -17.283 7.063 6.520 1.00 72.50 638 GLY A CA 1
ATOM 4933 C C . GLY A 1 638 ? -16.345 6.058 7.195 1.00 72.50 638 GLY A C 1
ATOM 4934 O O . GLY A 1 638 ? -15.162 6.030 6.857 1.00 72.50 638 GLY A O 1
ATOM 4935 N N . TYR A 1 639 ? -16.841 5.235 8.126 1.00 78.69 639 TYR A N 1
ATOM 4936 C CA . TYR A 1 639 ? -16.104 4.092 8.661 1.00 78.69 639 TYR A CA 1
ATOM 4937 C C . TYR A 1 639 ? -15.806 3.079 7.550 1.00 78.69 639 TYR A C 1
ATOM 4939 O O . TYR A 1 639 ? -16.684 2.734 6.761 1.00 78.69 639 TYR A O 1
ATOM 4947 N N . SER A 1 640 ? -14.573 2.588 7.490 1.00 83.81 640 SER A N 1
ATOM 4948 C CA . SER A 1 640 ? -14.173 1.514 6.585 1.00 83.81 640 SER A CA 1
ATOM 4949 C C . SER A 1 640 ? -13.220 0.599 7.328 1.00 83.81 640 SER A C 1
ATOM 4951 O O . SER A 1 640 ? -12.228 1.074 7.876 1.00 83.81 640 SER A O 1
ATOM 4953 N N . ASP A 1 641 ? -13.514 -0.693 7.323 1.00 85.94 641 ASP A N 1
ATOM 4954 C CA . ASP A 1 641 ? -12.661 -1.720 7.911 1.00 85.94 641 ASP A CA 1
ATOM 4955 C C . ASP A 1 641 ? -12.630 -2.955 7.007 1.00 85.94 641 ASP A C 1
ATOM 4957 O O . ASP A 1 641 ? -13.526 -3.178 6.187 1.00 85.94 641 ASP A O 1
ATOM 4961 N N . THR A 1 642 ? -11.565 -3.740 7.096 1.00 89.88 642 THR A N 1
ATOM 4962 C CA . THR A 1 642 ? -11.398 -4.962 6.309 1.00 89.88 642 THR A CA 1
ATOM 4963 C C . THR A 1 642 ? -10.837 -6.062 7.188 1.00 89.88 642 THR A C 1
ATOM 4965 O O . THR A 1 642 ? -9.735 -5.955 7.718 1.00 89.88 642 THR A O 1
ATOM 4968 N N . GLN A 1 643 ? -11.589 -7.154 7.310 1.00 89.00 643 GLN A N 1
ATOM 4969 C CA . GLN A 1 643 ? -11.234 -8.284 8.158 1.00 89.00 643 GLN A CA 1
ATOM 4970 C C . GLN A 1 643 ? -11.117 -9.559 7.326 1.00 89.00 643 GLN A C 1
ATOM 4972 O O . GLN A 1 643 ? -11.957 -9.834 6.474 1.00 89.00 643 GLN A O 1
ATOM 4977 N N . THR A 1 644 ? -10.094 -10.368 7.596 1.00 89.25 644 THR A N 1
ATOM 4978 C CA . THR A 1 644 ? -9.954 -11.703 6.999 1.00 89.25 644 THR A CA 1
ATOM 4979 C C . THR A 1 644 ? -10.133 -12.765 8.076 1.00 89.25 644 THR A C 1
ATOM 4981 O O . THR A 1 644 ? -9.474 -12.715 9.114 1.00 89.25 644 THR A O 1
ATOM 4984 N N . VAL A 1 645 ? -11.025 -13.726 7.838 1.00 89.00 645 VAL A N 1
ATOM 4985 C CA . VAL A 1 645 ? -11.358 -14.810 8.775 1.00 89.00 645 VAL A CA 1
ATOM 4986 C C . VAL A 1 645 ? -11.339 -16.168 8.078 1.00 89.00 645 VAL A C 1
ATOM 4988 O O . VAL A 1 645 ? -11.666 -16.289 6.903 1.00 89.00 645 VAL A O 1
ATOM 4991 N N . THR A 1 646 ? -10.948 -17.216 8.797 1.00 86.69 646 THR A N 1
ATOM 4992 C CA . THR A 1 646 ? -10.879 -18.595 8.271 1.00 86.69 646 THR A CA 1
ATOM 4993 C C . THR A 1 646 ? -12.135 -19.414 8.577 1.00 86.69 646 THR A C 1
ATOM 4995 O O . THR A 1 646 ? -12.421 -20.420 7.923 1.00 86.69 646 THR A O 1
ATOM 4998 N N . GLU A 1 647 ? -12.907 -18.996 9.577 1.00 88.00 647 GLU A N 1
ATOM 4999 C CA . GLU A 1 647 ? -14.184 -19.601 9.946 1.00 88.00 647 GLU A CA 1
ATOM 5000 C C . GLU A 1 647 ? -15.353 -18.803 9.364 1.00 88.00 647 GLU A C 1
ATOM 5002 O O . GLU A 1 647 ? -15.208 -17.632 9.032 1.00 88.00 647 GLU A O 1
ATOM 5007 N N . SER A 1 648 ? -16.537 -19.412 9.259 1.00 89.56 648 SER A N 1
ATOM 5008 C CA . SER A 1 648 ? -17.746 -18.733 8.765 1.00 89.56 648 SER A CA 1
ATOM 5009 C C . SER A 1 648 ? -18.411 -17.845 9.829 1.00 89.56 648 SER A C 1
ATOM 5011 O O . SER A 1 648 ? -19.638 -17.795 9.952 1.00 89.56 648 SER A O 1
ATOM 5013 N N . THR A 1 649 ? -17.583 -17.192 10.648 1.00 88.56 649 THR A N 1
ATOM 5014 C CA . THR A 1 649 ? -17.975 -16.268 11.708 1.00 88.56 649 THR A CA 1
ATOM 5015 C C . THR A 1 649 ? -16.937 -15.154 11.845 1.00 88.56 649 THR A C 1
ATOM 5017 O O . THR A 1 649 ? -15.738 -15.408 11.752 1.00 88.56 649 THR A O 1
ATOM 5020 N N . ALA A 1 650 ? -17.390 -13.928 12.099 1.00 89.25 650 ALA A N 1
ATOM 5021 C CA . ALA A 1 650 ? -16.549 -12.749 12.282 1.00 89.25 650 ALA A CA 1
ATOM 5022 C C . ALA A 1 650 ? -17.115 -11.848 13.384 1.00 89.25 650 ALA A C 1
ATOM 5024 O O . ALA A 1 650 ? -18.333 -11.740 13.523 1.00 89.25 650 ALA A O 1
ATOM 5025 N N . THR A 1 651 ? -16.242 -11.195 14.148 1.00 86.69 651 THR A N 1
ATOM 5026 C CA . THR A 1 651 ? -16.634 -10.228 15.181 1.00 86.69 651 THR A CA 1
ATOM 5027 C C . THR A 1 651 ? -16.129 -8.848 14.788 1.00 86.69 651 THR A C 1
ATOM 5029 O O . THR A 1 651 ? -14.933 -8.668 14.566 1.00 86.69 651 THR A O 1
ATOM 5032 N N . LEU A 1 652 ? -17.060 -7.902 14.716 1.00 85.88 652 LEU A N 1
ATOM 5033 C CA . LEU A 1 652 ? -16.861 -6.486 14.445 1.00 85.88 652 LEU A CA 1
ATOM 5034 C C . LEU A 1 652 ? -16.921 -5.714 15.762 1.00 85.88 652 LEU A C 1
ATOM 5036 O O . LEU A 1 652 ? -17.823 -5.938 16.574 1.00 85.88 652 LEU A O 1
ATOM 5040 N N . GLU A 1 653 ? -15.988 -4.792 15.960 1.00 80.62 653 GLU A N 1
ATOM 5041 C CA . GLU A 1 653 ? -15.863 -3.989 17.177 1.00 80.62 653 GLU A CA 1
ATOM 5042 C C . GLU A 1 653 ? -15.866 -2.490 16.844 1.00 80.62 653 GLU A C 1
ATOM 5044 O O . GLU A 1 653 ? -15.575 -2.090 15.718 1.00 80.62 653 GLU A O 1
ATOM 5049 N N . ASN A 1 654 ? -16.158 -1.647 17.840 1.00 75.81 654 ASN A N 1
ATOM 5050 C CA . ASN A 1 654 ? -16.182 -0.181 17.722 1.00 75.81 654 ASN A CA 1
ATOM 5051 C C . ASN A 1 654 ? -17.237 0.371 16.745 1.00 75.81 654 ASN A C 1
ATOM 5053 O O . ASN A 1 654 ? -17.045 1.433 16.149 1.00 75.81 654 ASN A O 1
ATOM 5057 N N . LEU A 1 655 ? -18.366 -0.324 16.606 1.00 78.19 655 LEU A N 1
ATOM 5058 C CA . LEU A 1 655 ? -19.498 0.148 15.818 1.00 78.19 655 LEU A CA 1
ATOM 5059 C C . LEU A 1 655 ? -20.250 1.249 16.575 1.00 78.19 655 LEU A C 1
ATOM 5061 O O . LEU A 1 655 ? -20.461 1.166 17.788 1.00 78.19 655 LEU A O 1
ATOM 5065 N N . LYS A 1 656 ? -20.668 2.291 15.857 1.00 70.31 656 LYS A N 1
ATOM 5066 C CA . LYS A 1 656 ? -21.493 3.370 16.398 1.00 70.31 656 LYS A CA 1
ATOM 5067 C C . LYS A 1 656 ? -22.960 2.996 16.294 1.00 70.31 656 LYS A C 1
ATOM 5069 O O . LYS A 1 656 ? -23.425 2.542 15.251 1.00 70.31 656 LYS A O 1
ATOM 5074 N N . ALA A 1 657 ? -23.685 3.231 17.377 1.00 64.81 657 ALA A N 1
ATOM 5075 C CA . ALA A 1 657 ? -25.117 3.024 17.394 1.00 64.81 657 ALA A CA 1
ATOM 5076 C C . ALA A 1 657 ? -25.841 4.006 16.454 1.00 64.81 657 ALA A C 1
ATOM 5078 O O . ALA A 1 657 ? -25.400 5.144 16.269 1.00 64.81 657 ALA A O 1
ATOM 5079 N N . GLY A 1 658 ? -26.899 3.519 15.803 1.00 64.69 658 GLY A N 1
ATOM 5080 C CA . GLY A 1 658 ? -27.711 4.277 14.850 1.00 64.69 658 GLY A CA 1
ATOM 5081 C C . GLY A 1 658 ? -27.120 4.398 13.439 1.00 64.69 658 GLY A C 1
ATOM 5082 O O . GLY A 1 658 ? -27.849 4.750 12.510 1.00 64.69 658 GLY A O 1
ATOM 5083 N N . GLU A 1 659 ? -25.841 4.063 13.242 1.00 77.06 659 GLU A N 1
ATOM 5084 C CA . GLU A 1 659 ? -25.183 4.060 11.931 1.00 77.06 659 GLU A CA 1
ATOM 5085 C C . GLU A 1 659 ? -25.345 2.706 11.232 1.00 77.06 659 GLU A C 1
ATOM 5087 O O . GLU A 1 659 ? -25.291 1.648 11.857 1.00 77.06 659 GLU A O 1
ATOM 5092 N N . THR A 1 660 ? -25.558 2.725 9.914 1.00 81.62 660 THR A N 1
ATOM 5093 C CA . THR A 1 660 ? -25.719 1.489 9.137 1.00 81.62 660 THR A CA 1
ATOM 5094 C C . THR A 1 660 ? -24.392 1.100 8.508 1.00 81.62 660 THR A C 1
ATOM 5096 O O . THR A 1 660 ? -23.780 1.884 7.782 1.00 81.62 660 THR A O 1
ATOM 5099 N N . TYR A 1 661 ? -23.969 -0.133 8.764 1.00 86.25 661 TYR A N 1
ATOM 5100 C CA . TYR A 1 661 ? -22.757 -0.724 8.223 1.00 86.25 661 TYR A CA 1
ATOM 5101 C C . TYR A 1 661 ? -23.119 -1.761 7.161 1.00 86.25 661 TYR A C 1
ATOM 5103 O O . TYR A 1 661 ? -23.821 -2.733 7.437 1.00 86.25 661 TYR A O 1
ATOM 5111 N N . THR A 1 662 ? -22.623 -1.563 5.943 1.00 88.94 662 THR A N 1
ATOM 5112 C CA . THR A 1 662 ? -22.696 -2.524 4.840 1.00 88.94 662 THR A CA 1
ATOM 5113 C C . THR A 1 662 ? -21.460 -3.409 4.871 1.00 88.94 662 THR A C 1
ATOM 5115 O O . THR A 1 662 ? -20.336 -2.916 4.794 1.00 88.94 662 THR A O 1
ATOM 5118 N N . ILE A 1 663 ? -21.669 -4.716 4.966 1.00 90.62 663 ILE A N 1
ATOM 5119 C CA . ILE A 1 663 ? -20.622 -5.729 5.064 1.00 90.62 663 ILE A CA 1
ATOM 5120 C C . ILE A 1 663 ? -20.657 -6.570 3.799 1.00 90.62 663 ILE A C 1
ATOM 5122 O O . ILE A 1 663 ? -21.656 -7.231 3.515 1.00 90.62 663 ILE A O 1
ATOM 5126 N N . LEU A 1 664 ? -19.565 -6.550 3.045 1.00 90.88 664 LEU A N 1
ATOM 5127 C CA . LEU A 1 664 ? -19.379 -7.337 1.835 1.00 90.88 664 LEU A CA 1
ATOM 5128 C C . LEU A 1 664 ? -18.474 -8.532 2.138 1.00 90.88 664 LEU A C 1
ATOM 5130 O O . LEU A 1 664 ? -17.302 -8.342 2.446 1.00 90.88 664 LEU A O 1
ATOM 5134 N N . ILE A 1 665 ? -19.014 -9.746 2.028 1.00 90.62 665 ILE A N 1
ATOM 5135 C CA . ILE A 1 665 ? -18.285 -11.002 2.228 1.00 90.62 665 ILE A CA 1
ATOM 5136 C C . ILE A 1 665 ? -17.825 -11.538 0.867 1.00 90.62 665 ILE A C 1
ATOM 5138 O O . ILE A 1 665 ? -18.642 -11.743 -0.042 1.00 90.62 665 ILE A O 1
ATOM 5142 N N . THR A 1 666 ? -16.521 -11.774 0.732 1.00 87.06 666 THR A N 1
ATOM 5143 C CA . THR A 1 666 ? -15.862 -12.312 -0.464 1.00 87.06 666 THR A CA 1
ATOM 5144 C C . THR A 1 666 ? -14.941 -13.485 -0.122 1.00 87.06 666 THR A C 1
ATOM 5146 O O . THR A 1 666 ? -14.505 -13.654 1.015 1.00 87.06 666 THR A O 1
ATOM 5149 N N . SER A 1 667 ? -14.663 -14.328 -1.115 1.00 84.94 667 SER A N 1
ATOM 5150 C CA . SER A 1 667 ? -13.660 -15.396 -1.056 1.00 84.94 667 SER A CA 1
ATOM 5151 C C . SER A 1 667 ? -13.242 -15.768 -2.481 1.00 84.94 667 SER A C 1
ATOM 5153 O O . SER A 1 667 ? -14.036 -15.603 -3.408 1.00 84.94 667 SER A O 1
ATOM 5155 N N . ASP A 1 668 ? -12.039 -16.313 -2.662 1.00 72.75 668 ASP A N 1
ATOM 5156 C CA . ASP A 1 668 ? -11.498 -16.711 -3.975 1.00 72.75 668 ASP A CA 1
ATOM 5157 C C . ASP A 1 668 ? -12.306 -17.825 -4.662 1.00 72.75 668 ASP A C 1
ATOM 5159 O O . ASP A 1 668 ? -12.297 -17.964 -5.884 1.00 72.75 668 ASP A O 1
ATOM 5163 N N . SER A 1 669 ? -13.049 -18.603 -3.872 1.00 71.94 669 SER A N 1
ATOM 5164 C CA . SER A 1 669 ? -13.953 -19.659 -4.349 1.00 71.94 669 SER A CA 1
ATOM 5165 C C . SER A 1 669 ? -15.388 -19.172 -4.603 1.00 71.94 669 SER A C 1
ATOM 5167 O O . SER A 1 669 ? -16.247 -19.952 -5.019 1.00 71.94 669 SER A O 1
ATOM 5169 N N . MET A 1 670 ? -15.696 -17.893 -4.360 1.00 73.00 670 MET A N 1
ATOM 5170 C CA . MET A 1 670 ? -17.033 -17.341 -4.588 1.00 73.00 670 MET A CA 1
ATOM 5171 C C . MET A 1 670 ? -17.156 -16.736 -5.985 1.00 73.00 670 MET A C 1
ATOM 5173 O O . MET A 1 670 ? -16.382 -15.871 -6.379 1.00 73.00 670 MET A O 1
ATOM 5177 N N . ALA A 1 671 ? -18.214 -17.111 -6.708 1.00 65.00 671 ALA A N 1
ATOM 5178 C CA . ALA A 1 671 ? -18.536 -16.497 -8.000 1.00 65.00 671 ALA A CA 1
ATOM 5179 C C . ALA A 1 671 ? -19.087 -15.065 -7.859 1.00 65.00 671 ALA A C 1
ATOM 5181 O O . ALA A 1 671 ? -18.994 -14.258 -8.781 1.00 65.00 671 ALA A O 1
ATOM 5182 N N . ARG A 1 672 ? -19.714 -14.742 -6.719 1.00 71.62 672 ARG A N 1
ATOM 5183 C CA . ARG A 1 672 ? -20.277 -13.413 -6.466 1.00 71.62 672 ARG A CA 1
ATOM 5184 C C . ARG A 1 672 ? -20.201 -13.057 -4.993 1.00 71.62 672 ARG A C 1
ATOM 5186 O O . ARG A 1 672 ? -20.639 -13.840 -4.158 1.00 71.62 672 ARG A O 1
ATOM 5193 N N . ALA A 1 673 ? -19.717 -11.854 -4.703 1.00 79.88 673 ALA A N 1
ATOM 5194 C CA . ALA A 1 673 ? -19.741 -11.288 -3.363 1.00 79.88 673 ALA A CA 1
ATOM 5195 C C . ALA A 1 673 ? -21.176 -11.199 -2.820 1.00 79.88 673 ALA A C 1
ATOM 5197 O O . ALA A 1 673 ? -22.127 -10.951 -3.575 1.00 79.88 673 ALA A O 1
ATOM 5198 N N . VAL A 1 674 ? -21.326 -11.380 -1.510 1.00 85.25 674 VAL A N 1
ATOM 5199 C CA . VAL A 1 674 ? -22.617 -11.291 -0.821 1.00 85.25 674 VAL A CA 1
ATOM 5200 C C . VAL A 1 674 ? -22.537 -10.160 0.189 1.00 85.25 674 VAL A C 1
ATOM 5202 O O . VAL A 1 674 ? -21.605 -10.104 0.983 1.00 85.25 674 VAL A O 1
ATOM 5205 N N . SER A 1 675 ? -23.503 -9.246 0.145 1.00 88.38 675 SER A N 1
ATOM 5206 C CA . SER A 1 675 ? -23.575 -8.109 1.059 1.00 88.38 675 SER A CA 1
ATOM 5207 C C . SER A 1 675 ? -24.696 -8.284 2.078 1.00 88.38 675 SER A C 1
ATOM 5209 O O . SER A 1 675 ? -25.786 -8.737 1.724 1.00 88.38 675 SER A O 1
ATOM 5211 N N . THR A 1 676 ? -24.456 -7.849 3.309 1.00 86.81 676 THR A N 1
ATOM 5212 C CA . THR A 1 676 ? -25.475 -7.686 4.352 1.00 86.81 676 THR A CA 1
ATOM 5213 C C . THR A 1 676 ? -25.336 -6.316 5.004 1.00 86.81 676 THR A C 1
ATOM 5215 O O . THR A 1 676 ? -24.254 -5.736 4.995 1.00 86.81 676 THR A O 1
ATOM 5218 N N . GLU A 1 677 ? -26.411 -5.803 5.590 1.00 86.94 677 GLU A N 1
ATOM 5219 C CA . GLU A 1 677 ? -26.402 -4.553 6.355 1.00 86.94 677 GLU A CA 1
ATOM 5220 C C . GLU A 1 677 ? -26.675 -4.845 7.833 1.00 86.94 677 GLU A C 1
ATOM 5222 O O . GLU A 1 677 ? -27.471 -5.730 8.158 1.00 86.94 677 GLU A O 1
ATOM 5227 N N . ILE A 1 678 ? -26.005 -4.113 8.722 1.00 82.81 678 ILE A N 1
ATOM 5228 C CA . ILE A 1 678 ? -26.251 -4.130 10.165 1.00 82.81 678 ILE A CA 1
ATOM 5229 C C . ILE A 1 678 ? -26.373 -2.697 10.689 1.00 82.81 678 ILE A C 1
ATOM 5231 O O . ILE A 1 678 ? -25.670 -1.803 10.225 1.00 82.81 678 ILE A O 1
ATOM 5235 N N . THR A 1 679 ? -27.230 -2.481 11.682 1.00 78.06 679 THR A N 1
ATOM 5236 C CA . THR A 1 679 ? -27.386 -1.187 12.361 1.00 78.06 679 THR A CA 1
ATOM 5237 C C . THR A 1 679 ? -27.349 -1.454 13.865 1.00 78.06 679 THR A C 1
ATOM 5239 O O . THR A 1 679 ? -28.268 -2.105 14.362 1.00 78.06 679 THR A O 1
ATOM 5242 N N . PRO A 1 680 ? -26.296 -1.043 14.594 1.00 70.25 680 PRO A N 1
ATOM 5243 C CA . PRO A 1 680 ? -26.218 -1.258 16.033 1.00 70.25 680 PRO A CA 1
ATOM 5244 C C . PRO A 1 680 ? -27.229 -0.396 16.800 1.00 70.25 680 PRO A C 1
ATOM 5246 O O . PRO A 1 680 ? -27.472 0.758 16.443 1.00 70.25 680 PRO A O 1
ATOM 5249 N N . ASP A 1 681 ? -27.832 -0.966 17.844 1.00 61.97 681 ASP A N 1
ATOM 5250 C CA . ASP A 1 681 ? -28.917 -0.343 18.614 1.00 61.97 681 ASP A CA 1
ATOM 5251 C C . ASP A 1 681 ? -28.411 0.731 19.604 1.00 61.97 681 ASP A C 1
ATOM 5253 O O . ASP A 1 681 ? -27.397 0.550 20.273 1.00 61.97 681 ASP A O 1
ATOM 5257 N N . ASP A 1 682 ? -29.151 1.844 19.744 1.00 58.28 682 ASP A N 1
ATOM 5258 C CA . ASP A 1 682 ? -28.764 2.999 20.592 1.00 58.28 682 ASP A CA 1
ATOM 5259 C C . ASP A 1 682 ? -29.040 2.853 22.094 1.00 58.28 682 ASP A C 1
ATOM 5261 O O . ASP A 1 682 ? -28.688 3.749 22.849 1.00 58.28 682 ASP A O 1
ATOM 5265 N N . LEU A 1 683 ? -29.726 1.810 22.563 1.00 65.25 683 LEU A N 1
ATOM 5266 C CA . LEU A 1 683 ? -30.220 1.762 23.947 1.00 65.25 683 LEU A CA 1
ATOM 5267 C C . LEU A 1 683 ? -29.625 0.573 24.697 1.00 65.25 683 LEU A C 1
ATOM 5269 O O . LEU A 1 683 ? -30.217 -0.504 24.728 1.00 65.25 683 LEU A O 1
ATOM 5273 N N . THR A 1 684 ? -28.470 0.785 25.328 1.00 68.12 684 THR A N 1
ATOM 5274 C CA . THR A 1 684 ? -27.833 -0.211 26.202 1.00 68.12 684 THR A CA 1
ATOM 5275 C C . THR A 1 684 ? -27.938 0.221 27.662 1.00 68.12 684 THR A C 1
ATOM 5277 O O . THR A 1 684 ? -27.393 1.259 28.050 1.00 68.12 684 THR A O 1
ATOM 5280 N N . ILE A 1 685 ? -28.623 -0.586 28.478 1.00 76.38 685 ILE A N 1
ATOM 5281 C CA . ILE A 1 685 ? -28.641 -0.441 29.938 1.00 76.38 685 ILE A CA 1
ATOM 5282 C C . ILE A 1 685 ? -27.398 -1.122 30.508 1.00 76.38 685 ILE A C 1
ATOM 5284 O O . ILE A 1 685 ? -27.198 -2.323 30.326 1.00 76.38 685 ILE A O 1
ATOM 5288 N N . THR A 1 686 ? -26.569 -0.351 31.207 1.00 77.56 686 THR A N 1
ATOM 5289 C CA . THR A 1 686 ? -25.289 -0.827 31.755 1.00 77.56 686 THR A CA 1
ATOM 5290 C C . THR A 1 686 ? -25.332 -1.178 33.228 1.00 77.56 686 THR A C 1
ATOM 5292 O O . THR A 1 686 ? -24.497 -1.950 33.690 1.00 77.56 686 THR A O 1
ATOM 5295 N N . ASP A 1 687 ? -26.275 -0.605 33.968 1.00 81.25 687 ASP A N 1
ATOM 5296 C CA . ASP A 1 687 ? -26.417 -0.830 35.401 1.00 81.25 687 ASP A CA 1
ATOM 5297 C C . ASP A 1 687 ? -27.893 -0.705 35.767 1.00 81.25 687 ASP A C 1
ATOM 5299 O O . ASP A 1 687 ? -28.504 0.324 35.479 1.00 81.25 687 ASP A O 1
ATOM 5303 N N . LEU A 1 688 ? -28.467 -1.744 36.373 1.00 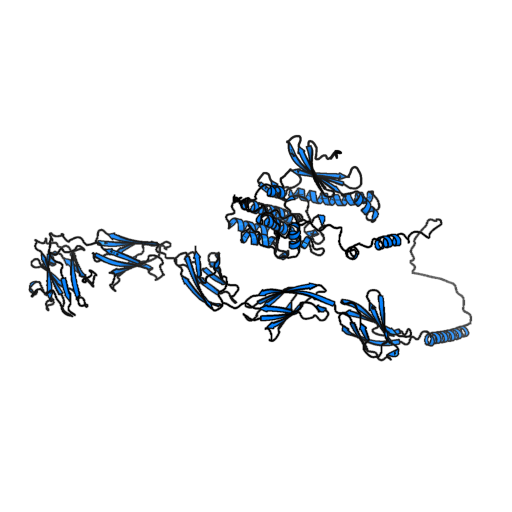87.69 688 LEU A N 1
ATOM 5304 C CA . LEU A 1 688 ? -29.850 -1.780 36.846 1.00 87.69 688 LEU A CA 1
ATOM 5305 C C . LEU A 1 688 ? -29.852 -2.162 38.325 1.00 87.69 688 LEU A C 1
ATOM 5307 O O . LEU A 1 688 ? -29.458 -3.258 38.718 1.00 87.69 688 LEU A O 1
ATOM 5311 N N . THR A 1 689 ? -30.331 -1.251 39.166 1.00 86.94 689 THR A N 1
ATOM 5312 C CA . THR A 1 689 ? -30.293 -1.394 40.621 1.00 86.94 689 THR A CA 1
ATOM 5313 C C . THR A 1 689 ? -31.660 -1.144 41.239 1.00 86.94 689 THR A C 1
ATOM 5315 O O . THR A 1 689 ? -32.479 -0.383 40.725 1.00 86.94 689 THR A O 1
ATOM 5318 N N . ALA A 1 690 ? -31.915 -1.786 42.379 1.00 87.94 690 ALA A N 1
ATOM 5319 C CA . ALA A 1 690 ? -33.134 -1.591 43.150 1.00 87.94 690 ALA A CA 1
ATOM 5320 C C . ALA A 1 690 ? -32.808 -1.435 44.639 1.00 87.94 690 ALA A C 1
ATOM 5322 O O . ALA A 1 690 ? -32.056 -2.225 45.217 1.00 87.94 690 ALA A O 1
ATOM 5323 N N . THR A 1 691 ? -33.370 -0.401 45.267 1.00 85.44 691 THR A N 1
ATOM 5324 C CA . THR A 1 691 ? -33.133 -0.050 46.672 1.00 85.44 691 THR A CA 1
ATOM 5325 C C . THR A 1 691 ? -34.455 0.139 47.417 1.00 85.44 691 THR A C 1
ATOM 5327 O O . THR A 1 691 ? -35.359 0.804 46.911 1.00 85.44 691 THR A O 1
ATOM 5330 N N . PRO A 1 692 ? -34.626 -0.453 48.611 1.00 82.75 692 PRO A N 1
ATOM 5331 C CA . PRO A 1 692 ? -35.867 -0.329 49.362 1.00 82.75 692 PRO A CA 1
ATOM 5332 C C . PRO A 1 692 ? -35.968 1.076 49.966 1.00 82.75 692 PRO A C 1
ATOM 5334 O O . PRO A 1 692 ? -34.979 1.618 50.464 1.00 82.75 692 PRO A O 1
ATOM 5337 N N . ASN A 1 693 ? -37.163 1.662 49.943 1.00 77.25 693 ASN A N 1
ATOM 5338 C CA . ASN A 1 693 ? -37.420 2.973 50.531 1.00 77.25 693 ASN A CA 1
ATOM 5339 C C . ASN A 1 693 ? -37.941 2.861 51.980 1.00 77.25 693 ASN A C 1
ATOM 5341 O O . ASN A 1 693 ? -38.404 1.807 52.422 1.00 77.25 693 ASN A O 1
ATOM 5345 N N . GLU A 1 694 ? -37.889 3.966 52.732 1.00 66.19 694 GLU A N 1
ATOM 5346 C CA . GLU A 1 694 ? -38.316 4.012 54.145 1.00 66.19 694 GLU A CA 1
ATOM 5347 C C . GLU A 1 694 ? -39.825 3.759 54.343 1.00 66.19 694 GLU A C 1
ATOM 5349 O O . GLU A 1 694 ? -40.268 3.486 55.457 1.00 66.19 694 GLU A O 1
ATOM 5354 N N . THR A 1 695 ? -40.621 3.827 53.273 1.00 62.12 695 THR A N 1
ATOM 5355 C CA . THR A 1 695 ? -42.081 3.653 53.284 1.00 62.12 695 THR A CA 1
ATOM 5356 C C . THR A 1 695 ? -42.540 2.262 52.823 1.00 62.12 695 THR A C 1
ATOM 5358 O O . THR A 1 695 ? -43.739 2.047 52.664 1.00 62.12 695 THR A O 1
ATOM 5361 N N . GLY A 1 696 ? -41.620 1.309 52.613 1.00 65.19 696 GLY A N 1
ATOM 5362 C CA . GLY A 1 696 ? -41.936 -0.074 52.216 1.00 65.19 696 GLY A CA 1
ATOM 5363 C C . GLY A 1 696 ? -42.121 -0.314 50.708 1.00 65.19 696 GLY A C 1
ATOM 5364 O O . GLY A 1 696 ? -42.565 -1.387 50.311 1.00 65.19 696 GLY A O 1
ATOM 5365 N N . GLY A 1 697 ? -41.785 0.664 49.869 1.00 78.62 697 GLY A N 1
ATOM 5366 C CA . GLY A 1 697 ? -41.669 0.544 48.412 1.00 78.62 697 GLY A CA 1
ATOM 5367 C C . GLY A 1 697 ? -40.229 0.301 47.940 1.00 78.62 697 GLY A C 1
ATOM 5368 O O . GLY A 1 697 ? -39.306 0.163 48.747 1.00 78.62 697 GLY A O 1
ATOM 5369 N N . LEU A 1 698 ? -40.034 0.259 46.623 1.00 85.44 698 LEU A N 1
ATOM 5370 C CA . LEU A 1 698 ? -38.759 -0.043 45.969 1.00 85.44 698 LEU A CA 1
ATOM 5371 C C . LEU A 1 698 ? -38.419 1.036 44.940 1.00 85.44 698 LEU A C 1
ATOM 5373 O O . LEU A 1 698 ? -39.178 1.258 44.003 1.00 85.44 698 LEU A O 1
ATOM 5377 N N . THR A 1 699 ? -37.276 1.692 45.101 1.00 87.69 699 THR A N 1
ATOM 5378 C CA . THR A 1 699 ? -36.729 2.624 44.113 1.00 87.69 699 THR A CA 1
ATOM 5379 C C . THR A 1 699 ? -35.837 1.853 43.151 1.00 87.69 699 THR A C 1
ATOM 5381 O O . THR A 1 699 ? -34.806 1.319 43.559 1.00 87.69 699 THR A O 1
ATOM 5384 N N . VAL A 1 700 ? -36.239 1.791 41.886 1.00 89.88 700 VAL A N 1
ATOM 5385 C CA . VAL A 1 700 ? -35.494 1.161 40.794 1.00 89.88 700 VAL A CA 1
ATOM 5386 C C . VAL A 1 700 ? -34.804 2.258 39.996 1.00 89.88 700 VAL A C 1
ATOM 5388 O O . VAL A 1 700 ? -35.458 3.214 39.584 1.00 89.88 700 VAL A O 1
ATOM 5391 N N . SER A 1 701 ? -33.501 2.129 39.784 1.00 87.94 701 SER A N 1
ATOM 5392 C CA . SER A 1 701 ? -32.677 3.083 39.041 1.00 87.94 701 SER A CA 1
ATOM 5393 C C . SER A 1 701 ? -31.803 2.357 38.033 1.00 87.94 701 SER A C 1
ATOM 5395 O O . SER A 1 701 ? -31.243 1.309 38.353 1.00 87.94 701 SER A O 1
ATOM 5397 N N . TRP A 1 702 ? -31.665 2.921 36.836 1.00 89.06 702 TRP A N 1
ATOM 5398 C CA . TRP A 1 702 ? -30.805 2.363 35.798 1.00 89.06 702 TRP A CA 1
ATOM 5399 C C . TRP A 1 702 ? -29.942 3.425 35.124 1.00 89.06 702 TRP A C 1
ATOM 5401 O O . TRP A 1 702 ? -30.272 4.610 35.119 1.00 89.06 702 TRP A O 1
ATOM 5411 N N . ASN A 1 703 ? -28.824 2.992 34.550 1.00 82.19 703 ASN A N 1
ATOM 5412 C CA . ASN A 1 703 ? -27.966 3.817 33.711 1.00 82.19 703 ASN A CA 1
ATOM 5413 C C . ASN A 1 703 ? -28.067 3.353 32.258 1.00 82.19 703 ASN A C 1
ATOM 5415 O O . ASN A 1 703 ? -28.041 2.155 31.978 1.00 82.19 703 ASN A O 1
ATOM 5419 N N . CYS A 1 704 ? -28.162 4.312 31.341 1.00 73.81 704 CYS A N 1
ATOM 5420 C CA . CYS A 1 704 ? -28.195 4.080 29.901 1.00 73.81 704 CYS A CA 1
ATOM 5421 C C . CYS A 1 704 ? -26.994 4.791 29.268 1.00 73.81 704 CYS A C 1
ATOM 5423 O O . CYS A 1 704 ? -26.774 5.969 29.543 1.00 73.81 704 CYS A O 1
ATOM 5425 N N . GLU A 1 705 ? -26.206 4.084 28.455 1.00 66.00 705 GLU A N 1
ATOM 5426 C CA . GLU A 1 705 ? -24.989 4.640 27.830 1.00 66.00 705 GLU A CA 1
ATOM 5427 C C . GLU A 1 705 ? -25.292 5.769 26.844 1.00 66.00 705 GLU A C 1
ATOM 5429 O O . GLU A 1 705 ? -24.585 6.776 26.797 1.00 66.00 705 GLU A O 1
ATOM 5434 N N . VAL A 1 706 ? -26.364 5.609 26.074 1.00 59.00 706 VAL A N 1
ATOM 5435 C CA . VAL A 1 706 ? -26.833 6.586 25.098 1.00 59.00 706 VAL A CA 1
ATOM 5436 C C . VAL A 1 706 ? -28.338 6.720 25.303 1.00 59.00 706 VAL A C 1
ATOM 5438 O O . VAL A 1 706 ? -29.105 5.821 24.990 1.00 59.00 706 VAL A O 1
ATOM 5441 N N . SER A 1 707 ? -28.784 7.818 25.909 1.00 56.12 707 SER A N 1
ATOM 5442 C CA . SER A 1 707 ? -30.211 8.136 26.044 1.00 56.12 707 SER A CA 1
ATOM 5443 C C . SER A 1 707 ? -30.457 9.576 25.625 1.00 56.12 707 SER A C 1
ATOM 5445 O O . SER A 1 707 ? -29.704 10.468 26.010 1.00 56.12 707 SER A O 1
ATOM 5447 N N . SER A 1 708 ? -31.518 9.810 24.855 1.00 56.56 708 SER A N 1
ATOM 5448 C CA . SER A 1 708 ? -31.986 11.166 24.551 1.00 56.56 708 SER A CA 1
ATOM 5449 C C . SER A 1 708 ? -32.854 11.710 25.692 1.00 56.56 708 SER A C 1
ATOM 5451 O O . SER A 1 708 ? -33.529 10.925 26.363 1.00 56.56 708 SER A O 1
ATOM 5453 N N . ASP A 1 709 ? -32.892 13.032 25.878 1.00 56.88 709 ASP A N 1
ATOM 5454 C CA . ASP A 1 709 ? -33.698 13.696 26.922 1.00 56.88 709 ASP A CA 1
ATOM 5455 C C . ASP A 1 709 ? -35.223 13.464 26.772 1.00 56.88 709 ASP A C 1
ATOM 5457 O O . ASP A 1 709 ? -35.980 13.722 27.705 1.00 56.88 709 ASP A O 1
ATOM 5461 N N . ASP A 1 710 ? -35.678 12.946 25.622 1.00 58.81 710 ASP A N 1
ATOM 5462 C CA . ASP A 1 710 ? -37.089 12.660 25.309 1.00 58.81 710 ASP A CA 1
ATOM 5463 C C . ASP A 1 710 ? -37.476 11.171 25.484 1.00 58.81 710 ASP A C 1
ATOM 5465 O O . ASP A 1 710 ? -38.601 10.774 25.170 1.00 58.81 710 ASP A O 1
ATOM 5469 N N . THR A 1 711 ? -36.561 10.321 25.965 1.00 67.81 711 THR A N 1
ATOM 5470 C CA . THR A 1 711 ? -36.783 8.864 26.061 1.00 67.81 711 THR A CA 1
ATOM 5471 C C . THR A 1 711 ? -37.768 8.527 27.187 1.00 67.81 711 THR A C 1
ATOM 5473 O O . THR A 1 711 ? -37.531 8.870 28.345 1.00 67.81 711 THR A O 1
ATOM 5476 N N . GLN A 1 712 ? -38.861 7.822 26.873 1.00 81.69 712 GLN A N 1
ATOM 5477 C CA . GLN A 1 712 ? -39.830 7.342 27.866 1.00 81.69 712 GLN A CA 1
ATOM 5478 C C . GLN A 1 712 ? -39.630 5.857 28.164 1.00 81.69 712 GLN A C 1
ATOM 5480 O O . GLN A 1 712 ? -39.438 5.050 27.257 1.00 81.69 712 GLN A O 1
ATOM 5485 N N . TRP A 1 713 ? -39.741 5.490 29.438 1.00 85.88 713 TRP A N 1
ATOM 5486 C CA . TRP A 1 713 ? -39.491 4.138 29.923 1.00 85.88 713 TRP A CA 1
ATOM 5487 C C . TRP A 1 713 ? -40.746 3.508 30.527 1.00 85.88 713 TRP A C 1
ATOM 5489 O O . TRP A 1 713 ? -41.580 4.179 31.143 1.00 85.88 713 TRP A O 1
ATOM 5499 N N . LEU A 1 714 ? -40.854 2.193 30.366 1.00 86.94 714 LEU A N 1
ATOM 5500 C CA . LEU A 1 714 ? -41.849 1.327 30.978 1.00 86.94 714 LEU A CA 1
ATOM 5501 C C . LEU A 1 714 ? -41.134 0.356 31.912 1.00 86.94 714 LEU A C 1
ATOM 5503 O O . LEU A 1 714 ? -40.277 -0.412 31.485 1.00 86.94 714 LEU A O 1
ATOM 5507 N N . VAL A 1 715 ? -41.504 0.379 33.188 1.00 88.62 715 VAL A N 1
ATOM 5508 C CA . VAL A 1 715 ? -41.000 -0.556 34.194 1.00 88.62 715 VAL A CA 1
ATOM 5509 C C . VAL A 1 715 ? -42.087 -1.575 34.473 1.00 88.62 715 VAL A C 1
ATOM 5511 O O . VAL A 1 715 ? -43.094 -1.274 35.116 1.00 88.62 715 VAL A O 1
ATOM 5514 N N . VAL A 1 716 ? -41.890 -2.778 33.949 1.00 88.88 716 VAL A N 1
ATOM 5515 C CA . VAL A 1 716 ? -42.788 -3.915 34.123 1.00 88.88 716 VAL A CA 1
ATOM 5516 C C . VAL A 1 716 ? -42.312 -4.703 35.334 1.00 88.88 716 VAL A C 1
ATOM 5518 O O . VAL A 1 716 ? -41.151 -5.080 35.410 1.00 88.88 716 VAL A O 1
ATOM 5521 N N . TYR A 1 717 ? -43.180 -4.955 36.307 1.00 88.62 717 TYR A N 1
ATOM 5522 C CA . TYR A 1 717 ? -42.808 -5.724 37.492 1.00 88.62 717 TYR A CA 1
ATOM 5523 C C . TYR A 1 717 ? -43.915 -6.679 37.915 1.00 88.62 717 TYR A C 1
ATOM 5525 O O . TYR A 1 717 ? -45.101 -6.352 37.888 1.00 88.62 717 TYR A O 1
ATOM 5533 N N . GLY A 1 718 ? -43.522 -7.873 38.342 1.00 86.12 718 GLY A N 1
ATOM 5534 C CA . GLY A 1 718 ? -44.443 -8.913 38.785 1.00 86.12 718 GLY A CA 1
ATOM 5535 C C . GLY A 1 718 ? -43.828 -9.765 39.880 1.00 86.12 718 GLY A C 1
ATOM 5536 O O . GLY A 1 718 ? -42.606 -9.883 39.981 1.00 86.12 718 GLY A O 1
ATOM 5537 N N . VAL A 1 719 ? -44.670 -10.360 40.726 1.00 84.31 719 VAL A N 1
ATOM 5538 C CA . VAL A 1 719 ? -44.194 -11.361 41.687 1.00 84.31 719 VAL A CA 1
ATOM 5539 C C . VAL A 1 719 ? -43.737 -12.583 40.898 1.00 84.31 719 VAL A C 1
ATOM 5541 O O . VAL A 1 719 ? -44.491 -13.125 40.089 1.00 84.31 719 VAL A O 1
ATOM 5544 N N . LYS A 1 720 ? -42.502 -13.025 41.133 1.00 80.06 720 LYS A N 1
ATOM 5545 C CA . LYS A 1 720 ? -41.872 -14.112 40.387 1.00 80.06 720 LYS A CA 1
ATOM 5546 C C . LYS A 1 720 ? -42.730 -15.381 40.450 1.00 80.06 720 LYS A C 1
ATOM 5548 O O . LYS A 1 720 ? -42.958 -15.929 41.526 1.00 80.06 720 LYS A O 1
ATOM 5553 N N . GLY A 1 721 ? -43.194 -15.843 39.287 1.00 69.75 721 GLY A N 1
ATOM 5554 C CA . GLY A 1 721 ? -44.061 -17.021 39.149 1.00 69.75 721 GLY A CA 1
ATOM 5555 C C . GLY A 1 721 ? -45.564 -16.728 39.038 1.00 69.75 721 GLY A C 1
ATOM 5556 O O . GLY A 1 721 ? -46.330 -17.670 38.850 1.00 69.75 721 GLY A O 1
ATOM 5557 N N . GLN A 1 722 ? -45.996 -15.464 39.111 1.00 74.38 722 GLN A N 1
ATOM 5558 C CA . GLN A 1 722 ? -47.365 -15.055 38.775 1.00 74.38 722 GLN A CA 1
ATOM 5559 C C . GLN A 1 722 ? -47.439 -14.460 37.361 1.00 74.38 722 GLN A C 1
ATOM 5561 O O . GLN A 1 722 ? -46.503 -13.812 36.908 1.00 74.38 722 GLN A O 1
ATOM 5566 N N . GLU A 1 723 ? -48.566 -14.651 36.666 1.00 65.75 723 GLU A N 1
ATOM 5567 C CA . GLU A 1 723 ? -48.790 -14.082 35.321 1.00 65.75 723 GLU A CA 1
ATOM 5568 C C . GLU A 1 723 ? -49.182 -12.592 35.341 1.00 65.75 723 GLU A C 1
ATOM 5570 O O . GLU A 1 723 ? -49.273 -11.950 34.296 1.00 65.75 723 GLU A O 1
ATOM 5575 N N . THR A 1 724 ? -49.451 -12.022 36.517 1.00 64.62 724 THR A N 1
ATOM 5576 C CA . THR A 1 724 ? -49.865 -10.622 36.649 1.00 64.62 724 THR A CA 1
ATOM 5577 C C . THR A 1 724 ? -48.656 -9.704 36.799 1.00 64.62 724 THR A C 1
ATOM 5579 O O . THR A 1 724 ? -48.054 -9.650 37.873 1.00 64.62 724 THR A O 1
ATOM 5582 N N . ASN A 1 725 ? -48.365 -8.936 35.747 1.00 78.69 725 ASN A N 1
ATOM 5583 C CA . ASN A 1 725 ? -47.355 -7.880 35.754 1.00 78.69 725 ASN A CA 1
ATOM 5584 C C . ASN A 1 725 ? -48.025 -6.500 35.819 1.00 78.69 725 ASN A C 1
ATOM 5586 O O . ASN A 1 725 ? -48.951 -6.210 35.059 1.00 78.69 725 ASN A O 1
ATOM 5590 N N . ALA A 1 726 ? -47.558 -5.652 36.730 1.00 83.62 726 ALA A N 1
ATOM 5591 C CA . ALA A 1 726 ? -47.877 -4.233 36.774 1.00 83.62 726 ALA A CA 1
ATOM 5592 C C . ALA A 1 726 ? -46.882 -3.450 35.906 1.00 83.62 726 ALA A C 1
ATOM 5594 O O . ALA A 1 726 ? -45.771 -3.914 35.655 1.00 83.62 726 ALA A O 1
ATOM 5595 N N . VAL A 1 727 ? -47.287 -2.270 35.435 1.00 86.06 727 VAL A N 1
ATOM 5596 C CA . VAL A 1 727 ? -46.457 -1.413 34.579 1.00 86.06 727 VAL A CA 1
ATOM 5597 C C . VAL A 1 727 ? -46.490 0.007 35.121 1.00 86.06 727 VAL A C 1
ATOM 5599 O O . VAL A 1 727 ? -47.572 0.565 35.297 1.00 86.06 727 VAL A O 1
ATOM 5602 N N . GLU A 1 728 ? -45.317 0.585 35.357 1.00 86.50 728 GLU A N 1
ATOM 5603 C CA . GLU A 1 728 ? -45.144 1.993 35.723 1.00 86.50 728 GLU A CA 1
ATOM 5604 C C . GLU A 1 728 ? -44.407 2.750 34.617 1.00 86.50 728 GLU A C 1
ATOM 5606 O O . GLU A 1 728 ? -43.498 2.217 33.981 1.00 86.50 728 GLU A O 1
ATOM 5611 N N . GLN A 1 729 ? -44.810 3.997 34.374 1.00 86.75 729 GLN A N 1
ATOM 5612 C CA . GLN A 1 729 ? -44.181 4.871 33.380 1.00 86.75 729 GLN A CA 1
ATOM 5613 C C . GLN A 1 729 ? -43.168 5.795 34.051 1.00 86.75 729 GLN A C 1
ATOM 5615 O O . GLN A 1 729 ? -43.469 6.410 35.073 1.00 86.75 729 GLN A O 1
ATOM 5620 N N . ALA A 1 730 ? -41.993 5.944 33.441 1.00 82.81 730 ALA A N 1
ATOM 5621 C CA . ALA A 1 730 ? -40.946 6.834 33.925 1.00 82.81 730 ALA A CA 1
ATOM 5622 C C . ALA A 1 730 ? -40.378 7.690 32.786 1.00 82.81 730 ALA A C 1
ATOM 5624 O O . ALA A 1 730 ? -40.062 7.194 31.707 1.00 82.81 730 ALA A O 1
ATOM 5625 N N . SER A 1 731 ? -40.255 8.996 33.028 1.00 74.81 731 SER A N 1
ATOM 5626 C CA . SER A 1 731 ? -39.561 9.936 32.133 1.00 74.81 731 SER A CA 1
ATOM 5627 C C . SER A 1 731 ? -38.085 10.117 32.490 1.00 74.81 731 SER A C 1
ATOM 5629 O O . SER A 1 731 ? -37.331 10.692 31.720 1.00 74.81 731 SER A O 1
ATOM 5631 N N . GLU A 1 732 ? -37.684 9.667 33.676 1.00 80.25 732 GLU A N 1
ATOM 5632 C CA . GLU A 1 732 ? -36.307 9.691 34.168 1.00 80.25 732 GLU A CA 1
ATOM 5633 C C . GLU A 1 732 ? -35.823 8.250 34.355 1.00 80.25 732 GLU A C 1
ATOM 5635 O O . GLU A 1 732 ? -36.629 7.320 34.417 1.00 80.25 732 GLU A O 1
ATOM 5640 N N . THR A 1 733 ? -34.513 8.048 34.504 1.00 84.31 733 THR A N 1
ATOM 5641 C CA . THR A 1 733 ? -33.922 6.715 34.709 1.00 84.31 733 THR A CA 1
ATOM 5642 C C . THR A 1 733 ? -34.059 6.200 36.152 1.00 84.31 733 THR A C 1
ATOM 5644 O O . THR A 1 733 ? -33.207 5.484 36.682 1.00 84.31 733 THR A O 1
ATOM 5647 N N . THR A 1 734 ? -35.118 6.615 36.848 1.00 86.31 734 THR A N 1
ATOM 5648 C CA . THR A 1 734 ? -35.449 6.195 38.212 1.00 86.31 734 THR A CA 1
ATOM 5649 C C . THR A 1 734 ? -36.965 6.186 38.400 1.00 86.31 734 THR A C 1
ATOM 5651 O O . THR A 1 734 ? -37.649 7.136 38.022 1.00 86.31 734 THR A O 1
ATOM 5654 N N . VAL A 1 735 ? -37.496 5.134 39.025 1.00 89.62 735 VAL A N 1
ATOM 5655 C CA . VAL A 1 735 ? -38.918 5.006 39.374 1.00 89.62 735 VAL A CA 1
ATOM 5656 C C . VAL A 1 735 ? -39.090 4.432 40.779 1.00 89.62 735 VAL A C 1
ATOM 5658 O O . VAL A 1 735 ? -38.313 3.585 41.217 1.00 89.62 735 VAL A O 1
ATOM 5661 N N . THR A 1 736 ? -40.130 4.868 41.491 1.00 87.31 736 THR A N 1
ATOM 5662 C CA . THR A 1 736 ? -40.481 4.331 42.814 1.00 87.31 736 THR A CA 1
ATOM 5663 C C . THR A 1 736 ? -41.733 3.470 42.716 1.00 87.31 736 THR A C 1
ATOM 5665 O O . THR A 1 736 ? -42.825 3.981 42.479 1.00 87.31 736 THR A O 1
ATOM 5668 N N . LEU A 1 737 ? -41.579 2.171 42.957 1.00 86.50 737 LEU A N 1
ATOM 5669 C CA . LEU A 1 737 ? -42.656 1.189 43.014 1.00 86.50 737 LEU A CA 1
ATOM 5670 C C . LEU A 1 737 ? -43.244 1.136 44.432 1.00 86.50 737 LEU A C 1
ATOM 5672 O O . LEU A 1 737 ? -42.508 1.029 45.415 1.00 86.50 737 LEU A O 1
ATOM 5676 N N . ASN A 1 738 ? -44.570 1.191 44.553 1.00 82.12 738 ASN A N 1
ATOM 5677 C CA . ASN A 1 738 ? -45.284 1.197 45.835 1.00 82.12 738 ASN A CA 1
ATOM 5678 C C . ASN A 1 738 ? -46.257 0.015 45.940 1.00 82.12 738 ASN A C 1
ATOM 5680 O O . ASN A 1 738 ? -46.612 -0.596 44.938 1.00 82.12 738 ASN A O 1
ATOM 5684 N N . GLY A 1 739 ? -46.709 -0.300 47.160 1.00 74.94 739 GLY A N 1
ATOM 5685 C CA . GLY A 1 739 ? -47.691 -1.372 47.383 1.00 74.94 739 GLY A CA 1
ATOM 5686 C C . GLY A 1 739 ? -47.141 -2.785 47.165 1.00 74.94 739 GLY A C 1
ATOM 5687 O O . GLY A 1 739 ? -47.907 -3.708 46.895 1.00 74.94 739 GLY A O 1
ATOM 5688 N N . LEU A 1 740 ? -45.822 -2.957 47.269 1.00 84.44 740 LEU A N 1
ATOM 5689 C CA . LEU A 1 740 ? -45.160 -4.246 47.092 1.00 84.44 740 LEU A CA 1
ATOM 5690 C C . LEU A 1 740 ? -45.402 -5.166 48.293 1.00 84.44 740 LEU A C 1
ATOM 5692 O O . LEU A 1 740 ? -45.469 -4.728 49.442 1.00 84.44 740 LEU A O 1
ATOM 5696 N N . ILE A 1 741 ? -45.504 -6.463 48.022 1.00 84.38 741 ILE A N 1
ATOM 5697 C CA . ILE A 1 741 ? -45.755 -7.491 49.026 1.00 84.38 741 ILE A CA 1
ATOM 5698 C C . ILE A 1 741 ? -44.436 -7.804 49.748 1.00 84.38 741 ILE A C 1
ATOM 5700 O O . ILE A 1 741 ? -43.468 -8.216 49.096 1.00 84.38 741 ILE A O 1
ATOM 5704 N N . PRO A 1 742 ? -44.373 -7.671 51.085 1.00 84.25 742 PRO A N 1
ATOM 5705 C CA . PRO A 1 742 ? -43.172 -8.001 51.845 1.00 84.25 742 PRO A CA 1
ATOM 5706 C C . PRO A 1 742 ? -42.739 -9.458 51.648 1.00 84.25 742 PRO A C 1
ATOM 5708 O O . PRO A 1 742 ? -43.563 -10.322 51.334 1.00 84.25 742 PRO A O 1
ATOM 5711 N N . ASN A 1 743 ? -41.449 -9.747 51.850 1.00 83.75 743 ASN A N 1
ATOM 5712 C CA . ASN A 1 743 ? -40.885 -11.099 51.726 1.00 83.75 743 ASN A CA 1
ATOM 5713 C C . ASN A 1 743 ? -41.281 -11.830 50.423 1.00 83.75 743 ASN A C 1
ATOM 5715 O O . ASN A 1 743 ? -41.614 -13.016 50.426 1.00 83.75 743 ASN A O 1
ATOM 5719 N N . SER A 1 744 ? -41.330 -11.102 49.312 1.00 85.44 744 SER A N 1
ATOM 5720 C CA . SER A 1 744 ? -41.673 -11.654 48.000 1.00 85.44 744 SER A CA 1
ATOM 5721 C C . SER A 1 744 ? -40.622 -11.229 46.989 1.00 85.44 744 SER A C 1
ATOM 5723 O O . SER A 1 744 ? -40.102 -10.111 47.057 1.00 85.44 744 SER A O 1
ATOM 5725 N N . THR A 1 745 ? -40.282 -12.137 46.078 1.00 86.12 745 THR A N 1
ATOM 5726 C CA . THR A 1 745 ? -39.350 -11.856 44.985 1.00 86.12 745 THR A CA 1
ATOM 5727 C C . THR A 1 745 ? -40.121 -11.283 43.808 1.00 86.12 745 THR A C 1
ATOM 5729 O O . THR A 1 745 ? -41.066 -11.904 43.324 1.00 86.12 745 THR A O 1
ATOM 5732 N N . TYR A 1 746 ? -39.714 -10.103 43.361 1.00 87.62 746 TYR A N 1
ATOM 5733 C CA . TYR A 1 746 ? -40.231 -9.434 42.179 1.00 87.62 746 TYR A CA 1
ATOM 5734 C C . TYR A 1 746 ? -39.229 -9.563 41.039 1.00 87.62 746 TYR A C 1
ATOM 5736 O O . TYR A 1 746 ? -38.033 -9.380 41.259 1.00 87.62 746 TYR A O 1
ATOM 5744 N N . THR A 1 747 ? -39.728 -9.848 39.842 1.00 88.12 747 THR A N 1
ATOM 5745 C CA . THR A 1 747 ? -38.978 -9.709 38.592 1.00 88.12 747 THR A CA 1
ATOM 5746 C C . THR A 1 747 ? -39.345 -8.361 37.993 1.00 88.12 747 THR A C 1
ATOM 5748 O O . THR A 1 747 ? -40.529 -8.071 37.821 1.00 88.12 747 THR A O 1
ATOM 5751 N N . ILE A 1 748 ? -38.338 -7.529 37.749 1.00 89.50 748 ILE A N 1
ATOM 5752 C CA . ILE A 1 748 ? -38.466 -6.162 37.243 1.00 89.50 748 ILE A CA 1
ATOM 5753 C C . ILE A 1 748 ? -37.798 -6.122 35.877 1.00 89.50 748 ILE A C 1
ATOM 5755 O O . ILE A 1 748 ? -36.650 -6.531 35.758 1.00 89.50 748 ILE A O 1
ATOM 5759 N N . GLU A 1 749 ? -38.497 -5.623 34.872 1.00 88.69 749 GLU A N 1
ATOM 5760 C CA . GLU A 1 749 ? -38.037 -5.518 33.495 1.00 88.69 749 GLU A CA 1
ATOM 5761 C C . GLU A 1 749 ? -38.188 -4.071 33.016 1.00 88.69 749 GLU A C 1
ATOM 5763 O O . GLU A 1 749 ? -39.244 -3.454 33.181 1.00 88.69 749 GLU A O 1
ATOM 5768 N N . ILE A 1 750 ? -37.122 -3.521 32.439 1.00 87.19 750 ILE A N 1
ATOM 5769 C CA . ILE A 1 750 ? -37.093 -2.173 31.871 1.00 87.19 750 ILE A CA 1
ATOM 5770 C C . ILE A 1 750 ? -37.281 -2.260 30.358 1.00 87.19 750 ILE A C 1
ATOM 5772 O O . ILE A 1 750 ? -36.538 -2.954 29.666 1.00 87.19 750 ILE A O 1
ATOM 5776 N N . GLN A 1 751 ? -38.255 -1.516 29.846 1.00 85.38 751 GLN A N 1
ATOM 5777 C CA . GLN A 1 751 ? -38.578 -1.414 28.426 1.00 85.38 751 GLN A CA 1
ATOM 5778 C C . GLN A 1 751 ? -38.646 0.056 28.003 1.00 85.38 751 GLN A C 1
ATOM 5780 O O . GLN A 1 751 ? -38.919 0.943 28.811 1.00 85.38 751 GLN A O 1
ATOM 5785 N N . GLU A 1 752 ? -38.423 0.327 26.722 1.00 83.19 752 GLU A N 1
ATOM 5786 C CA . GLU A 1 752 ? -38.644 1.649 26.136 1.00 83.19 752 GLU A CA 1
ATOM 5787 C C . GLU A 1 752 ? -40.097 1.759 25.632 1.00 83.19 752 GLU A C 1
ATOM 5789 O O . GLU A 1 752 ? -40.665 0.803 25.097 1.00 83.19 752 GLU A O 1
ATOM 5794 N N . ALA A 1 753 ? -40.737 2.912 25.842 1.00 78.81 753 ALA A N 1
ATOM 5795 C CA . ALA A 1 753 ? -42.181 3.077 25.671 1.00 78.81 753 ALA A CA 1
ATOM 5796 C C . ALA A 1 753 ? -42.681 2.973 24.217 1.00 78.81 753 ALA A C 1
ATOM 5798 O O . ALA A 1 753 ? -43.852 2.647 24.003 1.00 78.81 753 ALA A O 1
ATOM 5799 N N . THR A 1 754 ? -41.836 3.240 23.217 1.00 70.44 754 THR A N 1
ATOM 5800 C CA . THR A 1 754 ? -42.172 3.068 21.792 1.00 70.44 754 THR A CA 1
ATOM 5801 C C . THR A 1 754 ? -41.963 1.640 21.283 1.00 70.44 754 THR A C 1
ATOM 5803 O O . THR A 1 754 ? -42.405 1.319 20.177 1.00 70.44 754 THR A O 1
ATOM 5806 N N . GLY A 1 755 ? -41.362 0.766 22.099 1.00 62.28 755 GLY A N 1
ATOM 5807 C CA . GLY A 1 755 ? -41.079 -0.627 21.761 1.00 62.28 755 GLY A CA 1
ATOM 5808 C C . GLY A 1 755 ? -39.747 -0.828 21.037 1.00 62.28 755 GLY A C 1
ATOM 5809 O O . GLY A 1 755 ? -39.573 -1.856 20.379 1.00 62.28 755 GLY A O 1
ATOM 5810 N N . LYS A 1 756 ? -38.814 0.132 21.129 1.00 65.81 756 LYS A N 1
ATOM 5811 C CA . LYS A 1 756 ? -37.439 -0.055 20.644 1.00 65.81 756 LYS A CA 1
ATOM 5812 C C . LYS A 1 756 ? -36.740 -1.128 21.489 1.00 65.81 756 LYS A C 1
ATOM 5814 O O . LYS A 1 756 ? -36.928 -1.186 22.704 1.00 65.81 756 LYS A O 1
ATOM 5819 N N . ALA A 1 757 ? -35.953 -1.991 20.844 1.00 61.66 757 ALA A N 1
ATOM 5820 C CA . ALA A 1 757 ? -35.183 -3.012 21.546 1.00 61.66 757 ALA A CA 1
ATOM 5821 C C . ALA A 1 757 ? -34.137 -2.347 22.456 1.00 61.66 757 ALA A C 1
ATOM 5823 O O . ALA A 1 757 ? -33.449 -1.414 22.041 1.00 61.66 757 ALA A O 1
ATOM 5824 N N . VAL A 1 758 ? -34.051 -2.822 23.698 1.00 70.12 758 VAL A N 1
ATOM 5825 C CA . VAL A 1 758 ? -33.087 -2.359 24.701 1.00 70.12 758 VAL A CA 1
ATOM 5826 C C . VAL A 1 758 ? -32.133 -3.513 24.993 1.00 70.12 758 VAL A C 1
ATOM 5828 O O . VAL A 1 758 ? -32.573 -4.615 25.323 1.00 70.12 758 VAL A O 1
ATOM 5831 N N . ALA A 1 759 ? -30.836 -3.273 24.840 1.00 65.19 759 ALA A N 1
ATOM 5832 C CA . ALA A 1 759 ? -29.777 -4.238 25.106 1.00 65.19 759 ALA A CA 1
ATOM 5833 C C . ALA A 1 759 ? -29.235 -4.092 26.543 1.00 65.19 759 ALA A C 1
ATOM 5835 O O . ALA A 1 759 ? -29.402 -3.053 27.183 1.00 65.19 759 ALA A O 1
ATOM 5836 N N . GLY A 1 760 ? -28.553 -5.127 27.048 1.00 72.69 760 GLY A N 1
ATOM 5837 C CA . GLY A 1 760 ? -27.908 -5.122 28.369 1.00 72.69 760 GLY A CA 1
ATOM 5838 C C . GLY A 1 760 ? -28.724 -5.792 29.482 1.00 72.69 760 GLY A C 1
ATOM 5839 O O . GLY A 1 760 ? -29.541 -6.678 29.221 1.00 72.69 760 GLY A O 1
ATOM 5840 N N . GLU A 1 761 ? -28.474 -5.402 30.735 1.00 75.56 761 GLU A N 1
ATOM 5841 C CA . GLU A 1 761 ? -29.158 -5.950 31.919 1.00 75.56 761 GLU A CA 1
ATOM 5842 C C . GLU A 1 761 ? -30.542 -5.308 32.100 1.00 75.56 761 GLU A C 1
ATOM 5844 O O . GLU A 1 761 ? -30.762 -4.447 32.947 1.00 75.56 761 GLU A O 1
ATOM 5849 N N . THR A 1 762 ? -31.502 -5.723 31.274 1.00 83.19 762 THR A N 1
ATOM 5850 C CA . THR A 1 762 ? -32.865 -5.168 31.283 1.00 83.19 762 THR A CA 1
ATOM 5851 C C . THR A 1 762 ? -33.772 -5.775 32.351 1.00 83.19 762 THR A C 1
ATOM 5853 O O . THR A 1 762 ? -34.853 -5.245 32.591 1.00 83.19 762 THR A O 1
ATOM 5856 N N . THR A 1 763 ? -33.366 -6.880 32.988 1.00 86.56 763 THR A N 1
ATOM 5857 C CA . THR A 1 763 ? -34.176 -7.610 33.976 1.00 86.56 763 THR A CA 1
ATOM 5858 C C . THR A 1 763 ? -33.435 -7.779 35.301 1.00 86.56 763 THR A C 1
ATOM 5860 O O . THR A 1 763 ? -32.286 -8.215 35.317 1.00 86.56 763 THR A O 1
ATOM 5863 N N . LEU A 1 764 ? -34.112 -7.511 36.419 1.00 89.25 764 LEU A N 1
ATOM 5864 C CA . LEU A 1 764 ? -33.591 -7.648 37.777 1.00 89.25 764 LEU A CA 1
ATOM 5865 C C . LEU A 1 764 ? -34.584 -8.387 38.678 1.00 89.25 764 LEU A C 1
ATOM 5867 O O . LEU A 1 764 ? -35.738 -7.984 38.822 1.00 89.25 764 LEU A O 1
ATOM 5871 N N . ASP A 1 765 ? -34.108 -9.431 39.356 1.00 89.44 765 ASP A N 1
ATOM 5872 C CA . ASP A 1 765 ? -34.851 -10.086 40.431 1.00 89.44 765 ASP A CA 1
ATOM 5873 C C . ASP A 1 765 ? -34.490 -9.460 41.786 1.00 89.44 765 ASP A C 1
ATOM 5875 O O . ASP A 1 765 ? -33.342 -9.530 42.230 1.00 89.44 765 ASP A O 1
ATOM 5879 N N . TYR A 1 766 ? -35.479 -8.902 42.487 1.00 87.25 766 TYR A N 1
ATOM 5880 C CA . TYR A 1 766 ? -35.296 -8.308 43.812 1.00 87.25 766 TYR A CA 1
ATOM 5881 C C . TYR A 1 766 ? -36.223 -8.943 44.849 1.00 87.25 766 TYR A C 1
ATOM 5883 O O . TYR A 1 766 ? -37.426 -9.074 44.635 1.00 87.25 766 TYR A O 1
ATOM 5891 N N . THR A 1 767 ? -35.679 -9.324 46.008 1.00 87.06 767 THR A N 1
ATOM 5892 C CA . THR A 1 767 ? -36.472 -9.885 47.116 1.00 87.06 767 THR A CA 1
ATOM 5893 C C . THR A 1 767 ? -36.717 -8.830 48.181 1.00 87.06 767 THR A C 1
ATOM 5895 O O . THR A 1 767 ? -35.773 -8.346 48.805 1.00 87.06 767 THR A O 1
ATOM 5898 N N . MET A 1 768 ? -37.990 -8.496 48.408 1.00 86.38 768 MET A N 1
ATOM 5899 C CA . MET A 1 768 ? -38.374 -7.520 49.425 1.00 86.38 768 MET A CA 1
ATOM 5900 C C . MET A 1 768 ? -37.979 -7.995 50.830 1.00 86.38 768 MET A C 1
ATOM 5902 O O . MET A 1 768 ? -38.121 -9.183 51.140 1.00 86.38 768 MET A O 1
ATOM 5906 N N . PRO A 1 769 ? -37.530 -7.085 51.712 1.00 83.19 769 PRO A N 1
ATOM 5907 C CA . PRO A 1 769 ? -37.215 -7.435 53.087 1.00 83.19 769 PRO A CA 1
ATOM 5908 C C . PRO A 1 769 ? -38.450 -7.957 53.836 1.00 83.19 769 PRO A C 1
ATOM 5910 O O . PRO A 1 769 ? -39.604 -7.728 53.458 1.00 83.19 769 PRO A O 1
ATOM 5913 N N . GLN A 1 770 ? -38.191 -8.670 54.930 1.00 81.69 770 GLN A N 1
ATOM 5914 C CA . GLN A 1 770 ? -39.226 -9.054 55.887 1.00 81.69 770 GLN A CA 1
ATOM 5915 C C . GLN A 1 770 ? -39.842 -7.798 56.507 1.00 81.69 770 GLN A C 1
ATOM 5917 O O . GLN A 1 770 ? -39.116 -6.905 56.947 1.00 81.69 770 GLN A O 1
ATOM 5922 N N . ALA A 1 771 ? -41.173 -7.737 56.548 1.00 83.94 771 ALA A N 1
ATOM 5923 C CA . ALA A 1 771 ? -41.863 -6.629 57.192 1.00 83.94 771 ALA A CA 1
ATOM 5924 C C . ALA A 1 771 ? -41.619 -6.638 58.702 1.00 83.94 771 ALA A C 1
ATOM 5926 O O . ALA A 1 771 ? -41.588 -7.694 59.340 1.00 83.94 771 ALA A O 1
ATOM 5927 N N . GLU A 1 772 ? -41.522 -5.449 59.288 1.00 85.12 772 GLU A N 1
ATOM 5928 C CA . GLU A 1 772 ? -41.552 -5.308 60.738 1.00 85.12 772 GLU A CA 1
ATOM 5929 C C . GLU A 1 772 ? -42.923 -5.692 61.301 1.00 85.12 772 GLU A C 1
ATOM 5931 O O . GLU A 1 772 ? -43.951 -5.587 60.630 1.00 85.12 772 GLU A O 1
ATOM 5936 N N . SER A 1 773 ? -42.950 -6.098 62.566 1.00 85.12 773 SER A N 1
ATOM 5937 C CA . SER A 1 773 ? -44.187 -6.404 63.280 1.00 85.12 773 SER A CA 1
ATOM 5938 C C . SER A 1 773 ? -45.012 -5.143 63.548 1.00 85.12 773 SER A C 1
ATOM 5940 O O . SER A 1 773 ? -44.494 -4.139 64.046 1.00 85.12 773 SER A O 1
ATOM 5942 N N . PHE A 1 774 ? -46.318 -5.204 63.301 1.00 86.31 774 PHE A N 1
ATOM 5943 C CA . PHE A 1 774 ? -47.243 -4.114 63.588 1.00 86.31 774 PHE A CA 1
ATOM 5944 C C . PHE A 1 774 ? -47.440 -3.949 65.103 1.00 86.31 774 PHE A C 1
ATOM 5946 O O . PHE A 1 774 ? -47.917 -4.858 65.781 1.00 86.31 774 PHE A O 1
ATOM 5953 N N . LYS A 1 775 ? -47.070 -2.778 65.635 1.00 84.12 775 LYS A N 1
ATOM 5954 C CA . LYS A 1 775 ? -47.149 -2.429 67.071 1.00 84.12 775 LYS A CA 1
ATOM 5955 C C . LYS A 1 775 ? -47.855 -1.095 67.331 1.00 84.12 775 LYS A C 1
ATOM 5957 O O . LYS A 1 775 ? -47.861 -0.597 68.459 1.00 84.12 775 LYS A O 1
ATOM 5962 N N . ASP A 1 776 ? -48.421 -0.500 66.285 1.00 84.75 776 ASP A N 1
ATOM 5963 C CA . ASP A 1 776 ? -49.085 0.797 66.368 1.00 84.75 776 ASP A CA 1
ATOM 5964 C C . ASP A 1 776 ? -50.438 0.650 67.098 1.00 84.75 776 ASP A C 1
ATOM 5966 O O . ASP A 1 776 ? -50.943 -0.456 67.298 1.00 84.75 776 ASP A O 1
ATOM 5970 N N . TYR A 1 777 ? -51.008 1.757 67.583 1.00 85.88 777 TYR A N 1
ATOM 5971 C CA . TYR A 1 777 ? -52.297 1.791 68.307 1.00 85.88 777 TYR A CA 1
ATOM 5972 C C . TYR A 1 777 ? -52.404 0.875 69.545 1.00 85.88 777 TYR A C 1
ATOM 5974 O O . TYR A 1 777 ? -53.501 0.505 69.968 1.00 85.88 777 TYR A O 1
ATOM 5982 N N . GLY A 1 778 ? -51.272 0.510 70.158 1.00 78.12 778 GLY A N 1
ATOM 5983 C CA . GLY A 1 778 ? -51.238 -0.411 71.300 1.00 78.12 778 GLY A CA 1
ATOM 5984 C C . GLY A 1 778 ? -51.451 -1.882 70.922 1.00 78.12 778 GLY A C 1
ATOM 5985 O O . GLY A 1 778 ? -51.662 -2.712 71.809 1.00 78.12 778 GLY A O 1
ATOM 5986 N N . PHE A 1 779 ? -51.386 -2.209 69.628 1.00 82.12 779 PHE A N 1
ATOM 5987 C CA . PHE A 1 779 ? -51.459 -3.575 69.126 1.00 82.12 779 PHE A CA 1
ATOM 5988 C C . PHE A 1 779 ? -50.240 -4.388 69.588 1.00 82.12 779 PHE A C 1
ATOM 5990 O O . PHE A 1 779 ? -49.115 -3.891 69.609 1.00 82.12 779 PHE A O 1
ATOM 5997 N N . THR A 1 780 ? -50.460 -5.640 69.997 1.00 80.12 780 THR A N 1
ATOM 5998 C CA . THR A 1 780 ? -49.396 -6.515 70.524 1.00 80.12 780 THR A CA 1
ATOM 5999 C C . THR A 1 780 ? -49.320 -7.820 69.748 1.00 80.12 780 THR A C 1
ATOM 6001 O O . THR A 1 780 ? -48.506 -7.954 68.846 1.00 80.12 780 THR A O 1
ATOM 6004 N N . THR A 1 781 ? -50.180 -8.778 70.070 1.00 79.69 781 THR A N 1
ATOM 6005 C CA . THR A 1 781 ? -50.273 -10.059 69.370 1.00 79.69 781 THR A CA 1
ATOM 6006 C C . THR A 1 781 ? -51.741 -10.405 69.207 1.00 79.69 781 THR A C 1
ATOM 6008 O O . THR A 1 781 ? -52.541 -10.185 70.125 1.00 79.69 781 THR A O 1
ATOM 6011 N N . ALA A 1 782 ? -52.086 -10.968 68.055 1.00 82.75 782 ALA A N 1
ATOM 6012 C CA . ALA A 1 782 ? -53.427 -11.453 67.786 1.00 82.75 782 ALA A CA 1
ATOM 6013 C C . ALA A 1 782 ? -53.491 -12.979 67.706 1.00 82.75 782 ALA A C 1
ATOM 6015 O O . ALA A 1 782 ? -52.534 -13.664 67.333 1.00 82.75 782 ALA A O 1
ATOM 6016 N N . TYR A 1 783 ? -54.659 -13.517 68.035 1.00 85.69 783 TYR A N 1
ATOM 6017 C CA . TYR A 1 783 ? -55.044 -14.864 67.655 1.00 85.69 783 TYR A CA 1
ATOM 6018 C C . TYR A 1 783 ? -55.931 -14.781 66.432 1.00 85.69 783 TYR A C 1
ATOM 6020 O O . TYR A 1 783 ? -57.002 -14.182 66.465 1.00 85.69 783 TYR A O 1
ATOM 6028 N N . VAL A 1 784 ? -55.483 -15.410 65.354 1.00 86.69 784 VAL A N 1
ATOM 6029 C CA . VAL A 1 784 ? -56.284 -15.516 64.144 1.00 86.69 784 VAL A CA 1
ATOM 6030 C C . VAL A 1 784 ? -56.783 -16.941 64.022 1.00 86.69 784 VAL A C 1
ATOM 6032 O O . VAL A 1 784 ? -56.023 -17.905 64.122 1.00 86.69 784 VAL A O 1
ATOM 6035 N N . SER A 1 785 ? -58.089 -17.064 63.845 1.00 86.88 785 SER A N 1
ATOM 6036 C CA . SER A 1 785 ? -58.756 -18.325 63.549 1.00 86.88 785 SER A CA 1
ATOM 6037 C C . SER A 1 785 ? -59.481 -18.212 62.210 1.00 86.88 785 SER A C 1
ATOM 6039 O O . SER A 1 785 ? -59.743 -17.112 61.720 1.00 86.88 785 SER A O 1
ATOM 6041 N N . THR A 1 786 ? -59.766 -19.355 61.596 1.00 89.50 786 THR A N 1
ATOM 6042 C CA . THR A 1 786 ? -60.377 -19.449 60.266 1.00 89.50 786 THR A CA 1
ATOM 6043 C C . THR A 1 786 ? -61.698 -20.216 60.331 1.00 89.50 786 THR A C 1
ATOM 6045 O O . THR A 1 786 ? -61.891 -21.104 61.168 1.00 89.50 786 THR A O 1
ATOM 6048 N N . TRP A 1 787 ? -62.635 -19.838 59.466 1.00 89.81 787 TRP A N 1
ATOM 6049 C CA . TRP A 1 787 ? -64.012 -20.323 59.399 1.00 89.81 787 TRP A CA 1
ATOM 6050 C C . TRP A 1 787 ? -64.482 -20.415 57.948 1.00 89.81 787 TRP A C 1
ATOM 6052 O O . TRP A 1 787 ? -63.912 -19.803 57.050 1.00 89.81 787 TRP A O 1
ATOM 6062 N N . LEU A 1 788 ? -65.569 -21.155 57.721 1.00 88.25 788 LEU A N 1
ATOM 6063 C CA . LEU A 1 788 ? -66.315 -21.075 56.466 1.00 88.25 788 LEU A CA 1
ATOM 6064 C C . LEU A 1 788 ? -67.096 -19.756 56.417 1.00 88.25 788 LEU A C 1
ATOM 6066 O O . LEU A 1 788 ? -67.799 -19.438 57.381 1.00 88.25 788 LEU A O 1
ATOM 6070 N N . ARG A 1 789 ? -67.000 -19.029 55.297 1.00 87.00 789 ARG A N 1
ATOM 6071 C CA . ARG A 1 789 ? -67.767 -17.803 55.045 1.00 87.00 789 ARG A CA 1
ATOM 6072 C C . ARG A 1 789 ? -69.264 -18.040 55.300 1.00 87.00 789 ARG A C 1
ATOM 6074 O O . ARG A 1 789 ? -69.844 -18.944 54.690 1.00 87.00 789 ARG A O 1
ATOM 6081 N N . PRO A 1 790 ? -69.907 -17.262 56.191 1.00 86.62 790 PRO A N 1
ATOM 6082 C CA . PRO A 1 790 ? -71.349 -17.337 56.387 1.00 86.62 790 PRO A CA 1
ATOM 6083 C C . PRO A 1 790 ? -72.103 -17.000 55.095 1.00 86.62 790 PRO A C 1
ATOM 6085 O O . PRO A 1 790 ? -71.695 -16.134 54.335 1.00 86.62 790 PRO A O 1
ATOM 6088 N N . SER A 1 791 ? -73.251 -17.635 54.858 1.00 81.56 791 SER A N 1
ATOM 6089 C CA . SER A 1 791 ? -74.049 -17.410 53.640 1.00 81.56 791 SER A CA 1
ATOM 6090 C C . SER A 1 791 ? -74.784 -16.061 53.592 1.00 81.56 791 SER A C 1
ATOM 6092 O O . SER A 1 791 ? -75.556 -15.835 52.667 1.00 81.56 791 SER A O 1
ATOM 6094 N N . ASN A 1 792 ? -74.656 -15.227 54.627 1.00 83.94 792 ASN A N 1
ATOM 6095 C CA . ASN A 1 792 ? -75.276 -13.905 54.694 1.00 83.94 792 ASN A CA 1
ATOM 6096 C C . ASN A 1 792 ? -74.261 -12.864 54.225 1.00 83.94 792 ASN A C 1
ATOM 6098 O O . ASN A 1 792 ? -73.145 -12.873 54.734 1.00 83.94 792 ASN A O 1
ATOM 6102 N N . ASP A 1 793 ? -74.656 -11.960 53.332 1.00 76.69 793 ASP A N 1
ATOM 6103 C CA . ASP A 1 793 ? -73.745 -10.949 52.786 1.00 76.69 793 ASP A CA 1
ATOM 6104 C C . ASP A 1 793 ? -73.300 -9.928 53.854 1.00 76.69 793 ASP A C 1
ATOM 6106 O O . ASP A 1 793 ? -72.142 -9.531 53.870 1.00 76.69 793 ASP A O 1
ATOM 6110 N N . ASP A 1 794 ? -74.168 -9.597 54.820 1.00 80.56 794 ASP A N 1
ATOM 6111 C CA . ASP A 1 794 ? -73.864 -8.689 55.942 1.00 80.56 794 ASP A CA 1
ATOM 6112 C C . ASP A 1 794 ? -73.481 -9.460 57.221 1.00 80.56 794 ASP A C 1
ATOM 6114 O O . ASP A 1 794 ? -74.052 -9.265 58.304 1.00 80.56 794 ASP A O 1
ATOM 6118 N N . TRP A 1 795 ? -72.590 -10.445 57.105 1.00 87.12 795 TRP A N 1
ATOM 6119 C CA . TRP A 1 795 ? -72.186 -11.241 58.258 1.00 87.12 795 TRP A CA 1
ATOM 6120 C C . TRP A 1 795 ? -71.261 -10.463 59.204 1.00 87.12 795 TRP A C 1
ATOM 6122 O O . TRP A 1 795 ? -70.491 -9.594 58.816 1.00 87.12 795 TRP A O 1
ATOM 6132 N N . THR A 1 796 ? -71.343 -10.793 60.492 1.00 83.44 796 THR A N 1
ATOM 6133 C CA . THR A 1 796 ? -70.473 -10.244 61.541 1.00 83.44 796 THR A CA 1
ATOM 6134 C C . THR A 1 796 ? -69.806 -11.384 62.298 1.00 83.44 796 THR A C 1
ATOM 6136 O O . THR A 1 796 ? -70.160 -12.554 62.124 1.00 83.44 796 THR A O 1
ATOM 6139 N N . TYR A 1 797 ? -68.917 -11.063 63.237 1.00 81.31 797 TYR A N 1
ATOM 6140 C CA . TYR A 1 797 ? -68.288 -12.051 64.120 1.00 81.31 797 TYR A CA 1
ATOM 6141 C C . TYR A 1 797 ? -69.284 -13.006 64.815 1.00 81.31 797 TYR A C 1
ATOM 6143 O O . TYR A 1 797 ? -68.938 -14.137 65.144 1.00 81.31 797 TYR A O 1
ATOM 6151 N N . ARG A 1 798 ? -70.544 -12.589 65.023 1.00 83.44 798 ARG A N 1
ATOM 6152 C CA . ARG A 1 798 ? -71.597 -13.407 65.657 1.00 83.44 798 ARG A CA 1
ATOM 6153 C C . ARG A 1 798 ? -72.109 -14.544 64.774 1.00 83.44 798 ARG A C 1
ATOM 6155 O O . ARG A 1 798 ? -72.768 -15.449 65.278 1.00 83.44 798 ARG A O 1
ATOM 6162 N N . ASN A 1 799 ? -71.862 -14.470 63.469 1.00 83.50 799 ASN A N 1
ATOM 6163 C CA . ASN A 1 799 ? -72.302 -15.453 62.484 1.00 83.50 799 ASN A CA 1
ATOM 6164 C C . ASN A 1 799 ? -71.265 -16.563 62.256 1.00 83.50 799 ASN A C 1
ATOM 6166 O O . ASN A 1 799 ? -71.549 -17.510 61.524 1.00 83.50 799 ASN A O 1
ATOM 6170 N N . LEU A 1 800 ? -70.087 -16.458 62.878 1.00 82.94 800 LEU A N 1
ATOM 6171 C CA . LEU A 1 800 ? -69.026 -17.451 62.781 1.00 82.94 800 LEU A CA 1
ATOM 6172 C C . LEU A 1 800 ? -69.411 -18.724 63.549 1.00 82.94 800 LEU A C 1
ATOM 6174 O O . LEU A 1 800 ? -69.802 -18.683 64.715 1.00 82.94 800 LEU A O 1
ATOM 6178 N N . GLY A 1 801 ? -69.331 -19.863 62.861 1.00 79.19 801 GLY A N 1
ATOM 6179 C CA . GLY A 1 801 ? -69.645 -21.181 63.412 1.00 79.19 801 GLY A CA 1
ATOM 6180 C C . GLY A 1 801 ? -68.438 -21.849 64.074 1.00 79.19 801 GLY A C 1
ATOM 6181 O O . GLY A 1 801 ? -67.692 -21.248 64.845 1.00 79.19 801 GLY A O 1
ATOM 6182 N N . THR A 1 802 ? -68.229 -23.127 63.769 1.00 82.94 802 THR A N 1
ATOM 6183 C CA . THR A 1 802 ? -67.055 -23.875 64.237 1.00 82.94 802 THR A CA 1
ATOM 6184 C C . THR A 1 802 ? -65.825 -23.523 63.403 1.00 82.94 802 THR A C 1
ATOM 6186 O O . THR A 1 802 ? -65.920 -23.434 62.178 1.00 82.94 802 THR A O 1
ATOM 6189 N N . THR A 1 803 ? -64.680 -23.338 64.066 1.00 85.56 803 THR A N 1
ATOM 6190 C CA . THR A 1 803 ? -63.396 -23.087 63.400 1.00 85.56 803 THR A CA 1
ATOM 6191 C C . THR A 1 803 ? -63.036 -24.233 62.461 1.00 85.56 803 THR A C 1
ATOM 6193 O O . THR A 1 803 ? -63.317 -25.405 62.734 1.00 85.56 803 THR A O 1
ATOM 6196 N N . ARG A 1 804 ? -62.423 -23.892 61.330 1.00 85.88 804 ARG A N 1
ATOM 6197 C CA . ARG A 1 804 ? -62.145 -24.828 60.245 1.00 85.88 804 ARG A CA 1
ATOM 6198 C C . ARG A 1 804 ? -60.877 -24.422 59.511 1.00 85.88 804 ARG A C 1
ATOM 6200 O O . ARG A 1 804 ? -60.766 -23.297 59.056 1.00 85.88 804 ARG A O 1
ATOM 6207 N N . THR A 1 805 ? -59.962 -25.373 59.343 1.00 86.50 805 THR A N 1
ATOM 6208 C CA . THR A 1 805 ? -58.676 -25.173 58.655 1.00 86.50 805 THR A CA 1
ATOM 6209 C C . THR A 1 805 ? -58.569 -25.948 57.341 1.00 86.50 805 THR A C 1
ATOM 6211 O O . THR A 1 805 ? -57.511 -25.964 56.733 1.00 86.50 805 THR A O 1
ATOM 6214 N N . SER A 1 806 ? -59.633 -26.610 56.880 1.00 86.62 806 SER A N 1
ATOM 6215 C CA . SER A 1 806 ? -59.634 -27.384 55.630 1.00 86.62 806 SER A CA 1
ATOM 6216 C C . SER A 1 806 ? -60.873 -27.056 54.812 1.00 86.62 806 SER A C 1
ATOM 6218 O O . SER A 1 806 ? -61.967 -27.200 55.338 1.00 86.62 806 SER A O 1
ATOM 6220 N N . PHE A 1 807 ? -60.723 -26.641 53.559 1.00 88.62 807 PHE A N 1
ATOM 6221 C CA . PHE A 1 807 ? -61.783 -26.107 52.700 1.00 88.62 807 PHE A CA 1
ATOM 6222 C C . PHE A 1 807 ? -61.890 -26.908 51.395 1.00 88.62 807 PHE A C 1
ATOM 6224 O O . PHE A 1 807 ? -60.896 -27.441 50.904 1.00 88.62 807 PHE A O 1
ATOM 6231 N N . GLY A 1 808 ? -63.103 -27.047 50.871 1.00 82.88 808 GLY A N 1
ATOM 6232 C CA . GLY A 1 808 ? -63.406 -27.720 49.608 1.00 82.88 808 GLY A CA 1
ATOM 6233 C C . GLY A 1 808 ? -63.530 -26.751 48.428 1.00 82.88 808 GLY A C 1
ATOM 6234 O O . GLY A 1 808 ? -63.555 -25.534 48.630 1.00 82.88 808 GLY A O 1
ATOM 6235 N N . PRO A 1 809 ? -63.652 -27.276 47.196 1.00 75.75 809 PRO A N 1
ATOM 6236 C CA . PRO A 1 809 ? -63.787 -26.457 45.994 1.00 75.75 809 PRO A CA 1
ATOM 6237 C C . PRO A 1 809 ? -65.017 -25.536 46.066 1.00 75.75 809 PRO A C 1
ATOM 6239 O O . PRO A 1 809 ? -66.137 -26.003 46.276 1.00 75.75 809 PRO A O 1
ATOM 6242 N N . GLY A 1 810 ? -64.815 -24.226 45.885 1.00 75.06 810 GLY A N 1
ATOM 6243 C CA . GLY A 1 810 ? -65.880 -23.210 45.887 1.00 75.06 810 GLY A CA 1
ATOM 6244 C C . GLY A 1 810 ? -66.334 -22.718 47.268 1.00 75.06 810 GLY A C 1
ATOM 6245 O O . GLY A 1 810 ? -67.206 -21.854 47.350 1.00 75.06 810 GLY A O 1
ATOM 6246 N N . GLU A 1 811 ? -65.760 -23.233 48.356 1.00 87.25 811 GLU A N 1
ATOM 6247 C CA . GLU A 1 811 ? -65.930 -22.641 49.684 1.00 87.25 811 GLU A CA 1
ATOM 6248 C C . GLU A 1 811 ? -65.042 -21.402 49.831 1.00 87.25 811 GLU A C 1
ATOM 6250 O O . GLU A 1 811 ? -63.986 -21.335 49.218 1.00 87.25 811 GLU A O 1
ATOM 6255 N N . ILE A 1 812 ? -65.447 -20.424 50.646 1.00 87.00 812 ILE A N 1
ATOM 6256 C CA . ILE A 1 812 ? -64.648 -19.220 50.919 1.00 87.00 812 ILE A CA 1
ATOM 6257 C C . ILE A 1 812 ? -64.223 -19.217 52.388 1.00 87.00 812 ILE A C 1
ATOM 6259 O O . ILE A 1 812 ? -65.024 -19.525 53.277 1.00 87.00 812 ILE A O 1
ATOM 6263 N N . LEU A 1 813 ? -62.963 -18.866 52.639 1.00 89.44 813 LEU A N 1
ATOM 6264 C CA . LEU A 1 813 ? -62.411 -18.707 53.978 1.00 89.44 813 LEU A CA 1
ATOM 6265 C C . LEU A 1 813 ? -62.769 -17.328 54.539 1.00 89.44 813 LEU A C 1
ATOM 6267 O O . LEU A 1 813 ? -62.466 -16.299 53.938 1.00 89.44 813 LEU A O 1
ATOM 6271 N N . ALA A 1 814 ? -63.363 -17.327 55.729 1.00 89.38 814 ALA A N 1
ATOM 6272 C CA . ALA A 1 814 ? -63.468 -16.166 56.600 1.00 89.38 814 ALA A CA 1
ATOM 6273 C C . ALA A 1 814 ? -62.458 -16.295 57.747 1.00 89.38 814 ALA A C 1
ATOM 6275 O O . ALA A 1 814 ? -62.181 -17.399 58.223 1.00 89.38 814 ALA A O 1
ATOM 6276 N N . PHE A 1 815 ? -61.917 -15.181 58.216 1.00 90.00 815 PHE A N 1
ATOM 6277 C CA . PHE A 1 815 ? -61.025 -15.134 59.366 1.00 90.00 815 PHE A CA 1
ATOM 6278 C C . PHE A 1 815 ? -61.518 -14.110 60.386 1.00 90.00 815 PHE A C 1
ATOM 6280 O O . PHE A 1 815 ? -62.233 -13.161 60.063 1.00 90.00 815 PHE A O 1
ATOM 6287 N N . ALA A 1 816 ? -61.118 -14.317 61.634 1.00 88.00 816 ALA A N 1
ATOM 6288 C CA . ALA A 1 816 ? -61.271 -13.346 62.706 1.00 88.00 816 ALA A CA 1
ATOM 6289 C C . ALA A 1 816 ? -59.942 -13.226 63.440 1.00 88.00 816 ALA A C 1
ATOM 6291 O O . ALA A 1 816 ? -59.362 -14.230 63.860 1.00 88.00 816 ALA A O 1
ATOM 6292 N N . CYS A 1 817 ? -59.479 -11.992 63.554 1.00 87.12 817 CYS A N 1
ATOM 6293 C CA . CYS A 1 817 ? -58.296 -11.570 64.270 1.00 87.12 817 CYS A CA 1
ATOM 6294 C C . CYS A 1 817 ? -58.741 -11.012 65.623 1.00 87.12 817 CYS A C 1
ATOM 6296 O O . CYS A 1 817 ? -59.359 -9.953 65.673 1.00 87.12 817 CYS A O 1
ATOM 6298 N N . GLU A 1 818 ? -58.479 -11.750 66.702 1.00 86.00 818 GLU A N 1
ATOM 6299 C CA . GLU A 1 818 ? -58.802 -11.374 68.081 1.00 86.00 818 GLU A CA 1
ATOM 6300 C C . GLU A 1 818 ? -57.543 -10.859 68.782 1.00 86.00 818 GLU A C 1
ATOM 6302 O O . GLU A 1 818 ? -56.518 -11.546 68.823 1.00 86.00 818 GLU A O 1
ATOM 6307 N N . THR A 1 819 ? -57.600 -9.661 69.358 1.00 80.94 819 THR A N 1
ATOM 6308 C CA . THR A 1 819 ? -56.459 -9.091 70.090 1.00 80.94 819 THR A CA 1
ATOM 6309 C C . THR A 1 819 ? -56.561 -9.350 71.588 1.00 80.94 819 THR A C 1
ATOM 6311 O O . THR A 1 819 ? -57.633 -9.230 72.169 1.00 80.94 819 THR A O 1
ATOM 6314 N N . LEU A 1 820 ? -55.431 -9.626 72.247 1.00 69.00 820 LEU A N 1
ATOM 6315 C CA . LEU A 1 820 ? -55.375 -9.824 73.706 1.00 69.00 820 LEU A CA 1
ATOM 6316 C C . LEU A 1 820 ? -55.246 -8.525 74.525 1.00 69.00 820 LEU A C 1
ATOM 6318 O O . LEU A 1 820 ? -55.272 -8.573 75.757 1.00 69.00 820 LEU A O 1
ATOM 6322 N N . GLY A 1 821 ? -55.019 -7.386 73.867 1.00 69.00 821 GLY A N 1
ATOM 6323 C CA . GLY A 1 821 ? -54.750 -6.091 74.496 1.00 69.00 821 GLY A CA 1
ATOM 6324 C C . GLY A 1 821 ? -55.838 -5.058 74.205 1.00 69.00 821 GLY A C 1
ATOM 6325 O O . GLY A 1 821 ? -56.605 -5.212 73.263 1.00 69.00 821 GLY A O 1
ATOM 6326 N N . ASN A 1 822 ? -55.879 -3.980 74.994 1.00 73.62 822 ASN A N 1
ATOM 6327 C CA . ASN A 1 822 ? -56.771 -2.852 74.716 1.00 73.62 822 ASN A CA 1
ATOM 6328 C C . ASN A 1 822 ? -56.268 -2.091 73.483 1.00 73.62 822 ASN A C 1
ATOM 6330 O O . ASN A 1 822 ? -55.241 -1.411 73.560 1.00 73.62 822 ASN A O 1
ATOM 6334 N N . ILE A 1 823 ? -57.009 -2.175 72.381 1.00 79.12 823 ILE A N 1
ATOM 6335 C CA . ILE A 1 823 ? -56.741 -1.399 71.170 1.00 79.12 823 ILE A CA 1
ATOM 6336 C C . ILE A 1 823 ? -57.096 0.070 71.423 1.00 79.12 823 ILE A C 1
ATOM 6338 O O . ILE A 1 823 ? -58.156 0.389 71.966 1.00 79.12 823 ILE A O 1
ATOM 6342 N N . GLN A 1 824 ? -56.210 0.985 71.032 1.00 83.56 824 GLN A N 1
ATOM 6343 C CA . GLN A 1 824 ? -56.510 2.414 71.044 1.00 83.56 824 GLN A CA 1
ATOM 6344 C C . GLN A 1 824 ? -57.395 2.762 69.842 1.00 83.56 824 GLN A C 1
ATOM 6346 O O . GLN A 1 824 ? -57.070 2.411 68.710 1.00 83.56 824 GLN A O 1
ATOM 6351 N N . SER A 1 825 ? -58.505 3.460 70.087 1.00 81.56 825 SER A N 1
ATOM 6352 C CA . SER A 1 825 ? -59.349 4.010 69.021 1.00 81.56 825 SER A CA 1
ATOM 6353 C C . SER A 1 825 ? -58.614 5.156 68.316 1.00 81.56 825 SER A C 1
ATOM 6355 O O . SER A 1 825 ? -58.034 6.020 68.976 1.00 81.56 825 SER A O 1
ATOM 6357 N N . SER A 1 826 ? -58.627 5.128 66.983 1.00 86.19 826 SER A N 1
ATOM 6358 C CA . SER A 1 826 ? -58.102 6.170 66.094 1.00 86.19 826 SER A CA 1
ATOM 6359 C C . SER A 1 826 ? -58.996 6.304 64.857 1.00 86.19 826 SER A C 1
ATOM 6361 O O . SER A 1 826 ? -59.568 5.310 64.402 1.00 86.19 826 SER A O 1
ATOM 6363 N N . ASP A 1 827 ? -59.100 7.513 64.312 1.00 87.31 827 ASP A N 1
ATOM 6364 C CA . ASP A 1 827 ? -59.817 7.801 63.060 1.00 87.31 827 ASP A CA 1
ATOM 6365 C C . ASP A 1 827 ? -58.901 7.660 61.825 1.00 87.31 827 ASP A C 1
ATOM 6367 O O . ASP A 1 827 ? -59.288 7.999 60.706 1.00 87.31 827 ASP A O 1
ATOM 6371 N N . ASP A 1 828 ? -57.672 7.170 62.017 1.00 88.94 828 ASP A N 1
ATOM 6372 C CA . ASP A 1 828 ? -56.720 6.951 60.931 1.00 88.94 828 ASP A CA 1
ATOM 6373 C C . ASP A 1 828 ? -57.215 5.870 59.962 1.00 88.94 828 ASP A C 1
ATOM 6375 O O . ASP A 1 828 ? -57.766 4.842 60.364 1.00 88.94 828 ASP A O 1
ATOM 6379 N N . THR A 1 829 ? -56.972 6.086 58.670 1.00 87.88 829 THR A N 1
ATOM 6380 C CA . THR A 1 829 ? -57.192 5.064 57.642 1.00 87.88 829 THR A CA 1
ATOM 6381 C C . THR A 1 829 ? -55.993 4.125 57.609 1.00 87.88 829 THR A C 1
ATOM 6383 O O . THR A 1 829 ? -54.855 4.567 57.461 1.00 87.88 829 THR A O 1
ATOM 6386 N N . VAL A 1 830 ? -56.251 2.831 57.769 1.00 87.81 830 VAL A N 1
ATOM 6387 C CA . VAL A 1 830 ? -55.242 1.774 57.769 1.00 87.81 830 VAL A CA 1
ATOM 6388 C C . VAL A 1 830 ? -55.414 0.927 56.517 1.00 87.81 830 VAL A C 1
ATOM 6390 O O . VAL A 1 830 ? -56.515 0.481 56.187 1.00 87.81 830 VAL A O 1
ATOM 6393 N N . THR A 1 831 ? -54.303 0.694 55.826 1.00 87.38 831 THR A N 1
ATOM 6394 C CA . THR A 1 831 ? -54.242 -0.250 54.710 1.00 87.38 831 THR A CA 1
ATOM 6395 C C . THR A 1 831 ? -54.123 -1.663 55.268 1.00 87.38 831 THR A C 1
ATOM 6397 O O . THR A 1 831 ? -53.278 -1.956 56.114 1.00 87.38 831 THR A O 1
ATOM 6400 N N . THR A 1 832 ? -54.995 -2.543 54.804 1.00 87.75 832 THR A N 1
ATOM 6401 C CA . THR A 1 832 ? -55.015 -3.969 55.120 1.00 87.75 832 THR A CA 1
ATOM 6402 C C . THR A 1 832 ? -54.529 -4.730 53.898 1.00 87.75 832 THR A C 1
ATOM 6404 O O . THR A 1 832 ? -55.027 -4.498 52.799 1.00 87.75 832 THR A O 1
ATOM 6407 N N . LEU A 1 833 ? -53.544 -5.608 54.071 1.00 88.62 833 LEU A N 1
ATOM 6408 C CA . LEU A 1 833 ? -53.059 -6.495 53.017 1.00 88.62 833 LEU A CA 1
ATOM 6409 C C . LEU A 1 833 ? -53.095 -7.936 53.530 1.00 88.62 833 LEU A C 1
ATOM 6411 O O . LEU A 1 833 ? -52.472 -8.269 54.535 1.00 88.62 833 LEU A O 1
ATOM 6415 N N . LEU A 1 834 ? -53.845 -8.785 52.839 1.00 89.62 834 LEU A N 1
ATOM 6416 C CA . LEU A 1 834 ? -53.925 -10.220 53.072 1.00 89.62 834 LEU A CA 1
ATOM 6417 C C . LEU A 1 834 ? -53.075 -10.913 52.018 1.00 89.62 834 LEU A C 1
ATOM 6419 O O . LEU A 1 834 ? -53.276 -10.668 50.834 1.00 89.62 834 LEU A O 1
ATOM 6423 N N . VAL A 1 835 ? -52.152 -11.775 52.428 1.00 88.62 835 VAL A N 1
ATOM 6424 C CA . VAL A 1 835 ? -51.264 -12.504 51.513 1.00 88.62 835 VAL A CA 1
ATOM 6425 C C . VAL A 1 835 ? -51.424 -13.991 51.766 1.00 88.62 835 VAL A C 1
ATOM 6427 O O . VAL A 1 835 ? -51.266 -14.460 52.891 1.00 88.62 835 VAL A O 1
ATOM 6430 N N . VAL A 1 836 ? -51.749 -14.742 50.721 1.00 88.94 836 VAL A N 1
ATOM 6431 C CA . VAL A 1 836 ? -51.852 -16.199 50.764 1.00 88.94 836 VAL A CA 1
ATOM 6432 C C . VAL A 1 836 ? -50.594 -16.782 50.145 1.00 88.94 836 VAL A C 1
ATOM 6434 O O . VAL A 1 836 ? -50.302 -16.520 48.978 1.00 88.94 836 VAL A O 1
ATOM 6437 N N . ARG A 1 837 ? -49.867 -17.593 50.912 1.00 89.56 837 ARG A N 1
ATOM 6438 C CA . ARG A 1 837 ? -48.663 -18.295 50.459 1.00 89.56 837 ARG A CA 1
ATOM 6439 C C . ARG A 1 837 ? -48.867 -19.797 50.401 1.00 89.56 837 ARG A C 1
ATOM 6441 O O . ARG A 1 837 ? -49.615 -20.338 51.212 1.00 89.56 837 ARG A O 1
ATOM 6448 N N . ASP A 1 838 ? -48.208 -20.465 49.464 1.00 87.81 838 ASP A N 1
ATOM 6449 C CA . ASP A 1 838 ? -48.141 -21.930 49.414 1.00 87.81 838 ASP A CA 1
ATOM 6450 C C . ASP A 1 838 ? -47.188 -22.507 50.484 1.00 87.81 838 ASP A C 1
ATOM 6452 O O . ASP A 1 838 ? -46.670 -21.790 51.347 1.00 87.81 838 ASP A O 1
ATOM 6456 N N . SER A 1 839 ? -46.971 -23.825 50.458 1.00 84.12 839 SER A N 1
ATOM 6457 C CA . SER A 1 839 ? -46.047 -24.510 51.371 1.00 84.12 839 SER A CA 1
ATOM 6458 C C . SER A 1 839 ? -44.577 -24.138 51.173 1.00 84.12 839 SER A C 1
ATOM 6460 O O . SER A 1 839 ? -43.785 -24.344 52.091 1.00 84.12 839 SER A O 1
ATOM 6462 N N . ASP A 1 840 ? -44.227 -23.607 50.003 1.00 81.69 840 ASP A N 1
ATOM 6463 C CA . ASP A 1 840 ? -42.870 -23.209 49.634 1.00 81.69 840 ASP A CA 1
ATOM 6464 C C . ASP A 1 840 ? -42.614 -21.715 49.922 1.00 81.69 840 ASP A C 1
ATOM 6466 O O . ASP A 1 840 ? -41.484 -21.241 49.815 1.00 81.69 840 ASP A O 1
ATOM 6470 N N . GLY A 1 841 ? -43.643 -20.981 50.366 1.00 79.69 841 GLY A N 1
ATOM 6471 C CA . GLY A 1 841 ? -43.576 -19.565 50.727 1.00 79.69 841 GLY A CA 1
ATOM 6472 C C . GLY A 1 841 ? -43.839 -18.604 49.563 1.00 79.69 841 GLY A C 1
ATOM 6473 O O . GLY A 1 841 ? -43.723 -17.386 49.743 1.00 79.69 841 GLY A O 1
ATOM 6474 N N . ASN A 1 842 ? -44.229 -19.111 48.392 1.00 84.31 842 ASN A N 1
ATOM 6475 C CA . ASN A 1 842 ? -44.546 -18.278 47.235 1.00 84.31 842 ASN A CA 1
ATOM 6476 C C . ASN A 1 842 ? -45.927 -17.653 47.398 1.00 84.31 842 ASN A C 1
ATOM 6478 O O . ASN A 1 842 ? -46.851 -18.295 47.901 1.00 84.31 842 ASN A O 1
ATOM 6482 N N . VAL A 1 843 ? -46.088 -16.410 46.944 1.00 86.06 843 VAL A N 1
ATOM 6483 C CA . VAL A 1 843 ? -47.397 -15.749 46.935 1.00 86.06 843 VAL A CA 1
ATOM 6484 C C . VAL A 1 843 ? -48.284 -16.415 45.890 1.00 86.06 843 VAL A C 1
ATOM 6486 O O . VAL A 1 843 ? -47.950 -16.479 44.709 1.00 86.06 843 VAL A O 1
ATOM 6489 N N . VAL A 1 844 ? -49.442 -16.883 46.332 1.00 86.19 844 VAL A N 1
ATOM 6490 C CA . VAL A 1 844 ? -50.487 -17.475 45.492 1.00 86.19 844 VAL A CA 1
ATOM 6491 C C . VAL A 1 844 ? -51.553 -16.435 45.192 1.00 86.19 844 VAL A C 1
ATOM 6493 O O . VAL A 1 844 ? -52.052 -16.353 44.075 1.00 86.19 844 VAL A O 1
ATOM 6496 N N . ASP A 1 845 ? -51.887 -15.614 46.185 1.00 84.69 845 ASP A N 1
ATOM 6497 C CA . ASP A 1 845 ? -52.888 -14.570 46.042 1.00 84.69 845 ASP A CA 1
ATOM 6498 C C . ASP A 1 845 ? -52.691 -13.467 47.078 1.00 84.69 845 ASP A C 1
ATOM 6500 O O . ASP A 1 845 ? -52.088 -13.698 48.130 1.00 84.69 845 ASP A O 1
ATOM 6504 N N . HIS A 1 846 ? -53.220 -12.279 46.805 1.00 87.19 846 HIS A N 1
ATOM 6505 C CA . HIS A 1 846 ? -53.208 -11.187 47.767 1.00 87.19 846 HIS A CA 1
ATOM 6506 C C . HIS A 1 846 ? -54.408 -10.254 47.595 1.00 87.19 846 HIS A C 1
ATOM 6508 O O . HIS A 1 846 ? -54.957 -10.109 46.505 1.00 87.19 846 HIS A O 1
ATOM 6514 N N . TYR A 1 847 ? -54.800 -9.599 48.686 1.00 86.06 847 TYR A N 1
ATOM 6515 C CA . TYR A 1 847 ? -55.924 -8.669 48.719 1.00 86.06 847 TYR A CA 1
ATOM 6516 C C . TYR A 1 847 ? -55.552 -7.442 49.522 1.00 86.06 847 TYR A C 1
ATOM 6518 O O . TYR A 1 847 ? -55.164 -7.569 50.682 1.00 86.06 847 TYR A O 1
ATOM 6526 N N . SER A 1 848 ? -55.706 -6.267 48.928 1.00 86.69 848 SER A N 1
ATOM 6527 C CA . SER A 1 848 ? -55.566 -4.997 49.625 1.00 86.69 848 SER A CA 1
ATOM 6528 C C . SER A 1 848 ? -56.930 -4.345 49.845 1.00 86.69 848 SER A C 1
ATOM 6530 O O . SER A 1 848 ? -57.853 -4.484 49.042 1.00 86.69 848 SER A O 1
ATOM 6532 N N . GLY A 1 849 ? -57.065 -3.635 50.957 1.00 85.31 849 GLY A N 1
ATOM 6533 C CA . GLY A 1 849 ? -58.244 -2.846 51.285 1.00 85.31 849 GLY A CA 1
ATOM 6534 C C . GLY A 1 849 ? -57.894 -1.738 52.265 1.00 85.31 849 GLY A C 1
ATOM 6535 O O . GLY A 1 849 ? -56.872 -1.805 52.942 1.00 85.31 849 GLY A O 1
ATOM 6536 N N . GLU A 1 850 ? -58.747 -0.730 52.366 1.00 87.62 850 GLU A N 1
ATOM 6537 C CA . GLU A 1 850 ? -58.583 0.378 53.306 1.00 87.62 850 GLU A CA 1
ATOM 6538 C C . GLU A 1 850 ? -59.780 0.435 54.244 1.00 87.62 850 GLU A C 1
ATOM 6540 O O . GLU A 1 850 ? -60.926 0.265 53.822 1.00 87.62 850 GLU A O 1
ATOM 6545 N N . ALA A 1 851 ? -59.517 0.677 55.523 1.00 85.06 851 ALA A N 1
ATOM 6546 C CA . ALA A 1 851 ? -60.560 0.856 56.516 1.00 85.06 851 ALA A CA 1
ATOM 6547 C C . ALA A 1 851 ? -60.117 1.843 57.596 1.00 85.06 851 ALA A C 1
ATOM 6549 O O . ALA A 1 851 ? -58.932 1.968 57.906 1.00 85.06 851 ALA A O 1
ATOM 6550 N N . VAL A 1 852 ? -61.080 2.549 58.185 1.00 89.31 852 VAL A N 1
ATOM 6551 C CA . VAL A 1 852 ? -60.831 3.397 59.354 1.00 89.31 852 VAL A CA 1
ATOM 6552 C C . VAL A 1 852 ? -60.563 2.494 60.553 1.00 89.31 852 VAL A C 1
ATOM 6554 O O . VAL A 1 852 ? -61.364 1.606 60.843 1.00 89.31 852 VAL A O 1
ATOM 6557 N N . TRP A 1 853 ? -59.457 2.723 61.265 1.00 89.62 853 TRP A N 1
ATOM 6558 C CA . TRP A 1 853 ? -58.985 1.834 62.329 1.00 89.62 853 TRP A CA 1
ATOM 6559 C C . TRP A 1 853 ? -60.062 1.542 63.376 1.00 89.62 853 TRP A C 1
ATOM 6561 O O . TRP A 1 853 ? -60.289 0.383 63.702 1.00 89.62 853 TRP A O 1
ATOM 6571 N N . SER A 1 854 ? -60.779 2.558 63.868 1.00 86.25 854 SER A N 1
ATOM 6572 C CA . SER A 1 854 ? -61.852 2.352 64.858 1.00 86.25 854 SER A CA 1
ATOM 6573 C C . SER A 1 854 ? -63.038 1.535 64.337 1.00 86.25 854 SER A C 1
ATOM 6575 O O . SER A 1 854 ? -63.669 0.833 65.123 1.00 86.25 854 SER A O 1
ATOM 6577 N N . ASP A 1 855 ? -63.322 1.592 63.035 1.00 86.75 855 ASP A N 1
ATOM 6578 C CA . ASP A 1 855 ? -64.452 0.888 62.418 1.00 86.75 855 ASP A CA 1
ATOM 6579 C C . ASP A 1 855 ? -64.124 -0.581 62.104 1.00 86.75 855 ASP A C 1
ATOM 6581 O O . ASP A 1 855 ? -65.029 -1.402 61.949 1.00 86.75 855 ASP A O 1
ATOM 6585 N N . MET A 1 856 ? -62.836 -0.938 62.049 1.00 86.06 856 MET A N 1
ATOM 6586 C CA . MET A 1 856 ? -62.383 -2.312 61.797 1.00 86.06 856 MET A CA 1
ATOM 6587 C C . MET A 1 856 ? -62.730 -3.279 62.936 1.00 86.06 856 MET A C 1
ATOM 6589 O O . MET A 1 856 ? -62.860 -4.483 62.705 1.00 86.06 856 MET A O 1
ATOM 6593 N N . TRP A 1 857 ? -62.854 -2.782 64.168 1.00 85.75 857 TRP A N 1
ATOM 6594 C CA . TRP A 1 857 ? -62.920 -3.617 65.366 1.00 85.75 857 TRP A CA 1
ATOM 6595 C C . TRP A 1 857 ? -64.336 -3.688 65.939 1.00 85.75 857 TRP A C 1
ATOM 6597 O O . TRP A 1 857 ? -64.939 -2.682 66.309 1.00 85.75 857 TRP A O 1
ATOM 6607 N N . SER A 1 858 ? -64.856 -4.906 66.106 1.00 83.50 858 SER A N 1
ATOM 6608 C CA . SER A 1 858 ? -66.120 -5.159 66.803 1.00 83.50 858 SER A CA 1
ATOM 6609 C C . SER A 1 858 ? -65.932 -6.243 67.857 1.00 83.50 858 SER A C 1
ATOM 6611 O O . SER A 1 858 ? -65.619 -7.384 67.527 1.00 83.50 858 SER A O 1
ATOM 6613 N N . ASN A 1 859 ? -66.134 -5.897 69.136 1.00 82.75 859 ASN A N 1
ATOM 6614 C CA . ASN A 1 859 ? -65.888 -6.801 70.271 1.00 82.75 859 ASN A CA 1
ATOM 6615 C C . ASN A 1 859 ? -64.455 -7.379 70.250 1.00 82.75 859 ASN A C 1
ATOM 6617 O O . ASN A 1 859 ? -64.280 -8.594 70.314 1.00 82.75 859 ASN A O 1
ATOM 6621 N N . ASP A 1 860 ? -63.464 -6.494 70.093 1.00 82.88 860 ASP A N 1
ATOM 6622 C CA . ASP A 1 860 ? -62.025 -6.805 70.025 1.00 82.88 860 ASP A CA 1
ATOM 6623 C C . ASP A 1 860 ? -61.631 -7.790 68.907 1.00 82.88 860 ASP A C 1
ATOM 6625 O O . ASP A 1 860 ? -60.566 -8.411 68.946 1.00 82.88 860 ASP A O 1
ATOM 6629 N N . MET A 1 861 ? -62.489 -7.917 67.887 1.00 85.19 861 MET A N 1
ATOM 6630 C CA . MET A 1 861 ? -62.256 -8.750 66.714 1.00 85.19 861 MET A CA 1
ATOM 6631 C C . MET A 1 861 ? -62.360 -7.951 65.422 1.00 85.19 861 MET A C 1
ATOM 6633 O O . MET A 1 861 ? -63.340 -7.238 65.193 1.00 85.19 861 MET A O 1
ATOM 6637 N N . TYR A 1 862 ? -61.372 -8.149 64.558 1.00 88.31 862 TYR A N 1
ATOM 6638 C CA . TYR A 1 862 ? -61.411 -7.765 63.154 1.00 88.31 862 TYR A CA 1
ATOM 6639 C C . TYR A 1 862 ? -61.752 -9.002 62.328 1.00 88.31 862 TYR A C 1
ATOM 6641 O O . TYR A 1 862 ? -61.064 -10.019 62.419 1.00 88.31 862 TYR A O 1
ATOM 6649 N N . VAL A 1 863 ? -62.829 -8.935 61.552 1.00 87.62 863 VAL A N 1
ATOM 6650 C CA . VAL A 1 863 ? -63.271 -10.036 60.691 1.00 87.62 863 VAL A CA 1
ATOM 6651 C C . VAL A 1 863 ? -63.062 -9.681 59.228 1.00 87.62 863 VAL A C 1
ATOM 6653 O O . VAL A 1 863 ? -63.280 -8.541 58.826 1.00 87.62 863 VAL A O 1
ATOM 6656 N N . GLY A 1 864 ? -62.665 -10.668 58.434 1.00 87.31 864 GLY A N 1
ATOM 6657 C CA . GLY A 1 864 ? -62.503 -10.518 56.994 1.00 87.31 864 GLY A CA 1
ATOM 6658 C C . GLY A 1 864 ? -62.698 -11.838 56.264 1.00 87.31 864 GLY A C 1
ATOM 6659 O O . GLY A 1 864 ? -62.862 -12.896 56.875 1.00 87.31 864 GLY A O 1
ATOM 6660 N N . GLU A 1 865 ? -62.691 -11.777 54.941 1.00 89.00 865 GLU A N 1
ATOM 6661 C CA . GLU A 1 865 ? -62.797 -12.936 54.058 1.00 89.00 865 GLU A CA 1
ATOM 6662 C C . GLU A 1 865 ? -61.778 -12.841 52.926 1.00 89.00 865 GLU A C 1
ATOM 6664 O O . GLU A 1 865 ? -61.316 -11.752 52.589 1.00 89.00 865 GLU A O 1
ATOM 6669 N N . LEU A 1 866 ? -61.412 -13.989 52.355 1.00 86.69 866 LEU A N 1
ATOM 6670 C CA . LEU A 1 866 ? -60.684 -14.024 51.088 1.00 86.69 866 LEU A CA 1
ATOM 6671 C C . LEU A 1 866 ? -61.685 -13.887 49.942 1.00 86.69 866 LEU A C 1
ATOM 6673 O O . LEU A 1 866 ? -62.717 -14.556 49.947 1.00 86.69 866 LEU A O 1
ATOM 6677 N N . SER A 1 867 ? -61.389 -13.069 48.935 1.00 82.31 867 SER A N 1
ATOM 6678 C CA . SER A 1 867 ? -62.302 -12.915 47.793 1.00 82.31 867 SER A CA 1
ATOM 6679 C C . SER A 1 867 ? -62.367 -14.179 46.927 1.00 82.31 867 SER A C 1
ATOM 6681 O O . SER A 1 867 ? -63.403 -14.463 46.325 1.00 82.31 867 SER A O 1
ATOM 6683 N N . ARG A 1 868 ? -61.280 -14.961 46.875 1.00 84.69 868 ARG A N 1
ATOM 6684 C CA . ARG A 1 868 ? -61.215 -16.293 46.256 1.00 84.69 868 ARG A CA 1
ATOM 6685 C C . ARG A 1 868 ? -60.317 -17.230 47.074 1.00 84.69 868 ARG A C 1
ATOM 6687 O O . ARG A 1 868 ? -59.487 -16.797 47.866 1.00 84.69 868 ARG A O 1
ATOM 6694 N N . MET A 1 869 ? -60.507 -18.534 46.899 1.00 86.00 869 MET A N 1
ATOM 6695 C CA . MET A 1 869 ? -59.600 -19.547 47.448 1.00 86.00 869 MET A CA 1
ATOM 6696 C C . MET A 1 869 ? -58.582 -19.975 46.388 1.00 86.00 869 MET A C 1
ATOM 6698 O O . MET A 1 869 ? -58.910 -19.923 45.202 1.00 86.00 869 MET A O 1
ATOM 6702 N N . PRO A 1 870 ? -57.389 -20.452 46.790 1.00 84.31 870 PRO A N 1
ATOM 6703 C CA . PRO A 1 870 ? -56.478 -21.133 45.875 1.00 84.31 870 PRO A CA 1
ATOM 6704 C C . PRO A 1 870 ? -57.179 -22.288 45.148 1.00 84.31 870 PRO A C 1
ATOM 6706 O O . PRO A 1 870 ? -57.907 -23.059 45.774 1.00 84.31 870 PRO A O 1
ATOM 6709 N N . GLU A 1 871 ? -56.960 -22.416 43.838 1.00 81.38 871 GLU A N 1
ATOM 6710 C CA . GLU A 1 871 ? -57.591 -23.468 43.021 1.00 81.38 871 GLU A CA 1
ATOM 6711 C C . GLU A 1 871 ? -56.893 -24.828 43.162 1.00 81.38 871 GLU A C 1
ATOM 6713 O O . GLU A 1 871 ? -57.501 -25.878 42.949 1.00 81.38 871 GLU A O 1
ATOM 6718 N N . THR A 1 872 ? -55.616 -24.820 43.543 1.00 84.19 872 THR A N 1
ATOM 6719 C CA . THR A 1 872 ? -54.809 -26.032 43.683 1.00 84.19 872 THR A CA 1
ATOM 6720 C C . THR A 1 872 ? -55.020 -26.663 45.059 1.00 84.19 872 THR A C 1
ATOM 6722 O O . THR A 1 872 ? -55.099 -25.985 46.082 1.00 84.19 872 THR A O 1
ATOM 6725 N N . ALA A 1 873 ? -55.095 -27.993 45.107 1.00 84.88 873 ALA A N 1
ATOM 6726 C CA . ALA A 1 873 ? -55.113 -28.711 46.375 1.00 84.88 873 ALA A CA 1
ATOM 6727 C C . ALA A 1 873 ? -53.742 -28.603 47.058 1.00 84.88 873 ALA A C 1
ATOM 6729 O O . ALA A 1 873 ? -52.717 -28.921 46.454 1.00 84.88 873 ALA A O 1
ATOM 6730 N N . GLY A 1 874 ? -53.710 -28.185 48.323 1.00 88.06 874 GLY A N 1
ATOM 6731 C CA . GLY A 1 874 ? -52.450 -27.905 49.008 1.00 88.06 874 GLY A CA 1
ATOM 6732 C C . GLY A 1 874 ? -52.617 -27.288 50.390 1.00 88.06 874 GLY A C 1
ATOM 6733 O O . GLY A 1 874 ? -53.732 -27.018 50.840 1.00 88.06 874 GLY A O 1
ATOM 6734 N N . SER A 1 875 ? -51.490 -27.092 51.075 1.00 89.12 875 SER A N 1
ATOM 6735 C CA . SER A 1 875 ? -51.419 -26.351 52.336 1.00 89.12 875 SER A CA 1
ATOM 6736 C C . SER A 1 875 ? -50.973 -24.922 52.060 1.00 89.12 875 SER A C 1
ATOM 6738 O O . SER A 1 875 ? -49.986 -24.715 51.361 1.00 89.12 875 SER A O 1
ATOM 6740 N N . TYR A 1 876 ? -51.670 -23.965 52.659 1.00 90.50 876 TYR A N 1
ATOM 6741 C CA . TYR A 1 876 ? -51.458 -22.537 52.473 1.00 90.50 876 TYR A CA 1
ATOM 6742 C C . TYR A 1 876 ? -51.320 -21.826 53.816 1.00 90.50 876 TYR A C 1
ATOM 6744 O O . TYR A 1 876 ? -51.867 -22.275 54.829 1.00 90.50 876 TYR A O 1
ATOM 6752 N N . THR A 1 877 ? -50.612 -20.702 53.811 1.00 90.56 877 THR A N 1
ATOM 6753 C CA . THR A 1 877 ? -50.466 -19.799 54.954 1.00 90.56 877 THR A CA 1
ATOM 6754 C C . THR A 1 877 ? -51.091 -18.452 54.617 1.00 90.56 877 THR A C 1
ATOM 6756 O O . THR A 1 877 ? -50.851 -17.917 53.540 1.00 90.56 877 THR A O 1
ATOM 6759 N N . LEU A 1 878 ? -51.893 -17.906 55.528 1.00 89.88 878 LEU A N 1
ATOM 6760 C CA . LEU A 1 878 ? -52.420 -16.549 55.444 1.00 89.88 878 LEU A CA 1
ATOM 6761 C C . LEU A 1 878 ? -51.556 -15.618 56.299 1.00 89.88 878 LEU A C 1
ATOM 6763 O O . LEU A 1 878 ? -51.375 -15.848 57.493 1.00 89.88 878 LEU A O 1
ATOM 6767 N N . GLU A 1 879 ? -51.059 -14.551 55.698 1.00 90.62 879 GLU A N 1
ATOM 6768 C CA . GLU A 1 879 ? -50.387 -13.449 56.377 1.00 90.62 879 GLU A CA 1
ATOM 6769 C C . GLU A 1 879 ? -51.272 -12.206 56.298 1.00 90.62 879 GLU A C 1
ATOM 6771 O O . GLU A 1 879 ? -51.930 -11.954 55.287 1.00 90.62 879 GLU A O 1
ATOM 6776 N N . ILE A 1 880 ? -51.316 -11.442 57.386 1.00 89.31 880 ILE A N 1
ATOM 6777 C CA . ILE A 1 880 ? -52.115 -10.221 57.492 1.00 89.31 880 ILE A CA 1
ATOM 6778 C C . ILE A 1 880 ? -51.156 -9.081 57.793 1.00 89.31 880 ILE A C 1
ATOM 6780 O O . ILE A 1 880 ? -50.349 -9.181 58.718 1.00 89.31 880 ILE A O 1
ATOM 6784 N N . TYR A 1 881 ? -51.266 -7.999 57.037 1.00 88.19 881 TYR A N 1
ATOM 6785 C CA . TYR A 1 881 ? -50.455 -6.806 57.194 1.00 88.19 881 TYR A CA 1
ATOM 6786 C C . TYR A 1 881 ? -51.342 -5.583 57.405 1.00 88.19 881 TYR A C 1
ATOM 6788 O O . TYR A 1 881 ? -52.365 -5.424 56.735 1.00 88.19 881 TYR A O 1
ATOM 6796 N N . PHE A 1 882 ? -50.917 -4.703 58.308 1.00 87.38 882 PHE A N 1
ATOM 6797 C CA . PHE A 1 882 ? -51.504 -3.383 58.523 1.00 87.38 882 PHE A CA 1
ATOM 6798 C C . PHE A 1 882 ? -50.448 -2.319 58.235 1.00 87.38 882 PHE A C 1
ATOM 6800 O O . PHE A 1 882 ? -49.362 -2.364 58.813 1.00 87.38 882 PHE A O 1
ATOM 6807 N N . ASN A 1 883 ? -50.735 -1.378 57.330 1.00 85.38 883 ASN A N 1
ATOM 6808 C CA . ASN A 1 883 ? -49.779 -0.347 56.898 1.00 85.38 883 ASN A CA 1
ATOM 6809 C C . ASN A 1 883 ? -48.408 -0.926 56.498 1.00 85.38 883 ASN A C 1
ATOM 6811 O O . ASN A 1 883 ? -47.365 -0.405 56.885 1.00 85.38 883 ASN A O 1
ATOM 6815 N N . GLY A 1 884 ? -48.415 -2.055 55.779 1.00 79.88 884 GLY A N 1
ATOM 6816 C CA . GLY A 1 884 ? -47.204 -2.755 55.332 1.00 79.88 884 GLY A CA 1
ATOM 6817 C C . GLY A 1 884 ? -46.443 -3.532 56.418 1.00 79.88 884 GLY A C 1
ATOM 6818 O O . GLY A 1 884 ? -45.464 -4.201 56.102 1.00 79.88 884 GLY A O 1
ATOM 6819 N N . LYS A 1 885 ? -46.887 -3.499 57.683 1.00 86.25 885 LYS A N 1
ATOM 6820 C CA . LYS A 1 885 ? -46.275 -4.227 58.808 1.00 86.25 885 LYS A CA 1
ATOM 6821 C C . LYS A 1 885 ? -47.033 -5.518 59.116 1.00 86.25 885 LYS A C 1
ATOM 6823 O O . LYS A 1 885 ? -48.261 -5.540 59.067 1.00 86.25 885 LYS A O 1
ATOM 6828 N N . LEU A 1 886 ? -46.316 -6.584 59.464 1.00 88.06 886 LEU A N 1
ATOM 6829 C CA . LEU A 1 886 ? -46.883 -7.914 59.700 1.00 88.06 886 LEU A CA 1
ATOM 6830 C C . LEU A 1 886 ? -47.638 -7.976 61.035 1.00 88.06 886 LEU A C 1
ATOM 6832 O O . LEU A 1 886 ? -47.114 -7.599 62.083 1.00 88.06 886 LEU A O 1
ATOM 6836 N N . VAL A 1 887 ? -48.852 -8.518 61.023 1.00 86.62 887 VAL A N 1
ATOM 6837 C CA . VAL A 1 887 ? -49.606 -8.826 62.240 1.00 86.62 887 VAL A CA 1
ATOM 6838 C C . VAL A 1 887 ? -49.006 -10.064 62.903 1.00 86.62 887 VAL A C 1
ATOM 6840 O O . VAL A 1 887 ? -49.146 -11.185 62.411 1.00 86.62 887 VAL A O 1
ATOM 6843 N N . GLU A 1 888 ? -48.349 -9.877 64.049 1.00 83.50 888 GLU A N 1
ATOM 6844 C CA . GLU A 1 888 ? -47.818 -10.998 64.824 1.00 83.50 888 GLU A CA 1
ATOM 6845 C C . GLU A 1 888 ? -48.951 -11.872 65.368 1.00 83.50 888 GLU A C 1
ATOM 6847 O O . GLU A 1 888 ? -49.824 -11.423 66.122 1.00 83.50 888 GLU A O 1
ATOM 6852 N N . THR A 1 889 ? -48.892 -13.155 65.017 1.00 78.88 889 THR A N 1
ATOM 6853 C CA . THR A 1 889 ? -49.803 -14.180 65.517 1.00 78.88 889 THR A CA 1
ATOM 6854 C C . THR A 1 889 ? -49.045 -15.222 66.325 1.00 78.88 889 THR A C 1
ATOM 6856 O O . THR A 1 889 ? -47.913 -15.585 66.012 1.00 78.88 889 THR A O 1
ATOM 6859 N N . GLY A 1 890 ? -49.667 -15.738 67.390 1.00 68.75 890 GLY A N 1
ATOM 6860 C CA . GLY A 1 890 ? -49.031 -16.756 68.239 1.00 68.75 890 GLY A CA 1
ATOM 6861 C C . GLY A 1 890 ? -48.744 -18.087 67.520 1.00 68.75 890 GLY A C 1
ATOM 6862 O O . GLY A 1 890 ? -47.955 -18.894 68.012 1.00 68.75 890 GLY A O 1
ATOM 6863 N N . LYS A 1 891 ? -49.396 -18.336 66.376 1.00 75.12 891 LYS A N 1
ATOM 6864 C CA . LYS A 1 891 ? -49.176 -19.469 65.467 1.00 75.12 891 LYS A CA 1
ATOM 6865 C C . LYS A 1 891 ? -49.464 -19.027 64.034 1.00 75.12 891 LYS A C 1
ATOM 6867 O O . LYS A 1 891 ? -50.446 -18.323 63.824 1.00 75.12 891 LYS A O 1
ATOM 6872 N N . ALA A 1 892 ? -48.676 -19.524 63.078 1.00 77.62 892 ALA A N 1
ATOM 6873 C CA . ALA A 1 892 ? -48.920 -19.312 61.653 1.00 77.62 892 ALA A CA 1
ATOM 6874 C C . ALA A 1 892 ? -50.340 -19.751 61.257 1.00 77.62 892 ALA A C 1
ATOM 6876 O O . ALA A 1 892 ? -50.806 -20.831 61.647 1.00 77.62 892 ALA A O 1
ATOM 6877 N N . ILE A 1 893 ? -51.018 -18.911 60.477 1.00 86.56 893 ILE A N 1
ATOM 6878 C CA . ILE A 1 893 ? -52.405 -19.120 60.066 1.00 86.56 893 ILE A CA 1
ATOM 6879 C C . ILE A 1 893 ? -52.400 -20.062 58.869 1.00 86.56 893 ILE A C 1
ATOM 6881 O O . ILE A 1 893 ? -52.260 -19.633 57.731 1.00 86.56 893 ILE A O 1
ATOM 6885 N N . THR A 1 894 ? -52.520 -21.360 59.123 1.00 88.50 894 THR A N 1
ATOM 6886 C CA . THR A 1 894 ? -52.445 -22.382 58.072 1.00 88.50 894 THR A CA 1
ATOM 6887 C C . THR A 1 894 ? -53.821 -22.952 57.747 1.00 88.50 894 THR A C 1
ATOM 6889 O O . THR A 1 894 ? -54.639 -23.200 58.639 1.00 88.50 894 THR A O 1
ATOM 6892 N N . PHE A 1 895 ? -54.086 -23.167 56.460 1.00 90.56 895 PHE A N 1
ATOM 6893 C CA . PHE A 1 895 ? -55.289 -23.837 55.978 1.00 90.56 895 PHE A CA 1
ATOM 6894 C C . PHE A 1 895 ? -54.985 -24.747 54.783 1.00 90.56 895 PHE A C 1
ATOM 6896 O O . PHE A 1 895 ? -53.965 -24.608 54.119 1.00 90.56 895 PHE A O 1
ATOM 6903 N N . THR A 1 896 ? -55.861 -25.709 54.510 1.00 89.06 896 THR A N 1
ATOM 6904 C CA . THR A 1 896 ? -55.697 -26.694 53.434 1.00 89.06 896 THR A CA 1
ATOM 6905 C C . THR A 1 896 ? -56.857 -26.605 52.456 1.00 89.06 896 THR A C 1
ATOM 6907 O O . THR A 1 896 ? -58.011 -26.637 52.883 1.00 89.06 896 THR A O 1
ATOM 6910 N N . VAL A 1 897 ? -56.572 -26.556 51.158 1.00 87.00 897 VAL A N 1
ATOM 6911 C CA . VAL A 1 897 ? -57.580 -26.732 50.104 1.00 87.00 897 VAL A CA 1
ATOM 6912 C C . VAL A 1 897 ? -57.586 -28.199 49.685 1.00 87.00 897 VAL A C 1
ATOM 6914 O O . VAL A 1 897 ? -56.544 -28.774 49.371 1.00 87.00 897 VAL A O 1
ATOM 6917 N N . THR A 1 898 ? -58.758 -28.824 49.745 1.00 83.88 898 THR A N 1
ATOM 6918 C CA . THR A 1 898 ? -58.982 -30.209 49.310 1.00 83.88 898 THR A CA 1
ATOM 6919 C C . THR A 1 898 ? -59.335 -30.238 47.826 1.00 83.88 898 THR A C 1
ATOM 6921 O O . THR A 1 898 ? -60.098 -29.390 47.368 1.00 83.88 898 THR A O 1
ATOM 6924 N N . GLY A 1 899 ? -58.726 -31.176 47.095 1.00 67.62 899 GLY A N 1
ATOM 6925 C CA . GLY A 1 899 ? -58.917 -31.357 45.651 1.00 67.62 899 GLY A CA 1
ATOM 6926 C C . GLY A 1 899 ? -60.161 -32.138 45.272 1.00 67.62 899 GLY A C 1
ATOM 6927 O O . GLY A 1 899 ? -60.713 -32.845 46.150 1.00 67.62 899 GLY A O 1
#